Protein 2M13 (pdb70)

GO terms:
  GO:0005737 cytoplasm (C, IDA)
  GO:0032869 cellular response to insulin stimulus (P, IDA)
  GO:0071456 cellular response to hypoxia (P, IDA)
  GO:0005634 nucleus (C, EXP)
  GO:0005737 cytoplasm (C, EXP)
  GO:2000766 negative regulation of cytoplasmic translation (P, IMP)
  GO:0005515 protein binding (F, IPI)
  GO:0005654 nucleoplasm (C, IDA)
  GO:0005829 cytosol (C, IDA)
  GO:0031440 regulation of mRNA 3'-end processing (P, IDA)

Structure (mmCIF, N/CA/C/O backbone):
data_2M13
#
_entry.id   2M13
#
loop_
_entity.id
_entity.type
_entity.pdbx_description
1 polymer 'Cytoplasmic polyadenylation element-binding protein 1'
2 non-polymer 'ZINC ION'
#
loop_
_atom_site.group_PDB
_atom_site.id
_atom_site.type_symbol
_atom_site.label_atom_id
_atom_site.label_alt_id
_atom_site.label_comp_id
_atom_site.label_asym_id
_atom_site.label_entity_id
_atom_site.label_seq_id
_atom_site.pdbx_PDB_ins_code
_atom_site.Cartn_x
_atom_site.Cartn_y
_atom_site.Cartn_z
_atom_site.occupancy
_atom_site.B_iso_or_equiv
_atom_site.auth_seq_id
_atom_site.auth_comp_id
_atom_site.auth_asym_id
_atom_site.auth_atom_id
_atom_site.pdbx_PDB_model_num
ATOM 1 N N . GLY A 1 1 ? -1.561 11.726 -7.015 1.00 0.00 502 GLY A N 1
ATOM 2 C CA . GLY A 1 1 ? -0.534 10.881 -7.706 1.00 0.00 502 GLY A CA 1
ATOM 3 C C . GLY A 1 1 ? -0.302 11.316 -9.174 1.00 0.00 502 GLY A C 1
ATOM 4 O O . GLY A 1 1 ? -0.964 12.239 -9.672 1.00 0.00 502 GLY A O 1
ATOM 10 N N . PRO A 1 2 ? 0.650 10.656 -9.870 1.00 0.00 503 PRO A N 1
ATOM 11 C CA . PRO A 1 2 ? 0.981 10.971 -11.259 1.00 0.00 503 PRO A CA 1
ATOM 12 C C . PRO A 1 2 ? -0.072 10.441 -12.245 1.00 0.00 503 PRO A C 1
ATOM 13 O O . PRO A 1 2 ? -0.851 9.544 -11.915 1.00 0.00 503 PRO A O 1
ATOM 24 N N . VAL A 1 3 ? -0.061 10.983 -13.470 1.00 0.00 504 VAL A N 1
ATOM 25 C CA . VAL A 1 3 ? -0.987 10.541 -14.535 1.00 0.00 504 VAL A CA 1
ATOM 26 C C . VAL A 1 3 ? -0.708 9.079 -14.916 1.00 0.00 504 VAL A C 1
ATOM 27 O O . VAL A 1 3 ? 0.448 8.676 -15.064 1.00 0.00 504 VAL A O 1
ATOM 40 N N . GLN A 1 4 ? -1.779 8.290 -15.057 1.00 0.00 505 GLN A N 1
ATOM 41 C CA . GLN A 1 4 ? -1.662 6.855 -15.342 1.00 0.00 505 GLN A CA 1
ATOM 42 C C . GLN A 1 4 ? -2.977 6.307 -15.930 1.00 0.00 505 GLN A C 1
ATOM 43 O O . GLN A 1 4 ? -4.020 6.963 -15.867 1.00 0.00 505 GLN A O 1
ATOM 57 N N . ILE A 1 5 ? -2.912 5.098 -16.500 1.00 0.00 506 ILE A N 1
ATOM 58 C CA . ILE A 1 5 ? -4.092 4.451 -17.112 1.00 0.00 506 ILE A CA 1
ATOM 59 C C . ILE A 1 5 ? -4.793 3.515 -16.108 1.00 0.00 506 ILE A C 1
ATOM 60 O O . ILE A 1 5 ? -4.209 3.118 -15.096 1.00 0.00 506 ILE A O 1
ATOM 76 N N . ASP A 1 6 ? -6.042 3.159 -16.412 1.00 0.00 507 ASP A N 1
ATOM 77 C CA . ASP A 1 6 ? -6.835 2.267 -15.556 1.00 0.00 507 ASP A CA 1
ATOM 78 C C . ASP A 1 6 ? -6.505 0.777 -15.848 1.00 0.00 507 ASP A C 1
ATOM 79 O O . ASP A 1 6 ? -6.152 0.416 -16.981 1.00 0.00 507 ASP A O 1
ATOM 88 N N . PRO A 1 7 ? -6.643 -0.101 -14.826 1.00 0.00 508 PRO A N 1
ATOM 89 C CA . PRO A 1 7 ? -6.339 -1.526 -14.955 1.00 0.00 508 PRO A CA 1
ATOM 90 C C . PRO A 1 7 ? -7.437 -2.307 -15.710 1.00 0.00 508 PRO A C 1
ATOM 91 O O . PRO A 1 7 ? -7.270 -3.488 -16.008 1.00 0.00 508 PRO A O 1
ATOM 102 N N . TYR A 1 8 ? -8.560 -1.636 -16.006 1.00 0.00 509 TYR A N 1
ATOM 103 C CA . TYR A 1 8 ? -9.691 -2.274 -16.707 1.00 0.00 509 TYR A CA 1
ATOM 104 C C . TYR A 1 8 ? -9.454 -2.312 -18.237 1.00 0.00 509 TYR A C 1
ATOM 105 O O . TYR A 1 8 ? -10.202 -2.962 -18.974 1.00 0.00 509 TYR A O 1
ATOM 123 N N . LEU A 1 9 ? -8.393 -1.630 -18.693 1.00 0.00 510 LEU A N 1
ATOM 124 C CA . LEU A 1 9 ? -8.018 -1.606 -20.120 1.00 0.00 510 LEU A CA 1
ATOM 125 C C . LEU A 1 9 ? -6.523 -1.929 -20.299 1.00 0.00 510 LEU A C 1
ATOM 126 O O . LEU A 1 9 ? -6.155 -2.708 -21.181 1.00 0.00 510 LEU A O 1
ATOM 142 N N . GLU A 1 10 ? -5.672 -1.319 -19.451 1.00 0.00 511 GLU A N 1
ATOM 143 C CA . GLU A 1 10 ? -4.204 -1.523 -19.508 1.00 0.00 511 GLU A CA 1
ATOM 144 C C . GLU A 1 10 ? -3.639 -1.107 -20.897 1.00 0.00 511 GLU A C 1
ATOM 145 O O . GLU A 1 10 ? -4.266 -0.335 -21.626 1.00 0.00 511 GLU A O 1
ATOM 157 N N . ASP A 1 11 ? -2.446 -1.614 -21.234 1.00 0.00 512 ASP A N 1
ATOM 158 C CA . ASP A 1 11 ? -1.819 -1.345 -22.538 1.00 0.00 512 ASP A CA 1
ATOM 159 C C . ASP A 1 11 ? -2.181 -2.454 -23.552 1.00 0.00 512 ASP A C 1
ATOM 160 O O . ASP A 1 11 ? -1.330 -3.251 -23.953 1.00 0.00 512 ASP A O 1
ATOM 169 N N . SER A 1 12 ? -3.460 -2.511 -23.928 1.00 0.00 513 SER A N 1
ATOM 170 C CA . SER A 1 12 ? -3.951 -3.521 -24.879 1.00 0.00 513 SER A CA 1
ATOM 171 C C . SER A 1 12 ? -3.342 -3.294 -26.283 1.00 0.00 513 SER A C 1
ATOM 172 O O . SER A 1 12 ? -3.458 -2.206 -26.857 1.00 0.00 513 SER A O 1
ATOM 180 N N . LEU A 1 13 ? -2.674 -4.327 -26.812 1.00 0.00 514 LEU A N 1
ATOM 181 C CA . LEU A 1 13 ? -1.976 -4.232 -28.102 1.00 0.00 514 LEU A CA 1
ATOM 182 C C . LEU A 1 13 ? -2.985 -4.160 -29.268 1.00 0.00 514 LEU A C 1
ATOM 183 O O . LEU A 1 13 ? -3.981 -4.887 -29.286 1.00 0.00 514 LEU A O 1
ATOM 199 N N . CYS A 1 14 ? -2.701 -3.290 -30.248 1.00 0.00 515 CYS A N 1
ATOM 200 C CA . CYS A 1 14 ? -3.543 -3.157 -31.449 1.00 0.00 515 CYS A CA 1
ATOM 201 C C . CYS A 1 14 ? -3.542 -4.468 -32.260 1.00 0.00 515 CYS A C 1
ATOM 202 O O . CYS A 1 14 ? -2.514 -4.872 -32.798 1.00 0.00 515 CYS A O 1
ATOM 209 N N . HIS A 1 15 ? -4.705 -5.120 -32.342 1.00 0.00 516 HIS A N 1
ATOM 210 C CA . HIS A 1 15 ? -4.818 -6.443 -32.994 1.00 0.00 516 HIS A CA 1
ATOM 211 C C . HIS A 1 15 ? -4.809 -6.321 -34.543 1.00 0.00 516 HIS A C 1
ATOM 212 O O . HIS A 1 15 ? -4.623 -7.314 -35.248 1.00 0.00 516 HIS A O 1
ATOM 226 N N . ILE A 1 16 ? -5.027 -5.100 -35.053 1.00 0.00 517 ILE A N 1
ATOM 227 C CA . ILE A 1 16 ? -5.046 -4.851 -36.511 1.00 0.00 517 ILE A CA 1
ATOM 228 C C . ILE A 1 16 ? -3.635 -5.004 -37.107 1.00 0.00 517 ILE A C 1
ATOM 229 O O . ILE A 1 16 ? -3.434 -5.762 -38.057 1.00 0.00 517 ILE A O 1
ATOM 245 N N . CYS A 1 17 ? -2.667 -4.271 -36.542 1.00 0.00 518 CYS A N 1
ATOM 246 C CA . CYS A 1 17 ? -1.282 -4.287 -37.038 1.00 0.00 518 CYS A CA 1
ATOM 247 C C . CYS A 1 17 ? -0.398 -5.260 -36.219 1.00 0.00 518 CYS A C 1
ATOM 248 O O . CYS A 1 17 ? 0.605 -5.763 -36.724 1.00 0.00 518 CYS A O 1
ATOM 255 N N . SER A 1 18 ? -0.772 -5.486 -34.946 1.00 0.00 519 SER A N 1
ATOM 256 C CA . SER A 1 18 ? -0.021 -6.397 -34.032 1.00 0.00 519 SER A CA 1
ATOM 257 C C . SER A 1 18 ? 1.394 -5.835 -33.712 1.00 0.00 519 SER A C 1
ATOM 258 O O . SER A 1 18 ? 2.290 -6.580 -33.307 1.00 0.00 519 SER A O 1
ATOM 266 N N . SER A 1 19 ? 1.578 -4.521 -33.902 1.00 0.00 520 SER A N 1
ATOM 267 C CA . SER A 1 19 ? 2.889 -3.872 -33.689 1.00 0.00 520 SER A CA 1
ATOM 268 C C . SER A 1 19 ? 3.015 -3.319 -32.251 1.00 0.00 520 SER A C 1
ATOM 269 O O . SER A 1 19 ? 4.043 -3.505 -31.596 1.00 0.00 520 SER A O 1
ATOM 277 N N . GLN A 1 20 ? 1.968 -2.615 -31.782 1.00 0.00 521 GLN A N 1
ATOM 278 C CA . GLN A 1 20 ? 1.998 -1.932 -30.472 1.00 0.00 521 GLN A CA 1
ATOM 279 C C . GLN A 1 20 ? 0.589 -1.394 -30.106 1.00 0.00 521 GLN A C 1
ATOM 280 O O . GLN A 1 20 ? -0.280 -1.278 -30.975 1.00 0.00 521 GLN A O 1
ATOM 294 N N . PRO A 1 21 ? 0.364 -1.032 -28.815 1.00 0.00 522 PRO A N 1
ATOM 295 C CA . PRO A 1 21 ? -0.882 -0.396 -28.378 1.00 0.00 522 PRO A CA 1
ATOM 296 C C . PRO A 1 21 ? -1.129 0.945 -29.090 1.00 0.00 522 PRO A C 1
ATOM 297 O O . PRO A 1 21 ? -0.187 1.682 -29.391 1.00 0.00 522 PRO A O 1
ATOM 308 N N . GLY A 1 22 ? -2.407 1.256 -29.345 1.00 0.00 523 GLY A N 1
ATOM 309 C CA . GLY A 1 22 ? -2.770 2.501 -30.042 1.00 0.00 523 GLY A CA 1
ATOM 310 C C . GLY A 1 22 ? -2.924 3.693 -29.069 1.00 0.00 523 GLY A C 1
ATOM 311 O O . GLY A 1 22 ? -3.279 3.509 -27.900 1.00 0.00 523 GLY A O 1
ATOM 315 N N . PRO A 1 23 ? -2.690 4.932 -29.561 1.00 0.00 524 PRO A N 1
ATOM 316 C CA . PRO A 1 23 ? -2.846 6.144 -28.762 1.00 0.00 524 PRO A CA 1
ATOM 317 C C . PRO A 1 23 ? -4.318 6.600 -28.658 1.00 0.00 524 PRO A C 1
ATOM 318 O O . PRO A 1 23 ? -4.686 7.313 -27.726 1.00 0.00 524 PRO A O 1
ATOM 329 N N . PHE A 1 24 ? -5.150 6.181 -29.630 1.00 0.00 525 PHE A N 1
ATOM 330 C CA . PHE A 1 24 ? -6.570 6.552 -29.658 1.00 0.00 525 PHE A CA 1
ATOM 331 C C . PHE A 1 24 ? -7.433 5.432 -29.070 1.00 0.00 525 PHE A C 1
ATOM 332 O O . PHE A 1 24 ? -7.206 4.254 -29.346 1.00 0.00 525 PHE A O 1
ATOM 349 N N . PHE A 1 25 ? -8.439 5.817 -28.276 1.00 0.00 526 PHE A N 1
ATOM 350 C CA . PHE A 1 25 ? -9.345 4.857 -27.630 1.00 0.00 526 PHE A CA 1
ATOM 351 C C . PHE A 1 25 ? -10.766 4.971 -28.207 1.00 0.00 526 PHE A C 1
ATOM 352 O O . PHE A 1 25 ? -11.259 6.072 -28.452 1.00 0.00 526 PHE A O 1
ATOM 369 N N . CYS A 1 26 ? -11.427 3.821 -28.383 1.00 0.00 527 CYS A N 1
ATOM 370 C CA . CYS A 1 26 ? -12.828 3.780 -28.829 1.00 0.00 527 CYS A CA 1
ATOM 371 C C . CYS A 1 26 ? -13.718 3.148 -27.746 1.00 0.00 527 CYS A C 1
ATOM 372 O O . CYS A 1 26 ? -13.535 1.987 -27.391 1.00 0.00 527 CYS A O 1
ATOM 379 N N . ARG A 1 27 ? -14.671 3.933 -27.211 1.00 0.00 528 ARG A N 1
ATOM 380 C CA . ARG A 1 27 ? -15.522 3.477 -26.085 1.00 0.00 528 ARG A CA 1
ATOM 381 C C . ARG A 1 27 ? -16.757 2.680 -26.578 1.00 0.00 528 ARG A C 1
ATOM 382 O O . ARG A 1 27 ? -17.491 2.111 -25.769 1.00 0.00 528 ARG A O 1
ATOM 403 N N . ASP A 1 28 ? -17.010 2.700 -27.895 1.00 0.00 529 ASP A N 1
ATOM 404 C CA . ASP A 1 28 ? -18.202 2.047 -28.470 1.00 0.00 529 ASP A CA 1
ATOM 405 C C . ASP A 1 28 ? -18.217 0.540 -28.143 1.00 0.00 529 ASP A C 1
ATOM 406 O O . ASP A 1 28 ? -17.168 -0.102 -28.084 1.00 0.00 529 ASP A O 1
ATOM 415 N N . GLN A 1 29 ? -19.421 -0.017 -27.965 1.00 0.00 530 GLN A N 1
ATOM 416 C CA . GLN A 1 29 ? -19.587 -1.442 -27.643 1.00 0.00 530 GLN A CA 1
ATOM 417 C C . GLN A 1 29 ? -19.036 -2.344 -28.778 1.00 0.00 530 GLN A C 1
ATOM 418 O O . GLN A 1 29 ? -18.625 -3.479 -28.530 1.00 0.00 530 GLN A O 1
ATOM 432 N N . VAL A 1 30 ? -19.013 -1.817 -30.012 1.00 0.00 531 VAL A N 1
ATOM 433 C CA . VAL A 1 30 ? -18.483 -2.563 -31.173 1.00 0.00 531 VAL A CA 1
ATOM 434 C C . VAL A 1 30 ? -16.958 -2.767 -31.046 1.00 0.00 531 VAL A C 1
ATOM 435 O O . VAL A 1 30 ? -16.428 -3.807 -31.439 1.00 0.00 531 VAL A O 1
ATOM 448 N N . CYS A 1 31 ? -16.261 -1.740 -30.540 1.00 0.00 532 CYS A N 1
ATOM 449 C CA . CYS A 1 31 ? -14.791 -1.744 -30.471 1.00 0.00 532 CYS A CA 1
ATOM 450 C C . CYS A 1 31 ? -14.301 -1.989 -29.023 1.00 0.00 532 CYS A C 1
ATOM 451 O O . CYS A 1 31 ? -13.860 -3.091 -28.692 1.00 0.00 532 CYS A O 1
ATOM 458 N N . PHE A 1 32 ? -14.345 -0.932 -28.186 1.00 0.00 533 PHE A N 1
ATOM 459 C CA . PHE A 1 32 ? -13.861 -1.000 -26.787 1.00 0.00 533 PHE A CA 1
ATOM 460 C C . PHE A 1 32 ? -12.363 -1.404 -26.742 1.00 0.00 533 PHE A C 1
ATOM 461 O O . PHE A 1 32 ? -11.962 -2.286 -25.978 1.00 0.00 533 PHE A O 1
ATOM 478 N N . LYS A 1 33 ? -11.554 -0.752 -27.591 1.00 0.00 534 LYS A N 1
ATOM 479 C CA . LYS A 1 33 ? -10.122 -1.073 -27.723 1.00 0.00 534 LYS A CA 1
ATOM 480 C C . LYS A 1 33 ? -9.353 0.115 -28.353 1.00 0.00 534 LYS A C 1
ATOM 481 O O . LYS A 1 33 ? -9.961 1.066 -28.856 1.00 0.00 534 LYS A O 1
ATOM 500 N N . TYR A 1 34 ? -8.017 0.052 -28.307 1.00 0.00 535 TYR A N 1
ATOM 501 C CA . TYR A 1 34 ? -7.164 1.102 -28.885 1.00 0.00 535 TYR A CA 1
ATOM 502 C C . TYR A 1 34 ? -6.825 0.795 -30.357 1.00 0.00 535 TYR A C 1
ATOM 503 O O . TYR A 1 34 ? -6.772 -0.370 -30.763 1.00 0.00 535 TYR A O 1
ATOM 521 N N . PHE A 1 35 ? -6.511 1.851 -31.122 1.00 0.00 536 PHE A N 1
ATOM 522 C CA . PHE A 1 35 ? -6.077 1.707 -32.521 1.00 0.00 536 PHE A CA 1
ATOM 523 C C . PHE A 1 35 ? -5.056 2.793 -32.886 1.00 0.00 536 PHE A C 1
ATOM 524 O O . PHE A 1 35 ? -5.151 3.930 -32.420 1.00 0.00 536 PHE A O 1
ATOM 541 N N . CYS A 1 36 ? -4.113 2.445 -33.767 1.00 0.00 537 CYS A N 1
ATOM 542 C CA . CYS A 1 36 ? -3.175 3.427 -34.340 1.00 0.00 537 CYS A CA 1
ATOM 543 C C . CYS A 1 36 ? -3.905 4.333 -35.355 1.00 0.00 537 CYS A C 1
ATOM 544 O O . CYS A 1 36 ? -5.036 4.058 -35.727 1.00 0.00 537 CYS A O 1
ATOM 551 N N . ARG A 1 37 ? -3.240 5.406 -35.803 1.00 0.00 538 ARG A N 1
ATOM 552 C CA . ARG A 1 37 ? -3.859 6.373 -36.744 1.00 0.00 538 ARG A CA 1
ATOM 553 C C . ARG A 1 37 ? -4.367 5.664 -38.023 1.00 0.00 538 ARG A C 1
ATOM 554 O O . ARG A 1 37 ? -5.507 5.858 -38.438 1.00 0.00 538 ARG A O 1
ATOM 575 N N . SER A 1 38 ? -3.515 4.831 -38.621 1.00 0.00 539 SER A N 1
ATOM 576 C CA . SER A 1 38 ? -3.868 4.096 -39.853 1.00 0.00 539 SER A CA 1
ATOM 577 C C . SER A 1 38 ? -4.915 2.998 -39.564 1.00 0.00 539 SER A C 1
ATOM 578 O O . SER A 1 38 ? -5.867 2.819 -40.326 1.00 0.00 539 SER A O 1
ATOM 586 N N . CYS A 1 39 ? -4.728 2.273 -38.455 1.00 0.00 540 CYS A N 1
ATOM 587 C CA . CYS A 1 39 ? -5.635 1.17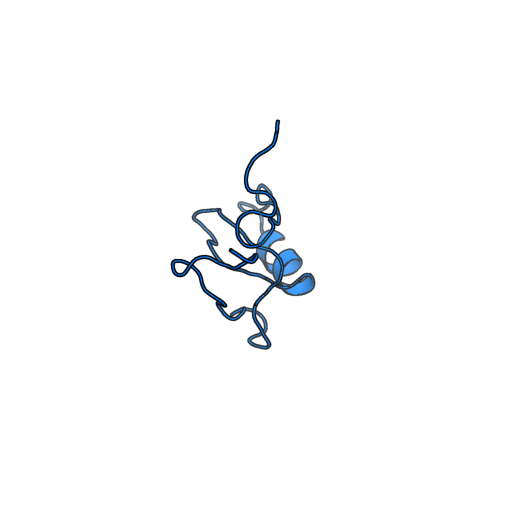8 -38.069 1.00 0.00 540 CYS A CA 1
ATOM 588 C C . CYS A 1 39 ? -7.034 1.715 -37.716 1.00 0.00 540 CYS A C 1
ATOM 589 O O . CYS A 1 39 ? -8.043 1.075 -38.006 1.00 0.00 540 CYS A O 1
ATOM 596 N N . TRP A 1 40 ? -7.077 2.899 -37.101 1.00 0.00 541 TRP A N 1
ATOM 597 C CA . TRP A 1 40 ? -8.334 3.551 -36.745 1.00 0.00 541 TRP A CA 1
ATOM 598 C C . TRP A 1 40 ? -9.125 3.923 -38.002 1.00 0.00 541 TRP A C 1
ATOM 599 O O . TRP A 1 40 ? -10.313 3.615 -38.111 1.00 0.00 541 TRP A O 1
ATOM 620 N N . HIS A 1 41 ? -8.445 4.547 -38.969 1.00 0.00 542 HIS A N 1
ATOM 621 C CA . HIS A 1 41 ? -9.068 4.915 -40.241 1.00 0.00 542 HIS A CA 1
ATOM 622 C C . HIS A 1 41 ? -9.616 3.666 -40.963 1.00 0.00 542 HIS A C 1
ATOM 623 O O . HIS A 1 41 ? -10.739 3.675 -41.463 1.00 0.00 542 HIS A O 1
ATOM 637 N N . TRP A 1 42 ? -8.835 2.575 -40.951 1.00 0.00 543 TRP A N 1
ATOM 638 C CA . TRP A 1 42 ? -9.250 1.312 -41.577 1.00 0.00 543 TRP A CA 1
ATOM 639 C C . TRP A 1 42 ? -10.487 0.716 -40.861 1.00 0.00 543 TRP A C 1
ATOM 640 O O . TRP A 1 42 ? -11.428 0.256 -41.511 1.00 0.00 543 TRP A O 1
ATOM 661 N N . ARG A 1 43 ? -10.470 0.739 -39.518 1.00 0.00 544 ARG A N 1
ATOM 662 C CA . ARG A 1 43 ? -11.536 0.122 -38.708 1.00 0.00 544 ARG A CA 1
ATOM 663 C C . ARG A 1 43 ? -12.880 0.853 -38.898 1.00 0.00 544 ARG A C 1
ATOM 664 O O . ARG A 1 43 ? -13.926 0.218 -39.012 1.00 0.00 544 ARG A O 1
ATOM 685 N N . HIS A 1 44 ? -12.843 2.184 -38.865 1.00 0.00 545 HIS A N 1
ATOM 686 C CA . HIS A 1 44 ? -14.075 2.996 -38.814 1.00 0.00 545 HIS A CA 1
ATOM 687 C C . HIS A 1 44 ? -14.517 3.470 -40.234 1.00 0.00 545 HIS A C 1
ATOM 688 O O . HIS A 1 44 ? -15.491 4.211 -40.369 1.00 0.00 545 HIS A O 1
ATOM 702 N N . SER A 1 45 ? -13.817 3.004 -41.280 1.00 0.00 546 SER A N 1
ATOM 703 C CA . SER A 1 45 ? -14.208 3.303 -42.680 1.00 0.00 546 SER A CA 1
ATOM 704 C C . SER A 1 45 ? -15.521 2.591 -43.047 1.00 0.00 546 SER A C 1
ATOM 705 O O . SER A 1 45 ? -16.334 3.121 -43.810 1.00 0.00 546 SER A O 1
ATOM 713 N N . MET A 1 46 ? -15.711 1.379 -42.509 1.00 0.00 547 MET A N 1
ATOM 714 C CA . MET A 1 46 ? -16.914 0.579 -42.781 1.00 0.00 547 MET A CA 1
ATOM 715 C C . MET A 1 46 ? -18.172 1.275 -42.228 1.00 0.00 547 MET A C 1
ATOM 716 O O . MET A 1 46 ? -18.168 1.791 -41.106 1.00 0.00 547 MET A O 1
ATOM 730 N N . GLU A 1 47 ? -19.253 1.260 -43.019 1.00 0.00 548 GLU A N 1
ATOM 731 C CA . GLU A 1 47 ? -20.530 1.851 -42.602 1.00 0.00 548 GLU A CA 1
ATOM 732 C C . GLU A 1 47 ? -21.069 1.148 -41.340 1.00 0.00 548 GLU A C 1
ATOM 733 O O . GLU A 1 47 ? -20.866 -0.055 -41.150 1.00 0.00 548 GLU A O 1
ATOM 745 N N . GLY A 1 48 ? -21.744 1.919 -40.480 1.00 0.00 549 GLY A N 1
ATOM 746 C CA . GLY A 1 48 ? -22.265 1.390 -39.210 1.00 0.00 549 GLY A CA 1
ATOM 747 C C . GLY A 1 48 ? -21.381 1.776 -38.015 1.00 0.00 549 GLY A C 1
ATOM 748 O O . GLY A 1 48 ? -21.857 1.837 -36.885 1.00 0.00 549 GLY A O 1
ATOM 752 N N . LEU A 1 49 ? -20.086 2.036 -38.281 1.00 0.00 550 LEU A N 1
ATOM 753 C CA . LEU A 1 49 ? -19.137 2.490 -37.236 1.00 0.00 550 LEU A CA 1
ATOM 754 C C . LEU A 1 49 ? -18.683 3.956 -37.487 1.00 0.00 550 LEU A C 1
ATOM 755 O O . LEU A 1 49 ? -17.798 4.466 -36.799 1.00 0.00 550 LEU A O 1
ATOM 771 N N . ARG A 1 50 ? -19.274 4.606 -38.499 1.00 0.00 551 ARG A N 1
ATOM 772 C CA . ARG A 1 50 ? -18.844 5.958 -38.922 1.00 0.00 551 ARG A CA 1
ATOM 773 C C . ARG A 1 50 ? -19.234 7.037 -37.873 1.00 0.00 551 ARG A C 1
ATOM 774 O O . ARG A 1 50 ? -18.833 8.196 -37.989 1.00 0.00 551 ARG A O 1
ATOM 795 N N . HIS A 1 51 ? -19.994 6.633 -36.844 1.00 0.00 552 HIS A N 1
ATOM 796 C CA . HIS A 1 51 ? -20.404 7.549 -35.760 1.00 0.00 552 HIS A CA 1
ATOM 797 C C . HIS A 1 51 ? -19.368 7.554 -34.591 1.00 0.00 552 HIS A C 1
ATOM 798 O O . HIS A 1 51 ? -19.513 8.311 -33.627 1.00 0.00 552 HIS A O 1
ATOM 812 N N . HIS A 1 52 ? -18.340 6.700 -34.691 1.00 0.00 553 HIS A N 1
ATOM 813 C CA . HIS A 1 52 ? -17.301 6.591 -33.643 1.00 0.00 553 HIS A CA 1
ATOM 814 C C . HIS A 1 52 ? -16.345 7.820 -33.680 1.00 0.00 553 HIS A C 1
ATOM 815 O O . HIS A 1 52 ? -16.269 8.533 -34.684 1.00 0.00 553 HIS A O 1
ATOM 829 N N . SER A 1 53 ? -15.613 8.038 -32.579 1.00 0.00 554 SER A N 1
ATOM 830 C CA . SER A 1 53 ? -14.670 9.172 -32.474 1.00 0.00 554 SER A CA 1
ATOM 831 C C . SER A 1 53 ? -13.467 8.799 -31.565 1.00 0.00 554 SER A C 1
ATOM 832 O O . SER A 1 53 ? -13.645 8.150 -30.526 1.00 0.00 554 SER A O 1
ATOM 840 N N . PRO A 1 54 ? -12.227 9.188 -31.968 1.00 0.00 555 PRO A N 1
ATOM 841 C CA . PRO A 1 54 ? -11.011 8.827 -31.238 1.00 0.00 555 PRO A CA 1
ATOM 842 C C . PRO A 1 54 ? -10.839 9.640 -29.952 1.00 0.00 555 PRO A C 1
ATOM 843 O O . PRO A 1 54 ? -10.762 10.871 -29.986 1.00 0.00 555 PRO A O 1
ATOM 854 N N . LEU A 1 55 ? -10.784 8.934 -28.817 1.00 0.00 556 LEU A N 1
ATOM 855 C CA . LEU A 1 55 ? -10.655 9.569 -27.503 1.00 0.00 556 LEU A CA 1
ATOM 856 C C . LEU A 1 55 ? -9.234 9.427 -26.955 1.00 0.00 556 LEU A C 1
ATOM 857 O O . LEU A 1 55 ? -8.438 8.622 -27.449 1.00 0.00 556 LEU A O 1
ATOM 873 N N . MET A 1 56 ? -8.953 10.159 -25.878 1.00 0.00 557 MET A N 1
ATOM 874 C CA . MET A 1 56 ? -7.688 10.019 -25.145 1.00 0.00 557 MET A CA 1
ATOM 875 C C . MET A 1 56 ? -7.726 8.779 -24.228 1.00 0.00 557 MET A C 1
ATOM 876 O O . MET A 1 56 ? -8.801 8.322 -23.826 1.00 0.00 557 MET A O 1
ATOM 890 N N . ARG A 1 57 ? -6.541 8.266 -23.871 1.00 0.00 558 ARG A N 1
ATOM 891 C CA . ARG A 1 57 ? -6.431 7.137 -22.933 1.00 0.00 558 ARG A CA 1
ATOM 892 C C . ARG A 1 57 ? -6.671 7.615 -21.492 1.00 0.00 558 ARG A C 1
ATOM 893 O O . ARG A 1 57 ? -5.961 8.494 -20.996 1.00 0.00 558 ARG A O 1
ATOM 914 N N . ASN A 1 58 ? -7.704 7.055 -20.844 1.00 0.00 559 ASN A N 1
ATOM 915 C CA . ASN A 1 58 ? -8.119 7.484 -19.488 1.00 0.00 559 ASN A CA 1
ATOM 916 C C . ASN A 1 58 ? -8.496 9.005 -19.480 1.00 0.00 559 ASN A C 1
ATOM 917 O O . ASN A 1 58 ? -8.787 9.586 -20.529 1.00 0.00 559 ASN A O 1
ATOM 928 N N . GLN A 1 59 ? -8.508 9.619 -18.290 1.00 0.00 560 GLN A N 1
ATOM 929 C CA . GLN A 1 59 ? -8.832 11.043 -18.153 1.00 0.00 560 GLN A CA 1
ATOM 930 C C . GLN A 1 59 ? -7.581 11.909 -18.374 1.00 0.00 560 GLN A C 1
ATOM 931 O O . GLN A 1 59 ? -6.559 11.721 -17.713 1.00 0.00 560 GLN A O 1
ATOM 945 N N . LYS A 1 60 ? -7.700 12.905 -19.261 1.00 0.00 561 LYS A N 1
ATOM 946 C CA . LYS A 1 60 ? -6.621 13.891 -19.483 1.00 0.00 561 LYS A CA 1
ATOM 947 C C . LYS A 1 60 ? -6.657 15.009 -18.404 1.00 0.00 561 LYS A C 1
ATOM 948 O O . LYS A 1 60 ? -5.706 15.783 -18.268 1.00 0.00 561 LYS A O 1
ATOM 967 N N . ASN A 1 61 ? -7.759 15.063 -17.639 1.00 0.00 562 ASN A N 1
ATOM 968 C CA . ASN A 1 61 ? -7.920 16.041 -16.555 1.00 0.00 562 ASN A CA 1
ATOM 969 C C . ASN A 1 61 ? -8.870 15.487 -15.467 1.00 0.00 562 ASN A C 1
ATOM 970 O O . ASN A 1 61 ? -9.867 14.825 -15.778 1.00 0.00 562 ASN A O 1
ATOM 981 N N . ARG A 1 62 ? -8.530 15.736 -14.194 1.00 0.00 563 ARG A N 1
ATOM 982 C CA . ARG A 1 62 ? -9.305 15.205 -13.055 1.00 0.00 563 ARG A CA 1
ATOM 983 C C . ARG A 1 62 ? -10.690 15.885 -12.949 1.00 0.00 563 ARG A C 1
ATOM 984 O O . ARG A 1 62 ? -11.658 15.264 -12.508 1.00 0.00 563 ARG A O 1
ATOM 1005 N N . ASP A 1 63 ? -10.769 17.158 -13.362 1.00 0.00 564 ASP A N 1
ATOM 1006 C CA . ASP A 1 63 ? -12.019 17.933 -13.283 1.00 0.00 564 ASP A CA 1
ATOM 1007 C C . ASP A 1 63 ? -11.964 19.156 -14.220 1.00 0.00 564 ASP A C 1
ATOM 1008 O O . ASP A 1 63 ? -10.924 19.800 -14.354 1.00 0.00 564 ASP A O 1
ATOM 1017 N N . SER A 1 64 ? -13.103 19.478 -14.839 1.00 0.00 565 SER A N 1
ATOM 1018 C CA . SER A 1 64 ? -13.203 20.632 -15.752 1.00 0.00 565 SER A CA 1
ATOM 1019 C C . SER A 1 64 ? -14.681 21.036 -15.964 1.00 0.00 565 SER A C 1
ATOM 1020 O O . SER A 1 64 ? -15.600 20.312 -15.567 1.00 0.00 565 SER A O 1
ATOM 1028 N N . SER A 1 65 ? -14.895 22.192 -16.597 1.00 0.00 566 SER A N 1
ATOM 1029 C CA . SER A 1 65 ? -16.253 22.705 -16.861 1.00 0.00 566 SER A CA 1
ATOM 1030 C C . SER A 1 65 ? -16.992 21.806 -17.868 1.00 0.00 566 SER A C 1
ATOM 1031 O O . SER A 1 65 ? -16.594 21.693 -19.038 1.00 0.00 566 SER A O 1
ATOM 1041 N N . GLY A 1 1 ? -13.577 14.762 -14.899 1.00 0.00 502 GLY A N 2
ATOM 1042 C CA . GLY A 1 1 ? -14.572 14.499 -15.988 1.00 0.00 502 GLY A CA 2
ATOM 1043 C C . GLY A 1 1 ? -15.056 13.027 -16.001 1.00 0.00 502 GLY A C 2
ATOM 1044 O O . GLY A 1 1 ? -14.498 12.172 -15.296 1.00 0.00 502 GLY A O 2
ATOM 1050 N N . PRO A 1 2 ? -16.103 12.729 -16.802 1.00 0.00 503 PRO A N 2
ATOM 1051 C CA . PRO A 1 2 ? -16.664 11.382 -16.909 1.00 0.00 503 PRO A CA 2
ATOM 1052 C C . PRO A 1 2 ? -15.770 10.441 -17.734 1.00 0.00 503 PRO A C 2
ATOM 1053 O O . PRO A 1 2 ? -14.878 10.890 -18.457 1.00 0.00 503 PRO A O 2
ATOM 1064 N N . VAL A 1 3 ? -16.036 9.132 -17.633 1.00 0.00 504 VAL A N 2
ATOM 1065 C CA . VAL A 1 3 ? -15.271 8.111 -18.379 1.00 0.00 504 VAL A CA 2
ATOM 1066 C C . VAL A 1 3 ? -16.088 6.810 -18.504 1.00 0.00 504 VAL A C 2
ATOM 1067 O O . VAL A 1 3 ? -16.886 6.482 -17.624 1.00 0.00 504 VAL A O 2
ATOM 1080 N N . GLN A 1 4 ? -15.917 6.106 -19.632 1.00 0.00 505 GLN A N 2
ATOM 1081 C CA . GLN A 1 4 ? -16.717 4.900 -19.939 1.00 0.00 505 GLN A CA 2
ATOM 1082 C C . GLN A 1 4 ? -15.879 3.602 -19.752 1.00 0.00 505 GLN A C 2
ATOM 1083 O O . GLN A 1 4 ? -16.266 2.529 -20.219 1.00 0.00 505 GLN A O 2
ATOM 1097 N N . ILE A 1 5 ? -14.734 3.721 -19.071 1.00 0.00 506 ILE A N 2
ATOM 1098 C CA . ILE A 1 5 ? -13.836 2.573 -18.826 1.00 0.00 506 ILE A CA 2
ATOM 1099 C C . ILE A 1 5 ? -12.968 2.827 -17.580 1.00 0.00 506 ILE A C 2
ATOM 1100 O O . ILE A 1 5 ? -12.758 3.974 -17.183 1.00 0.00 506 ILE A O 2
ATOM 1116 N N . ASP A 1 6 ? -12.489 1.746 -16.958 1.00 0.00 507 ASP A N 2
ATOM 1117 C CA . ASP A 1 6 ? -11.640 1.848 -15.762 1.00 0.00 507 ASP A CA 2
ATOM 1118 C C . ASP A 1 6 ? -10.354 2.665 -16.072 1.00 0.00 507 ASP A C 2
ATOM 1119 O O . ASP A 1 6 ? -9.672 2.405 -17.068 1.00 0.00 507 ASP A O 2
ATOM 1128 N N . PRO A 1 7 ? -10.030 3.670 -15.222 1.00 0.00 508 PRO A N 2
ATOM 1129 C CA . PRO A 1 7 ? -8.883 4.551 -15.439 1.00 0.00 508 PRO A CA 2
ATOM 1130 C C . PRO A 1 7 ? -7.544 3.882 -15.068 1.00 0.00 508 PRO A C 2
ATOM 1131 O O . PRO A 1 7 ? -7.516 2.741 -14.601 1.00 0.00 508 PRO A O 2
ATOM 1142 N N . TYR A 1 8 ? -6.436 4.619 -15.278 1.00 0.00 509 TYR A N 2
ATOM 1143 C CA . TYR A 1 8 ? -5.073 4.130 -14.950 1.00 0.00 509 TYR A CA 2
ATOM 1144 C C . TYR A 1 8 ? -4.781 2.767 -15.641 1.00 0.00 509 TYR A C 2
ATOM 1145 O O . TYR A 1 8 ? -4.244 1.841 -15.020 1.00 0.00 509 TYR A O 2
ATOM 1163 N N . LEU A 1 9 ? -5.104 2.679 -16.940 1.00 0.00 510 LEU A N 2
ATOM 1164 C CA . LEU A 1 9 ? -4.801 1.485 -17.742 1.00 0.00 510 LEU A CA 2
ATOM 1165 C C . LEU A 1 9 ? -3.282 1.360 -17.973 1.00 0.00 510 LEU A C 2
ATOM 1166 O O . LEU A 1 9 ? -2.556 2.359 -17.957 1.00 0.00 510 LEU A O 2
ATOM 1182 N N . GLU A 1 10 ? -2.819 0.129 -18.208 1.00 0.00 511 GLU A N 2
ATOM 1183 C CA . GLU A 1 10 ? -1.395 -0.133 -18.460 1.00 0.00 511 GLU A CA 2
ATOM 1184 C C . GLU A 1 10 ? -1.044 0.152 -19.937 1.00 0.00 511 GLU A C 2
ATOM 1185 O O . GLU A 1 10 ? -0.521 1.220 -20.261 1.00 0.00 511 GLU A O 2
ATOM 1197 N N . ASP A 1 11 ? -1.357 -0.802 -20.825 1.00 0.00 512 ASP A N 2
ATOM 1198 C CA . ASP A 1 11 ? -1.067 -0.666 -22.261 1.00 0.00 512 ASP A CA 2
ATOM 1199 C C . ASP A 1 11 ? -1.769 -1.779 -23.067 1.00 0.00 512 ASP A C 2
ATOM 1200 O O . ASP A 1 11 ? -1.481 -2.964 -22.886 1.00 0.00 512 ASP A O 2
ATOM 1209 N N . SER A 1 12 ? -2.698 -1.384 -23.943 1.00 0.00 513 SER A N 2
ATOM 1210 C CA . SER A 1 12 ? -3.450 -2.345 -24.775 1.00 0.00 513 SER A CA 2
ATOM 1211 C C . SER A 1 12 ? -2.867 -2.413 -26.202 1.00 0.00 513 SER A C 2
ATOM 1212 O O . SER A 1 12 ? -2.641 -1.383 -26.844 1.00 0.00 513 SER A O 2
ATOM 1220 N N . LEU A 1 13 ? -2.667 -3.640 -26.700 1.00 0.00 514 LEU A N 2
ATOM 1221 C CA . LEU A 1 13 ? -2.159 -3.860 -28.062 1.00 0.00 514 LEU A CA 2
ATOM 1222 C C . LEU A 1 13 ? -3.248 -3.541 -29.106 1.00 0.00 514 LEU A C 2
ATOM 1223 O O . LEU A 1 13 ? -4.419 -3.879 -28.917 1.00 0.00 514 LEU A O 2
ATOM 1239 N N . CYS A 1 14 ? -2.846 -2.907 -30.218 1.00 0.00 515 CYS A N 2
ATOM 1240 C CA . CYS A 1 14 ? -3.787 -2.542 -31.293 1.00 0.00 515 CYS A CA 2
ATOM 1241 C C . CYS A 1 14 ? -4.460 -3.796 -31.885 1.00 0.00 515 CYS A C 2
ATOM 1242 O O . CYS A 1 14 ? -3.802 -4.805 -32.139 1.00 0.00 515 CYS A O 2
ATOM 1249 N N . HIS A 1 15 ? -5.775 -3.711 -32.104 1.00 0.00 516 HIS A N 2
ATOM 1250 C CA . HIS A 1 15 ? -6.571 -4.860 -32.577 1.00 0.00 516 HIS A CA 2
ATOM 1251 C C . HIS A 1 15 ? -6.229 -5.229 -34.050 1.00 0.00 516 HIS A C 2
ATOM 1252 O O . HIS A 1 15 ? -6.349 -6.389 -34.450 1.00 0.00 516 HIS A O 2
ATOM 1266 N N . ILE A 1 16 ? -5.857 -4.220 -34.854 1.00 0.00 517 ILE A N 2
ATOM 1267 C CA . ILE A 1 16 ? -5.650 -4.413 -36.308 1.00 0.00 517 ILE A CA 2
ATOM 1268 C C . ILE A 1 16 ? -4.249 -4.991 -36.599 1.00 0.00 517 ILE A C 2
ATOM 1269 O O . ILE A 1 16 ? -4.125 -6.132 -37.045 1.00 0.00 517 ILE A O 2
ATOM 1285 N N . CYS A 1 17 ? -3.206 -4.175 -36.397 1.00 0.00 518 CYS A N 2
ATOM 1286 C CA . CYS A 1 17 ? -1.833 -4.557 -36.785 1.00 0.00 518 CYS A CA 2
ATOM 1287 C C . CYS A 1 17 ? -1.233 -5.583 -35.798 1.00 0.00 518 CYS A C 2
ATOM 1288 O O . CYS A 1 17 ? -0.417 -6.418 -36.187 1.00 0.00 518 CYS A O 2
ATOM 1295 N N . SER A 1 18 ? -1.654 -5.508 -34.523 1.00 0.00 519 SER A N 2
ATOM 1296 C CA . SER A 1 18 ? -1.204 -6.466 -33.472 1.00 0.00 519 SER A CA 2
ATOM 1297 C C . SER A 1 18 ? 0.344 -6.422 -33.283 1.00 0.00 519 SER A C 2
ATOM 1298 O O . SER A 1 18 ? 0.942 -7.379 -32.789 1.00 0.00 519 SER A O 2
ATOM 1306 N N . SER A 1 19 ? 0.973 -5.313 -33.698 1.00 0.00 520 SER A N 2
ATOM 1307 C CA . SER A 1 19 ? 2.447 -5.173 -33.639 1.00 0.00 520 SER A CA 2
ATOM 1308 C C . SER A 1 19 ? 2.872 -4.045 -32.667 1.00 0.00 520 SER A C 2
ATOM 1309 O O . SER A 1 19 ? 4.056 -3.902 -32.350 1.00 0.00 520 SER A O 2
ATOM 1317 N N . GLN A 1 20 ? 1.896 -3.241 -32.213 1.00 0.00 521 GLN A N 2
ATOM 1318 C CA . GLN A 1 20 ? 2.172 -2.065 -31.377 1.00 0.00 521 GLN A CA 2
ATOM 1319 C C . GLN A 1 20 ? 0.863 -1.521 -30.762 1.00 0.00 521 GLN A C 2
ATOM 1320 O O . GLN A 1 20 ? -0.225 -1.756 -31.297 1.00 0.00 521 GLN A O 2
ATOM 1334 N N . PRO A 1 21 ? 0.958 -0.781 -29.635 1.00 0.00 522 PRO A N 2
ATOM 1335 C CA . PRO A 1 21 ? -0.198 -0.155 -29.004 1.00 0.00 522 PRO A CA 2
ATOM 1336 C C . PRO A 1 21 ? -0.632 1.126 -29.734 1.00 0.00 522 PRO A C 2
ATOM 1337 O O . PRO A 1 21 ? 0.151 1.725 -30.475 1.00 0.00 522 PRO A O 2
ATOM 1348 N N . GLY A 1 22 ? -1.881 1.549 -29.495 1.00 0.00 523 GLY A N 2
ATOM 1349 C CA . GLY A 1 22 ? -2.414 2.773 -30.116 1.00 0.00 523 GLY A CA 2
ATOM 1350 C C . GLY A 1 22 ? -2.677 3.884 -29.077 1.00 0.00 523 GLY A C 2
ATOM 1351 O O . GLY A 1 22 ? -3.054 3.600 -27.937 1.00 0.00 523 GLY A O 2
ATOM 1355 N N . PRO A 1 23 ? -2.511 5.166 -29.476 1.00 0.00 524 PRO A N 2
ATOM 1356 C CA . PRO A 1 23 ? -2.771 6.307 -28.601 1.00 0.00 524 PRO A CA 2
ATOM 1357 C C . PRO A 1 23 ? -4.274 6.639 -28.496 1.00 0.00 524 PRO A C 2
ATOM 1358 O O . PRO A 1 23 ? -4.713 7.244 -27.516 1.00 0.00 524 PRO A O 2
ATOM 1369 N N . PHE A 1 24 ? -5.051 6.238 -29.517 1.00 0.00 525 PHE A N 2
ATOM 1370 C CA . PHE A 1 24 ? -6.489 6.514 -29.559 1.00 0.00 525 PHE A CA 2
ATOM 1371 C C . PHE A 1 24 ? -7.286 5.339 -28.983 1.00 0.00 525 PHE A C 2
ATOM 1372 O O . PHE A 1 24 ? -6.997 4.181 -29.280 1.00 0.00 525 PHE A O 2
ATOM 1389 N N . PHE A 1 25 ? -8.327 5.657 -28.205 1.00 0.00 526 PHE A N 2
ATOM 1390 C CA . PHE A 1 25 ? -9.226 4.643 -27.638 1.00 0.00 526 PHE A CA 2
ATOM 1391 C C . PHE A 1 25 ? -10.648 4.811 -28.194 1.00 0.00 526 PHE A C 2
ATOM 1392 O O . PHE A 1 25 ? -11.184 5.921 -28.229 1.00 0.00 526 PHE A O 2
ATOM 1409 N N . CYS A 1 26 ? -11.263 3.692 -28.593 1.00 0.00 527 CYS A N 2
ATOM 1410 C CA . CYS A 1 26 ? -12.658 3.692 -29.062 1.00 0.00 527 CYS A CA 2
ATOM 1411 C C . CYS A 1 26 ? -13.588 3.130 -27.976 1.00 0.00 527 CYS A C 2
ATOM 1412 O O . CYS A 1 26 ? -13.360 2.039 -27.464 1.00 0.00 527 CYS A O 2
ATOM 1419 N N . ARG A 1 27 ? -14.623 3.905 -27.612 1.00 0.00 528 ARG A N 2
ATOM 1420 C CA . ARG A 1 27 ? -15.514 3.546 -26.487 1.00 0.00 528 ARG A CA 2
ATOM 1421 C C . ARG A 1 27 ? -16.672 2.619 -26.933 1.00 0.00 528 ARG A C 2
ATOM 1422 O O . ARG A 1 27 ? -17.359 2.036 -26.094 1.00 0.00 528 ARG A O 2
ATOM 1443 N N . ASP A 1 28 ? -16.922 2.546 -28.245 1.00 0.00 529 ASP A N 2
ATOM 1444 C CA . ASP A 1 28 ? -18.060 1.774 -28.774 1.00 0.00 529 ASP A CA 2
ATOM 1445 C C . ASP A 1 28 ? -17.912 0.277 -28.438 1.00 0.00 529 ASP A C 2
ATOM 1446 O O . ASP A 1 28 ? -16.808 -0.264 -28.452 1.00 0.00 529 ASP A O 2
ATOM 1455 N N . GLN A 1 29 ? -19.046 -0.385 -28.164 1.00 0.00 530 GLN A N 2
ATOM 1456 C CA . GLN A 1 29 ? -19.054 -1.816 -27.811 1.00 0.00 530 GLN A CA 2
ATOM 1457 C C . GLN A 1 29 ? -18.526 -2.691 -28.978 1.00 0.00 530 GLN A C 2
ATOM 1458 O O . GLN A 1 29 ? -18.066 -3.813 -28.757 1.00 0.00 530 GLN A O 2
ATOM 1472 N N . VAL A 1 30 ? -18.583 -2.159 -30.210 1.00 0.00 531 VAL A N 2
ATOM 1473 C CA . VAL A 1 30 ? -18.065 -2.870 -31.397 1.00 0.00 531 VAL A CA 2
ATOM 1474 C C . VAL A 1 30 ? -16.528 -3.012 -31.325 1.00 0.00 531 VAL A C 2
ATOM 1475 O O . VAL A 1 30 ? -15.971 -4.026 -31.750 1.00 0.00 531 VAL A O 2
ATOM 1488 N N . CYS A 1 31 ? -15.859 -1.975 -30.801 1.00 0.00 532 CYS A N 2
ATOM 1489 C CA . CYS A 1 31 ? -14.387 -1.931 -30.747 1.00 0.00 532 CYS A CA 2
ATOM 1490 C C . CYS A 1 31 ? -13.880 -2.105 -29.293 1.00 0.00 532 CYS A C 2
ATOM 1491 O O . CYS A 1 31 ? -13.409 -3.181 -28.919 1.00 0.00 532 CYS A O 2
ATOM 1498 N N . PHE A 1 32 ? -13.986 -1.029 -28.487 1.00 0.00 533 PHE A N 2
ATOM 1499 C CA . PHE A 1 32 ? -13.589 -1.051 -27.061 1.00 0.00 533 PHE A CA 2
ATOM 1500 C C . PHE A 1 32 ? -12.099 -1.467 -26.899 1.00 0.00 533 PHE A C 2
ATOM 1501 O O . PHE A 1 32 ? -11.771 -2.363 -26.115 1.00 0.00 533 PHE A O 2
ATOM 1518 N N . LYS A 1 33 ? -11.207 -0.781 -27.633 1.00 0.00 534 LYS A N 2
ATOM 1519 C CA . LYS A 1 33 ? -9.756 -1.056 -27.571 1.00 0.00 534 LYS A CA 2
ATOM 1520 C C . LYS A 1 33 ? -8.939 0.123 -28.159 1.00 0.00 534 LYS A C 2
ATOM 1521 O O . LYS A 1 33 ? -9.504 1.135 -28.589 1.00 0.00 534 LYS A O 2
ATOM 1540 N N . TYR A 1 34 ? -7.604 -0.019 -28.154 1.00 0.00 535 TYR A N 2
ATOM 1541 C CA . TYR A 1 34 ? -6.697 1.011 -28.694 1.00 0.00 535 TYR A CA 2
ATOM 1542 C C . TYR A 1 34 ? -6.445 0.792 -30.201 1.00 0.00 535 TYR A C 2
ATOM 1543 O O . TYR A 1 34 ? -6.455 -0.345 -30.684 1.00 0.00 535 TYR A O 2
ATOM 1561 N N . PHE A 1 35 ? -6.165 1.890 -30.921 1.00 0.00 536 PHE A N 2
ATOM 1562 C CA . PHE A 1 35 ? -5.868 1.832 -32.363 1.00 0.00 536 PHE A CA 2
ATOM 1563 C C . PHE A 1 35 ? -4.843 2.908 -32.753 1.00 0.00 536 PHE A C 2
ATOM 1564 O O . PHE A 1 35 ? -4.875 4.026 -32.237 1.00 0.00 536 PHE A O 2
ATOM 1581 N N . CYS A 1 36 ? -3.975 2.575 -33.716 1.00 0.00 537 CYS A N 2
ATOM 1582 C CA . CYS A 1 36 ? -3.064 3.563 -34.325 1.00 0.00 537 CYS A CA 2
ATOM 1583 C C . CYS A 1 36 ? -3.842 4.479 -35.298 1.00 0.00 537 CYS A C 2
ATOM 1584 O O . CYS A 1 36 ? -4.988 4.202 -35.626 1.00 0.00 537 CYS A O 2
ATOM 1591 N N . ARG A 1 37 ? -3.199 5.557 -35.767 1.00 0.00 538 ARG A N 2
ATOM 1592 C CA . ARG A 1 37 ? -3.862 6.532 -36.672 1.00 0.00 538 ARG A CA 2
ATOM 1593 C C . ARG A 1 37 ? -4.366 5.843 -37.965 1.00 0.00 538 ARG A C 2
ATOM 1594 O O . ARG A 1 37 ? -5.519 6.016 -38.357 1.00 0.00 538 ARG A O 2
ATOM 1615 N N . SER A 1 38 ? -3.494 5.061 -38.607 1.00 0.00 539 SER A N 2
ATOM 1616 C CA . SER A 1 38 ? -3.847 4.359 -39.862 1.00 0.00 539 SER A CA 2
ATOM 1617 C C . SER A 1 38 ? -4.844 3.208 -39.592 1.00 0.00 539 SER A C 2
ATOM 1618 O O . SER A 1 38 ? -5.772 2.981 -40.370 1.00 0.00 539 SER A O 2
ATOM 1626 N N . CYS A 1 39 ? -4.659 2.512 -38.463 1.00 0.00 540 CYS A N 2
ATOM 1627 C CA . CYS A 1 39 ? -5.536 1.394 -38.077 1.00 0.00 540 CYS A CA 2
ATOM 1628 C C . CYS A 1 39 ? -6.947 1.895 -37.726 1.00 0.00 540 CYS A C 2
ATOM 1629 O O . CYS A 1 39 ? -7.940 1.256 -38.067 1.00 0.00 540 CYS A O 2
ATOM 1636 N N . TRP A 1 40 ? -7.020 3.053 -37.064 1.00 0.00 541 TRP A N 2
ATOM 1637 C CA . TRP A 1 40 ? -8.295 3.683 -36.729 1.00 0.00 541 TRP A CA 2
ATOM 1638 C C . TRP A 1 40 ? -9.058 4.070 -38.003 1.00 0.00 541 TRP A C 2
ATOM 1639 O O . TRP A 1 40 ? -10.249 3.783 -38.134 1.00 0.00 541 TRP A O 2
ATOM 1660 N N . HIS A 1 41 ? -8.351 4.693 -38.953 1.00 0.00 542 HIS A N 2
ATOM 1661 C CA . HIS A 1 41 ? -8.946 5.092 -40.230 1.00 0.00 542 HIS A CA 2
ATOM 1662 C C . HIS A 1 41 ? -9.551 3.871 -40.964 1.00 0.00 542 HIS A C 2
ATOM 1663 O O . HIS A 1 41 ? -10.660 3.944 -41.489 1.00 0.00 542 HIS A O 2
ATOM 1677 N N . TRP A 1 42 ? -8.831 2.738 -40.940 1.00 0.00 543 TRP A N 2
ATOM 1678 C CA . TRP A 1 42 ? -9.305 1.499 -41.569 1.00 0.00 543 TRP A CA 2
ATOM 1679 C C . TRP A 1 42 ? -10.507 0.909 -40.794 1.00 0.00 543 TRP A C 2
ATOM 1680 O O . TRP A 1 42 ? -11.521 0.542 -41.392 1.00 0.00 543 TRP A O 2
ATOM 1701 N N . ARG A 1 43 ? -10.378 0.834 -39.459 1.00 0.00 544 ARG A N 2
ATOM 1702 C CA . ARG A 1 43 ? -11.401 0.207 -38.601 1.00 0.00 544 ARG A CA 2
ATOM 1703 C C . ARG A 1 43 ? -12.762 0.898 -38.763 1.00 0.00 544 ARG A C 2
ATOM 1704 O O . ARG A 1 43 ? -13.798 0.236 -38.807 1.00 0.00 544 ARG A O 2
ATOM 1725 N N . HIS A 1 44 ? -12.752 2.229 -38.820 1.00 0.00 545 HIS A N 2
ATOM 1726 C CA . HIS A 1 44 ? -13.995 3.019 -38.838 1.00 0.00 545 HIS A CA 2
ATOM 1727 C C . HIS A 1 44 ? -14.364 3.467 -40.282 1.00 0.00 545 HIS A C 2
ATOM 1728 O O . HIS A 1 44 ? -15.215 4.337 -40.470 1.00 0.00 545 HIS A O 2
ATOM 1742 N N . SER A 1 45 ? -13.737 2.842 -41.287 1.00 0.00 546 SER A N 2
ATOM 1743 C CA . SER A 1 45 ? -14.077 3.097 -42.702 1.00 0.00 546 SER A CA 2
ATOM 1744 C C . SER A 1 45 ? -15.376 2.362 -43.093 1.00 0.00 546 SER A C 2
ATOM 1745 O O . SER A 1 45 ? -16.163 2.856 -43.907 1.00 0.00 546 SER A O 2
ATOM 1753 N N . MET A 1 46 ? -15.591 1.179 -42.496 1.00 0.00 547 MET A N 2
ATOM 1754 C CA . MET A 1 46 ? -16.770 0.352 -42.790 1.00 0.00 547 MET A CA 2
ATOM 1755 C C . MET A 1 46 ? -18.061 1.055 -42.338 1.00 0.00 547 MET A C 2
ATOM 1756 O O . MET A 1 46 ? -18.104 1.676 -41.271 1.00 0.00 547 MET A O 2
ATOM 1770 N N . GLU A 1 47 ? -19.116 0.926 -43.147 1.00 0.00 548 GLU A N 2
ATOM 1771 C CA . GLU A 1 47 ? -20.420 1.522 -42.831 1.00 0.00 548 GLU A CA 2
ATOM 1772 C C . GLU A 1 47 ? -20.986 0.934 -41.525 1.00 0.00 548 GLU A C 2
ATOM 1773 O O . GLU A 1 47 ? -20.818 -0.255 -41.241 1.00 0.00 548 GLU A O 2
ATOM 1785 N N . GLY A 1 48 ? -21.662 1.785 -40.740 1.00 0.00 549 GLY A N 2
ATOM 1786 C CA . GLY A 1 48 ? -22.257 1.352 -39.463 1.00 0.00 549 GLY A CA 2
ATOM 1787 C C . GLY A 1 48 ? -21.377 1.709 -38.252 1.00 0.00 549 GLY A C 2
ATOM 1788 O O . GLY A 1 48 ? -21.858 1.733 -37.123 1.00 0.00 549 GLY A O 2
ATOM 1792 N N . LEU A 1 49 ? -20.082 1.981 -38.503 1.00 0.00 550 LEU A N 2
ATOM 1793 C CA . LEU A 1 49 ? -19.133 2.378 -37.432 1.00 0.00 550 LEU A CA 2
ATOM 1794 C C . LEU A 1 49 ? -18.679 3.856 -37.602 1.00 0.00 550 LEU A C 2
ATOM 1795 O O . LEU A 1 49 ? -17.752 4.311 -36.929 1.00 0.00 550 LEU A O 2
ATOM 1811 N N . ARG A 1 50 ? -19.325 4.583 -38.525 1.00 0.00 551 ARG A N 2
ATOM 1812 C CA . ARG A 1 50 ? -18.916 5.966 -38.863 1.00 0.00 551 ARG A CA 2
ATOM 1813 C C . ARG A 1 50 ? -19.202 6.946 -37.692 1.00 0.00 551 ARG A C 2
ATOM 1814 O O . ARG A 1 50 ? -18.738 8.087 -37.704 1.00 0.00 551 ARG A O 2
ATOM 1835 N N . HIS A 1 51 ? -19.989 6.493 -36.706 1.00 0.00 552 HIS A N 2
ATOM 1836 C CA . HIS A 1 51 ? -20.399 7.343 -35.569 1.00 0.00 552 HIS A CA 2
ATOM 1837 C C . HIS A 1 51 ? -19.360 7.294 -34.404 1.00 0.00 552 HIS A C 2
ATOM 1838 O O . HIS A 1 51 ? -19.523 7.978 -33.391 1.00 0.00 552 HIS A O 2
ATOM 1852 N N . HIS A 1 52 ? -18.315 6.472 -34.560 1.00 0.00 553 HIS A N 2
ATOM 1853 C CA . HIS A 1 52 ? -17.283 6.306 -33.514 1.00 0.00 553 HIS A CA 2
ATOM 1854 C C . HIS A 1 52 ? -16.349 7.550 -33.456 1.00 0.00 553 HIS A C 2
ATOM 1855 O O . HIS A 1 52 ? -16.082 8.189 -34.478 1.00 0.00 553 HIS A O 2
ATOM 1869 N N . SER A 1 53 ? -15.839 7.857 -32.253 1.00 0.00 554 SER A N 2
ATOM 1870 C CA . SER A 1 53 ? -14.935 9.015 -32.049 1.00 0.00 554 SER A CA 2
ATOM 1871 C C . SER A 1 53 ? -13.719 8.614 -31.172 1.00 0.00 554 SER A C 2
ATOM 1872 O O . SER A 1 53 ? -13.872 7.892 -30.178 1.00 0.00 554 SER A O 2
ATOM 1880 N N . PRO A 1 54 ? -12.495 9.074 -31.544 1.00 0.00 555 PRO A N 2
ATOM 1881 C CA . PRO A 1 54 ? -11.266 8.690 -30.855 1.00 0.00 555 PRO A CA 2
ATOM 1882 C C . PRO A 1 54 ? -11.005 9.529 -29.599 1.00 0.00 555 PRO A C 2
ATOM 1883 O O . PRO A 1 54 ? -10.811 10.743 -29.677 1.00 0.00 555 PRO A O 2
ATOM 1894 N N . LEU A 1 55 ? -10.922 8.851 -28.449 1.00 0.00 556 LEU A N 2
ATOM 1895 C CA . LEU A 1 55 ? -10.502 9.479 -27.197 1.00 0.00 556 LEU A CA 2
ATOM 1896 C C . LEU A 1 55 ? -8.991 9.341 -27.002 1.00 0.00 556 LEU A C 2
ATOM 1897 O O . LEU A 1 55 ? -8.354 8.475 -27.601 1.00 0.00 556 LEU A O 2
ATOM 1913 N N . MET A 1 56 ? -8.439 10.145 -26.092 1.00 0.00 557 MET A N 2
ATOM 1914 C CA . MET A 1 56 ? -7.024 10.022 -25.699 1.00 0.00 557 MET A CA 2
ATOM 1915 C C . MET A 1 56 ? -6.888 9.110 -24.471 1.00 0.00 557 MET A C 2
ATOM 1916 O O . MET A 1 56 ? -7.621 9.265 -23.488 1.00 0.00 557 MET A O 2
ATOM 1930 N N . ARG A 1 57 ? -5.948 8.156 -24.537 1.00 0.00 558 ARG A N 2
ATOM 1931 C CA . ARG A 1 57 ? -5.715 7.214 -23.427 1.00 0.00 558 ARG A CA 2
ATOM 1932 C C . ARG A 1 57 ? -5.097 7.939 -22.209 1.00 0.00 558 ARG A C 2
ATOM 1933 O O . ARG A 1 57 ? -4.594 9.060 -22.328 1.00 0.00 558 ARG A O 2
ATOM 1954 N N . ASN A 1 58 ? -5.116 7.271 -21.052 1.00 0.00 559 ASN A N 2
ATOM 1955 C CA . ASN A 1 58 ? -4.529 7.823 -19.820 1.00 0.00 559 ASN A CA 2
ATOM 1956 C C . ASN A 1 58 ? -2.996 7.973 -19.957 1.00 0.00 559 ASN A C 2
ATOM 1957 O O . ASN A 1 58 ? -2.361 7.268 -20.748 1.00 0.00 559 ASN A O 2
ATOM 1968 N N . GLN A 1 59 ? -2.417 8.871 -19.153 1.00 0.00 560 GLN A N 2
ATOM 1969 C CA . GLN A 1 59 ? -0.963 9.105 -19.149 1.00 0.00 560 GLN A CA 2
ATOM 1970 C C . GLN A 1 59 ? -0.434 9.196 -17.704 1.00 0.00 560 GLN A C 2
ATOM 1971 O O . GLN A 1 59 ? -1.212 9.224 -16.747 1.00 0.00 560 GLN A O 2
ATOM 1985 N N . LYS A 1 60 ? 0.897 9.254 -17.560 1.00 0.00 561 LYS A N 2
ATOM 1986 C CA . LYS A 1 60 ? 1.536 9.368 -16.239 1.00 0.00 561 LYS A CA 2
ATOM 1987 C C . LYS A 1 60 ? 1.221 10.736 -15.584 1.00 0.00 561 LYS A C 2
ATOM 1988 O O . LYS A 1 60 ? 0.984 11.733 -16.277 1.00 0.00 561 LYS A O 2
ATOM 2007 N N . ASN A 1 61 ? 1.245 10.772 -14.247 1.00 0.00 562 ASN A N 2
ATOM 2008 C CA . ASN A 1 61 ? 0.974 12.003 -13.494 1.00 0.00 562 ASN A CA 2
ATOM 2009 C C . ASN A 1 61 ? 2.103 13.039 -13.711 1.00 0.00 562 ASN A C 2
ATOM 2010 O O . ASN A 1 61 ? 3.282 12.743 -13.486 1.00 0.00 562 ASN A O 2
ATOM 2021 N N . ARG A 1 62 ? 1.719 14.252 -14.141 1.00 0.00 563 ARG A N 2
ATOM 2022 C CA . ARG A 1 62 ? 2.678 15.359 -14.356 1.00 0.00 563 ARG A CA 2
ATOM 2023 C C . ARG A 1 62 ? 2.270 16.620 -13.547 1.00 0.00 563 ARG A C 2
ATOM 2024 O O . ARG A 1 62 ? 2.950 17.647 -13.603 1.00 0.00 563 ARG A O 2
ATOM 2045 N N . ASP A 1 63 ? 1.167 16.520 -12.794 1.00 0.00 564 ASP A N 2
ATOM 2046 C CA . ASP A 1 63 ? 0.678 17.634 -11.961 1.00 0.00 564 ASP A CA 2
ATOM 2047 C C . ASP A 1 63 ? 1.310 17.589 -10.552 1.00 0.00 564 ASP A C 2
ATOM 2048 O O . ASP A 1 63 ? 1.504 18.625 -9.915 1.00 0.00 564 ASP A O 2
ATOM 2057 N N . SER A 1 64 ? 1.642 16.379 -10.087 1.00 0.00 565 SER A N 2
ATOM 2058 C CA . SER A 1 64 ? 2.254 16.185 -8.762 1.00 0.00 565 SER A CA 2
ATOM 2059 C C . SER A 1 64 ? 3.149 14.921 -8.748 1.00 0.00 565 SER A C 2
ATOM 2060 O O . SER A 1 64 ? 3.259 14.210 -9.753 1.00 0.00 565 SER A O 2
ATOM 2068 N N . SER A 1 65 ? 3.810 14.671 -7.612 1.00 0.00 566 SER A N 2
ATOM 2069 C CA . SER A 1 65 ? 4.717 13.516 -7.469 1.00 0.00 566 SER A CA 2
ATOM 2070 C C . SER A 1 65 ? 3.939 12.192 -7.566 1.00 0.00 566 SER A C 2
ATOM 2071 O O . SER A 1 65 ? 3.119 11.867 -6.693 1.00 0.00 566 SER A O 2
ATOM 2081 N N . GLY A 1 1 ? -4.128 20.197 -31.959 1.00 0.00 502 GLY A N 3
ATOM 2082 C CA . GLY A 1 1 ? -2.891 19.815 -32.717 1.00 0.00 502 GLY A CA 3
ATOM 2083 C C . GLY A 1 1 ? -2.013 18.802 -31.940 1.00 0.00 502 GLY A C 3
ATOM 2084 O O . GLY A 1 1 ? -2.361 18.391 -30.823 1.00 0.00 502 GLY A O 3
ATOM 2090 N N . PRO A 1 2 ? -0.872 18.393 -32.535 1.00 0.00 503 PRO A N 3
ATOM 2091 C CA . PRO A 1 2 ? 0.050 17.440 -31.918 1.00 0.00 503 PRO A CA 3
ATOM 2092 C C . PRO A 1 2 ? 0.876 18.075 -30.785 1.00 0.00 503 PRO A C 3
ATOM 2093 O O . PRO A 1 2 ? 0.928 19.299 -30.652 1.00 0.00 503 PRO A O 3
ATOM 2104 N N . VAL A 1 3 ? 1.539 17.226 -29.989 1.00 0.00 504 VAL A N 3
ATOM 2105 C CA . VAL A 1 3 ? 2.388 17.691 -28.873 1.00 0.00 504 VAL A CA 3
ATOM 2106 C C . VAL A 1 3 ? 3.406 16.603 -28.481 1.00 0.00 504 VAL A C 3
ATOM 2107 O O . VAL A 1 3 ? 3.169 15.414 -28.692 1.00 0.00 504 VAL A O 3
ATOM 2120 N N . GLN A 1 4 ? 4.559 17.032 -27.947 1.00 0.00 505 GLN A N 3
ATOM 2121 C CA . GLN A 1 4 ? 5.649 16.105 -27.590 1.00 0.00 505 GLN A CA 3
ATOM 2122 C C . GLN A 1 4 ? 5.259 15.228 -26.381 1.00 0.00 505 GLN A C 3
ATOM 2123 O O . GLN A 1 4 ? 5.586 14.043 -26.336 1.00 0.00 505 GLN A O 3
ATOM 2137 N N . ILE A 1 5 ? 4.547 15.823 -25.412 1.00 0.00 506 ILE A N 3
ATOM 2138 C CA . ILE A 1 5 ? 4.112 15.099 -24.195 1.00 0.00 506 ILE A CA 3
ATOM 2139 C C . ILE A 1 5 ? 2.768 14.367 -24.439 1.00 0.00 506 ILE A C 3
ATOM 2140 O O . ILE A 1 5 ? 1.820 14.504 -23.665 1.00 0.00 506 ILE A O 3
ATOM 2156 N N . ASP A 1 6 ? 2.718 13.575 -25.515 1.00 0.00 507 ASP A N 3
ATOM 2157 C CA . ASP A 1 6 ? 1.532 12.768 -25.849 1.00 0.00 507 ASP A CA 3
ATOM 2158 C C . ASP A 1 6 ? 1.765 11.274 -25.481 1.00 0.00 507 ASP A C 3
ATOM 2159 O O . ASP A 1 6 ? 2.579 10.592 -26.116 1.00 0.00 507 ASP A O 3
ATOM 2168 N N . PRO A 1 7 ? 1.055 10.762 -24.446 1.00 0.00 508 PRO A N 3
ATOM 2169 C CA . PRO A 1 7 ? 1.202 9.383 -23.993 1.00 0.00 508 PRO A CA 3
ATOM 2170 C C . PRO A 1 7 ? 0.384 8.397 -24.843 1.00 0.00 508 PRO A C 3
ATOM 2171 O O . PRO A 1 7 ? -0.625 8.766 -25.446 1.00 0.00 508 PRO A O 3
ATOM 2182 N N . TYR A 1 8 ? 0.796 7.124 -24.828 1.00 0.00 509 TYR A N 3
ATOM 2183 C CA . TYR A 1 8 ? 0.071 6.051 -25.538 1.00 0.00 509 TYR A CA 3
ATOM 2184 C C . TYR A 1 8 ? -1.053 5.457 -24.644 1.00 0.00 509 TYR A C 3
ATOM 2185 O O . TYR A 1 8 ? -1.308 4.250 -24.671 1.00 0.00 509 TYR A O 3
ATOM 2203 N N . LEU A 1 9 ? -1.679 6.321 -23.822 1.00 0.00 510 LEU A N 3
ATOM 2204 C CA . LEU A 1 9 ? -2.713 5.893 -22.855 1.00 0.00 510 LEU A CA 3
ATOM 2205 C C . LEU A 1 9 ? -2.124 4.844 -21.860 1.00 0.00 510 LEU A C 3
ATOM 2206 O O . LEU A 1 9 ? -1.100 5.099 -21.222 1.00 0.00 510 LEU A O 3
ATOM 2222 N N . GLU A 1 10 ? -2.769 3.671 -21.751 1.00 0.00 511 GLU A N 3
ATOM 2223 C CA . GLU A 1 10 ? -2.290 2.591 -20.856 1.00 0.00 511 GLU A CA 3
ATOM 2224 C C . GLU A 1 10 ? -1.228 1.699 -21.565 1.00 0.00 511 GLU A C 3
ATOM 2225 O O . GLU A 1 10 ? -0.785 0.693 -21.008 1.00 0.00 511 GLU A O 3
ATOM 2237 N N . ASP A 1 11 ? -0.827 2.098 -22.788 1.00 0.00 512 ASP A N 3
ATOM 2238 C CA . ASP A 1 11 ? 0.241 1.405 -23.550 1.00 0.00 512 ASP A CA 3
ATOM 2239 C C . ASP A 1 11 ? -0.144 -0.069 -23.845 1.00 0.00 512 ASP A C 3
ATOM 2240 O O . ASP A 1 11 ? 0.688 -0.974 -23.755 1.00 0.00 512 ASP A O 3
ATOM 2249 N N . SER A 1 12 ? -1.398 -0.278 -24.251 1.00 0.00 513 SER A N 3
ATOM 2250 C CA . SER A 1 12 ? -1.878 -1.611 -24.655 1.00 0.00 513 SER A CA 3
ATOM 2251 C C . SER A 1 12 ? -1.673 -1.827 -26.168 1.00 0.00 513 SER A C 3
ATOM 2252 O O . SER A 1 12 ? -1.785 -0.887 -26.964 1.00 0.00 513 SER A O 3
ATOM 2260 N N . LEU A 1 13 ? -1.354 -3.070 -26.553 1.00 0.00 514 LEU A N 3
ATOM 2261 C CA . LEU A 1 13 ? -1.054 -3.404 -27.953 1.00 0.00 514 LEU A CA 3
ATOM 2262 C C . LEU A 1 13 ? -2.309 -3.253 -28.837 1.00 0.00 514 LEU A C 3
ATOM 2263 O O . LEU A 1 13 ? -3.394 -3.720 -28.479 1.00 0.00 514 LEU A O 3
ATOM 2279 N N . CYS A 1 14 ? -2.131 -2.655 -30.022 1.00 0.00 515 CYS A N 3
ATOM 2280 C CA . CYS A 1 14 ? -3.210 -2.550 -31.012 1.00 0.00 515 CYS A CA 3
ATOM 2281 C C . CYS A 1 14 ? -3.544 -3.934 -31.595 1.00 0.00 515 CYS A C 3
ATOM 2282 O O . CYS A 1 14 ? -2.672 -4.619 -32.128 1.00 0.00 515 CYS A O 3
ATOM 2289 N N . HIS A 1 15 ? -4.810 -4.340 -31.479 1.00 0.00 516 HIS A N 3
ATOM 2290 C CA . HIS A 1 15 ? -5.233 -5.703 -31.864 1.00 0.00 516 HIS A CA 3
ATOM 2291 C C . HIS A 1 15 ? -5.232 -5.894 -33.411 1.00 0.00 516 HIS A C 3
ATOM 2292 O O . HIS A 1 15 ? -5.192 -7.025 -33.900 1.00 0.00 516 HIS A O 3
ATOM 2306 N N . ILE A 1 16 ? -5.286 -4.781 -34.161 1.00 0.00 517 ILE A N 3
ATOM 2307 C CA . ILE A 1 16 ? -5.332 -4.834 -35.643 1.00 0.00 517 ILE A CA 3
ATOM 2308 C C . ILE A 1 16 ? -3.956 -5.223 -36.221 1.00 0.00 517 ILE A C 3
ATOM 2309 O O . ILE A 1 16 ? -3.826 -6.250 -36.887 1.00 0.00 517 ILE A O 3
ATOM 2325 N N . CYS A 1 17 ? -2.942 -4.381 -35.979 1.00 0.00 518 CYS A N 3
ATOM 2326 C CA . CYS A 1 17 ? -1.594 -4.602 -36.534 1.00 0.00 518 CYS A CA 3
ATOM 2327 C C . CYS A 1 17 ? -0.762 -5.546 -35.635 1.00 0.00 518 CYS A C 3
ATOM 2328 O O . CYS A 1 17 ? 0.114 -6.257 -36.124 1.00 0.00 518 CYS A O 3
ATOM 2335 N N . SER A 1 18 ? -1.054 -5.539 -34.320 1.00 0.00 519 SER A N 3
ATOM 2336 C CA . SER A 1 18 ? -0.382 -6.439 -33.330 1.00 0.00 519 SER A CA 3
ATOM 2337 C C . SER A 1 18 ? 1.159 -6.195 -33.277 1.00 0.00 519 SER A C 3
ATOM 2338 O O . SER A 1 18 ? 1.913 -7.041 -32.792 1.00 0.00 519 SER A O 3
ATOM 2346 N N . SER A 1 19 ? 1.604 -5.028 -33.770 1.00 0.00 520 SER A N 3
ATOM 2347 C CA . SER A 1 19 ? 3.046 -4.709 -33.849 1.00 0.00 520 SER A CA 3
ATOM 2348 C C . SER A 1 19 ? 3.422 -3.514 -32.932 1.00 0.00 520 SER A C 3
ATOM 2349 O O . SER A 1 19 ? 4.595 -3.331 -32.594 1.00 0.00 520 SER A O 3
ATOM 2357 N N . GLN A 1 20 ? 2.421 -2.700 -32.552 1.00 0.00 521 GLN A N 3
ATOM 2358 C CA . GLN A 1 20 ? 2.662 -1.466 -31.779 1.00 0.00 521 GLN A CA 3
ATOM 2359 C C . GLN A 1 20 ? 1.426 -1.108 -30.919 1.00 0.00 521 GLN A C 3
ATOM 2360 O O . GLN A 1 20 ? 0.300 -1.503 -31.246 1.00 0.00 521 GLN A O 3
ATOM 2374 N N . PRO A 1 21 ? 1.623 -0.322 -29.828 1.00 0.00 522 PRO A N 3
ATOM 2375 C CA . PRO A 1 21 ? 0.520 0.170 -29.003 1.00 0.00 522 PRO A CA 3
ATOM 2376 C C . PRO A 1 21 ? -0.386 1.135 -29.769 1.00 0.00 522 PRO A C 3
ATOM 2377 O O . PRO A 1 21 ? 0.068 1.846 -30.670 1.00 0.00 522 PRO A O 3
ATOM 2388 N N . GLY A 1 22 ? -1.663 1.186 -29.374 1.00 0.00 523 GLY A N 3
ATOM 2389 C CA . GLY A 1 22 ? -2.624 2.107 -29.997 1.00 0.00 523 GLY A CA 3
ATOM 2390 C C . GLY A 1 22 ? -2.838 3.378 -29.145 1.00 0.00 523 GLY A C 3
ATOM 2391 O O . GLY A 1 22 ? -3.451 3.315 -28.081 1.00 0.00 523 GLY A O 3
ATOM 2395 N N . PRO A 1 23 ? -2.357 4.554 -29.622 1.00 0.00 524 PRO A N 3
ATOM 2396 C CA . PRO A 1 23 ? -2.526 5.822 -28.906 1.00 0.00 524 PRO A CA 3
ATOM 2397 C C . PRO A 1 23 ? -3.994 6.299 -28.881 1.00 0.00 524 PRO A C 3
ATOM 2398 O O . PRO A 1 23 ? -4.350 7.171 -28.091 1.00 0.00 524 PRO A O 3
ATOM 2409 N N . PHE A 1 24 ? -4.840 5.700 -29.740 1.00 0.00 525 PHE A N 3
ATOM 2410 C CA . PHE A 1 24 ? -6.279 6.003 -29.762 1.00 0.00 525 PHE A CA 3
ATOM 2411 C C . PHE A 1 24 ? -7.086 4.852 -29.134 1.00 0.00 525 PHE A C 3
ATOM 2412 O O . PHE A 1 24 ? -6.715 3.682 -29.251 1.00 0.00 525 PHE A O 3
ATOM 2429 N N . PHE A 1 25 ? -8.227 5.198 -28.524 1.00 0.00 526 PHE A N 3
ATOM 2430 C CA . PHE A 1 25 ? -9.152 4.204 -27.966 1.00 0.00 526 PHE A CA 3
ATOM 2431 C C . PHE A 1 25 ? -10.598 4.555 -28.336 1.00 0.00 526 PHE A C 3
ATOM 2432 O O . PHE A 1 25 ? -11.039 5.693 -28.149 1.00 0.00 526 PHE A O 3
ATOM 2449 N N . CYS A 1 26 ? -11.332 3.568 -28.859 1.00 0.00 527 CYS A N 3
ATOM 2450 C CA . CYS A 1 26 ? -12.733 3.762 -29.259 1.00 0.00 527 CYS A CA 3
ATOM 2451 C C . CYS A 1 26 ? -13.685 3.284 -28.152 1.00 0.00 527 CYS A C 3
ATOM 2452 O O . CYS A 1 26 ? -13.536 2.184 -27.631 1.00 0.00 527 CYS A O 3
ATOM 2459 N N . ARG A 1 27 ? -14.654 4.138 -27.788 1.00 0.00 528 ARG A N 3
ATOM 2460 C CA . ARG A 1 27 ? -15.552 3.870 -26.636 1.00 0.00 528 ARG A CA 3
ATOM 2461 C C . ARG A 1 27 ? -16.824 3.088 -27.057 1.00 0.00 528 ARG A C 3
ATOM 2462 O O . ARG A 1 27 ? -17.662 2.765 -26.215 1.00 0.00 528 ARG A O 3
ATOM 2483 N N . ASP A 1 28 ? -16.977 2.826 -28.361 1.00 0.00 529 ASP A N 3
ATOM 2484 C CA . ASP A 1 28 ? -18.177 2.147 -28.879 1.00 0.00 529 ASP A CA 3
ATOM 2485 C C . ASP A 1 28 ? -18.170 0.653 -28.504 1.00 0.00 529 ASP A C 3
ATOM 2486 O O . ASP A 1 28 ? -17.112 0.032 -28.420 1.00 0.00 529 ASP A O 3
ATOM 2495 N N . GLN A 1 29 ? -19.367 0.080 -28.328 1.00 0.00 530 GLN A N 3
ATOM 2496 C CA . GLN A 1 29 ? -19.513 -1.342 -27.988 1.00 0.00 530 GLN A CA 3
ATOM 2497 C C . GLN A 1 29 ? -19.013 -2.247 -29.143 1.00 0.00 530 GLN A C 3
ATOM 2498 O O . GLN A 1 29 ? -18.566 -3.371 -28.906 1.00 0.00 530 GLN A O 3
ATOM 2512 N N . VAL A 1 30 ? -19.066 -1.733 -30.383 1.00 0.00 531 VAL A N 3
ATOM 2513 C CA . VAL A 1 30 ? -18.572 -2.477 -31.564 1.00 0.00 531 VAL A CA 3
ATOM 2514 C C . VAL A 1 30 ? -17.043 -2.678 -31.486 1.00 0.00 531 VAL A C 3
ATOM 2515 O O . VAL A 1 30 ? -16.519 -3.700 -31.932 1.00 0.00 531 VAL A O 3
ATOM 2528 N N . CYS A 1 31 ? -16.339 -1.673 -30.945 1.00 0.00 532 CYS A N 3
ATOM 2529 C CA . CYS A 1 31 ? -14.870 -1.690 -30.871 1.00 0.00 532 CYS A CA 3
ATOM 2530 C C . CYS A 1 31 ? -14.391 -1.940 -29.419 1.00 0.00 532 CYS A C 3
ATOM 2531 O O . CYS A 1 31 ? -14.127 -3.081 -29.036 1.00 0.00 532 CYS A O 3
ATOM 2538 N N . PHE A 1 32 ? -14.270 -0.853 -28.629 1.00 0.00 533 PHE A N 3
ATOM 2539 C CA . PHE A 1 32 ? -13.834 -0.935 -27.215 1.00 0.00 533 PHE A CA 3
ATOM 2540 C C . PHE A 1 32 ? -12.395 -1.512 -27.105 1.00 0.00 533 PHE A C 3
ATOM 2541 O O . PHE A 1 32 ? -12.085 -2.272 -26.183 1.00 0.00 533 PHE A O 3
ATOM 2558 N N . LYS A 1 33 ? -11.523 -1.122 -28.052 1.00 0.00 534 LYS A N 3
ATOM 2559 C CA . LYS A 1 33 ? -10.123 -1.600 -28.087 1.00 0.00 534 LYS A CA 3
ATOM 2560 C C . LYS A 1 33 ? -9.155 -0.464 -28.509 1.00 0.00 534 LYS A C 3
ATOM 2561 O O . LYS A 1 33 ? -9.582 0.657 -28.805 1.00 0.00 534 LYS A O 3
ATOM 2580 N N . TYR A 1 34 ? -7.850 -0.772 -28.511 1.00 0.00 535 TYR A N 3
ATOM 2581 C CA . TYR A 1 34 ? -6.804 0.209 -28.865 1.00 0.00 535 TYR A CA 3
ATOM 2582 C C . TYR A 1 34 ? -6.512 0.178 -30.379 1.00 0.00 535 TYR A C 3
ATOM 2583 O O . TYR A 1 34 ? -6.502 -0.890 -30.998 1.00 0.00 535 TYR A O 3
ATOM 2601 N N . PHE A 1 35 ? -6.248 1.360 -30.959 1.00 0.00 536 PHE A N 3
ATOM 2602 C CA . PHE A 1 35 ? -5.986 1.484 -32.402 1.00 0.00 536 PHE A CA 3
ATOM 2603 C C . PHE A 1 35 ? -4.884 2.518 -32.680 1.00 0.00 536 PHE A C 3
ATOM 2604 O O . PHE A 1 35 ? -4.736 3.499 -31.949 1.00 0.00 536 PHE A O 3
ATOM 2621 N N . CYS A 1 36 ? -4.169 2.325 -33.792 1.00 0.00 537 CYS A N 3
ATOM 2622 C CA . CYS A 1 36 ? -3.234 3.337 -34.310 1.00 0.00 537 CYS A CA 3
ATOM 2623 C C . CYS A 1 36 ? -3.954 4.244 -35.323 1.00 0.00 537 CYS A C 3
ATOM 2624 O O . CYS A 1 36 ? -5.095 3.982 -35.686 1.00 0.00 537 CYS A O 3
ATOM 2631 N N . ARG A 1 37 ? -3.277 5.302 -35.786 1.00 0.00 538 ARG A N 3
ATOM 2632 C CA . ARG A 1 37 ? -3.888 6.268 -36.733 1.00 0.00 538 ARG A CA 3
ATOM 2633 C C . ARG A 1 37 ? -4.436 5.549 -37.994 1.00 0.00 538 ARG A C 3
ATOM 2634 O O . ARG A 1 37 ? -5.585 5.749 -38.378 1.00 0.00 538 ARG A O 3
ATOM 2655 N N . SER A 1 38 ? -3.605 4.706 -38.616 1.00 0.00 539 SER A N 3
ATOM 2656 C CA . SER A 1 38 ? -3.995 3.993 -39.853 1.00 0.00 539 SER A CA 3
ATOM 2657 C C . SER A 1 38 ? -5.026 2.883 -39.555 1.00 0.00 539 SER A C 3
ATOM 2658 O O . SER A 1 38 ? -5.953 2.662 -40.333 1.00 0.00 539 SER A O 3
ATOM 2666 N N . CYS A 1 39 ? -4.861 2.203 -38.412 1.00 0.00 540 CYS A N 3
ATOM 2667 C CA . CYS A 1 39 ? -5.778 1.122 -38.004 1.00 0.00 540 CYS A CA 3
ATOM 2668 C C . CYS A 1 39 ? -7.176 1.682 -37.673 1.00 0.00 540 CYS A C 3
ATOM 2669 O O . CYS A 1 39 ? -8.192 1.058 -37.976 1.00 0.00 540 CYS A O 3
ATOM 2676 N N . TRP A 1 40 ? -7.206 2.874 -37.071 1.00 0.00 541 TRP A N 3
ATOM 2677 C CA . TRP A 1 40 ? -8.456 3.560 -36.756 1.00 0.00 541 TRP A CA 3
ATOM 2678 C C . TRP A 1 40 ? -9.199 3.944 -38.040 1.00 0.00 541 TRP A C 3
ATOM 2679 O O . TRP A 1 40 ? -10.392 3.670 -38.182 1.00 0.00 541 TRP A O 3
ATOM 2700 N N . HIS A 1 41 ? -8.474 4.545 -38.992 1.00 0.00 542 HIS A N 3
ATOM 2701 C CA . HIS A 1 41 ? -9.052 4.928 -40.284 1.00 0.00 542 HIS A CA 3
ATOM 2702 C C . HIS A 1 41 ? -9.620 3.694 -41.020 1.00 0.00 542 HIS A C 3
ATOM 2703 O O . HIS A 1 41 ? -10.704 3.753 -41.597 1.00 0.00 542 HIS A O 3
ATOM 2717 N N . TRP A 1 42 ? -8.899 2.565 -40.943 1.00 0.00 543 TRP A N 3
ATOM 2718 C CA . TRP A 1 42 ? -9.341 1.312 -41.566 1.00 0.00 543 TRP A CA 3
ATOM 2719 C C . TRP A 1 42 ? -10.639 0.790 -40.905 1.00 0.00 543 TRP A C 3
ATOM 2720 O O . TRP A 1 42 ? -11.580 0.395 -41.596 1.00 0.00 543 TRP A O 3
ATOM 2741 N N . ARG A 1 43 ? -10.675 0.800 -39.562 1.00 0.00 544 ARG A N 3
ATOM 2742 C CA . ARG A 1 43 ? -11.813 0.246 -38.808 1.00 0.00 544 ARG A CA 3
ATOM 2743 C C . ARG A 1 43 ? -13.085 1.079 -39.025 1.00 0.00 544 ARG A C 3
ATOM 2744 O O . ARG A 1 43 ? -14.157 0.533 -39.268 1.00 0.00 544 ARG A O 3
ATOM 2765 N N . HIS A 1 44 ? -12.965 2.395 -38.880 1.00 0.00 545 HIS A N 3
ATOM 2766 C CA . HIS A 1 44 ? -14.140 3.284 -38.856 1.00 0.00 545 HIS A CA 3
ATOM 2767 C C . HIS A 1 44 ? -14.572 3.706 -40.291 1.00 0.00 545 HIS A C 3
ATOM 2768 O O . HIS A 1 44 ? -15.587 4.379 -40.465 1.00 0.00 545 HIS A O 3
ATOM 2782 N N . SER A 1 45 ? -13.840 3.228 -41.306 1.00 0.00 546 SER A N 3
ATOM 2783 C CA . SER A 1 45 ? -14.267 3.371 -42.714 1.00 0.00 546 SER A CA 3
ATOM 2784 C C . SER A 1 45 ? -15.502 2.487 -42.998 1.00 0.00 546 SER A C 3
ATOM 2785 O O . SER A 1 45 ? -16.345 2.824 -43.835 1.00 0.00 546 SER A O 3
ATOM 2793 N N . MET A 1 46 ? -15.598 1.355 -42.277 1.00 0.00 547 MET A N 3
ATOM 2794 C CA . MET A 1 46 ? -16.721 0.417 -42.423 1.00 0.00 547 MET A CA 3
ATOM 2795 C C . MET A 1 46 ? -18.066 1.124 -42.168 1.00 0.00 547 MET A C 3
ATOM 2796 O O . MET A 1 46 ? -18.202 1.909 -41.222 1.00 0.00 547 MET A O 3
ATOM 2810 N N . GLU A 1 47 ? -19.055 0.828 -43.013 1.00 0.00 548 GLU A N 3
ATOM 2811 C CA . GLU A 1 47 ? -20.383 1.435 -42.905 1.00 0.00 548 GLU A CA 3
ATOM 2812 C C . GLU A 1 47 ? -21.045 1.067 -41.564 1.00 0.00 548 GLU A C 3
ATOM 2813 O O . GLU A 1 47 ? -20.962 -0.079 -41.109 1.00 0.00 548 GLU A O 3
ATOM 2825 N N . GLY A 1 48 ? -21.727 2.047 -40.952 1.00 0.00 549 GLY A N 3
ATOM 2826 C CA . GLY A 1 48 ? -22.453 1.812 -39.689 1.00 0.00 549 GLY A CA 3
ATOM 2827 C C . GLY A 1 48 ? -21.619 2.182 -38.447 1.00 0.00 549 GLY A C 3
ATOM 2828 O O . GLY A 1 48 ? -22.143 2.217 -37.337 1.00 0.00 549 GLY A O 3
ATOM 2832 N N . LEU A 1 49 ? -20.315 2.454 -38.649 1.00 0.00 550 LEU A N 3
ATOM 2833 C CA . LEU A 1 49 ? -19.407 2.846 -37.542 1.00 0.00 550 LEU A CA 3
ATOM 2834 C C . LEU A 1 49 ? -18.953 4.329 -37.690 1.00 0.00 550 LEU A C 3
ATOM 2835 O O . LEU A 1 49 ? -17.991 4.760 -37.049 1.00 0.00 550 LEU A O 3
ATOM 2851 N N . ARG A 1 50 ? -19.657 5.093 -38.538 1.00 0.00 551 ARG A N 3
ATOM 2852 C CA . ARG A 1 50 ? -19.291 6.500 -38.821 1.00 0.00 551 ARG A CA 3
ATOM 2853 C C . ARG A 1 50 ? -19.532 7.410 -37.586 1.00 0.00 551 ARG A C 3
ATOM 2854 O O . ARG A 1 50 ? -19.029 8.533 -37.528 1.00 0.00 551 ARG A O 3
ATOM 2875 N N . HIS A 1 51 ? -20.315 6.916 -36.619 1.00 0.00 552 HIS A N 3
ATOM 2876 C CA . HIS A 1 51 ? -20.674 7.697 -35.415 1.00 0.00 552 HIS A CA 3
ATOM 2877 C C . HIS A 1 51 ? -19.611 7.529 -34.280 1.00 0.00 552 HIS A C 3
ATOM 2878 O O . HIS A 1 51 ? -19.782 8.052 -33.175 1.00 0.00 552 HIS A O 3
ATOM 2892 N N . HIS A 1 52 ? -18.544 6.769 -34.560 1.00 0.00 553 HIS A N 3
ATOM 2893 C CA . HIS A 1 52 ? -17.497 6.493 -33.559 1.00 0.00 553 HIS A CA 3
ATOM 2894 C C . HIS A 1 52 ? -16.549 7.706 -33.396 1.00 0.00 553 HIS A C 3
ATOM 2895 O O . HIS A 1 52 ? -16.265 8.423 -34.358 1.00 0.00 553 HIS A O 3
ATOM 2909 N N . SER A 1 53 ? -16.055 7.905 -32.171 1.00 0.00 554 SER A N 3
ATOM 2910 C CA . SER A 1 53 ? -15.116 9.000 -31.868 1.00 0.00 554 SER A CA 3
ATOM 2911 C C . SER A 1 53 ? -14.155 8.586 -30.727 1.00 0.00 554 SER A C 3
ATOM 2912 O O . SER A 1 53 ? -14.567 7.902 -29.780 1.00 0.00 554 SER A O 3
ATOM 2920 N N . PRO A 1 54 ? -12.861 8.984 -30.813 1.00 0.00 555 PRO A N 3
ATOM 2921 C CA . PRO A 1 54 ? -11.869 8.650 -29.798 1.00 0.00 555 PRO A CA 3
ATOM 2922 C C . PRO A 1 54 ? -12.005 9.527 -28.547 1.00 0.00 555 PRO A C 3
ATOM 2923 O O . PRO A 1 54 ? -12.346 10.708 -28.639 1.00 0.00 555 PRO A O 3
ATOM 2934 N N . LEU A 1 55 ? -11.740 8.933 -27.376 1.00 0.00 556 LEU A N 3
ATOM 2935 C CA . LEU A 1 55 ? -11.836 9.651 -26.101 1.00 0.00 556 LEU A CA 3
ATOM 2936 C C . LEU A 1 55 ? -10.773 10.753 -25.999 1.00 0.00 556 LEU A C 3
ATOM 2937 O O . LEU A 1 55 ? -9.724 10.692 -26.651 1.00 0.00 556 LEU A O 3
ATOM 2953 N N . MET A 1 56 ? -11.042 11.742 -25.141 1.00 0.00 557 MET A N 3
ATOM 2954 C CA . MET A 1 56 ? -10.113 12.861 -24.919 1.00 0.00 557 MET A CA 3
ATOM 2955 C C . MET A 1 56 ? -8.849 12.378 -24.190 1.00 0.00 557 MET A C 3
ATOM 2956 O O . MET A 1 56 ? -8.924 11.843 -23.078 1.00 0.00 557 MET A O 3
ATOM 2970 N N . ARG A 1 57 ? -7.689 12.568 -24.830 1.00 0.00 558 ARG A N 3
ATOM 2971 C CA . ARG A 1 57 ? -6.402 12.127 -24.271 1.00 0.00 558 ARG A CA 3
ATOM 2972 C C . ARG A 1 57 ? -5.861 13.150 -23.259 1.00 0.00 558 ARG A C 3
ATOM 2973 O O . ARG A 1 57 ? -6.073 14.358 -23.404 1.00 0.00 558 ARG A O 3
ATOM 2994 N N . ASN A 1 58 ? -5.111 12.656 -22.270 1.00 0.00 559 ASN A N 3
ATOM 2995 C CA . ASN A 1 58 ? -4.405 13.523 -21.316 1.00 0.00 559 ASN A CA 3
ATOM 2996 C C . ASN A 1 58 ? -2.964 13.799 -21.799 1.00 0.00 559 ASN A C 3
ATOM 2997 O O . ASN A 1 58 ? -2.460 13.119 -22.695 1.00 0.00 559 ASN A O 3
ATOM 3008 N N . GLN A 1 59 ? -2.300 14.767 -21.163 1.00 0.00 560 GLN A N 3
ATOM 3009 C CA . GLN A 1 59 ? -0.888 15.057 -21.446 1.00 0.00 560 GLN A CA 3
ATOM 3010 C C . GLN A 1 59 ? 0.021 14.310 -20.456 1.00 0.00 560 GLN A C 3
ATOM 3011 O O . GLN A 1 59 ? -0.358 14.068 -19.308 1.00 0.00 560 GLN A O 3
ATOM 3025 N N . LYS A 1 60 ? 1.222 13.947 -20.913 1.00 0.00 561 LYS A N 3
ATOM 3026 C CA . LYS A 1 60 ? 2.195 13.237 -20.077 1.00 0.00 561 LYS A CA 3
ATOM 3027 C C . LYS A 1 60 ? 2.888 14.211 -19.098 1.00 0.00 561 LYS A C 3
ATOM 3028 O O . LYS A 1 60 ? 3.485 15.207 -19.514 1.00 0.00 561 LYS A O 3
ATOM 3047 N N . ASN A 1 61 ? 2.821 13.894 -17.799 1.00 0.00 562 ASN A N 3
ATOM 3048 C CA . ASN A 1 61 ? 3.470 14.710 -16.762 1.00 0.00 562 ASN A CA 3
ATOM 3049 C C . ASN A 1 61 ? 5.004 14.525 -16.800 1.00 0.00 562 ASN A C 3
ATOM 3050 O O . ASN A 1 61 ? 5.502 13.453 -17.163 1.00 0.00 562 ASN A O 3
ATOM 3061 N N . ARG A 1 62 ? 5.737 15.579 -16.408 1.00 0.00 563 ARG A N 3
ATOM 3062 C CA . ARG A 1 62 ? 7.212 15.553 -16.396 1.00 0.00 563 ARG A CA 3
ATOM 3063 C C . ARG A 1 62 ? 7.750 15.957 -15.013 1.00 0.00 563 ARG A C 3
ATOM 3064 O O . ARG A 1 62 ? 7.228 16.876 -14.376 1.00 0.00 563 ARG A O 3
ATOM 3085 N N . ASP A 1 63 ? 8.803 15.268 -14.565 1.00 0.00 564 ASP A N 3
ATOM 3086 C CA . ASP A 1 63 ? 9.426 15.540 -13.259 1.00 0.00 564 ASP A CA 3
ATOM 3087 C C . ASP A 1 63 ? 10.892 15.067 -13.248 1.00 0.00 564 ASP A C 3
ATOM 3088 O O . ASP A 1 63 ? 11.218 14.010 -13.793 1.00 0.00 564 ASP A O 3
ATOM 3097 N N . SER A 1 64 ? 11.764 15.855 -12.613 1.00 0.00 565 SER A N 3
ATOM 3098 C CA . SER A 1 64 ? 13.198 15.515 -12.504 1.00 0.00 565 SER A CA 3
ATOM 3099 C C . SER A 1 64 ? 13.473 14.658 -11.246 1.00 0.00 565 SER A C 3
ATOM 3100 O O . SER A 1 64 ? 14.382 13.827 -11.241 1.00 0.00 565 SER A O 3
ATOM 3108 N N . SER A 1 65 ? 12.667 14.860 -10.192 1.00 0.00 566 SER A N 3
ATOM 3109 C CA . SER A 1 65 ? 12.817 14.108 -8.928 1.00 0.00 566 SER A CA 3
ATOM 3110 C C . SER A 1 65 ? 11.618 14.360 -7.999 1.00 0.00 566 SER A C 3
ATOM 3111 O O . SER A 1 65 ? 11.423 15.477 -7.493 1.00 0.00 566 SER A O 3
ATOM 3121 N N . GLY A 1 1 ? 5.565 -11.632 -0.795 1.00 0.00 502 GLY A N 4
ATOM 3122 C CA . GLY A 1 1 ? 6.664 -11.303 -1.758 1.00 0.00 502 GLY A CA 4
ATOM 3123 C C . GLY A 1 1 ? 6.171 -10.432 -2.941 1.00 0.00 502 GLY A C 4
ATOM 3124 O O . GLY A 1 1 ? 4.963 -10.191 -3.088 1.00 0.00 502 GLY A O 4
ATOM 3130 N N . PRO A 1 2 ? 7.109 -9.952 -3.787 1.00 0.00 503 PRO A N 4
ATOM 3131 C CA . PRO A 1 2 ? 6.785 -9.118 -4.943 1.00 0.00 503 PRO A CA 4
ATOM 3132 C C . PRO A 1 2 ? 6.154 -9.927 -6.088 1.00 0.00 503 PRO A C 4
ATOM 3133 O O . PRO A 1 2 ? 6.295 -11.150 -6.149 1.00 0.00 503 PRO A O 4
ATOM 3144 N N . VAL A 1 3 ? 5.475 -9.225 -7.006 1.00 0.00 504 VAL A N 4
ATOM 3145 C CA . VAL A 1 3 ? 4.826 -9.863 -8.174 1.00 0.00 504 VAL A CA 4
ATOM 3146 C C . VAL A 1 3 ? 4.951 -8.970 -9.418 1.00 0.00 504 VAL A C 4
ATOM 3147 O O . VAL A 1 3 ? 5.135 -7.756 -9.307 1.00 0.00 504 VAL A O 4
ATOM 3160 N N . GLN A 1 4 ? 4.839 -9.584 -10.601 1.00 0.00 505 GLN A N 4
ATOM 3161 C CA . GLN A 1 4 ? 4.905 -8.850 -11.870 1.00 0.00 505 GLN A CA 4
ATOM 3162 C C . GLN A 1 4 ? 3.568 -8.129 -12.151 1.00 0.00 505 GLN A C 4
ATOM 3163 O O . GLN A 1 4 ? 2.496 -8.623 -11.791 1.00 0.00 505 GLN A O 4
ATOM 3177 N N . ILE A 1 5 ? 3.649 -6.960 -12.801 1.00 0.00 506 ILE A N 4
ATOM 3178 C CA . ILE A 1 5 ? 2.451 -6.154 -13.123 1.00 0.00 506 ILE A CA 4
ATOM 3179 C C . ILE A 1 5 ? 1.956 -6.447 -14.554 1.00 0.00 506 ILE A C 4
ATOM 3180 O O . ILE A 1 5 ? 2.722 -6.896 -15.411 1.00 0.00 506 ILE A O 4
ATOM 3196 N N . ASP A 1 6 ? 0.671 -6.170 -14.801 1.00 0.00 507 ASP A N 4
ATOM 3197 C CA . ASP A 1 6 ? 0.054 -6.405 -16.116 1.00 0.00 507 ASP A CA 4
ATOM 3198 C C . ASP A 1 6 ? -1.169 -5.465 -16.316 1.00 0.00 507 ASP A C 4
ATOM 3199 O O . ASP A 1 6 ? -2.049 -5.392 -15.450 1.00 0.00 507 ASP A O 4
ATOM 3208 N N . PRO A 1 7 ? -1.214 -4.717 -17.449 1.00 0.00 508 PRO A N 4
ATOM 3209 C CA . PRO A 1 7 ? -2.285 -3.761 -17.721 1.00 0.00 508 PRO A CA 4
ATOM 3210 C C . PRO A 1 7 ? -3.589 -4.451 -18.142 1.00 0.00 508 PRO A C 4
ATOM 3211 O O . PRO A 1 7 ? -3.570 -5.494 -18.797 1.00 0.00 508 PRO A O 4
ATOM 3222 N N . TYR A 1 8 ? -4.720 -3.835 -17.783 1.00 0.00 509 TYR A N 4
ATOM 3223 C CA . TYR A 1 8 ? -6.049 -4.365 -18.128 1.00 0.00 509 TYR A CA 4
ATOM 3224 C C . TYR A 1 8 ? -6.664 -3.587 -19.299 1.00 0.00 509 TYR A C 4
ATOM 3225 O O . TYR A 1 8 ? -7.326 -4.169 -20.164 1.00 0.00 509 TYR A O 4
ATOM 3243 N N . LEU A 1 9 ? -6.426 -2.274 -19.323 1.00 0.00 510 LEU A N 4
ATOM 3244 C CA . LEU A 1 9 ? -6.954 -1.394 -20.392 1.00 0.00 510 LEU A CA 4
ATOM 3245 C C . LEU A 1 9 ? -6.216 -0.027 -20.439 1.00 0.00 510 LEU A C 4
ATOM 3246 O O . LEU A 1 9 ? -6.584 0.850 -21.219 1.00 0.00 510 LEU A O 4
ATOM 3262 N N . GLU A 1 10 ? -5.198 0.147 -19.584 1.00 0.00 511 GLU A N 4
ATOM 3263 C CA . GLU A 1 10 ? -4.425 1.408 -19.528 1.00 0.00 511 GLU A CA 4
ATOM 3264 C C . GLU A 1 10 ? -3.205 1.366 -20.493 1.00 0.00 511 GLU A C 4
ATOM 3265 O O . GLU A 1 10 ? -2.487 2.359 -20.638 1.00 0.00 511 GLU A O 4
ATOM 3277 N N . ASP A 1 11 ? -3.001 0.218 -21.157 1.00 0.00 512 ASP A N 4
ATOM 3278 C CA . ASP A 1 11 ? -1.905 0.050 -22.129 1.00 0.00 512 ASP A CA 4
ATOM 3279 C C . ASP A 1 11 ? -2.133 -1.221 -22.981 1.00 0.00 512 ASP A C 4
ATOM 3280 O O . ASP A 1 11 ? -1.490 -2.251 -22.767 1.00 0.00 512 ASP A O 4
ATOM 3289 N N . SER A 1 12 ? -3.112 -1.155 -23.887 1.00 0.00 513 SER A N 4
ATOM 3290 C CA . SER A 1 12 ? -3.526 -2.330 -24.677 1.00 0.00 513 SER A CA 4
ATOM 3291 C C . SER A 1 12 ? -2.838 -2.351 -26.059 1.00 0.00 513 SER A C 4
ATOM 3292 O O . SER A 1 12 ? -2.565 -1.303 -26.651 1.00 0.00 513 SER A O 4
ATOM 3300 N N . LEU A 1 13 ? -2.619 -3.562 -26.587 1.00 0.00 514 LEU A N 4
ATOM 3301 C CA . LEU A 1 13 ? -2.069 -3.744 -27.937 1.00 0.00 514 LEU A CA 4
ATOM 3302 C C . LEU A 1 13 ? -3.130 -3.395 -29.006 1.00 0.00 514 LEU A C 4
ATOM 3303 O O . LEU A 1 13 ? -4.318 -3.674 -28.826 1.00 0.00 514 LEU A O 4
ATOM 3319 N N . CYS A 1 14 ? -2.686 -2.787 -30.117 1.00 0.00 515 CYS A N 4
ATOM 3320 C CA . CYS A 1 14 ? -3.593 -2.424 -31.223 1.00 0.00 515 CYS A CA 4
ATOM 3321 C C . CYS A 1 14 ? -4.283 -3.677 -31.802 1.00 0.00 515 CYS A C 4
ATOM 3322 O O . CYS A 1 14 ? -3.650 -4.716 -31.995 1.00 0.00 515 CYS A O 4
ATOM 3329 N N . HIS A 1 15 ? -5.585 -3.557 -32.080 1.00 0.00 516 HIS A N 4
ATOM 3330 C CA . HIS A 1 15 ? -6.403 -4.700 -32.526 1.00 0.00 516 HIS A CA 4
ATOM 3331 C C . HIS A 1 15 ? -6.046 -5.134 -33.978 1.00 0.00 516 HIS A C 4
ATOM 3332 O O . HIS A 1 15 ? -6.224 -6.297 -34.346 1.00 0.00 516 HIS A O 4
ATOM 3346 N N . ILE A 1 16 ? -5.621 -4.169 -34.809 1.00 0.00 517 ILE A N 4
ATOM 3347 C CA . ILE A 1 16 ? -5.429 -4.413 -36.259 1.00 0.00 517 ILE A CA 4
ATOM 3348 C C . ILE A 1 16 ? -4.025 -4.976 -36.551 1.00 0.00 517 ILE A C 4
ATOM 3349 O O . ILE A 1 16 ? -3.892 -6.099 -37.038 1.00 0.00 517 ILE A O 4
ATOM 3365 N N . CYS A 1 17 ? -2.986 -4.160 -36.319 1.00 0.00 518 CYS A N 4
ATOM 3366 C CA . CYS A 1 17 ? -1.609 -4.525 -36.709 1.00 0.00 518 CYS A CA 4
ATOM 3367 C C . CYS A 1 17 ? -0.959 -5.468 -35.671 1.00 0.00 518 CYS A C 4
ATOM 3368 O O . CYS A 1 17 ? -0.065 -6.245 -36.008 1.00 0.00 518 CYS A O 4
ATOM 3375 N N . SER A 1 18 ? -1.415 -5.382 -34.409 1.00 0.00 519 SER A N 4
ATOM 3376 C CA . SER A 1 18 ? -0.928 -6.275 -33.319 1.00 0.00 519 SER A CA 4
ATOM 3377 C C . SER A 1 18 ? 0.618 -6.173 -33.139 1.00 0.00 519 SER A C 4
ATOM 3378 O O . SER A 1 18 ? 1.257 -7.103 -32.648 1.00 0.00 519 SER A O 4
ATOM 3386 N N . SER A 1 19 ? 1.201 -5.042 -33.566 1.00 0.00 520 SER A N 4
ATOM 3387 C CA . SER A 1 19 ? 2.674 -4.852 -33.533 1.00 0.00 520 SER A CA 4
ATOM 3388 C C . SER A 1 19 ? 3.077 -3.718 -32.557 1.00 0.00 520 SER A C 4
ATOM 3389 O O . SER A 1 19 ? 4.266 -3.501 -32.304 1.00 0.00 520 SER A O 4
ATOM 3397 N N . GLN A 1 20 ? 2.078 -3.004 -32.016 1.00 0.00 521 GLN A N 4
ATOM 3398 C CA . GLN A 1 20 ? 2.318 -1.869 -31.112 1.00 0.00 521 GLN A CA 4
ATOM 3399 C C . GLN A 1 20 ? 0.999 -1.427 -30.444 1.00 0.00 521 GLN A C 4
ATOM 3400 O O . GLN A 1 20 ? -0.086 -1.681 -30.976 1.00 0.00 521 GLN A O 4
ATOM 3414 N N . PRO A 1 21 ? 1.082 -0.715 -29.298 1.00 0.00 522 PRO A N 4
ATOM 3415 C CA . PRO A 1 21 ? -0.080 -0.097 -28.681 1.00 0.00 522 PRO A CA 4
ATOM 3416 C C . PRO A 1 21 ? -0.555 1.136 -29.465 1.00 0.00 522 PRO A C 4
ATOM 3417 O O . PRO A 1 21 ? 0.246 1.821 -30.110 1.00 0.00 522 PRO A O 4
ATOM 3428 N N . GLY A 1 22 ? -1.865 1.405 -29.410 1.00 0.00 523 GLY A N 4
ATOM 3429 C CA . GLY A 1 22 ? -2.444 2.560 -30.115 1.00 0.00 523 GLY A CA 4
ATOM 3430 C C . GLY A 1 22 ? -2.662 3.763 -29.171 1.00 0.00 523 GLY A C 4
ATOM 3431 O O . GLY A 1 22 ? -3.092 3.590 -28.029 1.00 0.00 523 GLY A O 4
ATOM 3435 N N . PRO A 1 23 ? -2.404 4.999 -29.658 1.00 0.00 524 PRO A N 4
ATOM 3436 C CA . PRO A 1 23 ? -2.620 6.216 -28.877 1.00 0.00 524 PRO A CA 4
ATOM 3437 C C . PRO A 1 23 ? -4.113 6.585 -28.762 1.00 0.00 524 PRO A C 4
ATOM 3438 O O . PRO A 1 23 ? -4.498 7.366 -27.891 1.00 0.00 524 PRO A O 4
ATOM 3449 N N . PHE A 1 24 ? -4.946 6.011 -29.650 1.00 0.00 525 PHE A N 4
ATOM 3450 C CA . PHE A 1 24 ? -6.388 6.280 -29.659 1.00 0.00 525 PHE A CA 4
ATOM 3451 C C . PHE A 1 24 ? -7.165 5.090 -29.083 1.00 0.00 525 PHE A C 4
ATOM 3452 O O . PHE A 1 24 ? -6.860 3.931 -29.383 1.00 0.00 525 PHE A O 4
ATOM 3469 N N . PHE A 1 25 ? -8.207 5.392 -28.299 1.00 0.00 526 PHE A N 4
ATOM 3470 C CA . PHE A 1 25 ? -9.100 4.365 -27.748 1.00 0.00 526 PHE A CA 4
ATOM 3471 C C . PHE A 1 25 ? -10.544 4.616 -28.198 1.00 0.00 526 PHE A C 4
ATOM 3472 O O . PHE A 1 25 ? -11.047 5.738 -28.109 1.00 0.00 526 PHE A O 4
ATOM 3489 N N . CYS A 1 26 ? -11.210 3.558 -28.669 1.00 0.00 527 CYS A N 4
ATOM 3490 C CA . CYS A 1 26 ? -12.613 3.645 -29.092 1.00 0.00 527 CYS A CA 4
ATOM 3491 C C . CYS A 1 26 ? -13.544 3.162 -27.970 1.00 0.00 527 CYS A C 4
ATOM 3492 O O . CYS A 1 26 ? -13.351 2.083 -27.421 1.00 0.00 527 CYS A O 4
ATOM 3499 N N . ARG A 1 27 ? -14.545 3.987 -27.626 1.00 0.00 528 ARG A N 4
ATOM 3500 C CA . ARG A 1 27 ? -15.444 3.703 -26.478 1.00 0.00 528 ARG A CA 4
ATOM 3501 C C . ARG A 1 27 ? -16.724 2.943 -26.915 1.00 0.00 528 ARG A C 4
ATOM 3502 O O . ARG A 1 27 ? -17.584 2.646 -26.085 1.00 0.00 528 ARG A O 4
ATOM 3523 N N . ASP A 1 28 ? -16.851 2.656 -28.215 1.00 0.00 529 ASP A N 4
ATOM 3524 C CA . ASP A 1 28 ? -18.045 1.978 -28.745 1.00 0.00 529 ASP A CA 4
ATOM 3525 C C . ASP A 1 28 ? -18.059 0.490 -28.344 1.00 0.00 529 ASP A C 4
ATOM 3526 O O . ASP A 1 28 ? -17.009 -0.129 -28.177 1.00 0.00 529 ASP A O 4
ATOM 3535 N N . GLN A 1 29 ? -19.266 -0.080 -28.236 1.00 0.00 530 GLN A N 4
ATOM 3536 C CA . GLN A 1 29 ? -19.436 -1.495 -27.883 1.00 0.00 530 GLN A CA 4
ATOM 3537 C C . GLN A 1 29 ? -18.894 -2.421 -29.001 1.00 0.00 530 GLN A C 4
ATOM 3538 O O . GLN A 1 29 ? -18.451 -3.537 -28.727 1.00 0.00 530 GLN A O 4
ATOM 3552 N N . VAL A 1 30 ? -18.915 -1.934 -30.254 1.00 0.00 531 VAL A N 4
ATOM 3553 C CA . VAL A 1 30 ? -18.398 -2.709 -31.405 1.00 0.00 531 VAL A CA 4
ATOM 3554 C C . VAL A 1 30 ? -16.874 -2.916 -31.283 1.00 0.00 531 VAL A C 4
ATOM 3555 O O . VAL A 1 30 ? -16.360 -3.995 -31.585 1.00 0.00 531 VAL A O 4
ATOM 3568 N N . CYS A 1 31 ? -16.163 -1.859 -30.867 1.00 0.00 532 CYS A N 4
ATOM 3569 C CA . CYS A 1 31 ? -14.694 -1.877 -30.800 1.00 0.00 532 CYS A CA 4
ATOM 3570 C C . CYS A 1 31 ? -14.208 -2.095 -29.348 1.00 0.00 532 CYS A C 4
ATOM 3571 O O . CYS A 1 31 ? -13.872 -3.218 -28.964 1.00 0.00 532 CYS A O 4
ATOM 3578 N N . PHE A 1 32 ? -14.152 -0.999 -28.563 1.00 0.00 533 PHE A N 4
ATOM 3579 C CA . PHE A 1 32 ? -13.686 -1.043 -27.157 1.00 0.00 533 PHE A CA 4
ATOM 3580 C C . PHE A 1 32 ? -12.205 -1.510 -27.071 1.00 0.00 533 PHE A C 4
ATOM 3581 O O . PHE A 1 32 ? -11.825 -2.247 -26.158 1.00 0.00 533 PHE A O 4
ATOM 3598 N N . LYS A 1 33 ? -11.383 -1.067 -28.042 1.00 0.00 534 LYS A N 4
ATOM 3599 C CA . LYS A 1 33 ? -9.960 -1.471 -28.123 1.00 0.00 534 LYS A CA 4
ATOM 3600 C C . LYS A 1 33 ? -9.065 -0.278 -28.552 1.00 0.00 534 LYS A C 4
ATOM 3601 O O . LYS A 1 33 ? -9.560 0.818 -28.839 1.00 0.00 534 LYS A O 4
ATOM 3620 N N . TYR A 1 34 ? -7.745 -0.515 -28.586 1.00 0.00 535 TYR A N 4
ATOM 3621 C CA . TYR A 1 34 ? -6.764 0.512 -28.991 1.00 0.00 535 TYR A CA 4
ATOM 3622 C C . TYR A 1 34 ? -6.486 0.436 -30.506 1.00 0.00 535 TYR A C 4
ATOM 3623 O O . TYR A 1 34 ? -6.533 -0.646 -31.103 1.00 0.00 535 TYR A O 4
ATOM 3641 N N . PHE A 1 35 ? -6.156 1.590 -31.111 1.00 0.00 536 PHE A N 4
ATOM 3642 C CA . PHE A 1 35 ? -5.873 1.662 -32.553 1.00 0.00 536 PHE A CA 4
ATOM 3643 C C . PHE A 1 35 ? -4.824 2.746 -32.859 1.00 0.00 536 PHE A C 4
ATOM 3644 O O . PHE A 1 35 ? -4.811 3.808 -32.234 1.00 0.00 536 PHE A O 4
ATOM 3661 N N . CYS A 1 36 ? -4.000 2.495 -33.886 1.00 0.00 537 CYS A N 4
ATOM 3662 C CA . CYS A 1 36 ? -3.094 3.521 -34.436 1.00 0.00 537 CYS A CA 4
ATOM 3663 C C . CYS A 1 36 ? -3.862 4.446 -35.410 1.00 0.00 537 CYS A C 4
ATOM 3664 O O . CYS A 1 36 ? -5.031 4.216 -35.690 1.00 0.00 537 CYS A O 4
ATOM 3671 N N . ARG A 1 37 ? -3.180 5.467 -35.946 1.00 0.00 538 ARG A N 4
ATOM 3672 C CA . ARG A 1 37 ? -3.810 6.422 -36.894 1.00 0.00 538 ARG A CA 4
ATOM 3673 C C . ARG A 1 37 ? -4.401 5.686 -38.119 1.00 0.00 538 ARG A C 4
ATOM 3674 O O . ARG A 1 37 ? -5.590 5.808 -38.411 1.00 0.00 538 ARG A O 4
ATOM 3695 N N . SER A 1 38 ? -3.555 4.944 -38.834 1.00 0.00 539 SER A N 4
ATOM 3696 C CA . SER A 1 38 ? -3.977 4.242 -40.066 1.00 0.00 539 SER A CA 4
ATOM 3697 C C . SER A 1 38 ? -4.927 3.068 -39.738 1.00 0.00 539 SER A C 4
ATOM 3698 O O . SER A 1 38 ? -5.847 2.773 -40.499 1.00 0.00 539 SER A O 4
ATOM 3706 N N . CYS A 1 39 ? -4.706 2.427 -38.584 1.00 0.00 540 CYS A N 4
ATOM 3707 C CA . CYS A 1 39 ? -5.548 1.304 -38.136 1.00 0.00 540 CYS A CA 4
ATOM 3708 C C . CYS A 1 39 ? -6.960 1.789 -37.758 1.00 0.00 540 CYS A C 4
ATOM 3709 O O . CYS A 1 39 ? -7.953 1.127 -38.058 1.00 0.00 540 CYS A O 4
ATOM 3716 N N . TRP A 1 40 ? -7.032 2.963 -37.123 1.00 0.00 541 TRP A N 4
ATOM 3717 C CA . TRP A 1 40 ? -8.307 3.577 -36.760 1.00 0.00 541 TRP A CA 4
ATOM 3718 C C . TRP A 1 40 ? -9.097 3.953 -38.016 1.00 0.00 541 TRP A C 4
ATOM 3719 O O . TRP A 1 40 ? -10.284 3.640 -38.127 1.00 0.00 541 TRP A O 4
ATOM 3740 N N . HIS A 1 41 ? -8.415 4.576 -38.981 1.00 0.00 542 HIS A N 4
ATOM 3741 C CA . HIS A 1 41 ? -9.030 4.929 -40.261 1.00 0.00 542 HIS A CA 4
ATOM 3742 C C . HIS A 1 41 ? -9.590 3.673 -40.966 1.00 0.00 542 HIS A C 4
ATOM 3743 O O . HIS A 1 41 ? -10.721 3.678 -41.447 1.00 0.00 542 HIS A O 4
ATOM 3757 N N . TRP A 1 42 ? -8.807 2.585 -40.968 1.00 0.00 543 TRP A N 4
ATOM 3758 C CA . TRP A 1 42 ? -9.220 1.325 -41.600 1.00 0.00 543 TRP A CA 4
ATOM 3759 C C . TRP A 1 42 ? -10.472 0.736 -40.907 1.00 0.00 543 TRP A C 4
ATOM 3760 O O . TRP A 1 42 ? -11.415 0.308 -41.574 1.00 0.00 543 TRP A O 4
ATOM 3781 N N . ARG A 1 43 ? -10.470 0.734 -39.562 1.00 0.00 544 ARG A N 4
ATOM 3782 C CA . ARG A 1 43 ? -11.572 0.144 -38.780 1.00 0.00 544 ARG A CA 4
ATOM 3783 C C . ARG A 1 43 ? -12.880 0.935 -38.974 1.00 0.00 544 ARG A C 4
ATOM 3784 O O . ARG A 1 43 ? -13.939 0.350 -39.187 1.00 0.00 544 ARG A O 4
ATOM 3805 N N . HIS A 1 44 ? -12.802 2.257 -38.839 1.00 0.00 545 HIS A N 4
ATOM 3806 C CA . HIS A 1 44 ? -14.009 3.105 -38.784 1.00 0.00 545 HIS A CA 4
ATOM 3807 C C . HIS A 1 44 ? -14.461 3.558 -40.204 1.00 0.00 545 HIS A C 4
ATOM 3808 O O . HIS A 1 44 ? -15.513 4.181 -40.354 1.00 0.00 545 HIS A O 4
ATOM 3822 N N . SER A 1 45 ? -13.693 3.182 -41.236 1.00 0.00 546 SER A N 4
ATOM 3823 C CA . SER A 1 45 ? -14.111 3.390 -42.640 1.00 0.00 546 SER A CA 4
ATOM 3824 C C . SER A 1 45 ? -15.344 2.523 -42.972 1.00 0.00 546 SER A C 4
ATOM 3825 O O . SER A 1 45 ? -16.203 2.921 -43.767 1.00 0.00 546 SER A O 4
ATOM 3833 N N . MET A 1 46 ? -15.432 1.349 -42.327 1.00 0.00 547 MET A N 4
ATOM 3834 C CA . MET A 1 46 ? -16.572 0.439 -42.499 1.00 0.00 547 MET A CA 4
ATOM 3835 C C . MET A 1 46 ? -17.889 1.131 -42.098 1.00 0.00 547 MET A C 4
ATOM 3836 O O . MET A 1 46 ? -17.970 1.777 -41.049 1.00 0.00 547 MET A O 4
ATOM 3850 N N . GLU A 1 47 ? -18.919 0.974 -42.935 1.00 0.00 548 GLU A N 4
ATOM 3851 C CA . GLU A 1 47 ? -20.233 1.573 -42.670 1.00 0.00 548 GLU A CA 4
ATOM 3852 C C . GLU A 1 47 ? -20.855 0.984 -41.396 1.00 0.00 548 GLU A C 4
ATOM 3853 O O . GLU A 1 47 ? -20.647 -0.189 -41.071 1.00 0.00 548 GLU A O 4
ATOM 3865 N N . GLY A 1 48 ? -21.616 1.817 -40.674 1.00 0.00 549 GLY A N 4
ATOM 3866 C CA . GLY A 1 48 ? -22.244 1.394 -39.411 1.00 0.00 549 GLY A CA 4
ATOM 3867 C C . GLY A 1 48 ? -21.398 1.767 -38.182 1.00 0.00 549 GLY A C 4
ATOM 3868 O O . GLY A 1 48 ? -21.901 1.775 -37.062 1.00 0.00 549 GLY A O 4
ATOM 3872 N N . LEU A 1 49 ? -20.106 2.075 -38.408 1.00 0.00 550 LEU A N 4
ATOM 3873 C CA . LEU A 1 49 ? -19.189 2.500 -37.323 1.00 0.00 550 LEU A CA 4
ATOM 3874 C C . LEU A 1 49 ? -18.776 3.993 -37.490 1.00 0.00 550 LEU A C 4
ATOM 3875 O O . LEU A 1 49 ? -17.890 4.482 -36.787 1.00 0.00 550 LEU A O 4
ATOM 3891 N N . ARG A 1 50 ? -19.419 4.694 -38.434 1.00 0.00 551 ARG A N 4
ATOM 3892 C CA . ARG A 1 50 ? -19.068 6.099 -38.750 1.00 0.00 551 ARG A CA 4
ATOM 3893 C C . ARG A 1 50 ? -19.427 7.058 -37.579 1.00 0.00 551 ARG A C 4
ATOM 3894 O O . ARG A 1 50 ? -19.025 8.223 -37.580 1.00 0.00 551 ARG A O 4
ATOM 3915 N N . HIS A 1 51 ? -20.186 6.556 -36.596 1.00 0.00 552 HIS A N 4
ATOM 3916 C CA . HIS A 1 51 ? -20.619 7.368 -35.439 1.00 0.00 552 HIS A CA 4
ATOM 3917 C C . HIS A 1 51 ? -19.579 7.312 -34.273 1.00 0.00 552 HIS A C 4
ATOM 3918 O O . HIS A 1 51 ? -19.766 7.952 -33.235 1.00 0.00 552 HIS A O 4
ATOM 3932 N N . HIS A 1 52 ? -18.508 6.529 -34.455 1.00 0.00 553 HIS A N 4
ATOM 3933 C CA . HIS A 1 52 ? -17.475 6.354 -33.412 1.00 0.00 553 HIS A CA 4
ATOM 3934 C C . HIS A 1 52 ? -16.572 7.616 -33.301 1.00 0.00 553 HIS A C 4
ATOM 3935 O O . HIS A 1 52 ? -16.513 8.436 -34.222 1.00 0.00 553 HIS A O 4
ATOM 3949 N N . SER A 1 53 ? -15.855 7.736 -32.177 1.00 0.00 554 SER A N 4
ATOM 3950 C CA . SER A 1 53 ? -14.941 8.873 -31.945 1.00 0.00 554 SER A CA 4
ATOM 3951 C C . SER A 1 53 ? -13.732 8.440 -31.066 1.00 0.00 554 SER A C 4
ATOM 3952 O O . SER A 1 53 ? -13.893 7.665 -30.111 1.00 0.00 554 SER A O 4
ATOM 3960 N N . PRO A 1 54 ? -12.506 8.918 -31.406 1.00 0.00 555 PRO A N 4
ATOM 3961 C CA . PRO A 1 54 ? -11.285 8.530 -30.707 1.00 0.00 555 PRO A CA 4
ATOM 3962 C C . PRO A 1 54 ? -11.030 9.376 -29.457 1.00 0.00 555 PRO A C 4
ATOM 3963 O O . PRO A 1 54 ? -10.866 10.595 -29.542 1.00 0.00 555 PRO A O 4
ATOM 3974 N N . LEU A 1 55 ? -10.922 8.708 -28.303 1.00 0.00 556 LEU A N 4
ATOM 3975 C CA . LEU A 1 55 ? -10.499 9.363 -27.068 1.00 0.00 556 LEU A CA 4
ATOM 3976 C C . LEU A 1 55 ? -8.978 9.559 -27.055 1.00 0.00 556 LEU A C 4
ATOM 3977 O O . LEU A 1 55 ? -8.234 8.773 -27.652 1.00 0.00 556 LEU A O 4
ATOM 3993 N N . MET A 1 56 ? -8.528 10.622 -26.379 1.00 0.00 557 MET A N 4
ATOM 3994 C CA . MET A 1 56 ? -7.098 10.988 -26.348 1.00 0.00 557 MET A CA 4
ATOM 3995 C C . MET A 1 56 ? -6.646 11.308 -24.916 1.00 0.00 557 MET A C 4
ATOM 3996 O O . MET A 1 56 ? -7.436 11.784 -24.094 1.00 0.00 557 MET A O 4
ATOM 4010 N N . ARG A 1 57 ? -5.361 11.054 -24.632 1.00 0.00 558 ARG A N 4
ATOM 4011 C CA . ARG A 1 57 ? -4.784 11.310 -23.301 1.00 0.00 558 ARG A CA 4
ATOM 4012 C C . ARG A 1 57 ? -4.432 12.801 -23.132 1.00 0.00 558 ARG A C 4
ATOM 4013 O O . ARG A 1 57 ? -4.321 13.542 -24.115 1.00 0.00 558 ARG A O 4
ATOM 4034 N N . ASN A 1 58 ? -4.237 13.224 -21.879 1.00 0.00 559 ASN A N 4
ATOM 4035 C CA . ASN A 1 58 ? -3.872 14.615 -21.569 1.00 0.00 559 ASN A CA 4
ATOM 4036 C C . ASN A 1 58 ? -2.492 14.973 -22.174 1.00 0.00 559 ASN A C 4
ATOM 4037 O O . ASN A 1 58 ? -1.586 14.133 -22.221 1.00 0.00 559 ASN A O 4
ATOM 4048 N N . GLN A 1 59 ? -2.350 16.221 -22.631 1.00 0.00 560 GLN A N 4
ATOM 4049 C CA . GLN A 1 59 ? -1.100 16.699 -23.230 1.00 0.00 560 GLN A CA 4
ATOM 4050 C C . GLN A 1 59 ? -0.014 16.898 -22.150 1.00 0.00 560 GLN A C 4
ATOM 4051 O O . GLN A 1 59 ? -0.320 17.038 -20.962 1.00 0.00 560 GLN A O 4
ATOM 4065 N N . LYS A 1 60 ? 1.254 16.929 -22.584 1.00 0.00 561 LYS A N 4
ATOM 4066 C CA . LYS A 1 60 ? 2.396 17.106 -21.667 1.00 0.00 561 LYS A CA 4
ATOM 4067 C C . LYS A 1 60 ? 3.603 17.732 -22.405 1.00 0.00 561 LYS A C 4
ATOM 4068 O O . LYS A 1 60 ? 3.685 17.688 -23.636 1.00 0.00 561 LYS A O 4
ATOM 4087 N N . ASN A 1 61 ? 4.545 18.291 -21.634 1.00 0.00 562 ASN A N 4
ATOM 4088 C CA . ASN A 1 61 ? 5.759 18.905 -22.199 1.00 0.00 562 ASN A CA 4
ATOM 4089 C C . ASN A 1 61 ? 6.729 17.823 -22.735 1.00 0.00 562 ASN A C 4
ATOM 4090 O O . ASN A 1 61 ? 7.303 17.972 -23.817 1.00 0.00 562 ASN A O 4
ATOM 4101 N N . ARG A 1 62 ? 6.888 16.731 -21.965 1.00 0.00 563 ARG A N 4
ATOM 4102 C CA . ARG A 1 62 ? 7.784 15.620 -22.345 1.00 0.00 563 ARG A CA 4
ATOM 4103 C C . ARG A 1 62 ? 7.476 14.366 -21.511 1.00 0.00 563 ARG A C 4
ATOM 4104 O O . ARG A 1 62 ? 7.124 13.319 -22.056 1.00 0.00 563 ARG A O 4
ATOM 4125 N N . ASP A 1 63 ? 7.572 14.497 -20.183 1.00 0.00 564 ASP A N 4
ATOM 4126 C CA . ASP A 1 63 ? 7.285 13.387 -19.259 1.00 0.00 564 ASP A CA 4
ATOM 4127 C C . ASP A 1 63 ? 7.113 13.909 -17.817 1.00 0.00 564 ASP A C 4
ATOM 4128 O O . ASP A 1 63 ? 7.634 14.968 -17.463 1.00 0.00 564 ASP A O 4
ATOM 4137 N N . SER A 1 64 ? 6.377 13.155 -16.996 1.00 0.00 565 SER A N 4
ATOM 4138 C CA . SER A 1 64 ? 6.125 13.535 -15.592 1.00 0.00 565 SER A CA 4
ATOM 4139 C C . SER A 1 64 ? 7.340 13.196 -14.689 1.00 0.00 565 SER A C 4
ATOM 4140 O O . SER A 1 64 ? 7.523 13.803 -13.630 1.00 0.00 565 SER A O 4
ATOM 4148 N N . SER A 1 65 ? 8.171 12.240 -15.131 1.00 0.00 566 SER A N 4
ATOM 4149 C CA . SER A 1 65 ? 9.367 11.820 -14.377 1.00 0.00 566 SER A CA 4
ATOM 4150 C C . SER A 1 65 ? 10.582 11.726 -15.304 1.00 0.00 566 SER A C 4
ATOM 4151 O O . SER A 1 65 ? 11.675 12.206 -14.971 1.00 0.00 566 SER A O 4
ATOM 4161 N N . GLY A 1 1 ? -19.990 -7.708 -5.431 1.00 0.00 502 GLY A N 5
ATOM 4162 C CA . GLY A 1 1 ? -18.640 -8.356 -5.371 1.00 0.00 502 GLY A CA 5
ATOM 4163 C C . GLY A 1 1 ? -17.489 -7.320 -5.367 1.00 0.00 502 GLY A C 5
ATOM 4164 O O . GLY A 1 1 ? -17.732 -6.104 -5.316 1.00 0.00 502 GLY A O 5
ATOM 4170 N N . PRO A 1 2 ? -16.227 -7.800 -5.414 1.00 0.00 503 PRO A N 5
ATOM 4171 C CA . PRO A 1 2 ? -15.046 -6.936 -5.414 1.00 0.00 503 PRO A CA 5
ATOM 4172 C C . PRO A 1 2 ? -14.831 -6.244 -6.771 1.00 0.00 503 PRO A C 5
ATOM 4173 O O . PRO A 1 2 ? -15.388 -6.662 -7.786 1.00 0.00 503 PRO A O 5
ATOM 4184 N N . VAL A 1 3 ? -13.999 -5.192 -6.772 1.00 0.00 504 VAL A N 5
ATOM 4185 C CA . VAL A 1 3 ? -13.679 -4.438 -8.004 1.00 0.00 504 VAL A CA 5
ATOM 4186 C C . VAL A 1 3 ? -12.171 -4.177 -8.094 1.00 0.00 504 VAL A C 5
ATOM 4187 O O . VAL A 1 3 ? -11.552 -3.720 -7.131 1.00 0.00 504 VAL A O 5
ATOM 4200 N N . GLN A 1 4 ? -11.589 -4.469 -9.263 1.00 0.00 505 GLN A N 5
ATOM 4201 C CA . GLN A 1 4 ? -10.149 -4.281 -9.496 1.00 0.00 505 GLN A CA 5
ATOM 4202 C C . GLN A 1 4 ? -9.833 -4.332 -11.004 1.00 0.00 505 GLN A C 5
ATOM 4203 O O . GLN A 1 4 ? -10.648 -4.804 -11.803 1.00 0.00 505 GLN A O 5
ATOM 4217 N N . ILE A 1 5 ? -8.638 -3.860 -11.378 1.00 0.00 506 ILE A N 5
ATOM 4218 C CA . ILE A 1 5 ? -8.198 -3.858 -12.787 1.00 0.00 506 ILE A CA 5
ATOM 4219 C C . ILE A 1 5 ? -6.662 -3.784 -12.878 1.00 0.00 506 ILE A C 5
ATOM 4220 O O . ILE A 1 5 ? -6.009 -3.137 -12.054 1.00 0.00 506 ILE A O 5
ATOM 4236 N N . ASP A 1 6 ? -6.096 -4.464 -13.878 1.00 0.00 507 ASP A N 5
ATOM 4237 C CA . ASP A 1 6 ? -4.644 -4.463 -14.106 1.00 0.00 507 ASP A CA 5
ATOM 4238 C C . ASP A 1 6 ? -4.225 -3.216 -14.943 1.00 0.00 507 ASP A C 5
ATOM 4239 O O . ASP A 1 6 ? -4.931 -2.825 -15.878 1.00 0.00 507 ASP A O 5
ATOM 4248 N N . PRO A 1 7 ? -3.087 -2.568 -14.585 1.00 0.00 508 PRO A N 5
ATOM 4249 C CA . PRO A 1 7 ? -2.643 -1.329 -15.230 1.00 0.00 508 PRO A CA 5
ATOM 4250 C C . PRO A 1 7 ? -1.912 -1.583 -16.577 1.00 0.00 508 PRO A C 5
ATOM 4251 O O . PRO A 1 7 ? -0.828 -1.051 -16.818 1.00 0.00 508 PRO A O 5
ATOM 4262 N N . TYR A 1 8 ? -2.548 -2.362 -17.463 1.00 0.00 509 TYR A N 5
ATOM 4263 C CA . TYR A 1 8 ? -2.008 -2.617 -18.818 1.00 0.00 509 TYR A CA 5
ATOM 4264 C C . TYR A 1 8 ? -2.392 -1.476 -19.798 1.00 0.00 509 TYR A C 5
ATOM 4265 O O . TYR A 1 8 ? -2.001 -1.492 -20.969 1.00 0.00 509 TYR A O 5
ATOM 4283 N N . LEU A 1 9 ? -3.189 -0.516 -19.309 1.00 0.00 510 LEU A N 5
ATOM 4284 C CA . LEU A 1 9 ? -3.699 0.584 -20.140 1.00 0.00 510 LEU A CA 5
ATOM 4285 C C . LEU A 1 9 ? -2.548 1.481 -20.640 1.00 0.00 510 LEU A C 5
ATOM 4286 O O . LEU A 1 9 ? -1.471 1.515 -20.041 1.00 0.00 510 LEU A O 5
ATOM 4302 N N . GLU A 1 10 ? -2.802 2.191 -21.757 1.00 0.00 511 GLU A N 5
ATOM 4303 C CA . GLU A 1 10 ? -1.800 3.077 -22.419 1.00 0.00 511 GLU A CA 5
ATOM 4304 C C . GLU A 1 10 ? -0.737 2.244 -23.175 1.00 0.00 511 GLU A C 5
ATOM 4305 O O . GLU A 1 10 ? -0.576 2.386 -24.386 1.00 0.00 511 GLU A O 5
ATOM 4317 N N . ASP A 1 11 ? -0.061 1.341 -22.457 1.00 0.00 512 ASP A N 5
ATOM 4318 C CA . ASP A 1 11 ? 0.952 0.456 -23.057 1.00 0.00 512 ASP A CA 5
ATOM 4319 C C . ASP A 1 11 ? 0.309 -0.862 -23.554 1.00 0.00 512 ASP A C 5
ATOM 4320 O O . ASP A 1 11 ? 0.891 -1.942 -23.431 1.00 0.00 512 ASP A O 5
ATOM 4329 N N . SER A 1 12 ? -0.884 -0.748 -24.135 1.00 0.00 513 SER A N 5
ATOM 4330 C CA . SER A 1 12 ? -1.593 -1.904 -24.708 1.00 0.00 513 SER A CA 5
ATOM 4331 C C . SER A 1 12 ? -1.416 -1.945 -26.236 1.00 0.00 513 SER A C 5
ATOM 4332 O O . SER A 1 12 ? -1.579 -0.927 -26.918 1.00 0.00 513 SER A O 5
ATOM 4340 N N . LEU A 1 13 ? -1.081 -3.129 -26.766 1.00 0.00 514 LEU A N 5
ATOM 4341 C CA . LEU A 1 13 ? -0.841 -3.303 -28.207 1.00 0.00 514 LEU A CA 5
ATOM 4342 C C . LEU A 1 13 ? -2.138 -3.099 -29.008 1.00 0.00 514 LEU A C 5
ATOM 4343 O O . LEU A 1 13 ? -3.213 -3.537 -28.591 1.00 0.00 514 LEU A O 5
ATOM 4359 N N . CYS A 1 14 ? -2.010 -2.486 -30.191 1.00 0.00 515 CYS A N 5
ATOM 4360 C CA . CYS A 1 14 ? -3.138 -2.339 -31.120 1.00 0.00 515 CYS A CA 5
ATOM 4361 C C . CYS A 1 14 ? -3.694 -3.718 -31.514 1.00 0.00 515 CYS A C 5
ATOM 4362 O O . CYS A 1 14 ? -2.939 -4.619 -31.874 1.00 0.00 515 CYS A O 5
ATOM 4369 N N . HIS A 1 15 ? -5.015 -3.872 -31.427 1.00 0.00 516 HIS A N 5
ATOM 4370 C CA . HIS A 1 15 ? -5.662 -5.184 -31.614 1.00 0.00 516 HIS A CA 5
ATOM 4371 C C . HIS A 1 15 ? -5.641 -5.635 -33.106 1.00 0.00 516 HIS A C 5
ATOM 4372 O O . HIS A 1 15 ? -5.888 -6.804 -33.409 1.00 0.00 516 HIS A O 5
ATOM 4386 N N . ILE A 1 16 ? -5.370 -4.691 -34.022 1.00 0.00 517 ILE A N 5
ATOM 4387 C CA . ILE A 1 16 ? -5.362 -4.986 -35.475 1.00 0.00 517 ILE A CA 5
ATOM 4388 C C . ILE A 1 16 ? -3.981 -5.503 -35.926 1.00 0.00 517 ILE A C 5
ATOM 4389 O O . ILE A 1 16 ? -3.860 -6.635 -36.397 1.00 0.00 517 ILE A O 5
ATOM 4405 N N . CYS A 1 17 ? -2.952 -4.648 -35.820 1.00 0.00 518 CYS A N 5
ATOM 4406 C CA . CYS A 1 17 ? -1.607 -4.980 -36.331 1.00 0.00 518 CYS A CA 5
ATOM 4407 C C . CYS A 1 17 ? -0.761 -5.726 -35.270 1.00 0.00 518 CYS A C 5
ATOM 4408 O O . CYS A 1 17 ? 0.112 -6.521 -35.617 1.00 0.00 518 CYS A O 5
ATOM 4415 N N . SER A 1 18 ? -1.023 -5.445 -33.981 1.00 0.00 519 SER A N 5
ATOM 4416 C CA . SER A 1 18 ? -0.317 -6.122 -32.847 1.00 0.00 519 SER A CA 5
ATOM 4417 C C . SER A 1 18 ? 1.220 -5.854 -32.881 1.00 0.00 519 SER A C 5
ATOM 4418 O O . SER A 1 18 ? 1.997 -6.575 -32.254 1.00 0.00 519 SER A O 5
ATOM 4426 N N . SER A 1 19 ? 1.636 -4.820 -33.629 1.00 0.00 520 SER A N 5
ATOM 4427 C CA . SER A 1 19 ? 3.076 -4.513 -33.818 1.00 0.00 520 SER A CA 5
ATOM 4428 C C . SER A 1 19 ? 3.506 -3.280 -32.977 1.00 0.00 520 SER A C 5
ATOM 4429 O O . SER A 1 19 ? 4.701 -3.010 -32.819 1.00 0.00 520 SER A O 5
ATOM 4437 N N . GLN A 1 20 ? 2.522 -2.548 -32.437 1.00 0.00 521 GLN A N 5
ATOM 4438 C CA . GLN A 1 20 ? 2.781 -1.324 -31.665 1.00 0.00 521 GLN A CA 5
ATOM 4439 C C . GLN A 1 20 ? 1.518 -0.910 -30.877 1.00 0.00 521 GLN A C 5
ATOM 4440 O O . GLN A 1 20 ? 0.399 -1.280 -31.251 1.00 0.00 521 GLN A O 5
ATOM 4454 N N . PRO A 1 21 ? 1.686 -0.147 -29.772 1.00 0.00 522 PRO A N 5
ATOM 4455 C CA . PRO A 1 21 ? 0.565 0.309 -28.961 1.00 0.00 522 PRO A CA 5
ATOM 4456 C C . PRO A 1 21 ? -0.239 1.411 -29.655 1.00 0.00 522 PRO A C 5
ATOM 4457 O O . PRO A 1 21 ? 0.329 2.320 -30.265 1.00 0.00 522 PRO A O 5
ATOM 4468 N N . GLY A 1 22 ? -1.572 1.321 -29.554 1.00 0.00 523 GLY A N 5
ATOM 4469 C CA . GLY A 1 22 ? -2.456 2.310 -30.178 1.00 0.00 523 GLY A CA 5
ATOM 4470 C C . GLY A 1 22 ? -2.742 3.500 -29.237 1.00 0.00 523 GLY A C 5
ATOM 4471 O O . GLY A 1 22 ? -3.237 3.308 -28.125 1.00 0.00 523 GLY A O 5
ATOM 4475 N N . PRO A 1 23 ? -2.460 4.747 -29.688 1.00 0.00 524 PRO A N 5
ATOM 4476 C CA . PRO A 1 23 ? -2.714 5.948 -28.895 1.00 0.00 524 PRO A CA 5
ATOM 4477 C C . PRO A 1 23 ? -4.211 6.319 -28.849 1.00 0.00 524 PRO A C 5
ATOM 4478 O O . PRO A 1 23 ? -4.626 7.136 -28.025 1.00 0.00 524 PRO A O 5
ATOM 4489 N N . PHE A 1 24 ? -5.014 5.698 -29.731 1.00 0.00 525 PHE A N 5
ATOM 4490 C CA . PHE A 1 24 ? -6.457 5.942 -29.779 1.00 0.00 525 PHE A CA 5
ATOM 4491 C C . PHE A 1 24 ? -7.230 4.739 -29.218 1.00 0.00 525 PHE A C 5
ATOM 4492 O O . PHE A 1 24 ? -6.899 3.585 -29.506 1.00 0.00 525 PHE A O 5
ATOM 4509 N N . PHE A 1 25 ? -8.297 5.026 -28.465 1.00 0.00 526 PHE A N 5
ATOM 4510 C CA . PHE A 1 25 ? -9.201 3.988 -27.956 1.00 0.00 526 PHE A CA 5
ATOM 4511 C C . PHE A 1 25 ? -10.654 4.353 -28.270 1.00 0.00 526 PHE A C 5
ATOM 4512 O O . PHE A 1 25 ? -11.093 5.476 -28.011 1.00 0.00 526 PHE A O 5
ATOM 4529 N N . CYS A 1 26 ? -11.397 3.391 -28.825 1.00 0.00 527 CYS A N 5
ATOM 4530 C CA . CYS A 1 26 ? -12.805 3.601 -29.182 1.00 0.00 527 CYS A CA 5
ATOM 4531 C C . CYS A 1 26 ? -13.723 3.068 -28.075 1.00 0.00 527 CYS A C 5
ATOM 4532 O O . CYS A 1 26 ? -13.534 1.958 -27.588 1.00 0.00 527 CYS A O 5
ATOM 4539 N N . ARG A 1 27 ? -14.701 3.888 -27.662 1.00 0.00 528 ARG A N 5
ATOM 4540 C CA . ARG A 1 27 ? -15.560 3.563 -26.498 1.00 0.00 528 ARG A CA 5
ATOM 4541 C C . ARG A 1 27 ? -16.855 2.829 -26.925 1.00 0.00 528 ARG A C 5
ATOM 4542 O O . ARG A 1 27 ? -17.614 2.360 -26.075 1.00 0.00 528 ARG A O 5
ATOM 4563 N N . ASP A 1 28 ? -17.104 2.748 -28.240 1.00 0.00 529 ASP A N 5
ATOM 4564 C CA . ASP A 1 28 ? -18.306 2.073 -28.763 1.00 0.00 529 ASP A CA 5
ATOM 4565 C C . ASP A 1 28 ? -18.269 0.565 -28.440 1.00 0.00 529 ASP A C 5
ATOM 4566 O O . ASP A 1 28 ? -17.204 -0.055 -28.446 1.00 0.00 529 ASP A O 5
ATOM 4575 N N . GLN A 1 29 ? -19.449 -0.018 -28.193 1.00 0.00 530 GLN A N 5
ATOM 4576 C CA . GLN A 1 29 ? -19.567 -1.450 -27.879 1.00 0.00 530 GLN A CA 5
ATOM 4577 C C . GLN A 1 29 ? -19.105 -2.326 -29.072 1.00 0.00 530 GLN A C 5
ATOM 4578 O O . GLN A 1 29 ? -18.662 -3.460 -28.880 1.00 0.00 530 GLN A O 5
ATOM 4592 N N . VAL A 1 30 ? -19.185 -1.775 -30.294 1.00 0.00 531 VAL A N 5
ATOM 4593 C CA . VAL A 1 30 ? -18.735 -2.487 -31.509 1.00 0.00 531 VAL A CA 5
ATOM 4594 C C . VAL A 1 30 ? -17.207 -2.720 -31.478 1.00 0.00 531 VAL A C 5
ATOM 4595 O O . VAL A 1 30 ? -16.719 -3.749 -31.948 1.00 0.00 531 VAL A O 5
ATOM 4608 N N . CYS A 1 31 ? -16.466 -1.736 -30.947 1.00 0.00 532 CYS A N 5
ATOM 4609 C CA . CYS A 1 31 ? -14.995 -1.780 -30.930 1.00 0.00 532 CYS A CA 5
ATOM 4610 C C . CYS A 1 31 ? -14.465 -2.085 -29.510 1.00 0.00 532 CYS A C 5
ATOM 4611 O O . CYS A 1 31 ? -14.148 -3.236 -29.197 1.00 0.00 532 CYS A O 5
ATOM 4618 N N . PHE A 1 32 ? -14.338 -1.034 -28.676 1.00 0.00 533 PHE A N 5
ATOM 4619 C CA . PHE A 1 32 ? -13.798 -1.163 -27.304 1.00 0.00 533 PHE A CA 5
ATOM 4620 C C . PHE A 1 32 ? -12.343 -1.711 -27.330 1.00 0.00 533 PHE A C 5
ATOM 4621 O O . PHE A 1 32 ? -11.975 -2.576 -26.530 1.00 0.00 533 PHE A O 5
ATOM 4638 N N . LYS A 1 33 ? -11.537 -1.208 -28.285 1.00 0.00 534 LYS A N 5
ATOM 4639 C CA . LYS A 1 33 ? -10.166 -1.717 -28.516 1.00 0.00 534 LYS A CA 5
ATOM 4640 C C . LYS A 1 33 ? -9.183 -0.558 -28.832 1.00 0.00 534 LYS A C 5
ATOM 4641 O O . LYS A 1 33 ? -9.599 0.584 -29.057 1.00 0.00 534 LYS A O 5
ATOM 4660 N N . TYR A 1 34 ? -7.880 -0.879 -28.847 1.00 0.00 535 TYR A N 5
ATOM 4661 C CA . TYR A 1 34 ? -6.823 0.107 -29.152 1.00 0.00 535 TYR A CA 5
ATOM 4662 C C . TYR A 1 34 ? -6.488 0.096 -30.655 1.00 0.00 535 TYR A C 5
ATOM 4663 O O . TYR A 1 34 ? -6.460 -0.966 -31.286 1.00 0.00 535 TYR A O 5
ATOM 4681 N N . PHE A 1 35 ? -6.206 1.285 -31.213 1.00 0.00 536 PHE A N 5
ATOM 4682 C CA . PHE A 1 35 ? -5.932 1.425 -32.649 1.00 0.00 536 PHE A CA 5
ATOM 4683 C C . PHE A 1 35 ? -4.849 2.485 -32.910 1.00 0.00 536 PHE A C 5
ATOM 4684 O O . PHE A 1 35 ? -4.774 3.500 -32.214 1.00 0.00 536 PHE A O 5
ATOM 4701 N N . CYS A 1 36 ? -4.067 2.271 -33.975 1.00 0.00 537 CYS A N 5
ATOM 4702 C CA . CYS A 1 36 ? -3.136 3.293 -34.484 1.00 0.00 537 CYS A CA 5
ATOM 4703 C C . CYS A 1 36 ? -3.874 4.251 -35.444 1.00 0.00 537 CYS A C 5
ATOM 4704 O O . CYS A 1 36 ? -5.049 4.056 -35.732 1.00 0.00 537 CYS A O 5
ATOM 4711 N N . ARG A 1 37 ? -3.164 5.261 -35.962 1.00 0.00 538 ARG A N 5
ATOM 4712 C CA . ARG A 1 37 ? -3.766 6.245 -36.894 1.00 0.00 538 ARG A CA 5
ATOM 4713 C C . ARG A 1 37 ? -4.377 5.537 -38.129 1.00 0.00 538 ARG A C 5
ATOM 4714 O O . ARG A 1 37 ? -5.537 5.762 -38.472 1.00 0.00 538 ARG A O 5
ATOM 4735 N N . SER A 1 38 ? -3.582 4.688 -38.784 1.00 0.00 539 SER A N 5
ATOM 4736 C CA . SER A 1 38 ? -4.025 3.988 -40.009 1.00 0.00 539 SER A CA 5
ATOM 4737 C C . SER A 1 38 ? -5.059 2.889 -39.680 1.00 0.00 539 SER A C 5
ATOM 4738 O O . SER A 1 38 ? -6.011 2.678 -40.431 1.00 0.00 539 SER A O 5
ATOM 4746 N N . CYS A 1 39 ? -4.864 2.203 -38.545 1.00 0.00 540 CYS A N 5
ATOM 4747 C CA . CYS A 1 39 ? -5.770 1.121 -38.118 1.00 0.00 540 CYS A CA 5
ATOM 4748 C C . CYS A 1 39 ? -7.147 1.680 -37.719 1.00 0.00 540 CYS A C 5
ATOM 4749 O O . CYS A 1 39 ? -8.176 1.066 -37.991 1.00 0.00 540 CYS A O 5
ATOM 4756 N N . TRP A 1 40 ? -7.152 2.865 -37.098 1.00 0.00 541 TRP A N 5
ATOM 4757 C CA . TRP A 1 40 ? -8.391 3.546 -36.722 1.00 0.00 541 TRP A CA 5
ATOM 4758 C C . TRP A 1 40 ? -9.174 3.964 -37.970 1.00 0.00 541 TRP A C 5
ATOM 4759 O O . TRP A 1 40 ? -10.378 3.711 -38.073 1.00 0.00 541 TRP A O 5
ATOM 4780 N N . HIS A 1 41 ? -8.472 4.569 -38.936 1.00 0.00 542 HIS A N 5
ATOM 4781 C CA . HIS A 1 41 ? -9.083 4.978 -40.203 1.00 0.00 542 HIS A CA 5
ATOM 4782 C C . HIS A 1 41 ? -9.722 3.767 -40.921 1.00 0.00 542 HIS A C 5
ATOM 4783 O O . HIS A 1 41 ? -10.843 3.856 -41.420 1.00 0.00 542 HIS A O 5
ATOM 4797 N N . TRP A 1 42 ? -9.018 2.625 -40.912 1.00 0.00 543 TRP A N 5
ATOM 4798 C CA . TRP A 1 42 ? -9.523 1.392 -41.526 1.00 0.00 543 TRP A CA 5
ATOM 4799 C C . TRP A 1 42 ? -10.758 0.858 -40.764 1.00 0.00 543 TRP A C 5
ATOM 4800 O O . TRP A 1 42 ? -11.772 0.516 -41.375 1.00 0.00 543 TRP A O 5
ATOM 4821 N N . ARG A 1 43 ? -10.656 0.794 -39.425 1.00 0.00 544 ARG A N 5
ATOM 4822 C CA . ARG A 1 43 ? -11.714 0.201 -38.587 1.00 0.00 544 ARG A CA 5
ATOM 4823 C C . ARG A 1 43 ? -13.042 0.958 -38.751 1.00 0.00 544 ARG A C 5
ATOM 4824 O O . ARG A 1 43 ? -14.104 0.343 -38.845 1.00 0.00 544 ARG A O 5
ATOM 4845 N N . HIS A 1 44 ? -12.973 2.288 -38.752 1.00 0.00 545 HIS A N 5
ATOM 4846 C CA . HIS A 1 44 ? -14.181 3.132 -38.766 1.00 0.00 545 HIS A CA 5
ATOM 4847 C C . HIS A 1 44 ? -14.582 3.533 -40.216 1.00 0.00 545 HIS A C 5
ATOM 4848 O O . HIS A 1 44 ? -15.530 4.292 -40.418 1.00 0.00 545 HIS A O 5
ATOM 4862 N N . SER A 1 45 ? -13.889 2.964 -41.213 1.00 0.00 546 SER A N 5
ATOM 4863 C CA . SER A 1 45 ? -14.270 3.136 -42.631 1.00 0.00 546 SER A CA 5
ATOM 4864 C C . SER A 1 45 ? -15.569 2.365 -42.942 1.00 0.00 546 SER A C 5
ATOM 4865 O O . SER A 1 45 ? -16.341 2.751 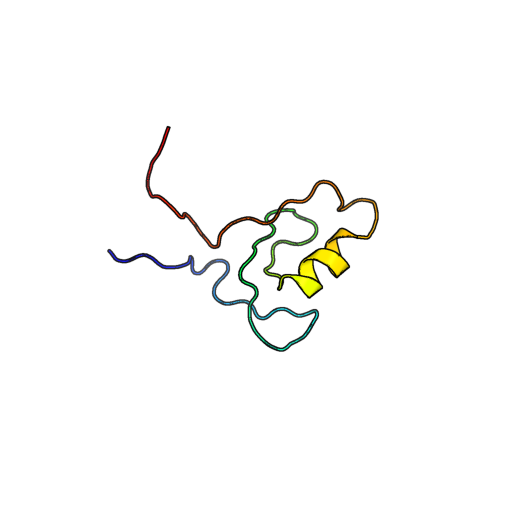-43.825 1.00 0.00 546 SER A O 5
ATOM 4873 N N . MET A 1 46 ? -15.789 1.261 -42.211 1.00 0.00 547 MET A N 5
ATOM 4874 C CA . MET A 1 46 ? -16.968 0.406 -42.408 1.00 0.00 547 MET A CA 5
ATOM 4875 C C . MET A 1 46 ? -18.270 1.204 -42.194 1.00 0.00 547 MET A C 5
ATOM 4876 O O . MET A 1 46 ? -18.365 2.030 -41.280 1.00 0.00 547 MET A O 5
ATOM 4890 N N . GLU A 1 47 ? -19.277 0.924 -43.028 1.00 0.00 548 GLU A N 5
ATOM 4891 C CA . GLU A 1 47 ? -20.579 1.595 -42.935 1.00 0.00 548 GLU A CA 5
ATOM 4892 C C . GLU A 1 47 ? -21.243 1.313 -41.575 1.00 0.00 548 GLU A C 5
ATOM 4893 O O . GLU A 1 47 ? -21.251 0.174 -41.099 1.00 0.00 548 GLU A O 5
ATOM 4905 N N . GLY A 1 48 ? -21.831 2.360 -40.976 1.00 0.00 549 GLY A N 5
ATOM 4906 C CA . GLY A 1 48 ? -22.575 2.209 -39.711 1.00 0.00 549 GLY A CA 5
ATOM 4907 C C . GLY A 1 48 ? -21.706 2.493 -38.470 1.00 0.00 549 GLY A C 5
ATOM 4908 O O . GLY A 1 48 ? -22.222 2.553 -37.357 1.00 0.00 549 GLY A O 5
ATOM 4912 N N . LEU A 1 49 ? -20.384 2.652 -38.674 1.00 0.00 550 LEU A N 5
ATOM 4913 C CA . LEU A 1 49 ? -19.442 2.951 -37.564 1.00 0.00 550 LEU A CA 5
ATOM 4914 C C . LEU A 1 49 ? -18.856 4.386 -37.692 1.00 0.00 550 LEU A C 5
ATOM 4915 O O . LEU A 1 49 ? -17.931 4.754 -36.967 1.00 0.00 550 LEU A O 5
ATOM 4931 N N . ARG A 1 50 ? -19.398 5.178 -38.626 1.00 0.00 551 ARG A N 5
ATOM 4932 C CA . ARG A 1 50 ? -18.872 6.532 -38.908 1.00 0.00 551 ARG A CA 5
ATOM 4933 C C . ARG A 1 50 ? -19.164 7.513 -37.739 1.00 0.00 551 ARG A C 5
ATOM 4934 O O . ARG A 1 50 ? -18.633 8.624 -37.706 1.00 0.00 551 ARG A O 5
ATOM 4955 N N . HIS A 1 51 ? -20.003 7.084 -36.786 1.00 0.00 552 HIS A N 5
ATOM 4956 C CA . HIS A 1 51 ? -20.370 7.919 -35.622 1.00 0.00 552 HIS A CA 5
ATOM 4957 C C . HIS A 1 51 ? -19.351 7.752 -34.451 1.00 0.00 552 HIS A C 5
ATOM 4958 O O . HIS A 1 51 ? -19.472 8.413 -33.417 1.00 0.00 552 HIS A O 5
ATOM 4972 N N . HIS A 1 52 ? -18.378 6.849 -34.622 1.00 0.00 553 HIS A N 5
ATOM 4973 C CA . HIS A 1 52 ? -17.393 6.545 -33.564 1.00 0.00 553 HIS A CA 5
ATOM 4974 C C . HIS A 1 52 ? -16.384 7.706 -33.391 1.00 0.00 553 HIS A C 5
ATOM 4975 O O . HIS A 1 52 ? -16.061 8.414 -34.349 1.00 0.00 553 HIS A O 5
ATOM 4989 N N . SER A 1 53 ? -15.858 7.853 -32.172 1.00 0.00 554 SER A N 5
ATOM 4990 C CA . SER A 1 53 ? -14.830 8.867 -31.877 1.00 0.00 554 SER A CA 5
ATOM 4991 C C . SER A 1 53 ? -13.880 8.373 -30.752 1.00 0.00 554 SER A C 5
ATOM 4992 O O . SER A 1 53 ? -14.276 7.561 -29.900 1.00 0.00 554 SER A O 5
ATOM 5000 N N . PRO A 1 54 ? -12.613 8.850 -30.752 1.00 0.00 555 PRO A N 5
ATOM 5001 C CA . PRO A 1 54 ? -11.625 8.470 -29.748 1.00 0.00 555 PRO A CA 5
ATOM 5002 C C . PRO A 1 54 ? -11.848 9.192 -28.411 1.00 0.00 555 PRO A C 5
ATOM 5003 O O . PRO A 1 54 ? -12.540 10.213 -28.353 1.00 0.00 555 PRO A O 5
ATOM 5014 N N . LEU A 1 55 ? -11.263 8.647 -27.335 1.00 0.00 556 LEU A N 5
ATOM 5015 C CA . LEU A 1 55 ? -11.362 9.256 -25.998 1.00 0.00 556 LEU A CA 5
ATOM 5016 C C . LEU A 1 55 ? -10.639 10.628 -25.955 1.00 0.00 556 LEU A C 5
ATOM 5017 O O . LEU A 1 55 ? -9.922 11.000 -26.890 1.00 0.00 556 LEU A O 5
ATOM 5033 N N . MET A 1 56 ? -10.850 11.370 -24.862 1.00 0.00 557 MET A N 5
ATOM 5034 C CA . MET A 1 56 ? -10.252 12.703 -24.690 1.00 0.00 557 MET A CA 5
ATOM 5035 C C . MET A 1 56 ? -9.029 12.636 -23.766 1.00 0.00 557 MET A C 5
ATOM 5036 O O . MET A 1 56 ? -9.123 12.160 -22.629 1.00 0.00 557 MET A O 5
ATOM 5050 N N . ARG A 1 57 ? -7.892 13.156 -24.249 1.00 0.00 558 ARG A N 5
ATOM 5051 C CA . ARG A 1 57 ? -6.660 13.232 -23.447 1.00 0.00 558 ARG A CA 5
ATOM 5052 C C . ARG A 1 57 ? -6.490 14.640 -22.859 1.00 0.00 558 ARG A C 5
ATOM 5053 O O . ARG A 1 57 ? -6.174 15.591 -23.579 1.00 0.00 558 ARG A O 5
ATOM 5074 N N . ASN A 1 58 ? -6.721 14.764 -21.549 1.00 0.00 559 ASN A N 5
ATOM 5075 C CA . ASN A 1 58 ? -6.640 16.060 -20.853 1.00 0.00 559 ASN A CA 5
ATOM 5076 C C . ASN A 1 58 ? -6.551 15.854 -19.321 1.00 0.00 559 ASN A C 5
ATOM 5077 O O . ASN A 1 58 ? -6.899 14.786 -18.808 1.00 0.00 559 ASN A O 5
ATOM 5088 N N . GLN A 1 59 ? -6.102 16.893 -18.605 1.00 0.00 560 GLN A N 5
ATOM 5089 C CA . GLN A 1 59 ? -6.004 16.853 -17.137 1.00 0.00 560 GLN A CA 5
ATOM 5090 C C . GLN A 1 59 ? -6.603 18.129 -16.523 1.00 0.00 560 GLN A C 5
ATOM 5091 O O . GLN A 1 59 ? -6.410 19.232 -17.043 1.00 0.00 560 GLN A O 5
ATOM 5105 N N . LYS A 1 60 ? -7.322 17.970 -15.406 1.00 0.00 561 LYS A N 5
ATOM 5106 C CA . LYS A 1 60 ? -7.951 19.104 -14.712 1.00 0.00 561 LYS A CA 5
ATOM 5107 C C . LYS A 1 60 ? -6.910 19.881 -13.872 1.00 0.00 561 LYS A C 5
ATOM 5108 O O . LYS A 1 60 ? -6.064 19.282 -13.200 1.00 0.00 561 LYS A O 5
ATOM 5127 N N . ASN A 1 61 ? -6.997 21.216 -13.906 1.00 0.00 562 ASN A N 5
ATOM 5128 C CA . ASN A 1 61 ? -6.086 22.079 -13.139 1.00 0.00 562 ASN A CA 5
ATOM 5129 C C . ASN A 1 61 ? -6.378 21.976 -11.619 1.00 0.00 562 ASN A C 5
ATOM 5130 O O . ASN A 1 61 ? -7.522 21.751 -11.210 1.00 0.00 562 ASN A O 5
ATOM 5141 N N . ARG A 1 62 ? -5.329 22.146 -10.799 1.00 0.00 563 ARG A N 5
ATOM 5142 C CA . ARG A 1 62 ? -5.451 22.048 -9.334 1.00 0.00 563 ARG A CA 5
ATOM 5143 C C . ARG A 1 62 ? -4.468 23.007 -8.641 1.00 0.00 563 ARG A C 5
ATOM 5144 O O . ARG A 1 62 ? -3.399 23.300 -9.178 1.00 0.00 563 ARG A O 5
ATOM 5165 N N . ASP A 1 63 ? -4.867 23.507 -7.454 1.00 0.00 564 ASP A N 5
ATOM 5166 C CA . ASP A 1 63 ? -4.032 24.436 -6.625 1.00 0.00 564 ASP A CA 5
ATOM 5167 C C . ASP A 1 63 ? -4.032 25.867 -7.216 1.00 0.00 564 ASP A C 5
ATOM 5168 O O . ASP A 1 63 ? -4.404 26.824 -6.537 1.00 0.00 564 ASP A O 5
ATOM 5177 N N . SER A 1 64 ? -3.643 25.990 -8.487 1.00 0.00 565 SER A N 5
ATOM 5178 C CA . SER A 1 64 ? -3.638 27.293 -9.187 1.00 0.00 565 SER A CA 5
ATOM 5179 C C . SER A 1 64 ? -5.078 27.732 -9.561 1.00 0.00 565 SER A C 5
ATOM 5180 O O . SER A 1 64 ? -5.314 28.893 -9.899 1.00 0.00 565 SER A O 5
ATOM 5188 N N . SER A 1 65 ? -6.029 26.793 -9.484 1.00 0.00 566 SER A N 5
ATOM 5189 C CA . SER A 1 65 ? -7.436 27.071 -9.796 1.00 0.00 566 SER A CA 5
ATOM 5190 C C . SER A 1 65 ? -8.108 27.828 -8.646 1.00 0.00 566 SER A C 5
ATOM 5191 O O . SER A 1 65 ? -9.025 28.633 -8.865 1.00 0.00 566 SER A O 5
ATOM 5201 N N . GLY A 1 1 ? -8.594 6.087 -3.231 1.00 0.00 502 GLY A N 6
ATOM 5202 C CA . GLY A 1 1 ? -7.119 6.062 -2.967 1.00 0.00 502 GLY A CA 6
ATOM 5203 C C . GLY A 1 1 ? -6.430 7.398 -3.342 1.00 0.00 502 GLY A C 6
ATOM 5204 O O . GLY A 1 1 ? -7.038 8.262 -3.990 1.00 0.00 502 GLY A O 6
ATOM 5210 N N . PRO A 1 2 ? -5.155 7.572 -2.930 1.00 0.00 503 PRO A N 6
ATOM 5211 C CA . PRO A 1 2 ? -4.387 8.784 -3.210 1.00 0.00 503 PRO A CA 6
ATOM 5212 C C . PRO A 1 2 ? -3.905 8.845 -4.669 1.00 0.00 503 PRO A C 6
ATOM 5213 O O . PRO A 1 2 ? -3.908 7.837 -5.378 1.00 0.00 503 PRO A O 6
ATOM 5224 N N . VAL A 1 3 ? -3.466 10.036 -5.098 1.00 0.00 504 VAL A N 6
ATOM 5225 C CA . VAL A 1 3 ? -2.949 10.236 -6.467 1.00 0.00 504 VAL A CA 6
ATOM 5226 C C . VAL A 1 3 ? -1.670 9.415 -6.685 1.00 0.00 504 VAL A C 6
ATOM 5227 O O . VAL A 1 3 ? -0.737 9.477 -5.881 1.00 0.00 504 VAL A O 6
ATOM 5240 N N . GLN A 1 4 ? -1.645 8.636 -7.770 1.00 0.00 505 GLN A N 6
ATOM 5241 C CA . GLN A 1 4 ? -0.505 7.768 -8.083 1.00 0.00 505 GLN A CA 6
ATOM 5242 C C . GLN A 1 4 ? 0.557 8.531 -8.898 1.00 0.00 505 GLN A C 6
ATOM 5243 O O . GLN A 1 4 ? 0.230 9.423 -9.684 1.00 0.00 505 GLN A O 6
ATOM 5257 N N . ILE A 1 5 ? 1.830 8.152 -8.716 1.00 0.00 506 ILE A N 6
ATOM 5258 C CA . ILE A 1 5 ? 2.949 8.770 -9.464 1.00 0.00 506 ILE A CA 6
ATOM 5259 C C . ILE A 1 5 ? 3.026 8.212 -10.905 1.00 0.00 506 ILE A C 6
ATOM 5260 O O . ILE A 1 5 ? 3.514 8.884 -11.813 1.00 0.00 506 ILE A O 6
ATOM 5276 N N . ASP A 1 6 ? 2.495 7.001 -11.103 1.00 0.00 507 ASP A N 6
ATOM 5277 C CA . ASP A 1 6 ? 2.416 6.386 -12.436 1.00 0.00 507 ASP A CA 6
ATOM 5278 C C . ASP A 1 6 ? 1.053 6.706 -13.103 1.00 0.00 507 ASP A C 6
ATOM 5279 O O . ASP A 1 6 ? 0.045 6.899 -12.412 1.00 0.00 507 ASP A O 6
ATOM 5288 N N . PRO A 1 7 ? 1.011 6.740 -14.457 1.00 0.00 508 PRO A N 6
ATOM 5289 C CA . PRO A 1 7 ? -0.221 6.996 -15.200 1.00 0.00 508 PRO A CA 6
ATOM 5290 C C . PRO A 1 7 ? -1.235 5.853 -15.049 1.00 0.00 508 PRO A C 6
ATOM 5291 O O . PRO A 1 7 ? -0.860 4.694 -14.864 1.00 0.00 508 PRO A O 6
ATOM 5302 N N . TYR A 1 8 ? -2.526 6.197 -15.112 1.00 0.00 509 TYR A N 6
ATOM 5303 C CA . TYR A 1 8 ? -3.611 5.217 -14.904 1.00 0.00 509 TYR A CA 6
ATOM 5304 C C . TYR A 1 8 ? -3.907 4.415 -16.197 1.00 0.00 509 TYR A C 6
ATOM 5305 O O . TYR A 1 8 ? -4.650 3.428 -16.170 1.00 0.00 509 TYR A O 6
ATOM 5323 N N . LEU A 1 9 ? -3.295 4.833 -17.312 1.00 0.00 510 LEU A N 6
ATOM 5324 C CA . LEU A 1 9 ? -3.436 4.132 -18.600 1.00 0.00 510 LEU A CA 6
ATOM 5325 C C . LEU A 1 9 ? -2.253 3.175 -18.827 1.00 0.00 510 LEU A C 6
ATOM 5326 O O . LEU A 1 9 ? -1.175 3.359 -18.257 1.00 0.00 510 LEU A O 6
ATOM 5342 N N . GLU A 1 10 ? -2.461 2.175 -19.690 1.00 0.00 511 GLU A N 6
ATOM 5343 C CA . GLU A 1 10 ? -1.411 1.207 -20.039 1.00 0.00 511 GLU A CA 6
ATOM 5344 C C . GLU A 1 10 ? -1.163 1.205 -21.555 1.00 0.00 511 GLU A C 6
ATOM 5345 O O . GLU A 1 10 ? -2.075 1.462 -22.344 1.00 0.00 511 GLU A O 6
ATOM 5357 N N . ASP A 1 11 ? 0.074 0.890 -21.953 1.00 0.00 512 ASP A N 6
ATOM 5358 C CA . ASP A 1 11 ? 0.448 0.821 -23.375 1.00 0.00 512 ASP A CA 6
ATOM 5359 C C . ASP A 1 11 ? -0.008 -0.524 -23.993 1.00 0.00 512 ASP A C 6
ATOM 5360 O O . ASP A 1 11 ? 0.816 -1.356 -24.384 1.00 0.00 512 ASP A O 6
ATOM 5369 N N . SER A 1 12 ? -1.324 -0.736 -24.035 1.00 0.00 513 SER A N 6
ATOM 5370 C CA . SER A 1 12 ? -1.898 -1.979 -24.570 1.00 0.00 513 SER A CA 6
ATOM 5371 C C . SER A 1 12 ? -1.654 -2.087 -26.090 1.00 0.00 513 SER A C 6
ATOM 5372 O O . SER A 1 12 ? -1.773 -1.098 -26.824 1.00 0.00 513 SER A O 6
ATOM 5380 N N . LEU A 1 13 ? -1.301 -3.294 -26.547 1.00 0.00 514 LEU A N 6
ATOM 5381 C CA . LEU A 1 13 ? -0.973 -3.533 -27.956 1.00 0.00 514 LEU A CA 6
ATOM 5382 C C . LEU A 1 13 ? -2.220 -3.353 -28.847 1.00 0.00 514 LEU A C 6
ATOM 5383 O O . LEU A 1 13 ? -3.307 -3.827 -28.513 1.00 0.00 514 LEU A O 6
ATOM 5399 N N . CYS A 1 14 ? -2.034 -2.701 -30.004 1.00 0.00 515 CYS A N 6
ATOM 5400 C CA . CYS A 1 14 ? -3.115 -2.531 -30.985 1.00 0.00 515 CYS A CA 6
ATOM 5401 C C . CYS A 1 14 ? -3.570 -3.894 -31.525 1.00 0.00 515 CYS A C 6
ATOM 5402 O O . CYS A 1 14 ? -2.756 -4.692 -31.993 1.00 0.00 515 CYS A O 6
ATOM 5409 N N . HIS A 1 15 ? -4.874 -4.155 -31.445 1.00 0.00 516 HIS A N 6
ATOM 5410 C CA . HIS A 1 15 ? -5.428 -5.480 -31.767 1.00 0.00 516 HIS A CA 6
ATOM 5411 C C . HIS A 1 15 ? -5.436 -5.745 -33.302 1.00 0.00 516 HIS A C 6
ATOM 5412 O O . HIS A 1 15 ? -5.631 -6.882 -33.739 1.00 0.00 516 HIS A O 6
ATOM 5426 N N . ILE A 1 16 ? -5.261 -4.681 -34.102 1.00 0.00 517 ILE A N 6
ATOM 5427 C CA . ILE A 1 16 ? -5.311 -4.791 -35.578 1.00 0.00 517 ILE A CA 6
ATOM 5428 C C . ILE A 1 16 ? -3.935 -5.187 -36.150 1.00 0.00 517 ILE A C 6
ATOM 5429 O O . ILE A 1 16 ? -3.804 -6.225 -36.798 1.00 0.00 517 ILE A O 6
ATOM 5445 N N . CYS A 1 17 ? -2.925 -4.332 -35.936 1.00 0.00 518 CYS A N 6
ATOM 5446 C CA . CYS A 1 17 ? -1.584 -4.549 -36.516 1.00 0.00 518 CYS A CA 6
ATOM 5447 C C . CYS A 1 17 ? -0.717 -5.460 -35.615 1.00 0.00 518 CYS A C 6
ATOM 5448 O O . CYS A 1 17 ? 0.196 -6.129 -36.100 1.00 0.00 518 CYS A O 6
ATOM 5455 N N . SER A 1 18 ? -1.012 -5.469 -34.304 1.00 0.00 519 SER A N 6
ATOM 5456 C CA . SER A 1 18 ? -0.315 -6.357 -33.331 1.00 0.00 519 SER A CA 6
ATOM 5457 C C . SER A 1 18 ? 1.224 -6.101 -33.321 1.00 0.00 519 SER A C 6
ATOM 5458 O O . SER A 1 18 ? 2.006 -6.987 -32.969 1.00 0.00 519 SER A O 6
ATOM 5466 N N . SER A 1 19 ? 1.639 -4.889 -33.724 1.00 0.00 520 SER A N 6
ATOM 5467 C CA . SER A 1 19 ? 3.081 -4.545 -33.829 1.00 0.00 520 SER A CA 6
ATOM 5468 C C . SER A 1 19 ? 3.439 -3.311 -32.958 1.00 0.00 520 SER A C 6
ATOM 5469 O O . SER A 1 19 ? 4.614 -3.059 -32.683 1.00 0.00 520 SER A O 6
ATOM 5477 N N . GLN A 1 20 ? 2.415 -2.554 -32.532 1.00 0.00 521 GLN A N 6
ATOM 5478 C CA . GLN A 1 20 ? 2.613 -1.321 -31.747 1.00 0.00 521 GLN A CA 6
ATOM 5479 C C . GLN A 1 20 ? 1.368 -1.032 -30.885 1.00 0.00 521 GLN A C 6
ATOM 5480 O O . GLN A 1 20 ? 0.258 -1.443 -31.236 1.00 0.00 521 GLN A O 6
ATOM 5494 N N . PRO A 1 21 ? 1.533 -0.297 -29.761 1.00 0.00 522 PRO A N 6
ATOM 5495 C CA . PRO A 1 21 ? 0.412 0.114 -28.926 1.00 0.00 522 PRO A CA 6
ATOM 5496 C C . PRO A 1 21 ? -0.409 1.229 -29.581 1.00 0.00 522 PRO A C 6
ATOM 5497 O O . PRO A 1 21 ? 0.145 2.141 -30.197 1.00 0.00 522 PRO A O 6
ATOM 5508 N N . GLY A 1 22 ? -1.737 1.139 -29.453 1.00 0.00 523 GLY A N 6
ATOM 5509 C CA . GLY A 1 22 ? -2.634 2.126 -30.067 1.00 0.00 523 GLY A CA 6
ATOM 5510 C C . GLY A 1 22 ? -2.905 3.321 -29.128 1.00 0.00 523 GLY A C 6
ATOM 5511 O O . GLY A 1 22 ? -3.493 3.150 -28.060 1.00 0.00 523 GLY A O 6
ATOM 5515 N N . PRO A 1 23 ? -2.499 4.552 -29.530 1.00 0.00 524 PRO A N 6
ATOM 5516 C CA . PRO A 1 23 ? -2.712 5.752 -28.723 1.00 0.00 524 PRO A CA 6
ATOM 5517 C C . PRO A 1 23 ? -4.191 6.178 -28.676 1.00 0.00 524 PRO A C 6
ATOM 5518 O O . PRO A 1 23 ? -4.609 6.878 -27.756 1.00 0.00 524 PRO A O 6
ATOM 5529 N N . PHE A 1 24 ? -4.983 5.716 -29.657 1.00 0.00 525 PHE A N 6
ATOM 5530 C CA . PHE A 1 24 ? -6.413 6.029 -29.717 1.00 0.00 525 PHE A CA 6
ATOM 5531 C C . PHE A 1 24 ? -7.246 4.869 -29.150 1.00 0.00 525 PHE A C 6
ATOM 5532 O O . PHE A 1 24 ? -6.914 3.697 -29.347 1.00 0.00 525 PHE A O 6
ATOM 5549 N N . PHE A 1 25 ? -8.342 5.212 -28.463 1.00 0.00 526 PHE A N 6
ATOM 5550 C CA . PHE A 1 25 ? -9.258 4.214 -27.899 1.00 0.00 526 PHE A CA 6
ATOM 5551 C C . PHE A 1 25 ? -10.707 4.530 -28.294 1.00 0.00 526 PHE A C 6
ATOM 5552 O O . PHE A 1 25 ? -11.165 5.669 -28.163 1.00 0.00 526 PHE A O 6
ATOM 5569 N N . CYS A 1 26 ? -11.427 3.501 -28.754 1.00 0.00 527 CYS A N 6
ATOM 5570 C CA . CYS A 1 26 ? -12.849 3.631 -29.103 1.00 0.00 527 CYS A CA 6
ATOM 5571 C C . CYS A 1 26 ? -13.723 2.991 -28.014 1.00 0.00 527 CYS A C 6
ATOM 5572 O O . CYS A 1 26 ? -13.510 1.841 -27.643 1.00 0.00 527 CYS A O 6
ATOM 5579 N N . ARG A 1 27 ? -14.697 3.756 -27.493 1.00 0.00 528 ARG A N 6
ATOM 5580 C CA . ARG A 1 27 ? -15.510 3.309 -26.344 1.00 0.00 528 ARG A CA 6
ATOM 5581 C C . ARG A 1 27 ? -16.789 2.560 -26.797 1.00 0.00 528 ARG A C 6
ATOM 5582 O O . ARG A 1 27 ? -17.515 2.010 -25.968 1.00 0.00 528 ARG A O 6
ATOM 5603 N N . ASP A 1 28 ? -17.074 2.580 -28.107 1.00 0.00 529 ASP A N 6
ATOM 5604 C CA . ASP A 1 28 ? -18.287 1.943 -28.651 1.00 0.00 529 ASP A CA 6
ATOM 5605 C C . ASP A 1 28 ? -18.274 0.423 -28.388 1.00 0.00 529 ASP A C 6
ATOM 5606 O O . ASP A 1 28 ? -17.217 -0.208 -28.398 1.00 0.00 529 ASP A O 6
ATOM 5615 N N . GLN A 1 29 ? -19.465 -0.156 -28.193 1.00 0.00 530 GLN A N 6
ATOM 5616 C CA . GLN A 1 29 ? -19.605 -1.601 -27.945 1.00 0.00 530 GLN A CA 6
ATOM 5617 C C . GLN A 1 29 ? -19.090 -2.429 -29.150 1.00 0.00 530 GLN A C 6
ATOM 5618 O O . GLN A 1 29 ? -18.640 -3.564 -28.983 1.00 0.00 530 GLN A O 6
ATOM 5632 N N . VAL A 1 30 ? -19.134 -1.835 -30.354 1.00 0.00 531 VAL A N 6
ATOM 5633 C CA . VAL A 1 30 ? -18.631 -2.497 -31.577 1.00 0.00 531 VAL A CA 6
ATOM 5634 C C . VAL A 1 30 ? -17.099 -2.690 -31.508 1.00 0.00 531 VAL A C 6
ATOM 5635 O O . VAL A 1 30 ? -16.567 -3.677 -32.018 1.00 0.00 531 VAL A O 6
ATOM 5648 N N . CYS A 1 31 ? -16.401 -1.712 -30.916 1.00 0.00 532 CYS A N 6
ATOM 5649 C CA . CYS A 1 31 ? -14.930 -1.706 -30.879 1.00 0.00 532 CYS A CA 6
ATOM 5650 C C . CYS A 1 31 ? -14.408 -2.041 -29.460 1.00 0.00 532 CYS A C 6
ATOM 5651 O O . CYS A 1 31 ? -14.027 -3.182 -29.191 1.00 0.00 532 CYS A O 6
ATOM 5658 N N . PHE A 1 32 ? -14.362 -1.024 -28.577 1.00 0.00 533 PHE A N 6
ATOM 5659 C CA . PHE A 1 32 ? -13.865 -1.192 -27.190 1.00 0.00 533 PHE A CA 6
ATOM 5660 C C . PHE A 1 32 ? -12.399 -1.714 -27.184 1.00 0.00 533 PHE A C 6
ATOM 5661 O O . PHE A 1 32 ? -12.038 -2.582 -26.384 1.00 0.00 533 PHE A O 6
ATOM 5678 N N . LYS A 1 33 ? -11.576 -1.181 -28.103 1.00 0.00 534 LYS A N 6
ATOM 5679 C CA . LYS A 1 33 ? -10.189 -1.657 -28.293 1.00 0.00 534 LYS A CA 6
ATOM 5680 C C . LYS A 1 33 ? -9.233 -0.483 -28.636 1.00 0.00 534 LYS A C 6
ATOM 5681 O O . LYS A 1 33 ? -9.671 0.654 -28.844 1.00 0.00 534 LYS A O 6
ATOM 5700 N N . TYR A 1 34 ? -7.923 -0.781 -28.672 1.00 0.00 535 TYR A N 6
ATOM 5701 C CA . TYR A 1 34 ? -6.888 0.227 -28.985 1.00 0.00 535 TYR A CA 6
ATOM 5702 C C . TYR A 1 34 ? -6.544 0.207 -30.487 1.00 0.00 535 TYR A C 6
ATOM 5703 O O . TYR A 1 34 ? -6.530 -0.857 -31.115 1.00 0.00 535 TYR A O 6
ATOM 5721 N N . PHE A 1 35 ? -6.251 1.392 -31.049 1.00 0.00 536 PHE A N 6
ATOM 5722 C CA . PHE A 1 35 ? -5.971 1.525 -32.486 1.00 0.00 536 PHE A CA 6
ATOM 5723 C C . PHE A 1 35 ? -4.889 2.584 -32.748 1.00 0.00 536 PHE A C 6
ATOM 5724 O O . PHE A 1 35 ? -4.795 3.584 -32.033 1.00 0.00 536 PHE A O 6
ATOM 5741 N N . CYS A 1 36 ? -4.130 2.390 -33.833 1.00 0.00 537 CYS A N 6
ATOM 5742 C CA . CYS A 1 36 ? -3.204 3.418 -34.340 1.00 0.00 537 CYS A CA 6
ATOM 5743 C C . CYS A 1 36 ? -3.932 4.331 -35.349 1.00 0.00 537 CYS A C 6
ATOM 5744 O O . CYS A 1 36 ? -5.071 4.066 -35.716 1.00 0.00 537 CYS A O 6
ATOM 5751 N N . ARG A 1 37 ? -3.260 5.395 -35.806 1.00 0.00 538 ARG A N 6
ATOM 5752 C CA . ARG A 1 37 ? -3.875 6.363 -36.752 1.00 0.00 538 ARG A CA 6
ATOM 5753 C C . ARG A 1 37 ? -4.365 5.657 -38.044 1.00 0.00 538 ARG A C 6
ATOM 5754 O O . ARG A 1 37 ? -5.451 5.948 -38.542 1.00 0.00 538 ARG A O 6
ATOM 5775 N N . SER A 1 38 ? -3.562 4.722 -38.558 1.00 0.00 539 SER A N 6
ATOM 5776 C CA . SER A 1 38 ? -3.910 3.984 -39.793 1.00 0.00 539 SER A CA 6
ATOM 5777 C C . SER A 1 38 ? -4.964 2.892 -39.509 1.00 0.00 539 SER A C 6
ATOM 5778 O O . SER A 1 38 ? -5.882 2.681 -40.302 1.00 0.00 539 SER A O 6
ATOM 5786 N N . CYS A 1 39 ? -4.823 2.211 -38.363 1.00 0.00 540 CYS A N 6
ATOM 5787 C CA . CYS A 1 39 ? -5.748 1.130 -37.974 1.00 0.00 540 CYS A CA 6
ATOM 5788 C C . CYS A 1 39 ? -7.143 1.691 -37.636 1.00 0.00 540 CYS A C 6
ATOM 5789 O O . CYS A 1 39 ? -8.159 1.054 -37.910 1.00 0.00 540 CYS A O 6
ATOM 5796 N N . TRP A 1 40 ? -7.172 2.894 -37.056 1.00 0.00 541 TRP A N 6
ATOM 5797 C CA . TRP A 1 40 ? -8.423 3.570 -36.723 1.00 0.00 541 TRP A CA 6
ATOM 5798 C C . TRP A 1 40 ? -9.189 3.941 -37.995 1.00 0.00 541 TRP A C 6
ATOM 5799 O O . TRP A 1 40 ? -10.382 3.658 -38.116 1.00 0.00 541 TRP A O 6
ATOM 5820 N N . HIS A 1 41 ? -8.481 4.531 -38.965 1.00 0.00 542 HIS A N 6
ATOM 5821 C CA . HIS A 1 41 ? -9.072 4.874 -40.258 1.00 0.00 542 HIS A CA 6
ATOM 5822 C C . HIS A 1 41 ? -9.637 3.616 -40.953 1.00 0.00 542 HIS A C 6
ATOM 5823 O O . HIS A 1 41 ? -10.763 3.625 -41.449 1.00 0.00 542 HIS A O 6
ATOM 5837 N N . TRP A 1 42 ? -8.866 2.518 -40.921 1.00 0.00 543 TRP A N 6
ATOM 5838 C CA . TRP A 1 42 ? -9.294 1.247 -41.518 1.00 0.00 543 TRP A CA 6
ATOM 5839 C C . TRP A 1 42 ? -10.574 0.713 -40.835 1.00 0.00 543 TRP A C 6
ATOM 5840 O O . TRP A 1 42 ? -11.510 0.276 -41.509 1.00 0.00 543 TRP A O 6
ATOM 5861 N N . ARG A 1 43 ? -10.603 0.755 -39.492 1.00 0.00 544 ARG A N 6
ATOM 5862 C CA . ARG A 1 43 ? -11.722 0.193 -38.716 1.00 0.00 544 ARG A CA 6
ATOM 5863 C C . ARG A 1 43 ? -13.017 0.992 -38.946 1.00 0.00 544 ARG A C 6
ATOM 5864 O O . ARG A 1 43 ? -14.082 0.413 -39.151 1.00 0.00 544 ARG A O 6
ATOM 5885 N N . HIS A 1 44 ? -12.921 2.317 -38.858 1.00 0.00 545 HIS A N 6
ATOM 5886 C CA . HIS A 1 44 ? -14.115 3.185 -38.846 1.00 0.00 545 HIS A CA 6
ATOM 5887 C C . HIS A 1 44 ? -14.543 3.597 -40.286 1.00 0.00 545 HIS A C 6
ATOM 5888 O O . HIS A 1 44 ? -15.538 4.299 -40.464 1.00 0.00 545 HIS A O 6
ATOM 5902 N N . SER A 1 45 ? -13.830 3.089 -41.302 1.00 0.00 546 SER A N 6
ATOM 5903 C CA . SER A 1 45 ? -14.259 3.240 -42.711 1.00 0.00 546 SER A CA 6
ATOM 5904 C C . SER A 1 45 ? -15.529 2.414 -42.984 1.00 0.00 546 SER A C 6
ATOM 5905 O O . SER A 1 45 ? -16.345 2.771 -43.840 1.00 0.00 546 SER A O 6
ATOM 5913 N N . MET A 1 46 ? -15.675 1.296 -42.257 1.00 0.00 547 MET A N 6
ATOM 5914 C CA . MET A 1 46 ? -16.842 0.411 -42.398 1.00 0.00 547 MET A CA 6
ATOM 5915 C C . MET A 1 46 ? -18.147 1.170 -42.094 1.00 0.00 547 MET A C 6
ATOM 5916 O O . MET A 1 46 ? -18.218 1.955 -41.142 1.00 0.00 547 MET A O 6
ATOM 5930 N N . GLU A 1 47 ? -19.182 0.911 -42.900 1.00 0.00 548 GLU A N 6
ATOM 5931 C CA . GLU A 1 47 ? -20.487 1.557 -42.723 1.00 0.00 548 GLU A CA 6
ATOM 5932 C C . GLU A 1 47 ? -21.122 1.152 -41.375 1.00 0.00 548 GLU A C 6
ATOM 5933 O O . GLU A 1 47 ? -20.928 0.032 -40.893 1.00 0.00 548 GLU A O 6
ATOM 5945 N N . GLY A 1 48 ? -21.878 2.084 -40.776 1.00 0.00 549 GLY A N 6
ATOM 5946 C CA . GLY A 1 48 ? -22.551 1.823 -39.489 1.00 0.00 549 GLY A CA 6
ATOM 5947 C C . GLY A 1 48 ? -21.703 2.261 -38.278 1.00 0.00 549 GLY A C 6
ATOM 5948 O O . GLY A 1 48 ? -22.212 2.344 -37.163 1.00 0.00 549 GLY A O 6
ATOM 5952 N N . LEU A 1 49 ? -20.407 2.540 -38.515 1.00 0.00 550 LEU A N 6
ATOM 5953 C CA . LEU A 1 49 ? -19.486 2.993 -37.445 1.00 0.00 550 LEU A CA 6
ATOM 5954 C C . LEU A 1 49 ? -19.055 4.472 -37.666 1.00 0.00 550 LEU A C 6
ATOM 5955 O O . LEU A 1 49 ? -18.087 4.943 -37.065 1.00 0.00 550 LEU A O 6
ATOM 5971 N N . ARG A 1 50 ? -19.783 5.186 -38.536 1.00 0.00 551 ARG A N 6
ATOM 5972 C CA . ARG A 1 50 ? -19.439 6.581 -38.895 1.00 0.00 551 ARG A CA 6
ATOM 5973 C C . ARG A 1 50 ? -19.604 7.537 -37.684 1.00 0.00 551 ARG A C 6
ATOM 5974 O O . ARG A 1 50 ? -19.091 8.657 -37.696 1.00 0.00 551 ARG A O 6
ATOM 5995 N N . HIS A 1 51 ? -20.340 7.089 -36.658 1.00 0.00 552 HIS A N 6
ATOM 5996 C CA . HIS A 1 51 ? -20.628 7.919 -35.472 1.00 0.00 552 HIS A CA 6
ATOM 5997 C C . HIS A 1 51 ? -19.497 7.808 -34.399 1.00 0.00 552 HIS A C 6
ATOM 5998 O O . HIS A 1 51 ? -19.556 8.464 -33.356 1.00 0.00 552 HIS A O 6
ATOM 6012 N N . HIS A 1 52 ? -18.491 6.967 -34.666 1.00 0.00 553 HIS A N 6
ATOM 6013 C CA . HIS A 1 52 ? -17.388 6.734 -33.712 1.00 0.00 553 HIS A CA 6
ATOM 6014 C C . HIS A 1 52 ? -16.368 7.903 -33.744 1.00 0.00 553 HIS A C 6
ATOM 6015 O O . HIS A 1 52 ? -16.101 8.481 -34.801 1.00 0.00 553 HIS A O 6
ATOM 6029 N N . SER A 1 53 ? -15.756 8.186 -32.590 1.00 0.00 554 SER A N 6
ATOM 6030 C CA . SER A 1 53 ? -14.668 9.180 -32.498 1.00 0.00 554 SER A CA 6
ATOM 6031 C C . SER A 1 53 ? -13.667 8.790 -31.375 1.00 0.00 554 SER A C 6
ATOM 6032 O O . SER A 1 53 ? -14.046 8.139 -30.390 1.00 0.00 554 SER A O 6
ATOM 6040 N N . PRO A 1 54 ? -12.371 9.148 -31.539 1.00 0.00 555 PRO A N 6
ATOM 6041 C CA . PRO A 1 54 ? -11.325 8.768 -30.595 1.00 0.00 555 PRO A CA 6
ATOM 6042 C C . PRO A 1 54 ? -11.285 9.688 -29.369 1.00 0.00 555 PRO A C 6
ATOM 6043 O O . PRO A 1 54 ? -11.302 10.914 -29.499 1.00 0.00 555 PRO A O 6
ATOM 6054 N N . LEU A 1 55 ? -11.211 9.083 -28.178 1.00 0.00 556 LEU A N 6
ATOM 6055 C CA . LEU A 1 55 ? -11.102 9.837 -26.927 1.00 0.00 556 LEU A CA 6
ATOM 6056 C C . LEU A 1 55 ? -9.676 10.377 -26.730 1.00 0.00 556 LEU A C 6
ATOM 6057 O O . LEU A 1 55 ? -8.702 9.787 -27.207 1.00 0.00 556 LEU A O 6
ATOM 6073 N N . MET A 1 56 ? -9.564 11.475 -25.976 1.00 0.00 557 MET A N 6
ATOM 6074 C CA . MET A 1 56 ? -8.258 12.070 -25.651 1.00 0.00 557 MET A CA 6
ATOM 6075 C C . MET A 1 56 ? -7.593 11.310 -24.494 1.00 0.00 557 MET A C 6
ATOM 6076 O O . MET A 1 56 ? -8.170 11.180 -23.409 1.00 0.00 557 MET A O 6
ATOM 6090 N N . ARG A 1 57 ? -6.376 10.807 -24.737 1.00 0.00 558 ARG A N 6
ATOM 6091 C CA . ARG A 1 57 ? -5.634 10.032 -23.731 1.00 0.00 558 ARG A CA 6
ATOM 6092 C C . ARG A 1 57 ? -5.012 10.962 -22.674 1.00 0.00 558 ARG A C 6
ATOM 6093 O O . ARG A 1 57 ? -4.408 11.984 -23.009 1.00 0.00 558 ARG A O 6
ATOM 6114 N N . ASN A 1 58 ? -5.152 10.584 -21.399 1.00 0.00 559 ASN A N 6
ATOM 6115 C CA . ASN A 1 58 ? -4.585 11.360 -20.287 1.00 0.00 559 ASN A CA 6
ATOM 6116 C C . ASN A 1 58 ? -3.042 11.235 -20.259 1.00 0.00 559 ASN A C 6
ATOM 6117 O O . ASN A 1 58 ? -2.488 10.181 -20.583 1.00 0.00 559 ASN A O 6
ATOM 6128 N N . GLN A 1 59 ? -2.366 12.314 -19.847 1.00 0.00 560 GLN A N 6
ATOM 6129 C CA . GLN A 1 59 ? -0.902 12.334 -19.758 1.00 0.00 560 GLN A CA 6
ATOM 6130 C C . GLN A 1 59 ? -0.443 13.256 -18.614 1.00 0.00 560 GLN A C 6
ATOM 6131 O O . GLN A 1 59 ? -1.075 14.280 -18.339 1.00 0.00 560 GLN A O 6
ATOM 6145 N N . LYS A 1 60 ? 0.660 12.883 -17.956 1.00 0.00 561 LYS A N 6
ATOM 6146 C CA . LYS A 1 60 ? 1.210 13.670 -16.840 1.00 0.00 561 LYS A CA 6
ATOM 6147 C C . LYS A 1 60 ? 1.721 15.043 -17.333 1.00 0.00 561 LYS A C 6
ATOM 6148 O O . LYS A 1 60 ? 2.380 15.138 -18.374 1.00 0.00 561 LYS A O 6
ATOM 6167 N N . ASN A 1 61 ? 1.431 16.095 -16.556 1.00 0.00 562 ASN A N 6
ATOM 6168 C CA . ASN A 1 61 ? 1.857 17.464 -16.890 1.00 0.00 562 ASN A CA 6
ATOM 6169 C C . ASN A 1 61 ? 1.768 18.381 -15.648 1.00 0.00 562 ASN A C 6
ATOM 6170 O O . ASN A 1 61 ? 0.896 18.199 -14.791 1.00 0.00 562 ASN A O 6
ATOM 6181 N N . ARG A 1 62 ? 2.670 19.372 -15.573 1.00 0.00 563 ARG A N 6
ATOM 6182 C CA . ARG A 1 62 ? 2.697 20.329 -14.452 1.00 0.00 563 ARG A CA 6
ATOM 6183 C C . ARG A 1 62 ? 3.450 21.609 -14.850 1.00 0.00 563 ARG A C 6
ATOM 6184 O O . ARG A 1 62 ? 4.540 21.547 -15.423 1.00 0.00 563 ARG A O 6
ATOM 6205 N N . ASP A 1 63 ? 2.876 22.765 -14.506 1.00 0.00 564 ASP A N 6
ATOM 6206 C CA . ASP A 1 63 ? 3.526 24.063 -14.743 1.00 0.00 564 ASP A CA 6
ATOM 6207 C C . ASP A 1 63 ? 4.635 24.313 -13.699 1.00 0.00 564 ASP A C 6
ATOM 6208 O O . ASP A 1 63 ? 4.470 24.005 -12.517 1.00 0.00 564 ASP A O 6
ATOM 6217 N N . SER A 1 64 ? 5.760 24.871 -14.150 1.00 0.00 565 SER A N 6
ATOM 6218 C CA . SER A 1 64 ? 6.914 25.127 -13.271 1.00 0.00 565 SER A CA 6
ATOM 6219 C C . SER A 1 64 ? 7.791 26.268 -13.829 1.00 0.00 565 SER A C 6
ATOM 6220 O O . SER A 1 64 ? 7.674 26.643 -14.999 1.00 0.00 565 SER A O 6
ATOM 6228 N N . SER A 1 65 ? 8.685 26.794 -12.984 1.00 0.00 566 SER A N 6
ATOM 6229 C CA . SER A 1 65 ? 9.593 27.889 -13.379 1.00 0.00 566 SER A CA 6
ATOM 6230 C C . SER A 1 65 ? 10.786 27.984 -12.414 1.00 0.00 566 SER A C 6
ATOM 6231 O O . SER A 1 65 ? 10.675 27.644 -11.225 1.00 0.00 566 SER A O 6
ATOM 6241 N N . GLY A 1 1 ? 11.031 13.002 -32.379 1.00 0.00 502 GLY A N 7
ATOM 6242 C CA . GLY A 1 1 ? 11.213 13.538 -33.764 1.00 0.00 502 GLY A CA 7
ATOM 6243 C C . GLY A 1 1 ? 10.463 14.875 -33.979 1.00 0.00 502 GLY A C 7
ATOM 6244 O O . GLY A 1 1 ? 10.000 15.503 -33.015 1.00 0.00 502 GLY A O 7
ATOM 6250 N N . PRO A 1 2 ? 10.334 15.314 -35.252 1.00 0.00 503 PRO A N 7
ATOM 6251 C CA . PRO A 1 2 ? 9.662 16.567 -35.596 1.00 0.00 503 PRO A CA 7
ATOM 6252 C C . PRO A 1 2 ? 8.121 16.442 -35.521 1.00 0.00 503 PRO A C 7
ATOM 6253 O O . PRO A 1 2 ? 7.439 16.443 -36.544 1.00 0.00 503 PRO A O 7
ATOM 6264 N N . VAL A 1 3 ? 7.601 16.311 -34.282 1.00 0.00 504 VAL A N 7
ATOM 6265 C CA . VAL A 1 3 ? 6.135 16.166 -34.015 1.00 0.00 504 VAL A CA 7
ATOM 6266 C C . VAL A 1 3 ? 5.625 14.781 -34.470 1.00 0.00 504 VAL A C 7
ATOM 6267 O O . VAL A 1 3 ? 5.718 14.423 -35.644 1.00 0.00 504 VAL A O 7
ATOM 6280 N N . GLN A 1 4 ? 5.059 14.023 -33.522 1.00 0.00 505 GLN A N 7
ATOM 6281 C CA . GLN A 1 4 ? 4.519 12.686 -33.803 1.00 0.00 505 GLN A CA 7
ATOM 6282 C C . GLN A 1 4 ? 3.559 12.241 -32.682 1.00 0.00 505 GLN A C 7
ATOM 6283 O O . GLN A 1 4 ? 3.620 12.750 -31.560 1.00 0.00 505 GLN A O 7
ATOM 6297 N N . ILE A 1 5 ? 2.698 11.265 -32.991 1.00 0.00 506 ILE A N 7
ATOM 6298 C CA . ILE A 1 5 ? 1.750 10.712 -32.001 1.00 0.00 506 ILE A CA 7
ATOM 6299 C C . ILE A 1 5 ? 2.464 9.737 -31.043 1.00 0.00 506 ILE A C 7
ATOM 6300 O O . ILE A 1 5 ? 3.456 9.101 -31.410 1.00 0.00 506 ILE A O 7
ATOM 6316 N N . ASP A 1 6 ? 1.948 9.632 -29.813 1.00 0.00 507 ASP A N 7
ATOM 6317 C CA . ASP A 1 6 ? 2.553 8.777 -28.778 1.00 0.00 507 ASP A CA 7
ATOM 6318 C C . ASP A 1 6 ? 1.473 8.296 -27.767 1.00 0.00 507 ASP A C 7
ATOM 6319 O O . ASP A 1 6 ? 0.708 9.109 -27.236 1.00 0.00 507 ASP A O 7
ATOM 6328 N N . PRO A 1 7 ? 1.390 6.965 -27.518 1.00 0.00 508 PRO A N 7
ATOM 6329 C CA . PRO A 1 7 ? 0.380 6.386 -26.634 1.00 0.00 508 PRO A CA 7
ATOM 6330 C C . PRO A 1 7 ? 0.740 6.542 -25.153 1.00 0.00 508 PRO A C 7
ATOM 6331 O O . PRO A 1 7 ? 1.910 6.687 -24.797 1.00 0.00 508 PRO A O 7
ATOM 6342 N N . TYR A 1 8 ? -0.282 6.492 -24.292 1.00 0.00 509 TYR A N 7
ATOM 6343 C CA . TYR A 1 8 ? -0.093 6.660 -22.838 1.00 0.00 509 TYR A CA 7
ATOM 6344 C C . TYR A 1 8 ? 0.373 5.343 -22.174 1.00 0.00 509 TYR A C 7
ATOM 6345 O O . TYR A 1 8 ? 0.849 5.348 -21.036 1.00 0.00 509 TYR A O 7
ATOM 6363 N N . LEU A 1 9 ? 0.262 4.234 -22.915 1.00 0.00 510 LEU A N 7
ATOM 6364 C CA . LEU A 1 9 ? 0.736 2.917 -22.451 1.00 0.00 510 LEU A CA 7
ATOM 6365 C C . LEU A 1 9 ? 1.361 2.136 -23.617 1.00 0.00 510 LEU A C 7
ATOM 6366 O O . LEU A 1 9 ? 0.734 1.960 -24.662 1.00 0.00 510 LEU A O 7
ATOM 6382 N N . GLU A 1 10 ? 2.606 1.690 -23.432 1.00 0.00 511 GLU A N 7
ATOM 6383 C CA . GLU A 1 10 ? 3.354 0.997 -24.496 1.00 0.00 511 GLU A CA 7
ATOM 6384 C C . GLU A 1 10 ? 3.010 -0.512 -24.542 1.00 0.00 511 GLU A C 7
ATOM 6385 O O . GLU A 1 10 ? 3.239 -1.173 -25.555 1.00 0.00 511 GLU A O 7
ATOM 6397 N N . ASP A 1 11 ? 2.475 -1.047 -23.430 1.00 0.00 512 ASP A N 7
ATOM 6398 C CA . ASP A 1 11 ? 2.172 -2.494 -23.324 1.00 0.00 512 ASP A CA 7
ATOM 6399 C C . ASP A 1 11 ? 0.698 -2.784 -23.643 1.00 0.00 512 ASP A C 7
ATOM 6400 O O . ASP A 1 11 ? 0.229 -3.915 -23.509 1.00 0.00 512 ASP A O 7
ATOM 6409 N N . SER A 1 12 ? 0.014 -1.780 -24.152 1.00 0.00 513 SER A N 7
ATOM 6410 C CA . SER A 1 12 ? -1.345 -1.953 -24.695 1.00 0.00 513 SER A CA 7
ATOM 6411 C C . SER A 1 12 ? -1.302 -1.996 -26.233 1.00 0.00 513 SER A C 7
ATOM 6412 O O . SER A 1 12 ? -1.002 -0.991 -26.880 1.00 0.00 513 SER A O 7
ATOM 6420 N N . LEU A 1 13 ? -1.555 -3.178 -26.807 1.00 0.00 514 LEU A N 7
ATOM 6421 C CA . LEU A 1 13 ? -1.386 -3.395 -28.255 1.00 0.00 514 LEU A CA 7
ATOM 6422 C C . LEU A 1 13 ? -2.660 -3.023 -29.029 1.00 0.00 514 LEU A C 7
ATOM 6423 O O . LEU A 1 13 ? -3.778 -3.277 -28.574 1.00 0.00 514 LEU A O 7
ATOM 6439 N N . CYS A 1 14 ? -2.469 -2.456 -30.228 1.00 0.00 515 CYS A N 7
ATOM 6440 C CA . CYS A 1 14 ? -3.580 -2.137 -31.136 1.00 0.00 515 CYS A CA 7
ATOM 6441 C C . CYS A 1 14 ? -4.367 -3.411 -31.515 1.00 0.00 515 CYS A C 7
ATOM 6442 O O . CYS A 1 14 ? -3.790 -4.486 -31.675 1.00 0.00 515 CYS A O 7
ATOM 6449 N N . HIS A 1 15 ? -5.686 -3.266 -31.675 1.00 0.00 516 HIS A N 7
ATOM 6450 C CA . HIS A 1 15 ? -6.578 -4.409 -31.947 1.00 0.00 516 HIS A CA 7
ATOM 6451 C C . HIS A 1 15 ? -6.318 -5.021 -33.354 1.00 0.00 516 HIS A C 7
ATOM 6452 O O . HIS A 1 15 ? -6.531 -6.217 -33.564 1.00 0.00 516 HIS A O 7
ATOM 6466 N N . ILE A 1 16 ? -5.935 -4.171 -34.319 1.00 0.00 517 ILE A N 7
ATOM 6467 C CA . ILE A 1 16 ? -5.815 -4.595 -35.735 1.00 0.00 517 ILE A CA 7
ATOM 6468 C C . ILE A 1 16 ? -4.461 -5.278 -35.997 1.00 0.00 517 ILE A C 7
ATOM 6469 O O . ILE A 1 16 ? -4.413 -6.452 -36.365 1.00 0.00 517 ILE A O 7
ATOM 6485 N N . CYS A 1 17 ? -3.367 -4.515 -35.870 1.00 0.00 518 CYS A N 7
ATOM 6486 C CA . CYS A 1 17 ? -2.028 -5.009 -36.232 1.00 0.00 518 CYS A CA 7
ATOM 6487 C C . CYS A 1 17 ? -1.428 -5.885 -35.108 1.00 0.00 518 CYS A C 7
ATOM 6488 O O . CYS A 1 17 ? -0.699 -6.839 -35.383 1.00 0.00 518 CYS A O 7
ATOM 6495 N N . SER A 1 18 ? -1.741 -5.542 -33.846 1.00 0.00 519 SER A N 7
ATOM 6496 C CA . SER A 1 18 ? -1.286 -6.329 -32.655 1.00 0.00 519 SER A CA 7
ATOM 6497 C C . SER A 1 18 ? 0.267 -6.313 -32.510 1.00 0.00 519 SER A C 7
ATOM 6498 O O . SER A 1 18 ? 0.825 -7.037 -31.685 1.00 0.00 519 SER A O 7
ATOM 6506 N N . SER A 1 19 ? 0.943 -5.488 -33.320 1.00 0.00 520 SER A N 7
ATOM 6507 C CA . SER A 1 19 ? 2.421 -5.415 -33.320 1.00 0.00 520 SER A CA 7
ATOM 6508 C C . SER A 1 19 ? 2.917 -4.070 -32.737 1.00 0.00 520 SER A C 7
ATOM 6509 O O . SER A 1 19 ? 4.110 -3.907 -32.463 1.00 0.00 520 SER A O 7
ATOM 6517 N N . GLN A 1 20 ? 1.991 -3.116 -32.556 1.00 0.00 521 GLN A N 7
ATOM 6518 C CA . GLN A 1 20 ? 2.328 -1.778 -32.057 1.00 0.00 521 GLN A CA 7
ATOM 6519 C C . GLN A 1 20 ? 1.173 -1.218 -31.202 1.00 0.00 521 GLN A C 7
ATOM 6520 O O . GLN A 1 20 ? 0.005 -1.554 -31.426 1.00 0.00 521 GLN A O 7
ATOM 6534 N N . PRO A 1 21 ? 1.489 -0.342 -30.221 1.00 0.00 522 PRO A N 7
ATOM 6535 C CA . PRO A 1 21 ? 0.485 0.292 -29.379 1.00 0.00 522 PRO A CA 7
ATOM 6536 C C . PRO A 1 21 ? -0.219 1.460 -30.089 1.00 0.00 522 PRO A C 7
ATOM 6537 O O . PRO A 1 21 ? 0.398 2.185 -30.872 1.00 0.00 522 PRO A O 7
ATOM 6548 N N . GLY A 1 22 ? -1.513 1.643 -29.784 1.00 0.00 523 GLY A N 7
ATOM 6549 C CA . GLY A 1 22 ? -2.298 2.745 -30.370 1.00 0.00 523 GLY A CA 7
ATOM 6550 C C . GLY A 1 22 ? -2.633 3.834 -29.328 1.00 0.00 523 GLY A C 7
ATOM 6551 O O . GLY A 1 22 ? -3.003 3.520 -28.196 1.00 0.00 523 GLY A O 7
ATOM 6555 N N . PRO A 1 23 ? -2.515 5.130 -29.706 1.00 0.00 524 PRO A N 7
ATOM 6556 C CA . PRO A 1 23 ? -2.777 6.245 -28.796 1.00 0.00 524 PRO A CA 7
ATOM 6557 C C . PRO A 1 23 ? -4.282 6.553 -28.646 1.00 0.00 524 PRO A C 7
ATOM 6558 O O . PRO A 1 23 ? -4.694 7.196 -27.681 1.00 0.00 524 PRO A O 7
ATOM 6569 N N . PHE A 1 24 ? -5.090 6.099 -29.618 1.00 0.00 525 PHE A N 7
ATOM 6570 C CA . PHE A 1 24 ? -6.532 6.368 -29.624 1.00 0.00 525 PHE A CA 7
ATOM 6571 C C . PHE A 1 24 ? -7.313 5.178 -29.052 1.00 0.00 525 PHE A C 7
ATOM 6572 O O . PHE A 1 24 ? -7.020 4.022 -29.365 1.00 0.00 525 PHE A O 7
ATOM 6589 N N . PHE A 1 25 ? -8.349 5.479 -28.258 1.00 0.00 526 PHE A N 7
ATOM 6590 C CA . PHE A 1 25 ? -9.249 4.450 -27.712 1.00 0.00 526 PHE A CA 7
ATOM 6591 C C . PHE A 1 25 ? -10.679 4.653 -28.231 1.00 0.00 526 PHE A C 7
ATOM 6592 O O . PHE A 1 25 ? -11.198 5.770 -28.222 1.00 0.00 526 PHE A O 7
ATOM 6609 N N . CYS A 1 26 ? -11.320 3.556 -28.645 1.00 0.00 527 CYS A N 7
ATOM 6610 C CA . CYS A 1 26 ? -12.725 3.590 -29.083 1.00 0.00 527 CYS A CA 7
ATOM 6611 C C . CYS A 1 26 ? -13.635 2.956 -28.017 1.00 0.00 527 CYS A C 7
ATOM 6612 O O . CYS A 1 26 ? -13.348 1.873 -27.517 1.00 0.00 527 CYS A O 7
ATOM 6619 N N . ARG A 1 27 ? -14.717 3.664 -27.654 1.00 0.00 528 ARG A N 7
ATOM 6620 C CA . ARG A 1 27 ? -15.583 3.256 -26.518 1.00 0.00 528 ARG A CA 7
ATOM 6621 C C . ARG A 1 27 ? -16.729 2.317 -26.968 1.00 0.00 528 ARG A C 7
ATOM 6622 O O . ARG A 1 27 ? -17.372 1.677 -26.134 1.00 0.00 528 ARG A O 7
ATOM 6643 N N . ASP A 1 28 ? -17.016 2.289 -28.276 1.00 0.00 529 ASP A N 7
ATOM 6644 C CA . ASP A 1 28 ? -18.148 1.505 -28.807 1.00 0.00 529 ASP A CA 7
ATOM 6645 C C . ASP A 1 28 ? -17.949 -0.000 -28.534 1.00 0.00 529 ASP A C 7
ATOM 6646 O O . ASP A 1 28 ? -16.831 -0.504 -28.577 1.00 0.00 529 ASP A O 7
ATOM 6655 N N . GLN A 1 29 ? -19.059 -0.712 -28.293 1.00 0.00 530 GLN A N 7
ATOM 6656 C CA . GLN A 1 29 ? -19.023 -2.163 -28.038 1.00 0.00 530 GLN A CA 7
ATOM 6657 C C . GLN A 1 29 ? -18.446 -2.933 -29.256 1.00 0.00 530 GLN A C 7
ATOM 6658 O O . GLN A 1 29 ? -17.866 -4.008 -29.099 1.00 0.00 530 GLN A O 7
ATOM 6672 N N . VAL A 1 30 ? -18.577 -2.344 -30.455 1.00 0.00 531 VAL A N 7
ATOM 6673 C CA . VAL A 1 30 ? -18.011 -2.933 -31.690 1.00 0.00 531 VAL A CA 7
ATOM 6674 C C . VAL A 1 30 ? -16.464 -2.995 -31.616 1.00 0.00 531 VAL A C 7
ATOM 6675 O O . VAL A 1 30 ? -15.841 -3.873 -32.216 1.00 0.00 531 VAL A O 7
ATOM 6688 N N . CYS A 1 31 ? -15.864 -2.030 -30.906 1.00 0.00 532 CYS A N 7
ATOM 6689 C CA . CYS A 1 31 ? -14.399 -1.909 -30.818 1.00 0.00 532 CYS A CA 7
ATOM 6690 C C . CYS A 1 31 ? -13.907 -2.150 -29.366 1.00 0.00 532 CYS A C 7
ATOM 6691 O O . CYS A 1 31 ? -13.440 -3.243 -29.037 1.00 0.00 532 CYS A O 7
ATOM 6698 N N . PHE A 1 32 ? -14.010 -1.108 -28.516 1.00 0.00 533 PHE A N 7
ATOM 6699 C CA . PHE A 1 32 ? -13.612 -1.193 -27.092 1.00 0.00 533 PHE A CA 7
ATOM 6700 C C . PHE A 1 32 ? -12.126 -1.621 -26.952 1.00 0.00 533 PHE A C 7
ATOM 6701 O O . PHE A 1 32 ? -11.804 -2.577 -26.241 1.00 0.00 533 PHE A O 7
ATOM 6718 N N . LYS A 1 33 ? -11.232 -0.899 -27.650 1.00 0.00 534 LYS A N 7
ATOM 6719 C CA . LYS A 1 33 ? -9.792 -1.234 -27.667 1.00 0.00 534 LYS A CA 7
ATOM 6720 C C . LYS A 1 33 ? -8.951 -0.060 -28.236 1.00 0.00 534 LYS A C 7
ATOM 6721 O O . LYS A 1 33 ? -9.490 0.992 -28.592 1.00 0.00 534 LYS A O 7
ATOM 6740 N N . TYR A 1 34 ? -7.625 -0.260 -28.297 1.00 0.00 535 TYR A N 7
ATOM 6741 C CA . TYR A 1 34 ? -6.693 0.760 -28.816 1.00 0.00 535 TYR A CA 7
ATOM 6742 C C . TYR A 1 34 ? -6.493 0.603 -30.335 1.00 0.00 535 TYR A C 7
ATOM 6743 O O . TYR A 1 34 ? -6.556 -0.509 -30.870 1.00 0.00 535 TYR A O 7
ATOM 6761 N N . PHE A 1 35 ? -6.190 1.722 -31.012 1.00 0.00 536 PHE A N 7
ATOM 6762 C CA . PHE A 1 35 ? -5.932 1.717 -32.459 1.00 0.00 536 PHE A CA 7
ATOM 6763 C C . PHE A 1 35 ? -4.874 2.768 -32.831 1.00 0.00 536 PHE A C 7
ATOM 6764 O O . PHE A 1 35 ? -4.863 3.873 -32.286 1.00 0.00 536 PHE A O 7
ATOM 6781 N N . CYS A 1 36 ? -4.036 2.436 -33.820 1.00 0.00 537 CYS A N 7
ATOM 6782 C CA . CYS A 1 36 ? -3.116 3.416 -34.429 1.00 0.00 537 CYS A CA 7
ATOM 6783 C C . CYS A 1 36 ? -3.891 4.344 -35.393 1.00 0.00 537 CYS A C 7
ATOM 6784 O O . CYS A 1 36 ? -5.036 4.069 -35.732 1.00 0.00 537 CYS A O 7
ATOM 6791 N N . ARG A 1 37 ? -3.245 5.426 -35.846 1.00 0.00 538 ARG A N 7
ATOM 6792 C CA . ARG A 1 37 ? -3.891 6.396 -36.769 1.00 0.00 538 ARG A CA 7
ATOM 6793 C C . ARG A 1 37 ? -4.374 5.697 -38.063 1.00 0.00 538 ARG A C 7
ATOM 6794 O O . ARG A 1 37 ? -5.509 5.893 -38.497 1.00 0.00 538 ARG A O 7
ATOM 6815 N N . SER A 1 38 ? -3.508 4.875 -38.654 1.00 0.00 539 SER A N 7
ATOM 6816 C CA . SER A 1 38 ? -3.836 4.146 -39.896 1.00 0.00 539 SER A CA 7
ATOM 6817 C C . SER A 1 38 ? -4.874 3.036 -39.630 1.00 0.00 539 SER A C 7
ATOM 6818 O O . SER A 1 38 ? -5.812 2.851 -40.407 1.00 0.00 539 SER A O 7
ATOM 6826 N N . CYS A 1 39 ? -4.697 2.309 -38.521 1.00 0.00 540 CYS A N 7
ATOM 6827 C CA . CYS A 1 39 ? -5.600 1.204 -38.155 1.00 0.00 540 CYS A CA 7
ATOM 6828 C C . CYS A 1 39 ? -7.009 1.726 -37.817 1.00 0.00 540 CYS A C 7
ATOM 6829 O O . CYS A 1 39 ? -8.010 1.099 -38.163 1.00 0.00 540 CYS A O 7
ATOM 6836 N N . TRP A 1 40 ? -7.072 2.891 -37.162 1.00 0.00 541 TRP A N 7
ATOM 6837 C CA . TRP A 1 40 ? -8.344 3.532 -36.831 1.00 0.00 541 TRP A CA 7
ATOM 6838 C C . TRP A 1 40 ? -9.093 3.936 -38.105 1.00 0.00 541 TRP A C 7
ATOM 6839 O O . TRP A 1 40 ? -10.274 3.625 -38.264 1.00 0.00 541 TRP A O 7
ATOM 6860 N N . HIS A 1 41 ? -8.383 4.593 -39.029 1.00 0.00 542 HIS A N 7
ATOM 6861 C CA . HIS A 1 41 ? -8.962 4.999 -40.311 1.00 0.00 542 HIS A CA 7
ATOM 6862 C C . HIS A 1 41 ? -9.499 3.772 -41.085 1.00 0.00 542 HIS A C 7
ATOM 6863 O O . HIS A 1 41 ? -10.585 3.823 -41.664 1.00 0.00 542 HIS A O 7
ATOM 6877 N N . TRP A 1 42 ? -8.750 2.659 -41.039 1.00 0.00 543 TRP A N 7
ATOM 6878 C CA . TRP A 1 42 ? -9.150 1.422 -41.716 1.00 0.00 543 TRP A CA 7
ATOM 6879 C C . TRP A 1 42 ? -10.425 0.822 -41.075 1.00 0.00 543 TRP A C 7
ATOM 6880 O O . TRP A 1 42 ? -11.359 0.438 -41.779 1.00 0.00 543 TRP A O 7
ATOM 6901 N N . ARG A 1 43 ? -10.447 0.751 -39.731 1.00 0.00 544 ARG A N 7
ATOM 6902 C CA . ARG A 1 43 ? -11.557 0.105 -39.002 1.00 0.00 544 ARG A CA 7
ATOM 6903 C C . ARG A 1 43 ? -12.865 0.898 -39.169 1.00 0.00 544 ARG A C 7
ATOM 6904 O O . ARG A 1 43 ? -13.913 0.327 -39.458 1.00 0.00 544 ARG A O 7
ATOM 6925 N N . HIS A 1 44 ? -12.792 2.212 -38.971 1.00 0.00 545 HIS A N 7
ATOM 6926 C CA . HIS A 1 44 ? -13.994 3.066 -38.944 1.00 0.00 545 HIS A CA 7
ATOM 6927 C C . HIS A 1 44 ? -14.410 3.515 -40.376 1.00 0.00 545 HIS A C 7
ATOM 6928 O O . HIS A 1 44 ? -15.399 4.229 -40.545 1.00 0.00 545 HIS A O 7
ATOM 6942 N N . SER A 1 45 ? -13.689 3.029 -41.396 1.00 0.00 546 SER A N 7
ATOM 6943 C CA . SER A 1 45 ? -14.091 3.232 -42.802 1.00 0.00 546 SER A CA 7
ATOM 6944 C C . SER A 1 45 ? -15.407 2.482 -43.102 1.00 0.00 546 SER A C 7
ATOM 6945 O O . SER A 1 45 ? -16.224 2.937 -43.908 1.00 0.00 546 SER A O 7
ATOM 6953 N N . MET A 1 46 ? -15.609 1.342 -42.423 1.00 0.00 547 MET A N 7
ATOM 6954 C CA . MET A 1 46 ? -16.819 0.528 -42.594 1.00 0.00 547 MET A CA 7
ATOM 6955 C C . MET A 1 46 ? -18.085 1.352 -42.297 1.00 0.00 547 MET A C 7
ATOM 6956 O O . MET A 1 46 ? -18.140 2.097 -41.313 1.00 0.00 547 MET A O 7
ATOM 6970 N N . GLU A 1 47 ? -19.107 1.185 -43.138 1.00 0.00 548 GLU A N 7
ATOM 6971 C CA . GLU A 1 47 ? -20.391 1.861 -42.944 1.00 0.00 548 GLU A CA 7
ATOM 6972 C C . GLU A 1 47 ? -21.092 1.336 -41.676 1.00 0.00 548 GLU A C 7
ATOM 6973 O O . GLU A 1 47 ? -21.070 0.133 -41.394 1.00 0.00 548 GLU A O 7
ATOM 6985 N N . GLY A 1 48 ? -21.702 2.254 -40.912 1.00 0.00 549 GLY A N 7
ATOM 6986 C CA . GLY A 1 48 ? -22.401 1.882 -39.666 1.00 0.00 549 GLY A CA 7
ATOM 6987 C C . GLY A 1 48 ? -21.539 2.121 -38.413 1.00 0.00 549 GLY A C 7
ATOM 6988 O O . GLY A 1 48 ? -22.041 2.065 -37.294 1.00 0.00 549 GLY A O 7
ATOM 6992 N N . LEU A 1 49 ? -20.237 2.399 -38.618 1.00 0.00 550 LEU A N 7
ATOM 6993 C CA . LEU A 1 49 ? -19.308 2.720 -37.505 1.00 0.00 550 LEU A CA 7
ATOM 6994 C C . LEU A 1 49 ? -18.853 4.205 -37.572 1.00 0.00 550 LEU A C 7
ATOM 6995 O O . LEU A 1 49 ? -17.913 4.609 -36.885 1.00 0.00 550 LEU A O 7
ATOM 7011 N N . ARG A 1 50 ? -19.524 4.999 -38.418 1.00 0.00 551 ARG A N 7
ATOM 7012 C CA . ARG A 1 50 ? -19.139 6.406 -38.650 1.00 0.00 551 ARG A CA 7
ATOM 7013 C C . ARG A 1 50 ? -19.444 7.291 -37.412 1.00 0.00 551 ARG A C 7
ATOM 7014 O O . ARG A 1 50 ? -18.993 8.435 -37.333 1.00 0.00 551 ARG A O 7
ATOM 7035 N N . HIS A 1 51 ? -20.216 6.750 -36.459 1.00 0.00 552 HIS A N 7
ATOM 7036 C CA . HIS A 1 51 ? -20.606 7.492 -35.244 1.00 0.00 552 HIS A CA 7
ATOM 7037 C C . HIS A 1 51 ? -19.528 7.367 -34.122 1.00 0.00 552 HIS A C 7
ATOM 7038 O O . HIS A 1 51 ? -19.651 7.986 -33.062 1.00 0.00 552 HIS A O 7
ATOM 7052 N N . HIS A 1 52 ? -18.489 6.563 -34.372 1.00 0.00 553 HIS A N 7
ATOM 7053 C CA . HIS A 1 52 ? -17.406 6.347 -33.389 1.00 0.00 553 HIS A CA 7
ATOM 7054 C C . HIS A 1 52 ? -16.475 7.590 -33.312 1.00 0.00 553 HIS A C 7
ATOM 7055 O O . HIS A 1 52 ? -16.374 8.365 -34.266 1.00 0.00 553 HIS A O 7
ATOM 7069 N N . SER A 1 53 ? -15.782 7.745 -32.177 1.00 0.00 554 SER A N 7
ATOM 7070 C CA . SER A 1 53 ? -14.847 8.874 -31.976 1.00 0.00 554 SER A CA 7
ATOM 7071 C C . SER A 1 53 ? -13.669 8.458 -31.051 1.00 0.00 554 SER A C 7
ATOM 7072 O O . SER A 1 53 ? -13.857 7.688 -30.097 1.00 0.00 554 SER A O 7
ATOM 7080 N N . PRO A 1 54 ? -12.436 8.945 -31.350 1.00 0.00 555 PRO A N 7
ATOM 7081 C CA . PRO A 1 54 ? -11.235 8.566 -30.610 1.00 0.00 555 PRO A CA 7
ATOM 7082 C C . PRO A 1 54 ? -11.061 9.376 -29.319 1.00 0.00 555 PRO A C 7
ATOM 7083 O O . PRO A 1 54 ? -10.943 10.602 -29.354 1.00 0.00 555 PRO A O 7
ATOM 7094 N N . LEU A 1 55 ? -11.021 8.673 -28.183 1.00 0.00 556 LEU A N 7
ATOM 7095 C CA . LEU A 1 55 ? -10.811 9.304 -26.881 1.00 0.00 556 LEU A CA 7
ATOM 7096 C C . LEU A 1 55 ? -9.320 9.393 -26.543 1.00 0.00 556 LEU A C 7
ATOM 7097 O O . LEU A 1 55 ? -8.519 8.557 -26.976 1.00 0.00 556 LEU A O 7
ATOM 7113 N N . MET A 1 56 ? -8.975 10.369 -25.697 1.00 0.00 557 MET A N 7
ATOM 7114 C CA . MET A 1 56 ? -7.599 10.534 -25.190 1.00 0.00 557 MET A CA 7
ATOM 7115 C C . MET A 1 56 ? -7.622 11.111 -23.762 1.00 0.00 557 MET A C 7
ATOM 7116 O O . MET A 1 56 ? -8.593 11.760 -23.360 1.00 0.00 557 MET A O 7
ATOM 7130 N N . ARG A 1 57 ? -6.545 10.865 -23.002 1.00 0.00 558 ARG A N 7
ATOM 7131 C CA . ARG A 1 57 ? -6.442 11.347 -21.611 1.00 0.00 558 ARG A CA 7
ATOM 7132 C C . ARG A 1 57 ? -6.396 12.885 -21.564 1.00 0.00 558 ARG A C 7
ATOM 7133 O O . ARG A 1 57 ? -5.781 13.525 -22.419 1.00 0.00 558 ARG A O 7
ATOM 7154 N N . ASN A 1 58 ? -6.999 13.461 -20.517 1.00 0.00 559 ASN A N 7
ATOM 7155 C CA . ASN A 1 58 ? -6.974 14.920 -20.302 1.00 0.00 559 ASN A CA 7
ATOM 7156 C C . ASN A 1 58 ? -5.587 15.380 -19.784 1.00 0.00 559 ASN A C 7
ATOM 7157 O O . ASN A 1 58 ? -5.160 16.506 -20.048 1.00 0.00 559 ASN A O 7
ATOM 7168 N N . GLN A 1 59 ? -4.891 14.483 -19.065 1.00 0.00 560 GLN A N 7
ATOM 7169 C CA . GLN A 1 59 ? -3.537 14.757 -18.560 1.00 0.00 560 GLN A CA 7
ATOM 7170 C C . GLN A 1 59 ? -2.573 13.645 -18.993 1.00 0.00 560 GLN A C 7
ATOM 7171 O O . GLN A 1 59 ? -2.900 12.459 -18.907 1.00 0.00 560 GLN A O 7
ATOM 7185 N N . LYS A 1 60 ? -1.386 14.038 -19.464 1.00 0.00 561 LYS A N 7
ATOM 7186 C CA . LYS A 1 60 ? -0.389 13.080 -19.970 1.00 0.00 561 LYS A CA 7
ATOM 7187 C C . LYS A 1 60 ? 0.112 12.152 -18.840 1.00 0.00 561 LYS A C 7
ATOM 7188 O O . LYS A 1 60 ? 0.318 12.590 -17.705 1.00 0.00 561 LYS A O 7
ATOM 7207 N N . ASN A 1 61 ? 0.340 10.879 -19.181 1.00 0.00 562 ASN A N 7
ATOM 7208 C CA . ASN A 1 61 ? 0.875 9.899 -18.227 1.00 0.00 562 ASN A CA 7
ATOM 7209 C C . ASN A 1 61 ? 2.383 10.146 -17.983 1.00 0.00 562 ASN A C 7
ATOM 7210 O O . ASN A 1 61 ? 3.139 10.401 -18.926 1.00 0.00 562 ASN A O 7
ATOM 7221 N N . ARG A 1 62 ? 2.800 10.079 -16.708 1.00 0.00 563 ARG A N 7
ATOM 7222 C CA . ARG A 1 62 ? 4.205 10.328 -16.323 1.00 0.00 563 ARG A CA 7
ATOM 7223 C C . ARG A 1 62 ? 4.665 9.319 -15.259 1.00 0.00 563 ARG A C 7
ATOM 7224 O O . ARG A 1 62 ? 3.879 8.895 -14.408 1.00 0.00 563 ARG A O 7
ATOM 7245 N N . ASP A 1 63 ? 5.951 8.967 -15.301 1.00 0.00 564 ASP A N 7
ATOM 7246 C CA . ASP A 1 63 ? 6.546 8.050 -14.315 1.00 0.00 564 ASP A CA 7
ATOM 7247 C C . ASP A 1 63 ? 6.860 8.794 -12.992 1.00 0.00 564 ASP A C 7
ATOM 7248 O O . ASP A 1 63 ? 6.947 10.024 -12.963 1.00 0.00 564 ASP A O 7
ATOM 7257 N N . SER A 1 64 ? 7.030 8.032 -11.907 1.00 0.00 565 SER A N 7
ATOM 7258 C CA . SER A 1 64 ? 7.314 8.609 -10.577 1.00 0.00 565 SER A CA 7
ATOM 7259 C C . SER A 1 64 ? 8.805 9.025 -10.445 1.00 0.00 565 SER A C 7
ATOM 7260 O O . SER A 1 64 ? 9.165 9.794 -9.549 1.00 0.00 565 SER A O 7
ATOM 7268 N N . SER A 1 65 ? 9.658 8.514 -11.343 1.00 0.00 566 SER A N 7
ATOM 7269 C CA . SER A 1 65 ? 11.101 8.831 -11.327 1.00 0.00 566 SER A CA 7
ATOM 7270 C C . SER A 1 65 ? 11.336 10.332 -11.576 1.00 0.00 566 SER A C 7
ATOM 7271 O O . SER A 1 65 ? 11.098 10.842 -12.682 1.00 0.00 566 SER A O 7
ATOM 7281 N N . GLY A 1 1 ? 3.789 9.168 6.129 1.00 0.00 502 GLY A N 8
ATOM 7282 C CA . GLY A 1 1 ? 4.781 9.622 5.100 1.00 0.00 502 GLY A CA 8
ATOM 7283 C C . GLY A 1 1 ? 4.203 9.582 3.665 1.00 0.00 502 GLY A C 8
ATOM 7284 O O . GLY A 1 1 ? 3.050 9.174 3.458 1.00 0.00 502 GLY A O 8
ATOM 7290 N N . PRO A 1 2 ? 5.004 10.012 2.665 1.00 0.00 503 PRO A N 8
ATOM 7291 C CA . PRO A 1 2 ? 4.587 10.028 1.262 1.00 0.00 503 PRO A CA 8
ATOM 7292 C C . PRO A 1 2 ? 4.561 8.619 0.645 1.00 0.00 503 PRO A C 8
ATOM 7293 O O . PRO A 1 2 ? 5.170 7.688 1.175 1.00 0.00 503 PRO A O 8
ATOM 7304 N N . VAL A 1 3 ? 3.864 8.485 -0.492 1.00 0.00 504 VAL A N 8
ATOM 7305 C CA . VAL A 1 3 ? 3.760 7.193 -1.210 1.00 0.00 504 VAL A CA 8
ATOM 7306 C C . VAL A 1 3 ? 3.800 7.413 -2.730 1.00 0.00 504 VAL A C 8
ATOM 7307 O O . VAL A 1 3 ? 3.470 8.497 -3.220 1.00 0.00 504 VAL A O 8
ATOM 7320 N N . GLN A 1 4 ? 4.195 6.370 -3.468 1.00 0.00 505 GLN A N 8
ATOM 7321 C CA . GLN A 1 4 ? 4.254 6.427 -4.935 1.00 0.00 505 GLN A CA 8
ATOM 7322 C C . GLN A 1 4 ? 2.884 6.070 -5.551 1.00 0.00 505 GLN A C 8
ATOM 7323 O O . GLN A 1 4 ? 2.035 5.459 -4.895 1.00 0.00 505 GLN A O 8
ATOM 7337 N N . ILE A 1 5 ? 2.694 6.436 -6.826 1.00 0.00 506 ILE A N 8
ATOM 7338 C CA . ILE A 1 5 ? 1.440 6.142 -7.557 1.00 0.00 506 ILE A CA 8
ATOM 7339 C C . ILE A 1 5 ? 1.744 5.542 -8.946 1.00 0.00 506 ILE A C 8
ATOM 7340 O O . ILE A 1 5 ? 2.904 5.444 -9.353 1.00 0.00 506 ILE A O 8
ATOM 7356 N N . ASP A 1 6 ? 0.686 5.132 -9.658 1.00 0.00 507 ASP A N 8
ATOM 7357 C CA . ASP A 1 6 ? 0.821 4.530 -10.998 1.00 0.00 507 ASP A CA 8
ATOM 7358 C C . ASP A 1 6 ? -0.100 5.253 -12.019 1.00 0.00 507 ASP A C 8
ATOM 7359 O O . ASP A 1 6 ? -1.100 5.873 -11.634 1.00 0.00 507 ASP A O 8
ATOM 7368 N N . PRO A 1 7 ? 0.233 5.168 -13.334 1.00 0.00 508 PRO A N 8
ATOM 7369 C CA . PRO A 1 7 ? -0.559 5.796 -14.398 1.00 0.00 508 PRO A CA 8
ATOM 7370 C C . PRO A 1 7 ? -2.013 5.293 -14.429 1.00 0.00 508 PRO A C 8
ATOM 7371 O O . PRO A 1 7 ? -2.307 4.178 -13.993 1.00 0.00 508 PRO A O 8
ATOM 7382 N N . TYR A 1 8 ? -2.910 6.119 -14.981 1.00 0.00 509 TYR A N 8
ATOM 7383 C CA . TYR A 1 8 ? -4.348 5.784 -15.058 1.00 0.00 509 TYR A CA 8
ATOM 7384 C C . TYR A 1 8 ? -4.663 4.905 -16.304 1.00 0.00 509 TYR A C 8
ATOM 7385 O O . TYR A 1 8 ? -5.822 4.556 -16.549 1.00 0.00 509 TYR A O 8
ATOM 7403 N N . LEU A 1 9 ? -3.622 4.568 -17.082 1.00 0.00 510 LEU A N 8
ATOM 7404 C CA . LEU A 1 9 ? -3.784 3.787 -18.320 1.00 0.00 510 LEU A CA 8
ATOM 7405 C C . LEU A 1 9 ? -2.525 2.946 -18.613 1.00 0.00 510 LEU A C 8
ATOM 7406 O O . LEU A 1 9 ? -1.502 3.087 -17.939 1.00 0.00 510 LEU A O 8
ATOM 7422 N N . GLU A 1 10 ? -2.612 2.092 -19.638 1.00 0.00 511 GLU A N 8
ATOM 7423 C CA . GLU A 1 10 ? -1.480 1.252 -20.064 1.00 0.00 511 GLU A CA 8
ATOM 7424 C C . GLU A 1 10 ? -1.322 1.293 -21.595 1.00 0.00 511 GLU A C 8
ATOM 7425 O O . GLU A 1 10 ? -2.267 1.613 -22.319 1.00 0.00 511 GLU A O 8
ATOM 7437 N N . ASP A 1 11 ? -0.120 0.959 -22.077 1.00 0.00 512 ASP A N 8
ATOM 7438 C CA . ASP A 1 11 ? 0.172 0.950 -23.519 1.00 0.00 512 ASP A CA 8
ATOM 7439 C C . ASP A 1 11 ? -0.291 -0.381 -24.162 1.00 0.00 512 ASP A C 8
ATOM 7440 O O . ASP A 1 11 ? 0.526 -1.230 -24.527 1.00 0.00 512 ASP A O 8
ATOM 7449 N N . SER A 1 12 ? -1.611 -0.563 -24.254 1.00 0.00 513 SER A N 8
ATOM 7450 C CA . SER A 1 12 ? -2.194 -1.793 -24.815 1.00 0.00 513 SER A CA 8
ATOM 7451 C C . SER A 1 12 ? -1.948 -1.878 -26.340 1.00 0.00 513 SER A C 8
ATOM 7452 O O . SER A 1 12 ? -2.025 -0.871 -27.052 1.00 0.00 513 SER A O 8
ATOM 7460 N N . LEU A 1 13 ? -1.663 -3.095 -26.827 1.00 0.00 514 LEU A N 8
ATOM 7461 C CA . LEU A 1 13 ? -1.367 -3.324 -28.251 1.00 0.00 514 LEU A CA 8
ATOM 7462 C C . LEU A 1 13 ? -2.608 -3.066 -29.123 1.00 0.00 514 LEU A C 8
ATOM 7463 O O . LEU A 1 13 ? -3.735 -3.379 -28.730 1.00 0.00 514 LEU A O 8
ATOM 7479 N N . CYS A 1 14 ? -2.379 -2.507 -30.320 1.00 0.00 515 CYS A N 8
ATOM 7480 C CA . CYS A 1 14 ? -3.457 -2.255 -31.289 1.00 0.00 515 CYS A CA 8
ATOM 7481 C C . CYS A 1 14 ? -4.225 -3.555 -31.615 1.00 0.00 515 CYS A C 8
ATOM 7482 O O . CYS A 1 14 ? -3.630 -4.626 -31.736 1.00 0.00 515 CYS A O 8
ATOM 7489 N N . HIS A 1 15 ? -5.546 -3.435 -31.769 1.00 0.00 516 HIS A N 8
ATOM 7490 C CA . HIS A 1 15 ? -6.423 -4.596 -31.990 1.00 0.00 516 HIS A CA 8
ATOM 7491 C C . HIS A 1 15 ? -6.105 -5.311 -33.333 1.00 0.00 516 HIS A C 8
ATOM 7492 O O . HIS A 1 15 ? -6.239 -6.532 -33.440 1.00 0.00 516 HIS A O 8
ATOM 7506 N N . ILE A 1 16 ? -5.764 -4.525 -34.367 1.00 0.00 517 ILE A N 8
ATOM 7507 C CA . ILE A 1 16 ? -5.611 -5.061 -35.740 1.00 0.00 517 ILE A CA 8
ATOM 7508 C C . ILE A 1 16 ? -4.203 -5.658 -35.950 1.00 0.00 517 ILE A C 8
ATOM 7509 O O . ILE A 1 16 ? -4.055 -6.872 -36.093 1.00 0.00 517 ILE A O 8
ATOM 7525 N N . CYS A 1 17 ? -3.184 -4.791 -36.023 1.00 0.00 518 CYS A N 8
ATOM 7526 C CA . CYS A 1 17 ? -1.819 -5.228 -36.377 1.00 0.00 518 CYS A CA 8
ATOM 7527 C C . CYS A 1 17 ? -1.121 -5.921 -35.188 1.00 0.00 518 CYS A C 8
ATOM 7528 O O . CYS A 1 17 ? -0.356 -6.865 -35.378 1.00 0.00 518 CYS A O 8
ATOM 7535 N N . SER A 1 18 ? -1.391 -5.432 -33.964 1.00 0.00 519 SER A N 8
ATOM 7536 C CA . SER A 1 18 ? -0.798 -6.004 -32.715 1.00 0.00 519 SER A CA 8
ATOM 7537 C C . SER A 1 18 ? 0.754 -5.834 -32.686 1.00 0.00 519 SER A C 8
ATOM 7538 O O . SER A 1 18 ? 1.435 -6.435 -31.854 1.00 0.00 519 SER A O 8
ATOM 7546 N N . SER A 1 19 ? 1.292 -5.017 -33.603 1.00 0.00 520 SER A N 8
ATOM 7547 C CA . SER A 1 19 ? 2.758 -4.820 -33.723 1.00 0.00 520 SER A CA 8
ATOM 7548 C C . SER A 1 19 ? 3.240 -3.628 -32.862 1.00 0.00 520 SER A C 8
ATOM 7549 O O . SER A 1 19 ? 4.444 -3.399 -32.723 1.00 0.00 520 SER A O 8
ATOM 7557 N N . GLN A 1 20 ? 2.288 -2.866 -32.306 1.00 0.00 521 GLN A N 8
ATOM 7558 C CA . GLN A 1 20 ? 2.598 -1.662 -31.527 1.00 0.00 521 GLN A CA 8
ATOM 7559 C C . GLN A 1 20 ? 1.352 -1.190 -30.750 1.00 0.00 521 GLN A C 8
ATOM 7560 O O . GLN A 1 20 ? 0.219 -1.516 -31.126 1.00 0.00 521 GLN A O 8
ATOM 7574 N N . PRO A 1 21 ? 1.545 -0.392 -29.676 1.00 0.00 522 PRO A N 8
ATOM 7575 C CA . PRO A 1 21 ? 0.442 0.197 -28.935 1.00 0.00 522 PRO A CA 8
ATOM 7576 C C . PRO A 1 21 ? -0.253 1.310 -29.727 1.00 0.00 522 PRO A C 8
ATOM 7577 O O . PRO A 1 21 ? 0.378 2.002 -30.532 1.00 0.00 522 PRO A O 8
ATOM 7588 N N . GLY A 1 22 ? -1.562 1.472 -29.492 1.00 0.00 523 GLY A N 8
ATOM 7589 C CA . GLY A 1 22 ? -2.345 2.510 -30.179 1.00 0.00 523 GLY A CA 8
ATOM 7590 C C . GLY A 1 22 ? -2.593 3.737 -29.275 1.00 0.00 523 GLY A C 8
ATOM 7591 O O . GLY A 1 22 ? -3.002 3.589 -28.123 1.00 0.00 523 GLY A O 8
ATOM 7595 N N . PRO A 1 23 ? -2.376 4.965 -29.804 1.00 0.00 524 PRO A N 8
ATOM 7596 C CA . PRO A 1 23 ? -2.615 6.197 -29.056 1.00 0.00 524 PRO A CA 8
ATOM 7597 C C . PRO A 1 23 ? -4.116 6.548 -28.958 1.00 0.00 524 PRO A C 8
ATOM 7598 O O . PRO A 1 23 ? -4.509 7.387 -28.145 1.00 0.00 524 PRO A O 8
ATOM 7609 N N . PHE A 1 24 ? -4.946 5.888 -29.788 1.00 0.00 525 PHE A N 8
ATOM 7610 C CA . PHE A 1 24 ? -6.395 6.121 -29.797 1.00 0.00 525 PHE A CA 8
ATOM 7611 C C . PHE A 1 24 ? -7.143 4.926 -29.182 1.00 0.00 525 PHE A C 8
ATOM 7612 O O . PHE A 1 24 ? -6.811 3.769 -29.450 1.00 0.00 525 PHE A O 8
ATOM 7629 N N . PHE A 1 25 ? -8.197 5.224 -28.409 1.00 0.00 526 PHE A N 8
ATOM 7630 C CA . PHE A 1 25 ? -9.083 4.190 -27.851 1.00 0.00 526 PHE A CA 8
ATOM 7631 C C . PHE A 1 25 ? -10.540 4.479 -28.230 1.00 0.00 526 PHE A C 8
ATOM 7632 O O . PHE A 1 25 ? -11.024 5.602 -28.067 1.00 0.00 526 PHE A O 8
ATOM 7649 N N . CYS A 1 26 ? -11.236 3.454 -28.732 1.00 0.00 527 CYS A N 8
ATOM 7650 C CA . CYS A 1 26 ? -12.639 3.591 -29.150 1.00 0.00 527 CYS A CA 8
ATOM 7651 C C . CYS A 1 26 ? -13.584 3.117 -28.037 1.00 0.00 527 CYS A C 8
ATOM 7652 O O . CYS A 1 26 ? -13.375 2.062 -27.444 1.00 0.00 527 CYS A O 8
ATOM 7659 N N . ARG A 1 27 ? -14.617 3.924 -27.748 1.00 0.00 528 ARG A N 8
ATOM 7660 C CA . ARG A 1 27 ? -15.529 3.664 -26.605 1.00 0.00 528 ARG A CA 8
ATOM 7661 C C . ARG A 1 27 ? -16.788 2.867 -27.035 1.00 0.00 528 ARG A C 8
ATOM 7662 O O . ARG A 1 27 ? -17.622 2.525 -26.197 1.00 0.00 528 ARG A O 8
ATOM 7683 N N . ASP A 1 28 ? -16.933 2.614 -28.340 1.00 0.00 529 ASP A N 8
ATOM 7684 C CA . ASP A 1 28 ? -18.122 1.924 -28.867 1.00 0.00 529 ASP A CA 8
ATOM 7685 C C . ASP A 1 28 ? -18.092 0.426 -28.509 1.00 0.00 529 ASP A C 8
ATOM 7686 O O . ASP A 1 28 ? -17.026 -0.179 -28.423 1.00 0.00 529 ASP A O 8
ATOM 7695 N N . GLN A 1 29 ? -19.280 -0.168 -28.345 1.00 0.00 530 GLN A N 8
ATOM 7696 C CA . GLN A 1 29 ? -19.406 -1.596 -28.014 1.00 0.00 530 GLN A CA 8
ATOM 7697 C C . GLN A 1 29 ? -18.867 -2.487 -29.164 1.00 0.00 530 GLN A C 8
ATOM 7698 O O . GLN A 1 29 ? -18.410 -3.606 -28.925 1.00 0.00 530 GLN A O 8
ATOM 7712 N N . VAL A 1 30 ? -18.905 -1.968 -30.402 1.00 0.00 531 VAL A N 8
ATOM 7713 C CA . VAL A 1 30 ? -18.397 -2.706 -31.581 1.00 0.00 531 VAL A CA 8
ATOM 7714 C C . VAL A 1 30 ? -16.866 -2.903 -31.490 1.00 0.00 531 VAL A C 8
ATOM 7715 O O . VAL A 1 30 ? -16.338 -3.925 -31.929 1.00 0.00 531 VAL A O 8
ATOM 7728 N N . CYS A 1 31 ? -16.166 -1.893 -30.956 1.00 0.00 532 CYS A N 8
ATOM 7729 C CA . CYS A 1 31 ? -14.694 -1.902 -30.887 1.00 0.00 532 CYS A CA 8
ATOM 7730 C C . CYS A 1 31 ? -14.206 -2.114 -29.435 1.00 0.00 532 CYS A C 8
ATOM 7731 O O . CYS A 1 31 ? -13.795 -3.216 -29.067 1.00 0.00 532 CYS A O 8
ATOM 7738 N N . PHE A 1 32 ? -14.242 -1.035 -28.628 1.00 0.00 533 PHE A N 8
ATOM 7739 C CA . PHE A 1 32 ? -13.812 -1.079 -27.215 1.00 0.00 533 PHE A CA 8
ATOM 7740 C C . PHE A 1 32 ? -12.349 -1.588 -27.091 1.00 0.00 533 PHE A C 8
ATOM 7741 O O . PHE A 1 32 ? -12.050 -2.478 -26.290 1.00 0.00 533 PHE A O 8
ATOM 7758 N N . LYS A 1 33 ? -11.448 -1.007 -27.903 1.00 0.00 534 LYS A N 8
ATOM 7759 C CA . LYS A 1 33 ? -10.033 -1.424 -27.930 1.00 0.00 534 LYS A CA 8
ATOM 7760 C C . LYS A 1 33 ? -9.124 -0.293 -28.483 1.00 0.00 534 LYS A C 8
ATOM 7761 O O . LYS A 1 33 ? -9.603 0.789 -28.841 1.00 0.00 534 LYS A O 8
ATOM 7780 N N . TYR A 1 34 ? -7.807 -0.556 -28.516 1.00 0.00 535 TYR A N 8
ATOM 7781 C CA . TYR A 1 34 ? -6.811 0.437 -28.966 1.00 0.00 535 TYR A CA 8
ATOM 7782 C C . TYR A 1 34 ? -6.537 0.297 -30.479 1.00 0.00 535 TYR A C 8
ATOM 7783 O O . TYR A 1 34 ? -6.593 -0.806 -31.030 1.00 0.00 535 TYR A O 8
ATOM 7801 N N . PHE A 1 35 ? -6.189 1.420 -31.129 1.00 0.00 536 PHE A N 8
ATOM 7802 C CA . PHE A 1 35 ? -5.880 1.428 -32.571 1.00 0.00 536 PHE A CA 8
ATOM 7803 C C . PHE A 1 35 ? -4.806 2.481 -32.898 1.00 0.00 536 PHE A C 8
ATOM 7804 O O . PHE A 1 35 ? -4.754 3.546 -32.279 1.00 0.00 536 PHE A O 8
ATOM 7821 N N . CYS A 1 36 ? -4.002 2.201 -33.934 1.00 0.00 537 CYS A N 8
ATOM 7822 C CA . CYS A 1 36 ? -3.073 3.200 -34.499 1.00 0.00 537 CYS A CA 8
ATOM 7823 C C . CYS A 1 36 ? -3.836 4.183 -35.413 1.00 0.00 537 CYS A C 8
ATOM 7824 O O . CYS A 1 36 ? -5.013 3.985 -35.693 1.00 0.00 537 CYS A O 8
ATOM 7831 N N . ARG A 1 37 ? -3.141 5.217 -35.907 1.00 0.00 538 ARG A N 8
ATOM 7832 C CA . ARG A 1 37 ? -3.759 6.224 -36.805 1.00 0.00 538 ARG A CA 8
ATOM 7833 C C . ARG A 1 37 ? -4.382 5.552 -38.051 1.00 0.00 538 ARG A C 8
ATOM 7834 O O . ARG A 1 37 ? -5.567 5.719 -38.328 1.00 0.00 538 ARG A O 8
ATOM 7855 N N . SER A 1 38 ? -3.565 4.808 -38.798 1.00 0.00 539 SER A N 8
ATOM 7856 C CA . SER A 1 38 ? -4.015 4.174 -40.054 1.00 0.00 539 SER A CA 8
ATOM 7857 C C . SER A 1 38 ? -5.008 3.024 -39.773 1.00 0.00 539 SER A C 8
ATOM 7858 O O . SER A 1 38 ? -5.942 2.800 -40.543 1.00 0.00 539 SER A O 8
ATOM 7866 N N . CYS A 1 39 ? -4.809 2.321 -38.649 1.00 0.00 540 CYS A N 8
ATOM 7867 C CA . CYS A 1 39 ? -5.699 1.219 -38.246 1.00 0.00 540 CYS A CA 8
ATOM 7868 C C . CYS A 1 39 ? -7.083 1.752 -37.837 1.00 0.00 540 CYS A C 8
ATOM 7869 O O . CYS A 1 39 ? -8.108 1.159 -38.169 1.00 0.00 540 CYS A O 8
ATOM 7876 N N . TRP A 1 40 ? -7.098 2.894 -37.142 1.00 0.00 541 TRP A N 8
ATOM 7877 C CA . TRP A 1 40 ? -8.341 3.558 -36.755 1.00 0.00 541 TRP A CA 8
ATOM 7878 C C . TRP A 1 40 ? -9.118 4.015 -37.994 1.00 0.00 541 TRP A C 8
ATOM 7879 O O . TRP A 1 40 ? -10.319 3.764 -38.109 1.00 0.00 541 TRP A O 8
ATOM 7900 N N . HIS A 1 41 ? -8.415 4.652 -38.935 1.00 0.00 542 HIS A N 8
ATOM 7901 C CA . HIS A 1 41 ? -9.025 5.108 -40.186 1.00 0.00 542 HIS A CA 8
ATOM 7902 C C . HIS A 1 41 ? -9.649 3.925 -40.955 1.00 0.00 542 HIS A C 8
ATOM 7903 O O . HIS A 1 41 ? -10.780 4.015 -41.430 1.00 0.00 542 HIS A O 8
ATOM 7917 N N . TRP A 1 42 ? -8.922 2.799 -41.019 1.00 0.00 543 TRP A N 8
ATOM 7918 C CA . TRP A 1 42 ? -9.412 1.595 -41.701 1.00 0.00 543 TRP A CA 8
ATOM 7919 C C . TRP A 1 42 ? -10.655 1.020 -40.984 1.00 0.00 543 TRP A C 8
ATOM 7920 O O . TRP A 1 42 ? -11.641 0.655 -41.630 1.00 0.00 543 TRP A O 8
ATOM 7941 N N . ARG A 1 43 ? -10.598 0.955 -39.644 1.00 0.00 544 ARG A N 8
ATOM 7942 C CA . ARG A 1 43 ? -11.677 0.354 -38.844 1.00 0.00 544 ARG A CA 8
ATOM 7943 C C . ARG A 1 43 ? -12.985 1.152 -38.983 1.00 0.00 544 ARG A C 8
ATOM 7944 O O . ARG A 1 43 ? -14.053 0.574 -39.164 1.00 0.00 544 ARG A O 8
ATOM 7965 N N . HIS A 1 44 ? -12.893 2.473 -38.848 1.00 0.00 545 HIS A N 8
ATOM 7966 C CA . HIS A 1 44 ? -14.090 3.328 -38.750 1.00 0.00 545 HIS A CA 8
ATOM 7967 C C . HIS A 1 44 ? -14.552 3.842 -40.145 1.00 0.00 545 HIS A C 8
ATOM 7968 O O . HIS A 1 44 ? -15.538 4.571 -40.246 1.00 0.00 545 HIS A O 8
ATOM 7982 N N . SER A 1 45 ? -13.873 3.397 -41.210 1.00 0.00 546 SER A N 8
ATOM 7983 C CA . SER A 1 45 ? -14.344 3.643 -42.592 1.00 0.00 546 SER A CA 8
ATOM 7984 C C . SER A 1 45 ? -15.548 2.745 -42.922 1.00 0.00 546 SER A C 8
ATOM 7985 O O . SER A 1 45 ? -16.400 3.105 -43.739 1.00 0.00 546 SER A O 8
ATOM 7993 N N . MET A 1 46 ? -15.590 1.561 -42.293 1.00 0.00 547 MET A N 8
ATOM 7994 C CA . MET A 1 46 ? -16.665 0.584 -42.521 1.00 0.00 547 MET A CA 8
ATOM 7995 C C . MET A 1 46 ? -18.041 1.198 -42.208 1.00 0.00 547 MET A C 8
ATOM 7996 O O . MET A 1 46 ? -18.214 1.886 -41.196 1.00 0.00 547 MET A O 8
ATOM 8010 N N . GLU A 1 47 ? -19.020 0.927 -43.077 1.00 0.00 548 GLU A N 8
ATOM 8011 C CA . GLU A 1 47 ? -20.378 1.452 -42.911 1.00 0.00 548 GLU A CA 8
ATOM 8012 C C . GLU A 1 47 ? -20.993 0.967 -41.583 1.00 0.00 548 GLU A C 8
ATOM 8013 O O . GLU A 1 47 ? -20.895 -0.212 -41.233 1.00 0.00 548 GLU A O 8
ATOM 8025 N N . GLY A 1 48 ? -21.635 1.895 -40.856 1.00 0.00 549 GLY A N 8
ATOM 8026 C CA . GLY A 1 48 ? -22.296 1.558 -39.582 1.00 0.00 549 GLY A CA 8
ATOM 8027 C C . GLY A 1 48 ? -21.443 1.929 -38.355 1.00 0.00 549 GLY A C 8
ATOM 8028 O O . GLY A 1 48 ? -21.947 1.956 -37.236 1.00 0.00 549 GLY A O 8
ATOM 8032 N N . LEU A 1 49 ? -20.144 2.208 -38.579 1.00 0.00 550 LEU A N 8
ATOM 8033 C CA . LEU A 1 49 ? -19.217 2.600 -37.487 1.00 0.00 550 LEU A CA 8
ATOM 8034 C C . LEU A 1 49 ? -18.768 4.083 -37.636 1.00 0.00 550 LEU A C 8
ATOM 8035 O O . LEU A 1 49 ? -17.818 4.521 -36.984 1.00 0.00 550 LEU A O 8
ATOM 8051 N N . ARG A 1 50 ? -19.449 4.835 -38.512 1.00 0.00 551 ARG A N 8
ATOM 8052 C CA . ARG A 1 50 ? -19.055 6.228 -38.821 1.00 0.00 551 ARG A CA 8
ATOM 8053 C C . ARG A 1 50 ? -19.326 7.176 -37.618 1.00 0.00 551 ARG A C 8
ATOM 8054 O O . ARG A 1 50 ? -18.873 8.321 -37.610 1.00 0.00 551 ARG A O 8
ATOM 8075 N N . HIS A 1 51 ? -20.080 6.686 -36.625 1.00 0.00 552 HIS A N 8
ATOM 8076 C CA . HIS A 1 51 ? -20.468 7.496 -35.450 1.00 0.00 552 HIS A CA 8
ATOM 8077 C C . HIS A 1 51 ? -19.437 7.352 -34.282 1.00 0.00 552 HIS A C 8
ATOM 8078 O O . HIS A 1 51 ? -19.652 7.882 -33.187 1.00 0.00 552 HIS A O 8
ATOM 8092 N N . HIS A 1 52 ? -18.357 6.597 -34.519 1.00 0.00 553 HIS A N 8
ATOM 8093 C CA . HIS A 1 52 ? -17.341 6.335 -33.479 1.00 0.00 553 HIS A CA 8
ATOM 8094 C C . HIS A 1 52 ? -16.387 7.545 -33.312 1.00 0.00 553 HIS A C 8
ATOM 8095 O O . HIS A 1 52 ? -16.090 8.255 -34.279 1.00 0.00 553 HIS A O 8
ATOM 8109 N N . SER A 1 53 ? -15.870 7.727 -32.090 1.00 0.00 554 SER A N 8
ATOM 8110 C CA . SER A 1 53 ? -14.913 8.813 -31.789 1.00 0.00 554 SER A CA 8
ATOM 8111 C C . SER A 1 53 ? -13.874 8.346 -30.742 1.00 0.00 554 SER A C 8
ATOM 8112 O O . SER A 1 53 ? -14.203 7.570 -29.834 1.00 0.00 554 SER A O 8
ATOM 8120 N N . PRO A 1 54 ? -12.610 8.825 -30.854 1.00 0.00 555 PRO A N 8
ATOM 8121 C CA . PRO A 1 54 ? -11.547 8.465 -29.925 1.00 0.00 555 PRO A CA 8
ATOM 8122 C C . PRO A 1 54 ? -11.609 9.284 -28.629 1.00 0.00 555 PRO A C 8
ATOM 8123 O O . PRO A 1 54 ? -11.838 10.495 -28.658 1.00 0.00 555 PRO A O 8
ATOM 8134 N N . LEU A 1 55 ? -11.408 8.610 -27.489 1.00 0.00 556 LEU A N 8
ATOM 8135 C CA . LEU A 1 55 ? -11.434 9.269 -26.182 1.00 0.00 556 LEU A CA 8
ATOM 8136 C C . LEU A 1 55 ? -10.178 10.120 -25.959 1.00 0.00 556 LEU A C 8
ATOM 8137 O O . LEU A 1 55 ? -9.127 9.878 -26.561 1.00 0.00 556 LEU A O 8
ATOM 8153 N N . MET A 1 56 ? -10.292 11.088 -25.045 1.00 0.00 557 MET A N 8
ATOM 8154 C CA . MET A 1 56 ? -9.169 11.965 -24.675 1.00 0.00 557 MET A CA 8
ATOM 8155 C C . MET A 1 56 ? -9.327 12.462 -23.227 1.00 0.00 557 MET A C 8
ATOM 8156 O O . MET A 1 56 ? -10.447 12.669 -22.751 1.00 0.00 557 MET A O 8
ATOM 8170 N N . ARG A 1 57 ? -8.193 12.658 -22.538 1.00 0.00 558 ARG A N 8
ATOM 8171 C CA . ARG A 1 57 ? -8.195 13.150 -21.151 1.00 0.00 558 ARG A CA 8
ATOM 8172 C C . ARG A 1 57 ? -8.771 14.575 -21.081 1.00 0.00 558 ARG A C 8
ATOM 8173 O O . ARG A 1 57 ? -8.333 15.469 -21.810 1.00 0.00 558 ARG A O 8
ATOM 8194 N N . ASN A 1 58 ? -9.730 14.781 -20.177 1.00 0.00 559 ASN A N 8
ATOM 8195 C CA . ASN A 1 58 ? -10.335 16.101 -19.969 1.00 0.00 559 ASN A CA 8
ATOM 8196 C C . ASN A 1 58 ? -9.407 16.999 -19.123 1.00 0.00 559 ASN A C 8
ATOM 8197 O O . ASN A 1 58 ? -8.963 16.605 -18.041 1.00 0.00 559 ASN A O 8
ATOM 8208 N N . GLN A 1 59 ? -9.145 18.214 -19.615 1.00 0.00 560 GLN A N 8
ATOM 8209 C CA . GLN A 1 59 ? -8.336 19.195 -18.884 1.00 0.00 560 GLN A CA 8
ATOM 8210 C C . GLN A 1 59 ? -9.236 20.068 -17.990 1.00 0.00 560 GLN A C 8
ATOM 8211 O O . GLN A 1 59 ? -9.798 21.068 -18.441 1.00 0.00 560 GLN A O 8
ATOM 8225 N N . LYS A 1 60 ? -9.404 19.647 -16.730 1.00 0.00 561 LYS A N 8
ATOM 8226 C CA . LYS A 1 60 ? -10.299 20.339 -15.787 1.00 0.00 561 LYS A CA 8
ATOM 8227 C C . LYS A 1 60 ? -9.721 21.714 -15.378 1.00 0.00 561 LYS A C 8
ATOM 8228 O O . LYS A 1 60 ? -10.459 22.696 -15.251 1.00 0.00 561 LYS A O 8
ATOM 8247 N N . ASN A 1 61 ? -8.401 21.768 -15.169 1.00 0.00 562 ASN A N 8
ATOM 8248 C CA . ASN A 1 61 ? -7.725 23.001 -14.743 1.00 0.00 562 ASN A CA 8
ATOM 8249 C C . ASN A 1 61 ? -7.548 23.968 -15.932 1.00 0.00 562 ASN A C 8
ATOM 8250 O O . ASN A 1 61 ? -7.203 23.549 -17.042 1.00 0.00 562 ASN A O 8
ATOM 8261 N N . ARG A 1 62 ? -7.738 25.271 -15.670 1.00 0.00 563 ARG A N 8
ATOM 8262 C CA . ARG A 1 62 ? -7.519 26.319 -16.687 1.00 0.00 563 ARG A CA 8
ATOM 8263 C C . ARG A 1 62 ? -6.027 26.408 -17.063 1.00 0.00 563 ARG A C 8
ATOM 8264 O O . ARG A 1 62 ? -5.678 26.518 -18.240 1.00 0.00 563 ARG A O 8
ATOM 8285 N N . ASP A 1 63 ? -5.158 26.327 -16.048 1.00 0.00 564 ASP A N 8
ATOM 8286 C CA . ASP A 1 63 ? -3.705 26.362 -16.249 1.00 0.00 564 ASP A CA 8
ATOM 8287 C C . ASP A 1 63 ? -2.982 25.684 -15.069 1.00 0.00 564 ASP A C 8
ATOM 8288 O O . ASP A 1 63 ? -3.508 25.630 -13.955 1.00 0.00 564 ASP A O 8
ATOM 8297 N N . SER A 1 64 ? -1.790 25.144 -15.335 1.00 0.00 565 SER A N 8
ATOM 8298 C CA . SER A 1 64 ? -0.999 24.426 -14.311 1.00 0.00 565 SER A CA 8
ATOM 8299 C C . SER A 1 64 ? 0.481 24.332 -14.733 1.00 0.00 565 SER A C 8
ATOM 8300 O O . SER A 1 64 ? 0.817 24.496 -15.910 1.00 0.00 565 SER A O 8
ATOM 8308 N N . SER A 1 65 ? 1.360 24.061 -13.762 1.00 0.00 566 SER A N 8
ATOM 8309 C CA . SER A 1 65 ? 2.808 23.944 -14.022 1.00 0.00 566 SER A CA 8
ATOM 8310 C C . SER A 1 65 ? 3.108 22.738 -14.930 1.00 0.00 566 SER A C 8
ATOM 8311 O O . SER A 1 65 ? 2.798 21.587 -14.587 1.00 0.00 566 SER A O 8
ATOM 8321 N N . GLY A 1 1 ? -16.229 -1.973 -1.056 1.00 0.00 502 GLY A N 9
ATOM 8322 C CA . GLY A 1 1 ? -17.189 -1.931 -2.207 1.00 0.00 502 GLY A CA 9
ATOM 8323 C C . GLY A 1 1 ? -17.505 -3.341 -2.764 1.00 0.00 502 GLY A C 9
ATOM 8324 O O . GLY A 1 1 ? -16.962 -4.347 -2.283 1.00 0.00 502 GLY A O 9
ATOM 8330 N N . PRO A 1 2 ? -18.393 -3.418 -3.779 1.00 0.00 503 PRO A N 9
ATOM 8331 C CA . PRO A 1 2 ? -18.786 -4.684 -4.397 1.00 0.00 503 PRO A CA 9
ATOM 8332 C C . PRO A 1 2 ? -17.688 -5.251 -5.313 1.00 0.00 503 PRO A C 9
ATOM 8333 O O . PRO A 1 2 ? -16.797 -4.524 -5.757 1.00 0.00 503 PRO A O 9
ATOM 8344 N N . VAL A 1 3 ? -17.782 -6.552 -5.613 1.00 0.00 504 VAL A N 9
ATOM 8345 C CA . VAL A 1 3 ? -16.818 -7.225 -6.512 1.00 0.00 504 VAL A CA 9
ATOM 8346 C C . VAL A 1 3 ? -17.149 -6.932 -7.985 1.00 0.00 504 VAL A C 9
ATOM 8347 O O . VAL A 1 3 ? -18.306 -6.688 -8.335 1.00 0.00 504 VAL A O 9
ATOM 8360 N N . GLN A 1 4 ? -16.123 -6.976 -8.841 1.00 0.00 505 GLN A N 9
ATOM 8361 C CA . GLN A 1 4 ? -16.287 -6.719 -10.280 1.00 0.00 505 GLN A CA 9
ATOM 8362 C C . GLN A 1 4 ? -15.085 -7.265 -11.072 1.00 0.00 505 GLN A C 9
ATOM 8363 O O . GLN A 1 4 ? -14.029 -7.549 -10.500 1.00 0.00 505 GLN A O 9
ATOM 8377 N N . ILE A 1 5 ? -15.239 -7.343 -12.399 1.00 0.00 506 ILE A N 9
ATOM 8378 C CA . ILE A 1 5 ? -14.127 -7.704 -13.297 1.00 0.00 506 ILE A CA 9
ATOM 8379 C C . ILE A 1 5 ? -13.645 -6.466 -14.074 1.00 0.00 506 ILE A C 9
ATOM 8380 O O . ILE A 1 5 ? -14.454 -5.667 -14.555 1.00 0.00 506 ILE A O 9
ATOM 8396 N N . ASP A 1 6 ? -12.323 -6.296 -14.153 1.00 0.00 507 ASP A N 9
ATOM 8397 C CA . ASP A 1 6 ? -11.721 -5.127 -14.815 1.00 0.00 507 ASP A CA 9
ATOM 8398 C C . ASP A 1 6 ? -11.145 -5.518 -16.201 1.00 0.00 507 ASP A C 9
ATOM 8399 O O . ASP A 1 6 ? -10.719 -6.660 -16.406 1.00 0.00 507 ASP A O 9
ATOM 8408 N N . PRO A 1 7 ? -11.128 -4.562 -17.161 1.00 0.00 508 PRO A N 9
ATOM 8409 C CA . PRO A 1 7 ? -10.627 -4.808 -18.515 1.00 0.00 508 PRO A CA 9
ATOM 8410 C C . PRO A 1 7 ? -9.086 -4.803 -18.589 1.00 0.00 508 PRO A C 9
ATOM 8411 O O . PRO A 1 7 ? -8.508 -5.287 -19.562 1.00 0.00 508 PRO A O 9
ATOM 8422 N N . TYR A 1 8 ? -8.432 -4.224 -17.558 1.00 0.00 509 TYR A N 9
ATOM 8423 C CA . TYR A 1 8 ? -6.947 -4.143 -17.490 1.00 0.00 509 TYR A CA 9
ATOM 8424 C C . TYR A 1 8 ? -6.367 -3.339 -18.695 1.00 0.00 509 TYR A C 9
ATOM 8425 O O . TYR A 1 8 ? -5.191 -3.486 -19.046 1.00 0.00 509 TYR A O 9
ATOM 8443 N N . LEU A 1 9 ? -7.206 -2.488 -19.304 1.00 0.00 510 LEU A N 9
ATOM 8444 C CA . LEU A 1 9 ? -6.798 -1.663 -20.448 1.00 0.00 510 LEU A CA 9
ATOM 8445 C C . LEU A 1 9 ? -6.001 -0.430 -19.971 1.00 0.00 510 LEU A C 9
ATOM 8446 O O . LEU A 1 9 ? -6.472 0.335 -19.126 1.00 0.00 510 LEU A O 9
ATOM 8462 N N . GLU A 1 10 ? -4.793 -0.251 -20.525 1.00 0.00 511 GLU A N 9
ATOM 8463 C CA . GLU A 1 10 ? -3.913 0.881 -20.152 1.00 0.00 511 GLU A CA 9
ATOM 8464 C C . GLU A 1 10 ? -2.778 1.073 -21.190 1.00 0.00 511 GLU A C 9
ATOM 8465 O O . GLU A 1 10 ? -2.380 2.202 -21.484 1.00 0.00 511 GLU A O 9
ATOM 8477 N N . ASP A 1 11 ? -2.283 -0.041 -21.751 1.00 0.00 512 ASP A N 9
ATOM 8478 C CA . ASP A 1 11 ? -1.215 -0.003 -22.770 1.00 0.00 512 ASP A CA 9
ATOM 8479 C C . ASP A 1 11 ? -1.248 -1.286 -23.632 1.00 0.00 512 ASP A C 9
ATOM 8480 O O . ASP A 1 11 ? -0.229 -1.951 -23.827 1.00 0.00 512 ASP A O 9
ATOM 8489 N N . SER A 1 12 ? -2.450 -1.659 -24.074 1.00 0.00 513 SER A N 9
ATOM 8490 C CA . SER A 1 12 ? -2.663 -2.929 -24.784 1.00 0.00 513 SER A CA 9
ATOM 8491 C C . SER A 1 12 ? -2.216 -2.830 -26.258 1.00 0.00 513 SER A C 9
ATOM 8492 O O . SER A 1 12 ? -2.340 -1.776 -26.893 1.00 0.00 513 SER A O 9
ATOM 8500 N N . LEU A 1 13 ? -1.731 -3.956 -26.801 1.00 0.00 514 LEU A N 9
ATOM 8501 C CA . LEU A 1 13 ? -1.297 -4.032 -28.202 1.00 0.00 514 LEU A CA 9
ATOM 8502 C C . LEU A 1 13 ? -2.497 -3.871 -29.157 1.00 0.00 514 LEU A C 9
ATOM 8503 O O . LEU A 1 13 ? -3.564 -4.447 -28.931 1.00 0.00 514 LEU A O 9
ATOM 8519 N N . CYS A 1 14 ? -2.291 -3.131 -30.255 1.00 0.00 515 CYS A N 9
ATOM 8520 C CA . CYS A 1 14 ? -3.309 -2.999 -31.305 1.00 0.00 515 CYS A CA 9
ATOM 8521 C C . CYS A 1 14 ? -3.436 -4.312 -32.095 1.00 0.00 515 CYS A C 9
ATOM 8522 O O . CYS A 1 14 ? -2.477 -4.764 -32.717 1.00 0.00 515 CYS A O 9
ATOM 8529 N N . HIS A 1 15 ? -4.617 -4.930 -32.041 1.00 0.00 516 HIS A N 9
ATOM 8530 C CA . HIS A 1 15 ? -4.829 -6.268 -32.632 1.00 0.00 516 HIS A CA 9
ATOM 8531 C C . HIS A 1 15 ? -4.809 -6.220 -34.186 1.00 0.00 516 HIS A C 9
ATOM 8532 O O . HIS A 1 15 ? -4.556 -7.234 -34.839 1.0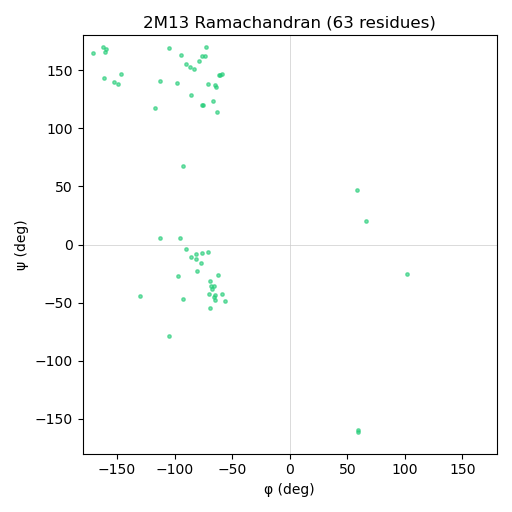0 0.00 516 HIS A O 9
ATOM 8546 N N . ILE A 1 16 ? -5.094 -5.040 -34.759 1.00 0.00 517 ILE A N 9
ATOM 8547 C CA . ILE A 1 16 ? -5.139 -4.870 -36.230 1.00 0.00 517 ILE A CA 9
ATOM 8548 C C . ILE A 1 16 ? -3.742 -5.075 -36.848 1.00 0.00 517 ILE A C 9
ATOM 8549 O O . ILE A 1 16 ? -3.563 -5.913 -37.732 1.00 0.00 517 ILE A O 9
ATOM 8565 N N . CYS A 1 17 ? -2.762 -4.290 -36.382 1.00 0.00 518 CYS A N 9
ATOM 8566 C CA . CYS A 1 17 ? -1.395 -4.341 -36.923 1.00 0.00 518 CYS A CA 9
ATOM 8567 C C . CYS A 1 17 ? -0.514 -5.342 -36.136 1.00 0.00 518 CYS A C 9
ATOM 8568 O O . CYS A 1 17 ? 0.367 -5.982 -36.708 1.00 0.00 518 CYS A O 9
ATOM 8575 N N . SER A 1 18 ? -0.767 -5.459 -34.821 1.00 0.00 519 SER A N 9
ATOM 8576 C CA . SER A 1 18 ? -0.032 -6.407 -33.943 1.00 0.00 519 SER A CA 9
ATOM 8577 C C . SER A 1 18 ? 1.471 -6.009 -33.804 1.00 0.00 519 SER A C 9
ATOM 8578 O O . SER A 1 18 ? 2.308 -6.828 -33.420 1.00 0.00 519 SER A O 9
ATOM 8586 N N . SER A 1 19 ? 1.796 -4.750 -34.143 1.00 0.00 520 SER A N 9
ATOM 8587 C CA . SER A 1 19 ? 3.200 -4.277 -34.156 1.00 0.00 520 SER A CA 9
ATOM 8588 C C . SER A 1 19 ? 3.457 -3.209 -33.060 1.00 0.00 520 SER A C 9
ATOM 8589 O O . SER A 1 19 ? 4.611 -2.920 -32.729 1.00 0.00 520 SER A O 9
ATOM 8597 N N . GLN A 1 20 ? 2.378 -2.617 -32.522 1.00 0.00 521 GLN A N 9
ATOM 8598 C CA . GLN A 1 20 ? 2.492 -1.504 -31.562 1.00 0.00 521 GLN A CA 9
ATOM 8599 C C . GLN A 1 20 ? 1.134 -1.236 -30.866 1.00 0.00 521 GLN A C 9
ATOM 8600 O O . GLN A 1 20 ? 0.076 -1.561 -31.411 1.00 0.00 521 GLN A O 9
ATOM 8614 N N . PRO A 1 21 ? 1.158 -0.626 -29.656 1.00 0.00 522 PRO A N 9
ATOM 8615 C CA . PRO A 1 21 ? -0.056 -0.247 -28.942 1.00 0.00 522 PRO A CA 9
ATOM 8616 C C . PRO A 1 21 ? -0.709 1.008 -29.540 1.00 0.00 522 PRO A C 9
ATOM 8617 O O . PRO A 1 21 ? -0.025 1.872 -30.093 1.00 0.00 522 PRO A O 9
ATOM 8628 N N . GLY A 1 22 ? -2.040 1.100 -29.419 1.00 0.00 523 GLY A N 9
ATOM 8629 C CA . GLY A 1 22 ? -2.783 2.242 -29.973 1.00 0.00 523 GLY A CA 9
ATOM 8630 C C . GLY A 1 22 ? -2.954 3.378 -28.938 1.00 0.00 523 GLY A C 9
ATOM 8631 O O . GLY A 1 22 ? -3.364 3.132 -27.801 1.00 0.00 523 GLY A O 9
ATOM 8635 N N . PRO A 1 23 ? -2.672 4.643 -29.338 1.00 0.00 524 PRO A N 9
ATOM 8636 C CA . PRO A 1 23 ? -2.830 5.802 -28.463 1.00 0.00 524 PRO A CA 9
ATOM 8637 C C . PRO A 1 23 ? -4.296 6.282 -28.373 1.00 0.00 524 PRO A C 9
ATOM 8638 O O . PRO A 1 23 ? -4.672 6.961 -27.417 1.00 0.00 524 PRO A O 9
ATOM 8649 N N . PHE A 1 24 ? -5.111 5.921 -29.381 1.00 0.00 525 PHE A N 9
ATOM 8650 C CA . PHE A 1 24 ? -6.524 6.320 -29.425 1.00 0.00 525 PHE A CA 9
ATOM 8651 C C . PHE A 1 24 ? -7.419 5.212 -28.859 1.00 0.00 525 PHE A C 9
ATOM 8652 O O . PHE A 1 24 ? -7.213 4.030 -29.145 1.00 0.00 525 PHE A O 9
ATOM 8669 N N . PHE A 1 25 ? -8.442 5.611 -28.092 1.00 0.00 526 PHE A N 9
ATOM 8670 C CA . PHE A 1 25 ? -9.411 4.666 -27.518 1.00 0.00 526 PHE A CA 9
ATOM 8671 C C . PHE A 1 25 ? -10.804 4.884 -28.123 1.00 0.00 526 PHE A C 9
ATOM 8672 O O . PHE A 1 25 ? -11.283 6.015 -28.212 1.00 0.00 526 PHE A O 9
ATOM 8689 N N . CYS A 1 26 ? -11.468 3.783 -28.492 1.00 0.00 527 CYS A N 9
ATOM 8690 C CA . CYS A 1 26 ? -12.850 3.835 -28.991 1.00 0.00 527 CYS A CA 9
ATOM 8691 C C . CYS A 1 26 ? -13.837 3.427 -27.885 1.00 0.00 527 CYS A C 9
ATOM 8692 O O . CYS A 1 26 ? -13.654 2.404 -27.233 1.00 0.00 527 CYS A O 9
ATOM 8699 N N . ARG A 1 27 ? -14.870 4.257 -27.668 1.00 0.00 528 ARG A N 9
ATOM 8700 C CA . ARG A 1 27 ? -15.814 4.065 -26.537 1.00 0.00 528 ARG A CA 9
ATOM 8701 C C . ARG A 1 27 ? -17.061 3.243 -26.954 1.00 0.00 528 ARG A C 9
ATOM 8702 O O . ARG A 1 27 ? -17.911 2.937 -26.118 1.00 0.00 528 ARG A O 9
ATOM 8723 N N . ASP A 1 28 ? -17.183 2.936 -28.249 1.00 0.00 529 ASP A N 9
ATOM 8724 C CA . ASP A 1 28 ? -18.368 2.234 -28.770 1.00 0.00 529 ASP A CA 9
ATOM 8725 C C . ASP A 1 28 ? -18.364 0.754 -28.341 1.00 0.00 529 ASP A C 9
ATOM 8726 O O . ASP A 1 28 ? -17.307 0.144 -28.196 1.00 0.00 529 ASP A O 9
ATOM 8735 N N . GLN A 1 29 ? -19.563 0.180 -28.183 1.00 0.00 530 GLN A N 9
ATOM 8736 C CA . GLN A 1 29 ? -19.713 -1.229 -27.790 1.00 0.00 530 GLN A CA 9
ATOM 8737 C C . GLN A 1 29 ? -19.143 -2.179 -28.876 1.00 0.00 530 GLN A C 9
ATOM 8738 O O . GLN A 1 29 ? -18.706 -3.288 -28.567 1.00 0.00 530 GLN A O 9
ATOM 8752 N N . VAL A 1 30 ? -19.137 -1.722 -30.138 1.00 0.00 531 VAL A N 9
ATOM 8753 C CA . VAL A 1 30 ? -18.599 -2.521 -31.263 1.00 0.00 531 VAL A CA 9
ATOM 8754 C C . VAL A 1 30 ? -17.077 -2.740 -31.106 1.00 0.00 531 VAL A C 9
ATOM 8755 O O . VAL A 1 30 ? -16.552 -3.791 -31.477 1.00 0.00 531 VAL A O 9
ATOM 8768 N N . CYS A 1 31 ? -16.377 -1.717 -30.596 1.00 0.00 532 CYS A N 9
ATOM 8769 C CA . CYS A 1 31 ? -14.907 -1.740 -30.493 1.00 0.00 532 CYS A CA 9
ATOM 8770 C C . CYS A 1 31 ? -14.453 -1.854 -29.017 1.00 0.00 532 CYS A C 9
ATOM 8771 O O . CYS A 1 31 ? -14.021 -2.921 -28.577 1.00 0.00 532 CYS A O 9
ATOM 8778 N N . PHE A 1 32 ? -14.543 -0.733 -28.275 1.00 0.00 533 PHE A N 9
ATOM 8779 C CA . PHE A 1 32 ? -14.164 -0.686 -26.844 1.00 0.00 533 PHE A CA 9
ATOM 8780 C C . PHE A 1 32 ? -12.692 -1.148 -26.638 1.00 0.00 533 PHE A C 9
ATOM 8781 O O . PHE A 1 32 ? -12.398 -1.956 -25.753 1.00 0.00 533 PHE A O 9
ATOM 8798 N N . LYS A 1 33 ? -11.779 -0.610 -27.464 1.00 0.00 534 LYS A N 9
ATOM 8799 C CA . LYS A 1 33 ? -10.348 -0.982 -27.410 1.00 0.00 534 LYS A CA 9
ATOM 8800 C C . LYS A 1 33 ? -9.467 0.073 -28.129 1.00 0.00 534 LYS A C 9
ATOM 8801 O O . LYS A 1 33 ? -9.965 1.102 -28.598 1.00 0.00 534 LYS A O 9
ATOM 8820 N N . TYR A 1 34 ? -8.146 -0.168 -28.140 1.00 0.00 535 TYR A N 9
ATOM 8821 C CA . TYR A 1 34 ? -7.172 0.802 -28.678 1.00 0.00 535 TYR A CA 9
ATOM 8822 C C . TYR A 1 34 ? -6.905 0.568 -30.180 1.00 0.00 535 TYR A C 9
ATOM 8823 O O . TYR A 1 34 ? -6.949 -0.568 -30.660 1.00 0.00 535 TYR A O 9
ATOM 8841 N N . PHE A 1 35 ? -6.539 1.651 -30.888 1.00 0.00 536 PHE A N 9
ATOM 8842 C CA . PHE A 1 35 ? -6.147 1.576 -32.307 1.00 0.00 536 PHE A CA 9
ATOM 8843 C C . PHE A 1 35 ? -5.078 2.634 -32.632 1.00 0.00 536 PHE A C 9
ATOM 8844 O O . PHE A 1 35 ? -5.058 3.713 -32.037 1.00 0.00 536 PHE A O 9
ATOM 8861 N N . CYS A 1 36 ? -4.246 2.344 -33.638 1.00 0.00 537 CYS A N 9
ATOM 8862 C CA . CYS A 1 36 ? -3.316 3.344 -34.200 1.00 0.00 537 CYS A CA 9
ATOM 8863 C C . CYS A 1 36 ? -4.051 4.249 -35.210 1.00 0.00 537 CYS A C 9
ATOM 8864 O O . CYS A 1 36 ? -5.200 3.994 -35.548 1.00 0.00 537 CYS A O 9
ATOM 8871 N N . ARG A 1 37 ? -3.371 5.291 -35.702 1.00 0.00 538 ARG A N 9
ATOM 8872 C CA . ARG A 1 37 ? -3.987 6.252 -36.650 1.00 0.00 538 ARG A CA 9
ATOM 8873 C C . ARG A 1 37 ? -4.493 5.533 -37.925 1.00 0.00 538 ARG A C 9
ATOM 8874 O O . ARG A 1 37 ? -5.642 5.704 -38.328 1.00 0.00 538 ARG A O 9
ATOM 8895 N N . SER A 1 38 ? -3.623 4.733 -38.544 1.00 0.00 539 SER A N 9
ATOM 8896 C CA . SER A 1 38 ? -3.966 4.019 -39.795 1.00 0.00 539 SER A CA 9
ATOM 8897 C C . SER A 1 38 ? -4.983 2.889 -39.529 1.00 0.00 539 SER A C 9
ATOM 8898 O O . SER A 1 38 ? -5.876 2.641 -40.340 1.00 0.00 539 SER A O 9
ATOM 8906 N N . CYS A 1 39 ? -4.842 2.219 -38.378 1.00 0.00 540 CYS A N 9
ATOM 8907 C CA . CYS A 1 39 ? -5.742 1.116 -37.997 1.00 0.00 540 CYS A CA 9
ATOM 8908 C C . CYS A 1 39 ? -7.148 1.644 -37.669 1.00 0.00 540 CYS A C 9
ATOM 8909 O O . CYS A 1 39 ? -8.150 1.032 -38.036 1.00 0.00 540 CYS A O 9
ATOM 8916 N N . TRP A 1 40 ? -7.205 2.799 -37.002 1.00 0.00 541 TRP A N 9
ATOM 8917 C CA . TRP A 1 40 ? -8.468 3.460 -36.690 1.00 0.00 541 TRP A CA 9
ATOM 8918 C C . TRP A 1 40 ? -9.193 3.870 -37.973 1.00 0.00 541 TRP A C 9
ATOM 8919 O O . TRP A 1 40 ? -10.386 3.604 -38.131 1.00 0.00 541 TRP A O 9
ATOM 8940 N N . HIS A 1 41 ? -8.453 4.482 -38.903 1.00 0.00 542 HIS A N 9
ATOM 8941 C CA . HIS A 1 41 ? -9.007 4.884 -40.195 1.00 0.00 542 HIS A CA 9
ATOM 8942 C C . HIS A 1 41 ? -9.617 3.670 -40.932 1.00 0.00 542 HIS A C 9
ATOM 8943 O O . HIS A 1 41 ? -10.746 3.734 -41.414 1.00 0.00 542 HIS A O 9
ATOM 8957 N N . TRP A 1 42 ? -8.878 2.550 -40.957 1.00 0.00 543 TRP A N 9
ATOM 8958 C CA . TRP A 1 42 ? -9.348 1.322 -41.611 1.00 0.00 543 TRP A CA 9
ATOM 8959 C C . TRP A 1 42 ? -10.618 0.774 -40.919 1.00 0.00 543 TRP A C 9
ATOM 8960 O O . TRP A 1 42 ? -11.581 0.390 -41.587 1.00 0.00 543 TRP A O 9
ATOM 8981 N N . ARG A 1 43 ? -10.603 0.741 -39.577 1.00 0.00 544 ARG A N 9
ATOM 8982 C CA . ARG A 1 43 ? -11.697 0.140 -38.796 1.00 0.00 544 ARG A CA 9
ATOM 8983 C C . ARG A 1 43 ? -13.005 0.934 -38.960 1.00 0.00 544 ARG A C 9
ATOM 8984 O O . ARG A 1 43 ? -14.072 0.352 -39.139 1.00 0.00 544 ARG A O 9
ATOM 9005 N N . HIS A 1 44 ? -12.918 2.257 -38.840 1.00 0.00 545 HIS A N 9
ATOM 9006 C CA . HIS A 1 44 ? -14.117 3.109 -38.756 1.00 0.00 545 HIS A CA 9
ATOM 9007 C C . HIS A 1 44 ? -14.576 3.606 -40.157 1.00 0.00 545 HIS A C 9
ATOM 9008 O O . HIS A 1 44 ? -15.632 4.224 -40.283 1.00 0.00 545 HIS A O 9
ATOM 9022 N N . SER A 1 45 ? -13.811 3.269 -41.207 1.00 0.00 546 SER A N 9
ATOM 9023 C CA . SER A 1 45 ? -14.246 3.525 -42.601 1.00 0.00 546 SER A CA 9
ATOM 9024 C C . SER A 1 45 ? -15.462 2.656 -42.957 1.00 0.00 546 SER A C 9
ATOM 9025 O O . SER A 1 45 ? -16.317 3.059 -43.752 1.00 0.00 546 SER A O 9
ATOM 9033 N N . MET A 1 46 ? -15.526 1.457 -42.360 1.00 0.00 547 MET A N 9
ATOM 9034 C CA . MET A 1 46 ? -16.634 0.522 -42.590 1.00 0.00 547 MET A CA 9
ATOM 9035 C C . MET A 1 46 ? -17.981 1.169 -42.222 1.00 0.00 547 MET A C 9
ATOM 9036 O O . MET A 1 46 ? -18.109 1.818 -41.177 1.00 0.00 547 MET A O 9
ATOM 9050 N N . GLU A 1 47 ? -18.983 0.975 -43.082 1.00 0.00 548 GLU A N 9
ATOM 9051 C CA . GLU A 1 47 ? -20.323 1.530 -42.856 1.00 0.00 548 GLU A CA 9
ATOM 9052 C C . GLU A 1 47 ? -20.926 0.980 -41.551 1.00 0.00 548 GLU A C 9
ATOM 9053 O O . GLU A 1 47 ? -20.815 -0.215 -41.256 1.00 0.00 548 GLU A O 9
ATOM 9065 N N . GLY A 1 48 ? -21.573 1.866 -40.780 1.00 0.00 549 GLY A N 9
ATOM 9066 C CA . GLY A 1 48 ? -22.219 1.467 -39.515 1.00 0.00 549 GLY A CA 9
ATOM 9067 C C . GLY A 1 48 ? -21.381 1.840 -38.280 1.00 0.00 549 GLY A C 9
ATOM 9068 O O . GLY A 1 48 ? -21.901 1.882 -37.169 1.00 0.00 549 GLY A O 9
ATOM 9072 N N . LEU A 1 49 ? -20.073 2.097 -38.486 1.00 0.00 550 LEU A N 9
ATOM 9073 C CA . LEU A 1 49 ? -19.160 2.503 -37.385 1.00 0.00 550 LEU A CA 9
ATOM 9074 C C . LEU A 1 49 ? -18.687 3.974 -37.559 1.00 0.00 550 LEU A C 9
ATOM 9075 O O . LEU A 1 49 ? -17.804 4.439 -36.836 1.00 0.00 550 LEU A O 9
ATOM 9091 N N . ARG A 1 50 ? -19.263 4.682 -38.538 1.00 0.00 551 ARG A N 9
ATOM 9092 C CA . ARG A 1 50 ? -18.817 6.049 -38.887 1.00 0.00 551 ARG A CA 9
ATOM 9093 C C . ARG A 1 50 ? -19.248 7.084 -37.809 1.00 0.00 551 ARG A C 9
ATOM 9094 O O . ARG A 1 50 ? -18.872 8.256 -37.881 1.00 0.00 551 ARG A O 9
ATOM 9115 N N . HIS A 1 51 ? -20.015 6.630 -36.808 1.00 0.00 552 HIS A N 9
ATOM 9116 C CA . HIS A 1 51 ? -20.471 7.499 -35.702 1.00 0.00 552 HIS A CA 9
ATOM 9117 C C . HIS A 1 51 ? -19.491 7.438 -34.483 1.00 0.00 552 HIS A C 9
ATOM 9118 O O . HIS A 1 51 ? -19.733 8.070 -33.450 1.00 0.00 552 HIS A O 9
ATOM 9132 N N . HIS A 1 52 ? -18.410 6.657 -34.616 1.00 0.00 553 HIS A N 9
ATOM 9133 C CA . HIS A 1 52 ? -17.409 6.511 -33.538 1.00 0.00 553 HIS A CA 9
ATOM 9134 C C . HIS A 1 52 ? -16.461 7.745 -33.492 1.00 0.00 553 HIS A C 9
ATOM 9135 O O . HIS A 1 52 ? -16.370 8.509 -34.456 1.00 0.00 553 HIS A O 9
ATOM 9149 N N . SER A 1 53 ? -15.754 7.914 -32.366 1.00 0.00 554 SER A N 9
ATOM 9150 C CA . SER A 1 53 ? -14.819 9.046 -32.188 1.00 0.00 554 SER A CA 9
ATOM 9151 C C . SER A 1 53 ? -13.633 8.639 -31.272 1.00 0.00 554 SER A C 9
ATOM 9152 O O . SER A 1 53 ? -13.832 7.974 -30.246 1.00 0.00 554 SER A O 9
ATOM 9160 N N . PRO A 1 54 ? -12.383 9.016 -31.654 1.00 0.00 555 PRO A N 9
ATOM 9161 C CA . PRO A 1 54 ? -11.182 8.623 -30.921 1.00 0.00 555 PRO A CA 9
ATOM 9162 C C . PRO A 1 54 ? -10.929 9.501 -29.692 1.00 0.00 555 PRO A C 9
ATOM 9163 O O . PRO A 1 54 ? -10.728 10.712 -29.809 1.00 0.00 555 PRO A O 9
ATOM 9174 N N . LEU A 1 55 ? -10.895 8.867 -28.516 1.00 0.00 556 LEU A N 9
ATOM 9175 C CA . LEU A 1 55 ? -10.571 9.552 -27.267 1.00 0.00 556 LEU A CA 9
ATOM 9176 C C . LEU A 1 55 ? -9.068 9.488 -26.983 1.00 0.00 556 LEU A C 9
ATOM 9177 O O . LEU A 1 55 ? -8.376 8.568 -27.430 1.00 0.00 556 LEU A O 9
ATOM 9193 N N . MET A 1 56 ? -8.585 10.439 -26.179 1.00 0.00 557 MET A N 9
ATOM 9194 C CA . MET A 1 56 ? -7.177 10.460 -25.743 1.00 0.00 557 MET A CA 9
ATOM 9195 C C . MET A 1 56 ? -7.029 9.833 -24.345 1.00 0.00 557 MET A C 9
ATOM 9196 O O . MET A 1 56 ? -7.959 9.877 -23.531 1.00 0.00 557 MET A O 9
ATOM 9210 N N . ARG A 1 57 ? -5.846 9.269 -24.068 1.00 0.00 558 ARG A N 9
ATOM 9211 C CA . ARG A 1 57 ? -5.554 8.672 -22.753 1.00 0.00 558 ARG A CA 9
ATOM 9212 C C . ARG A 1 57 ? -5.426 9.767 -21.675 1.00 0.00 558 ARG A C 9
ATOM 9213 O O . ARG A 1 57 ? -4.988 10.886 -21.959 1.00 0.00 558 ARG A O 9
ATOM 9234 N N . ASN A 1 58 ? -5.850 9.443 -20.450 1.00 0.00 559 ASN A N 9
ATOM 9235 C CA . ASN A 1 58 ? -5.889 10.419 -19.349 1.00 0.00 559 ASN A CA 9
ATOM 9236 C C . ASN A 1 58 ? -4.463 10.875 -18.952 1.00 0.00 559 ASN A C 9
ATOM 9237 O O . ASN A 1 58 ? -3.516 10.085 -18.976 1.00 0.00 559 ASN A O 9
ATOM 9248 N N . GLN A 1 59 ? -4.345 12.145 -18.542 1.00 0.00 560 GLN A N 9
ATOM 9249 C CA . GLN A 1 59 ? -3.075 12.701 -18.057 1.00 0.00 560 GLN A CA 9
ATOM 9250 C C . GLN A 1 59 ? -3.340 13.850 -17.068 1.00 0.00 560 GLN A C 9
ATOM 9251 O O . GLN A 1 59 ? -4.222 14.682 -17.292 1.00 0.00 560 GLN A O 9
ATOM 9265 N N . LYS A 1 60 ? -2.587 13.868 -15.959 1.00 0.00 561 LYS A N 9
ATOM 9266 C CA . LYS A 1 60 ? -2.787 14.872 -14.888 1.00 0.00 561 LYS A CA 9
ATOM 9267 C C . LYS A 1 60 ? -1.442 15.238 -14.196 1.00 0.00 561 LYS A C 9
ATOM 9268 O O . LYS A 1 60 ? -1.432 15.858 -13.128 1.00 0.00 561 LYS A O 9
ATOM 9287 N N . ASN A 1 61 ? -0.322 14.851 -14.823 1.00 0.00 562 ASN A N 9
ATOM 9288 C CA . ASN A 1 61 ? 1.017 15.119 -14.275 1.00 0.00 562 ASN A CA 9
ATOM 9289 C C . ASN A 1 61 ? 2.081 15.098 -15.399 1.00 0.00 562 ASN A C 9
ATOM 9290 O O . ASN A 1 61 ? 1.861 14.514 -16.467 1.00 0.00 562 ASN A O 9
ATOM 9301 N N . ARG A 1 62 ? 3.235 15.732 -15.138 1.00 0.00 563 ARG A N 9
ATOM 9302 C CA . ARG A 1 62 ? 4.344 15.786 -16.108 1.00 0.00 563 ARG A CA 9
ATOM 9303 C C . ARG A 1 62 ? 5.691 15.935 -15.380 1.00 0.00 563 ARG A C 9
ATOM 9304 O O . ARG A 1 62 ? 5.782 16.611 -14.353 1.00 0.00 563 ARG A O 9
ATOM 9325 N N . ASP A 1 63 ? 6.730 15.299 -15.925 1.00 0.00 564 ASP A N 9
ATOM 9326 C CA . ASP A 1 63 ? 8.081 15.362 -15.343 1.00 0.00 564 ASP A CA 9
ATOM 9327 C C . ASP A 1 63 ? 8.686 16.776 -15.505 1.00 0.00 564 ASP A C 9
ATOM 9328 O O . ASP A 1 63 ? 8.361 17.501 -16.449 1.00 0.00 564 ASP A O 9
ATOM 9337 N N . SER A 1 64 ? 9.582 17.141 -14.585 1.00 0.00 565 SER A N 9
ATOM 9338 C CA . SER A 1 64 ? 10.263 18.447 -14.627 1.00 0.00 565 SER A CA 9
ATOM 9339 C C . SER A 1 64 ? 11.489 18.403 -15.570 1.00 0.00 565 SER A C 9
ATOM 9340 O O . SER A 1 64 ? 12.071 17.338 -15.809 1.00 0.00 565 SER A O 9
ATOM 9348 N N . SER A 1 65 ? 11.882 19.572 -16.088 1.00 0.00 566 SER A N 9
ATOM 9349 C CA . SER A 1 65 ? 13.036 19.678 -17.002 1.00 0.00 566 SER A CA 9
ATOM 9350 C C . SER A 1 65 ? 14.346 19.322 -16.276 1.00 0.00 566 SER A C 9
ATOM 9351 O O . SER A 1 65 ? 14.736 19.982 -15.300 1.00 0.00 566 SER A O 9
ATOM 9361 N N . GLY A 1 1 ? -18.913 2.592 -9.605 1.00 0.00 502 GLY A N 10
ATOM 9362 C CA . GLY A 1 1 ? -18.284 2.889 -8.277 1.00 0.00 502 GLY A CA 10
ATOM 9363 C C . GLY A 1 1 ? -16.738 2.951 -8.357 1.00 0.00 502 GLY A C 10
ATOM 9364 O O . GLY A 1 1 ? -16.158 2.860 -9.450 1.00 0.00 502 GLY A O 10
ATOM 9370 N N . PRO A 1 2 ? -16.067 3.114 -7.196 1.00 0.00 503 PRO A N 10
ATOM 9371 C CA . PRO A 1 2 ? -14.607 3.192 -7.126 1.00 0.00 503 PRO A CA 10
ATOM 9372 C C . PRO A 1 2 ? -13.940 1.820 -7.324 1.00 0.00 503 PRO A C 10
ATOM 9373 O O . PRO A 1 2 ? -14.586 0.779 -7.196 1.00 0.00 503 PRO A O 10
ATOM 9384 N N . VAL A 1 3 ? -12.633 1.837 -7.621 1.00 0.00 504 VAL A N 10
ATOM 9385 C CA . VAL A 1 3 ? -11.856 0.597 -7.834 1.00 0.00 504 VAL A CA 10
ATOM 9386 C C . VAL A 1 3 ? -10.350 0.869 -7.674 1.00 0.00 504 VAL A C 10
ATOM 9387 O O . VAL A 1 3 ? -9.884 1.987 -7.905 1.00 0.00 504 VAL A O 10
ATOM 9400 N N . GLN A 1 4 ? -9.601 -0.163 -7.274 1.00 0.00 505 GLN A N 10
ATOM 9401 C CA . GLN A 1 4 ? -8.148 -0.056 -7.093 1.00 0.00 505 GLN A CA 10
ATOM 9402 C C . GLN A 1 4 ? -7.478 -1.428 -7.282 1.00 0.00 505 GLN A C 10
ATOM 9403 O O . GLN A 1 4 ? -8.114 -2.465 -7.092 1.00 0.00 505 GLN A O 10
ATOM 9417 N N . ILE A 1 5 ? -6.183 -1.407 -7.676 1.00 0.00 506 ILE A N 10
ATOM 9418 C CA . ILE A 1 5 ? -5.377 -2.650 -7.943 1.00 0.00 506 ILE A CA 10
ATOM 9419 C C . ILE A 1 5 ? -5.825 -3.328 -9.261 1.00 0.00 506 ILE A C 10
ATOM 9420 O O . ILE A 1 5 ? -5.024 -3.505 -10.180 1.00 0.00 506 ILE A O 10
ATOM 9436 N N . ASP A 1 6 ? -7.112 -3.666 -9.351 1.00 0.00 507 ASP A N 10
ATOM 9437 C CA . ASP A 1 6 ? -7.684 -4.260 -10.564 1.00 0.00 507 ASP A CA 10
ATOM 9438 C C . ASP A 1 6 ? -7.941 -3.164 -11.640 1.00 0.00 507 ASP A C 10
ATOM 9439 O O . ASP A 1 6 ? -8.593 -2.151 -11.358 1.00 0.00 507 ASP A O 10
ATOM 9448 N N . PRO A 1 7 ? -7.416 -3.356 -12.876 1.00 0.00 508 PRO A N 10
ATOM 9449 C CA . PRO A 1 7 ? -7.559 -2.379 -13.951 1.00 0.00 508 PRO A CA 10
ATOM 9450 C C . PRO A 1 7 ? -8.958 -2.408 -14.580 1.00 0.00 508 PRO A C 10
ATOM 9451 O O . PRO A 1 7 ? -9.544 -3.474 -14.768 1.00 0.00 508 PRO A O 10
ATOM 9462 N N . TYR A 1 8 ? -9.477 -1.223 -14.923 1.00 0.00 509 TYR A N 10
ATOM 9463 C CA . TYR A 1 8 ? -10.821 -1.095 -15.522 1.00 0.00 509 TYR A CA 10
ATOM 9464 C C . TYR A 1 8 ? -10.770 -1.255 -17.066 1.00 0.00 509 TYR A C 10
ATOM 9465 O O . TYR A 1 8 ? -11.810 -1.243 -17.734 1.00 0.00 509 TYR A O 10
ATOM 9483 N N . LEU A 1 9 ? -9.554 -1.411 -17.614 1.00 0.00 510 LEU A N 10
ATOM 9484 C CA . LEU A 1 9 ? -9.360 -1.563 -19.070 1.00 0.00 510 LEU A CA 10
ATOM 9485 C C . LEU A 1 9 ? -7.960 -2.127 -19.382 1.00 0.00 510 LEU A C 10
ATOM 9486 O O . LEU A 1 9 ? -7.831 -3.081 -20.149 1.00 0.00 510 LEU A O 10
ATOM 9502 N N . GLU A 1 10 ? -6.919 -1.514 -18.774 1.00 0.00 511 GLU A N 10
ATOM 9503 C CA . GLU A 1 10 ? -5.497 -1.918 -18.987 1.00 0.00 511 GLU A CA 10
ATOM 9504 C C . GLU A 1 10 ? -5.015 -1.538 -20.415 1.00 0.00 511 GLU A C 10
ATOM 9505 O O . GLU A 1 10 ? -5.819 -1.206 -21.290 1.00 0.00 511 GLU A O 10
ATOM 9517 N N . ASP A 1 11 ? -3.692 -1.561 -20.617 1.00 0.00 512 ASP A N 10
ATOM 9518 C CA . ASP A 1 11 ? -3.090 -1.238 -21.919 1.00 0.00 512 ASP A CA 10
ATOM 9519 C C . ASP A 1 11 ? -3.581 -2.217 -23.010 1.00 0.00 512 ASP A C 10
ATOM 9520 O O . ASP A 1 11 ? -3.414 -3.434 -22.888 1.00 0.00 512 ASP A O 10
ATOM 9529 N N . SER A 1 12 ? -4.208 -1.672 -24.056 1.00 0.00 513 SER A N 10
ATOM 9530 C CA . SER A 1 12 ? -4.794 -2.487 -25.131 1.00 0.00 513 SER A CA 10
ATOM 9531 C C . SER A 1 12 ? -3.864 -2.531 -26.363 1.00 0.00 513 SER A C 10
ATOM 9532 O O . SER A 1 12 ? -3.371 -1.497 -26.821 1.00 0.00 513 SER A O 10
ATOM 9540 N N . LEU A 1 13 ? -3.675 -3.733 -26.920 1.00 0.00 514 LEU A N 10
ATOM 9541 C CA . LEU A 1 13 ? -2.915 -3.904 -28.165 1.00 0.00 514 LEU A CA 10
ATOM 9542 C C . LEU A 1 13 ? -3.810 -3.601 -29.381 1.00 0.00 514 LEU A C 10
ATOM 9543 O O . LEU A 1 13 ? -4.986 -3.969 -29.402 1.00 0.00 514 LEU A O 10
ATOM 9559 N N . CYS A 1 14 ? -3.238 -2.936 -30.398 1.00 0.00 515 CYS A N 10
ATOM 9560 C CA . CYS A 1 14 ? -3.984 -2.594 -31.618 1.00 0.00 515 CYS A CA 10
ATOM 9561 C C . CYS A 1 14 ? -4.520 -3.864 -32.303 1.00 0.00 515 CYS A C 10
ATOM 9562 O O . CYS A 1 14 ? -3.758 -4.774 -32.625 1.00 0.00 515 CYS A O 10
ATOM 9569 N N . HIS A 1 15 ? -5.840 -3.918 -32.497 1.00 0.00 516 HIS A N 10
ATOM 9570 C CA . HIS A 1 15 ? -6.510 -5.136 -32.988 1.00 0.00 516 HIS A CA 10
ATOM 9571 C C . HIS A 1 15 ? -6.159 -5.427 -34.476 1.00 0.00 516 HIS A C 10
ATOM 9572 O O . HIS A 1 15 ? -6.282 -6.563 -34.939 1.00 0.00 516 HIS A O 10
ATOM 9586 N N . ILE A 1 16 ? -5.775 -4.378 -35.220 1.00 0.00 517 ILE A N 10
ATOM 9587 C CA . ILE A 1 16 ? -5.530 -4.497 -36.675 1.00 0.00 517 ILE A CA 10
ATOM 9588 C C . ILE A 1 16 ? -4.126 -5.068 -36.957 1.00 0.00 517 ILE A C 10
ATOM 9589 O O . ILE A 1 16 ? -3.995 -6.139 -37.550 1.00 0.00 517 ILE A O 10
ATOM 9605 N N . CYS A 1 17 ? -3.081 -4.321 -36.570 1.00 0.00 518 CYS A N 10
ATOM 9606 C CA . CYS A 1 17 ? -1.692 -4.701 -36.889 1.00 0.00 518 CYS A CA 10
ATOM 9607 C C . CYS A 1 17 ? -1.102 -5.649 -35.820 1.00 0.00 518 CYS A C 10
ATOM 9608 O O . CYS A 1 17 ? -0.242 -6.475 -36.125 1.00 0.00 518 CYS A O 10
ATOM 9615 N N . SER A 1 18 ? -1.573 -5.513 -34.567 1.00 0.00 519 SER A N 10
ATOM 9616 C CA . SER A 1 18 ? -1.109 -6.368 -33.435 1.00 0.00 519 SER A CA 10
ATOM 9617 C C . SER A 1 18 ? 0.415 -6.179 -33.167 1.00 0.00 519 SER A C 10
ATOM 9618 O O . SER A 1 18 ? 1.058 -7.039 -32.561 1.00 0.00 519 SER A O 10
ATOM 9626 N N . SER A 1 19 ? 0.976 -5.056 -33.638 1.00 0.00 520 SER A N 10
ATOM 9627 C CA . SER A 1 19 ? 2.430 -4.797 -33.525 1.00 0.00 520 SER A CA 10
ATOM 9628 C C . SER A 1 19 ? 2.755 -3.896 -32.309 1.00 0.00 520 SER A C 10
ATOM 9629 O O . SER A 1 19 ? 3.888 -3.888 -31.823 1.00 0.00 520 SER A O 10
ATOM 9637 N N . GLN A 1 20 ? 1.761 -3.114 -31.855 1.00 0.00 521 GLN A N 10
ATOM 9638 C CA . GLN A 1 20 ? 1.974 -2.108 -30.797 1.00 0.00 521 GLN A CA 10
ATOM 9639 C C . GLN A 1 20 ? 0.624 -1.526 -30.321 1.00 0.00 521 GLN A C 10
ATOM 9640 O O . GLN A 1 20 ? -0.361 -1.531 -31.070 1.00 0.00 521 GLN A O 10
ATOM 9654 N N . PRO A 1 21 ? 0.577 -0.984 -29.081 1.00 0.00 522 PRO A N 10
ATOM 9655 C CA . PRO A 1 21 ? -0.600 -0.290 -28.573 1.00 0.00 522 PRO A CA 10
ATOM 9656 C C . PRO A 1 21 ? -0.792 1.079 -29.244 1.00 0.00 522 PRO A C 10
ATOM 9657 O O . PRO A 1 21 ? 0.181 1.767 -29.561 1.00 0.00 522 PRO A O 10
ATOM 9668 N N . GLY A 1 22 ? -2.056 1.454 -29.474 1.00 0.00 523 GLY A N 10
ATOM 9669 C CA . GLY A 1 22 ? -2.370 2.715 -30.167 1.00 0.00 523 GLY A CA 10
ATOM 9670 C C . GLY A 1 22 ? -2.648 3.871 -29.183 1.00 0.00 523 GLY A C 10
ATOM 9671 O O . GLY A 1 22 ? -3.060 3.642 -28.043 1.00 0.00 523 GLY A O 10
ATOM 9675 N N . PRO A 1 23 ? -2.457 5.131 -29.636 1.00 0.00 524 PRO A N 10
ATOM 9676 C CA . PRO A 1 23 ? -2.727 6.315 -28.823 1.00 0.00 524 PRO A CA 10
ATOM 9677 C C . PRO A 1 23 ? -4.231 6.648 -28.742 1.00 0.00 524 PRO A C 10
ATOM 9678 O O . PRO A 1 23 ? -4.685 7.257 -27.774 1.00 0.00 524 PRO A O 10
ATOM 9689 N N . PHE A 1 24 ? -4.997 6.234 -29.767 1.00 0.00 525 PHE A N 10
ATOM 9690 C CA . PHE A 1 24 ? -6.444 6.482 -29.812 1.00 0.00 525 PHE A CA 10
ATOM 9691 C C . PHE A 1 24 ? -7.215 5.314 -29.183 1.00 0.00 525 PHE A C 10
ATOM 9692 O O . PHE A 1 24 ? -6.889 4.152 -29.417 1.00 0.00 525 PHE A O 10
ATOM 9709 N N . PHE A 1 25 ? -8.271 5.639 -28.423 1.00 0.00 526 PHE A N 10
ATOM 9710 C CA . PHE A 1 25 ? -9.147 4.623 -27.811 1.00 0.00 526 PHE A CA 10
ATOM 9711 C C . PHE A 1 25 ? -10.600 4.830 -28.254 1.00 0.00 526 PHE A C 10
ATOM 9712 O O . PHE A 1 25 ? -11.123 5.945 -28.196 1.00 0.00 526 PHE A O 10
ATOM 9729 N N . CYS A 1 26 ? -11.257 3.737 -28.659 1.00 0.00 527 CYS A N 10
ATOM 9730 C CA . CYS A 1 26 ? -12.670 3.775 -29.057 1.00 0.00 527 CYS A CA 10
ATOM 9731 C C . CYS A 1 26 ? -13.559 3.177 -27.953 1.00 0.00 527 CYS A C 10
ATOM 9732 O O . CYS A 1 26 ? -13.361 2.037 -27.542 1.00 0.00 527 CYS A O 10
ATOM 9739 N N . ARG A 1 27 ? -14.531 3.968 -27.474 1.00 0.00 528 ARG A N 10
ATOM 9740 C CA . ARG A 1 27 ? -15.373 3.572 -26.319 1.00 0.00 528 ARG A CA 10
ATOM 9741 C C . ARG A 1 27 ? -16.567 2.681 -26.750 1.00 0.00 528 ARG A C 10
ATOM 9742 O O . ARG A 1 27 ? -17.257 2.115 -25.900 1.00 0.00 528 ARG A O 10
ATOM 9763 N N . ASP A 1 28 ? -16.835 2.612 -28.061 1.00 0.00 529 ASP A N 10
ATOM 9764 C CA . ASP A 1 28 ? -17.997 1.867 -28.581 1.00 0.00 529 ASP A CA 10
ATOM 9765 C C . ASP A 1 28 ? -17.897 0.367 -28.224 1.00 0.00 529 ASP A C 10
ATOM 9766 O O . ASP A 1 28 ? -16.805 -0.200 -28.193 1.00 0.00 529 ASP A O 10
ATOM 9775 N N . GLN A 1 29 ? -19.055 -0.267 -27.993 1.00 0.00 530 GLN A N 10
ATOM 9776 C CA . GLN A 1 29 ? -19.112 -1.698 -27.640 1.00 0.00 530 GLN A CA 10
ATOM 9777 C C . GLN A 1 29 ? -18.575 -2.586 -28.791 1.00 0.00 530 GLN A C 10
ATOM 9778 O O . GLN A 1 29 ? -18.124 -3.708 -28.555 1.00 0.00 530 GLN A O 10
ATOM 9792 N N . VAL A 1 30 ? -18.608 -2.062 -30.027 1.00 0.00 531 VAL A N 10
ATOM 9793 C CA . VAL A 1 30 ? -18.066 -2.780 -31.201 1.00 0.00 531 VAL A CA 10
ATOM 9794 C C . VAL A 1 30 ? -16.531 -2.918 -31.096 1.00 0.00 531 VAL A C 10
ATOM 9795 O O . VAL A 1 30 ? -15.957 -3.910 -31.548 1.00 0.00 531 VAL A O 10
ATOM 9808 N N . CYS A 1 31 ? -15.880 -1.893 -30.525 1.00 0.00 532 CYS A N 10
ATOM 9809 C CA . CYS A 1 31 ? -14.413 -1.834 -30.452 1.00 0.00 532 CYS A CA 10
ATOM 9810 C C . CYS A 1 31 ? -13.917 -2.042 -28.999 1.00 0.00 532 CYS A C 10
ATOM 9811 O O . CYS A 1 31 ? -13.521 -3.150 -28.627 1.00 0.00 532 CYS A O 10
ATOM 9818 N N . PHE A 1 32 ? -13.902 -0.949 -28.208 1.00 0.00 533 PHE A N 10
ATOM 9819 C CA . PHE A 1 32 ? -13.402 -0.973 -26.811 1.00 0.00 533 PHE A CA 10
ATOM 9820 C C . PHE A 1 32 ? -11.899 -1.367 -26.763 1.00 0.00 533 PHE A C 10
ATOM 9821 O O . PHE A 1 32 ? -11.454 -2.063 -25.847 1.00 0.00 533 PHE A O 10
ATOM 9838 N N . LYS A 1 33 ? -11.132 -0.896 -27.761 1.00 0.00 534 LYS A N 10
ATOM 9839 C CA . LYS A 1 33 ? -9.688 -1.195 -27.864 1.00 0.00 534 LYS A CA 10
ATOM 9840 C C . LYS A 1 33 ? -8.908 0.041 -28.364 1.00 0.00 534 LYS A C 10
ATOM 9841 O O . LYS A 1 33 ? -9.507 1.045 -28.772 1.00 0.00 534 LYS A O 10
ATOM 9860 N N . TYR A 1 34 ? -7.574 -0.054 -28.354 1.00 0.00 535 TYR A N 10
ATOM 9861 C CA . TYR A 1 34 ? -6.711 1.012 -28.893 1.00 0.00 535 TYR A CA 10
ATOM 9862 C C . TYR A 1 34 ? -6.424 0.777 -30.391 1.00 0.00 535 TYR A C 10
ATOM 9863 O O . TYR A 1 34 ? -6.482 -0.356 -30.873 1.00 0.00 535 TYR A O 10
ATOM 9881 N N . PHE A 1 35 ? -6.074 1.857 -31.107 1.00 0.00 536 PHE A N 10
ATOM 9882 C CA . PHE A 1 35 ? -5.739 1.775 -32.537 1.00 0.00 536 PHE A CA 10
ATOM 9883 C C . PHE A 1 35 ? -4.710 2.849 -32.923 1.00 0.00 536 PHE A C 10
ATOM 9884 O O . PHE A 1 35 ? -4.739 3.965 -32.401 1.00 0.00 536 PHE A O 10
ATOM 9901 N N . CYS A 1 36 ? -3.845 2.518 -33.889 1.00 0.00 537 CYS A N 10
ATOM 9902 C CA . CYS A 1 36 ? -2.925 3.504 -34.487 1.00 0.00 537 CYS A CA 10
ATOM 9903 C C . CYS A 1 36 ? -3.700 4.465 -35.418 1.00 0.00 537 CYS A C 10
ATOM 9904 O O . CYS A 1 36 ? -4.850 4.211 -35.753 1.00 0.00 537 CYS A O 10
ATOM 9911 N N . ARG A 1 37 ? -3.050 5.557 -35.842 1.00 0.00 538 ARG A N 10
ATOM 9912 C CA . ARG A 1 37 ? -3.703 6.572 -36.708 1.00 0.00 538 ARG A CA 10
ATOM 9913 C C . ARG A 1 37 ? -4.227 5.936 -38.019 1.00 0.00 538 ARG A C 10
ATOM 9914 O O . ARG A 1 37 ? -5.369 6.165 -38.415 1.00 0.00 538 ARG A O 10
ATOM 9935 N N . SER A 1 38 ? -3.386 5.133 -38.670 1.00 0.00 539 SER A N 10
ATOM 9936 C CA . SER A 1 38 ? -3.755 4.468 -39.937 1.00 0.00 539 SER A CA 10
ATOM 9937 C C . SER A 1 38 ? -4.751 3.314 -39.688 1.00 0.00 539 SER A C 10
ATOM 9938 O O . SER A 1 38 ? -5.703 3.128 -40.447 1.00 0.00 539 SER A O 10
ATOM 9946 N N . CYS A 1 39 ? -4.521 2.552 -38.612 1.00 0.00 540 CYS A N 10
ATOM 9947 C CA . CYS A 1 39 ? -5.379 1.407 -38.265 1.00 0.00 540 CYS A CA 10
ATOM 9948 C C . CYS A 1 39 ? -6.793 1.873 -37.875 1.00 0.00 540 CYS A C 10
ATOM 9949 O O . CYS A 1 39 ? -7.781 1.234 -38.227 1.00 0.00 540 CYS A O 10
ATOM 9956 N N . TRP A 1 40 ? -6.874 3.005 -37.170 1.00 0.00 541 TRP A N 10
ATOM 9957 C CA . TRP A 1 40 ? -8.156 3.595 -36.783 1.00 0.00 541 TRP A CA 10
ATOM 9958 C C . TRP A 1 40 ? -8.959 4.000 -38.021 1.00 0.00 541 TRP A C 10
ATOM 9959 O O . TRP A 1 40 ? -10.141 3.668 -38.141 1.00 0.00 541 TRP A O 10
ATOM 9980 N N . HIS A 1 41 ? -8.298 4.690 -38.957 1.00 0.00 542 HIS A N 10
ATOM 9981 C CA . HIS A 1 41 ? -8.935 5.117 -40.205 1.00 0.00 542 HIS A CA 10
ATOM 9982 C C . HIS A 1 41 ? -9.498 3.903 -40.979 1.00 0.00 542 HIS A C 10
ATOM 9983 O O . HIS A 1 41 ? -10.615 3.951 -41.489 1.00 0.00 542 HIS A O 10
ATOM 9997 N N . TRP A 1 42 ? -8.731 2.803 -41.009 1.00 0.00 543 TRP A N 10
ATOM 9998 C CA . TRP A 1 42 ? -9.156 1.576 -41.694 1.00 0.00 543 TRP A CA 10
ATOM 9999 C C . TRP A 1 42 ? -10.347 0.915 -40.964 1.00 0.00 543 TRP A C 10
ATOM 10000 O O . TRP A 1 42 ? -11.325 0.510 -41.597 1.00 0.00 543 TRP A O 10
ATOM 10021 N N . ARG A 1 43 ? -10.252 0.812 -39.628 1.00 0.00 544 ARG A N 10
ATOM 10022 C CA . ARG A 1 43 ? -11.260 0.094 -38.823 1.00 0.00 544 ARG A CA 10
ATOM 10023 C C . ARG A 1 43 ? -12.621 0.800 -38.876 1.00 0.00 544 ARG A C 10
ATOM 10024 O O . ARG A 1 43 ? -13.660 0.146 -38.948 1.00 0.00 544 ARG A O 10
ATOM 10045 N N . HIS A 1 44 ? -12.605 2.131 -38.816 1.00 0.00 545 HIS A N 10
ATOM 10046 C CA . HIS A 1 44 ? -13.846 2.924 -38.749 1.00 0.00 545 HIS A CA 10
ATOM 10047 C C . HIS A 1 44 ? -14.326 3.357 -40.167 1.00 0.00 545 HIS A C 10
ATOM 10048 O O . HIS A 1 44 ? -15.355 4.017 -40.305 1.00 0.00 545 HIS A O 10
ATOM 10062 N N . SER A 1 45 ? -13.605 2.919 -41.209 1.00 0.00 546 SER A N 10
ATOM 10063 C CA . SER A 1 45 ? -14.044 3.122 -42.605 1.00 0.00 546 SER A CA 10
ATOM 10064 C C . SER A 1 45 ? -15.296 2.277 -42.909 1.00 0.00 546 SER A C 10
ATOM 10065 O O . SER A 1 45 ? -16.151 2.673 -43.707 1.00 0.00 546 SER A O 10
ATOM 10073 N N . MET A 1 46 ? -15.399 1.116 -42.246 1.00 0.00 547 MET A N 10
ATOM 10074 C CA . MET A 1 46 ? -16.536 0.204 -42.429 1.00 0.00 547 MET A CA 10
ATOM 10075 C C . MET A 1 46 ? -17.866 0.914 -42.117 1.00 0.00 547 MET A C 10
ATOM 10076 O O . MET A 1 46 ? -17.968 1.670 -41.145 1.00 0.00 547 MET A O 10
ATOM 10090 N N . GLU A 1 47 ? -18.883 0.648 -42.940 1.00 0.00 548 GLU A N 10
ATOM 10091 C CA . GLU A 1 47 ? -20.214 1.235 -42.747 1.00 0.00 548 GLU A CA 10
ATOM 10092 C C . GLU A 1 47 ? -20.838 0.744 -41.428 1.00 0.00 548 GLU A C 10
ATOM 10093 O O . GLU A 1 47 ? -20.676 -0.420 -41.045 1.00 0.00 548 GLU A O 10
ATOM 10105 N N . GLY A 1 48 ? -21.551 1.646 -40.740 1.00 0.00 549 GLY A N 10
ATOM 10106 C CA . GLY A 1 48 ? -22.201 1.305 -39.460 1.00 0.00 549 GLY A CA 10
ATOM 10107 C C . GLY A 1 48 ? -21.354 1.712 -38.242 1.00 0.00 549 GLY A C 10
ATOM 10108 O O . GLY A 1 48 ? -21.857 1.752 -37.122 1.00 0.00 549 GLY A O 10
ATOM 10112 N N . LEU A 1 49 ? -20.062 2.017 -38.475 1.00 0.00 550 LEU A N 10
ATOM 10113 C CA . LEU A 1 49 ? -19.146 2.473 -37.400 1.00 0.00 550 LEU A CA 10
ATOM 10114 C C . LEU A 1 49 ? -18.741 3.960 -37.605 1.00 0.00 550 LEU A C 10
ATOM 10115 O O . LEU A 1 49 ? -17.817 4.457 -36.959 1.00 0.00 550 LEU A O 10
ATOM 10131 N N . ARG A 1 50 ? -19.438 4.651 -38.518 1.00 0.00 551 ARG A N 10
ATOM 10132 C CA . ARG A 1 50 ? -19.104 6.049 -38.872 1.00 0.00 551 ARG A CA 10
ATOM 10133 C C . ARG A 1 50 ? -19.389 7.018 -37.692 1.00 0.00 551 ARG A C 10
ATOM 10134 O O . ARG A 1 50 ? -18.955 8.170 -37.711 1.00 0.00 551 ARG A O 10
ATOM 10155 N N . HIS A 1 51 ? -20.127 6.537 -36.683 1.00 0.00 552 HIS A N 10
ATOM 10156 C CA . HIS A 1 51 ? -20.503 7.362 -35.518 1.00 0.00 552 HIS A CA 10
ATOM 10157 C C . HIS A 1 51 ? -19.419 7.302 -34.394 1.00 0.00 552 HIS A C 10
ATOM 10158 O O . HIS A 1 51 ? -19.556 7.952 -33.355 1.00 0.00 552 HIS A O 10
ATOM 10172 N N . HIS A 1 52 ? -18.367 6.502 -34.611 1.00 0.00 553 HIS A N 10
ATOM 10173 C CA . HIS A 1 52 ? -17.306 6.310 -33.602 1.00 0.00 553 HIS A CA 10
ATOM 10174 C C . HIS A 1 52 ? -16.370 7.544 -33.535 1.00 0.00 553 HIS A C 10
ATOM 10175 O O . HIS A 1 52 ? -16.031 8.137 -34.563 1.00 0.00 553 HIS A O 10
ATOM 10189 N N . SER A 1 53 ? -15.910 7.873 -32.320 1.00 0.00 554 SER A N 10
ATOM 10190 C CA . SER A 1 53 ? -14.964 8.988 -32.108 1.00 0.00 554 SER A CA 10
ATOM 10191 C C . SER A 1 53 ? -13.992 8.663 -30.946 1.00 0.00 554 SER A C 10
ATOM 10192 O O . SER A 1 53 ? -14.388 8.036 -29.953 1.00 0.00 554 SER A O 10
ATOM 10200 N N . PRO A 1 54 ? -12.712 9.094 -31.057 1.00 0.00 555 PRO A N 10
ATOM 10201 C CA . PRO A 1 54 ? -11.706 8.846 -30.032 1.00 0.00 555 PRO A CA 10
ATOM 10202 C C . PRO A 1 54 ? -11.778 9.867 -28.887 1.00 0.00 555 PRO A C 10
ATOM 10203 O O . PRO A 1 54 ? -11.909 11.070 -29.121 1.00 0.00 555 PRO A O 10
ATOM 10214 N N . LEU A 1 55 ? -11.680 9.375 -27.645 1.00 0.00 556 LEU A N 10
ATOM 10215 C CA . LEU A 1 55 ? -11.695 10.241 -26.462 1.00 0.00 556 LEU A CA 10
ATOM 10216 C C . LEU A 1 55 ? -10.360 10.973 -26.298 1.00 0.00 556 LEU A C 10
ATOM 10217 O O . LEU A 1 55 ? -9.291 10.400 -26.533 1.00 0.00 556 LEU A O 10
ATOM 10233 N N . MET A 1 56 ? -10.428 12.214 -25.807 1.00 0.00 557 MET A N 10
ATOM 10234 C CA . MET A 1 56 ? -9.224 13.000 -25.500 1.00 0.00 557 MET A CA 10
ATOM 10235 C C . MET A 1 56 ? -8.706 12.660 -24.093 1.00 0.00 557 MET A C 10
ATOM 10236 O O . MET A 1 56 ? -9.422 12.826 -23.101 1.00 0.00 557 MET A O 10
ATOM 10250 N N . ARG A 1 57 ? -7.458 12.172 -24.023 1.00 0.00 558 ARG A N 10
ATOM 10251 C CA . ARG A 1 57 ? -6.832 11.777 -22.746 1.00 0.00 558 ARG A CA 10
ATOM 10252 C C . ARG A 1 57 ? -5.429 12.386 -22.621 1.00 0.00 558 ARG A C 10
ATOM 10253 O O . ARG A 1 57 ? -4.658 12.392 -23.585 1.00 0.00 558 ARG A O 10
ATOM 10274 N N . ASN A 1 58 ? -5.100 12.878 -21.422 1.00 0.00 559 ASN A N 10
ATOM 10275 C CA . ASN A 1 58 ? -3.786 13.487 -21.155 1.00 0.00 559 ASN A CA 10
ATOM 10276 C C . ASN A 1 58 ? -3.516 13.559 -19.635 1.00 0.00 559 ASN A C 10
ATOM 10277 O O . ASN A 1 58 ? -4.436 13.781 -18.841 1.00 0.00 559 ASN A O 10
ATOM 10288 N N . GLN A 1 59 ? -2.247 13.392 -19.248 1.00 0.00 560 GLN A N 10
ATOM 10289 C CA . GLN A 1 59 ? -1.840 13.474 -17.840 1.00 0.00 560 GLN A CA 10
ATOM 10290 C C . GLN A 1 59 ? -1.385 14.905 -17.492 1.00 0.00 560 GLN A C 10
ATOM 10291 O O . GLN A 1 59 ? -0.555 15.490 -18.190 1.00 0.00 560 GLN A O 10
ATOM 10305 N N . LYS A 1 60 ? -1.932 15.452 -16.398 1.00 0.00 561 LYS A N 10
ATOM 10306 C CA . LYS A 1 60 ? -1.581 16.811 -15.939 1.00 0.00 561 LYS A CA 10
ATOM 10307 C C . LYS A 1 60 ? -0.370 16.778 -14.975 1.00 0.00 561 LYS A C 10
ATOM 10308 O O . LYS A 1 60 ? 0.405 17.736 -14.905 1.00 0.00 561 LYS A O 10
ATOM 10327 N N . ASN A 1 61 ? -0.223 15.667 -14.241 1.00 0.00 562 ASN A N 10
ATOM 10328 C CA . ASN A 1 61 ? 0.891 15.493 -13.297 1.00 0.00 562 ASN A CA 10
ATOM 10329 C C . ASN A 1 61 ? 2.217 15.185 -14.054 1.00 0.00 562 ASN A C 10
ATOM 10330 O O . ASN A 1 61 ? 2.214 14.947 -15.265 1.00 0.00 562 ASN A O 10
ATOM 10341 N N . ARG A 1 62 ? 3.338 15.170 -13.313 1.00 0.00 563 ARG A N 10
ATOM 10342 C CA . ARG A 1 62 ? 4.661 14.861 -13.893 1.00 0.00 563 ARG A CA 10
ATOM 10343 C C . ARG A 1 62 ? 4.736 13.385 -14.360 1.00 0.00 563 ARG A C 10
ATOM 10344 O O . ARG A 1 62 ? 5.499 13.053 -15.269 1.00 0.00 563 ARG A O 10
ATOM 10365 N N . ASP A 1 63 ? 3.937 12.516 -13.726 1.00 0.00 564 ASP A N 10
ATOM 10366 C CA . ASP A 1 63 ? 3.918 11.080 -14.052 1.00 0.00 564 ASP A CA 10
ATOM 10367 C C . ASP A 1 63 ? 2.554 10.453 -13.692 1.00 0.00 564 ASP A C 10
ATOM 10368 O O . ASP A 1 63 ? 1.774 11.030 -12.932 1.00 0.00 564 ASP A O 10
ATOM 10377 N N . SER A 1 64 ? 2.288 9.261 -14.237 1.00 0.00 565 SER A N 10
ATOM 10378 C CA . SER A 1 64 ? 1.037 8.527 -13.952 1.00 0.00 565 SER A CA 10
ATOM 10379 C C . SER A 1 64 ? 1.294 7.372 -12.962 1.00 0.00 565 SER A C 10
ATOM 10380 O O . SER A 1 64 ? 2.331 6.704 -13.023 1.00 0.00 565 SER A O 10
ATOM 10388 N N . SER A 1 65 ? 0.330 7.131 -12.068 1.00 0.00 566 SER A N 10
ATOM 10389 C CA . SER A 1 65 ? 0.441 6.057 -11.062 1.00 0.00 566 SER A CA 10
ATOM 10390 C C . SER A 1 65 ? 0.466 4.674 -11.736 1.00 0.00 566 SER A C 10
ATOM 10391 O O . SER A 1 65 ? -0.485 4.285 -12.433 1.00 0.00 566 SER A O 10
ATOM 10401 N N . GLY A 1 1 ? -19.425 7.446 -12.840 1.00 0.00 502 GLY A N 11
ATOM 10402 C CA . GLY A 1 1 ? -19.185 6.353 -11.842 1.00 0.00 502 GLY A CA 11
ATOM 10403 C C . GLY A 1 1 ? -18.342 6.834 -10.635 1.00 0.00 502 GLY A C 11
ATOM 10404 O O . GLY A 1 1 ? -17.963 8.012 -10.556 1.00 0.00 502 GLY A O 11
ATOM 10410 N N . PRO A 1 2 ? -18.053 5.921 -9.681 1.00 0.00 503 PRO A N 11
ATOM 10411 C CA . PRO A 1 2 ? -17.271 6.238 -8.487 1.00 0.00 503 PRO A CA 11
ATOM 10412 C C . PRO A 1 2 ? -15.772 6.381 -8.792 1.00 0.00 503 PRO A C 11
ATOM 10413 O O . PRO A 1 2 ? -15.288 5.906 -9.820 1.00 0.00 503 PRO A O 11
ATOM 10424 N N . VAL A 1 3 ? -15.039 7.019 -7.871 1.00 0.00 504 VAL A N 11
ATOM 10425 C CA . VAL A 1 3 ? -13.577 7.199 -8.014 1.00 0.00 504 VAL A CA 11
ATOM 10426 C C . VAL A 1 3 ? -12.832 5.896 -7.678 1.00 0.00 504 VAL A C 11
ATOM 10427 O O . VAL A 1 3 ? -13.323 5.068 -6.906 1.00 0.00 504 VAL A O 11
ATOM 10440 N N . GLN A 1 4 ? -11.636 5.733 -8.258 1.00 0.00 505 GLN A N 11
ATOM 10441 C CA . GLN A 1 4 ? -10.804 4.543 -8.022 1.00 0.00 505 GLN A CA 11
ATOM 10442 C C . GLN A 1 4 ? -9.321 4.937 -7.903 1.00 0.00 505 GLN A C 11
ATOM 10443 O O . GLN A 1 4 ? -8.870 5.897 -8.532 1.00 0.00 505 GLN A O 11
ATOM 10457 N N . ILE A 1 5 ? -8.563 4.164 -7.113 1.00 0.00 506 ILE A N 11
ATOM 10458 C CA . ILE A 1 5 ? -7.107 4.402 -6.938 1.00 0.00 506 ILE A CA 11
ATOM 10459 C C . ILE A 1 5 ? -6.295 3.774 -8.096 1.00 0.00 506 ILE A C 11
ATOM 10460 O O . ILE A 1 5 ? -5.101 4.039 -8.241 1.00 0.00 506 ILE A O 11
ATOM 10476 N N . ASP A 1 6 ? -6.961 2.947 -8.912 1.00 0.00 507 ASP A N 11
ATOM 10477 C CA . ASP A 1 6 ? -6.318 2.270 -10.046 1.00 0.00 507 ASP A CA 11
ATOM 10478 C C . ASP A 1 6 ? -7.370 1.941 -11.143 1.00 0.00 507 ASP A C 11
ATOM 10479 O O . ASP A 1 6 ? -8.424 1.366 -10.845 1.00 0.00 507 ASP A O 11
ATOM 10488 N N . PRO A 1 7 ? -7.106 2.339 -12.413 1.00 0.00 508 PRO A N 11
ATOM 10489 C CA . PRO A 1 7 ? -8.048 2.145 -13.514 1.00 0.00 508 PRO A CA 11
ATOM 10490 C C . PRO A 1 7 ? -8.090 0.690 -14.000 1.00 0.00 508 PRO A C 11
ATOM 10491 O O . PRO A 1 7 ? -7.117 -0.052 -13.861 1.00 0.00 508 PRO A O 11
ATOM 10502 N N . TYR A 1 8 ? -9.222 0.300 -14.597 1.00 0.00 509 TYR A N 11
ATOM 10503 C CA . TYR A 1 8 ? -9.405 -1.069 -15.122 1.00 0.00 509 TYR A CA 11
ATOM 10504 C C . TYR A 1 8 ? -8.730 -1.237 -16.509 1.00 0.00 509 TYR A C 11
ATOM 10505 O O . TYR A 1 8 ? -8.649 -2.349 -17.038 1.00 0.00 509 TYR A O 11
ATOM 10523 N N . LEU A 1 9 ? -8.273 -0.121 -17.086 1.00 0.00 510 LEU A N 11
ATOM 10524 C CA . LEU A 1 9 ? -7.653 -0.123 -18.417 1.00 0.00 510 LEU A CA 11
ATOM 10525 C C . LEU A 1 9 ? -6.198 -0.627 -18.345 1.00 0.00 510 LEU A C 11
ATOM 10526 O O . LEU A 1 9 ? -5.505 -0.422 -17.346 1.00 0.00 510 LEU A O 11
ATOM 10542 N N . GLU A 1 10 ? -5.741 -1.250 -19.437 1.00 0.00 511 GLU A N 11
ATOM 10543 C CA . GLU A 1 10 ? -4.356 -1.740 -19.548 1.00 0.00 511 GLU A CA 11
ATOM 10544 C C . GLU A 1 10 ? -3.792 -1.434 -20.951 1.00 0.00 511 GLU A C 11
ATOM 10545 O O . GLU A 1 10 ? -4.521 -0.982 -21.835 1.00 0.00 511 GLU A O 11
ATOM 10557 N N . ASP A 1 11 ? -2.497 -1.703 -21.146 1.00 0.00 512 ASP A N 11
ATOM 10558 C CA . ASP A 1 11 ? -1.831 -1.470 -22.441 1.00 0.00 512 ASP A CA 11
ATOM 10559 C C . ASP A 1 11 ? -2.162 -2.608 -23.447 1.00 0.00 512 ASP A C 11
ATOM 10560 O O . ASP A 1 11 ? -1.295 -3.400 -23.822 1.00 0.00 512 ASP A O 11
ATOM 10569 N N . SER A 1 12 ? -3.432 -2.683 -23.850 1.00 0.00 513 SER A N 11
ATOM 10570 C CA . SER A 1 12 ? -3.903 -3.730 -24.774 1.00 0.00 513 SER A CA 11
ATOM 10571 C C . SER A 1 12 ? -3.353 -3.498 -26.202 1.00 0.00 513 SER A C 11
ATOM 10572 O O . SER A 1 12 ? -3.336 -2.369 -26.701 1.00 0.00 513 SER A O 11
ATOM 10580 N N . LEU A 1 13 ? -2.904 -4.585 -26.845 1.00 0.00 514 LEU A N 11
ATOM 10581 C CA . LEU A 1 13 ? -2.291 -4.515 -28.180 1.00 0.00 514 LEU A CA 11
ATOM 10582 C C . LEU A 1 13 ? -3.339 -4.141 -29.254 1.00 0.00 514 LEU A C 11
ATOM 10583 O O . LEU A 1 13 ? -4.478 -4.608 -29.212 1.00 0.00 514 LEU A O 11
ATOM 10599 N N . CYS A 1 14 ? -2.916 -3.337 -30.243 1.00 0.00 515 CYS A N 11
ATOM 10600 C CA . CYS A 1 14 ? -3.779 -2.975 -31.385 1.00 0.00 515 CYS A CA 11
ATOM 10601 C C . CYS A 1 14 ? -4.133 -4.226 -32.217 1.00 0.00 515 CYS A C 11
ATOM 10602 O O . CYS A 1 14 ? -3.250 -4.968 -32.646 1.00 0.00 515 CYS A O 11
ATOM 10609 N N . HIS A 1 15 ? -5.435 -4.453 -32.423 1.00 0.00 516 HIS A N 11
ATOM 10610 C CA . HIS A 1 15 ? -5.926 -5.688 -33.070 1.00 0.00 516 HIS A CA 11
ATOM 10611 C C . HIS A 1 15 ? -5.506 -5.762 -34.563 1.00 0.00 516 HIS A C 11
ATOM 10612 O O . HIS A 1 15 ? -5.320 -6.852 -35.107 1.00 0.00 516 HIS A O 11
ATOM 10626 N N . ILE A 1 16 ? -5.438 -4.601 -35.225 1.00 0.00 517 ILE A N 11
ATOM 10627 C CA . ILE A 1 16 ? -5.237 -4.546 -36.690 1.00 0.00 517 ILE A CA 11
ATOM 10628 C C . ILE A 1 16 ? -3.788 -4.915 -37.068 1.00 0.00 517 ILE A C 11
ATOM 10629 O O . ILE A 1 16 ? -3.563 -5.833 -37.858 1.00 0.00 517 ILE A O 11
ATOM 10645 N N . CYS A 1 17 ? -2.817 -4.156 -36.542 1.00 0.00 518 CYS A N 11
ATOM 10646 C CA . CYS A 1 17 ? -1.404 -4.316 -36.939 1.00 0.00 518 CYS A CA 11
ATOM 10647 C C . CYS A 1 17 ? -0.662 -5.314 -36.019 1.00 0.00 518 CYS A C 11
ATOM 10648 O O . CYS A 1 17 ? 0.351 -5.889 -36.418 1.00 0.00 518 CYS A O 11
ATOM 10655 N N . SER A 1 18 ? -1.156 -5.479 -34.782 1.00 0.00 519 SER A N 11
ATOM 10656 C CA . SER A 1 18 ? -0.535 -6.399 -33.786 1.00 0.00 519 SER A CA 11
ATOM 10657 C C . SER A 1 18 ? 0.942 -5.997 -33.488 1.00 0.00 519 SER A C 11
ATOM 10658 O O . SER A 1 18 ? 1.758 -6.835 -33.102 1.00 0.00 519 SER A O 11
ATOM 10666 N N . SER A 1 19 ? 1.268 -4.711 -33.693 1.00 0.00 520 SER A N 11
ATOM 10667 C CA . SER A 1 19 ? 2.653 -4.214 -33.525 1.00 0.00 520 SER A CA 11
ATOM 10668 C C . SER A 1 19 ? 2.845 -3.545 -32.142 1.00 0.00 520 SER A C 11
ATOM 10669 O O . SER A 1 19 ? 3.894 -3.698 -31.511 1.00 0.00 520 SER A O 11
ATOM 10677 N N . GLN A 1 20 ? 1.830 -2.789 -31.695 1.00 0.00 521 GLN A N 11
ATOM 10678 C CA . GLN A 1 20 ? 1.936 -1.965 -30.478 1.00 0.00 521 GLN A CA 11
ATOM 10679 C C . GLN A 1 20 ? 0.557 -1.368 -30.109 1.00 0.00 521 GLN A C 11
ATOM 10680 O O . GLN A 1 20 ? -0.316 -1.237 -30.973 1.00 0.00 521 GLN A O 11
ATOM 10694 N N . PRO A 1 21 ? 0.354 -0.987 -28.824 1.00 0.00 522 PRO A N 11
ATOM 10695 C CA . PRO A 1 21 ? -0.876 -0.329 -28.386 1.00 0.00 522 PRO A CA 11
ATOM 10696 C C . PRO A 1 21 ? -1.033 1.064 -29.015 1.00 0.00 522 PRO A C 11
ATOM 10697 O O . PRO A 1 21 ? -0.078 1.840 -29.076 1.00 0.00 522 PRO A O 11
ATOM 10708 N N . GLY A 1 22 ? -2.244 1.360 -29.504 1.00 0.00 523 GLY A N 11
ATOM 10709 C CA . GLY A 1 22 ? -2.504 2.636 -30.189 1.00 0.00 523 GLY A CA 11
ATOM 10710 C C . GLY A 1 22 ? -2.713 3.800 -29.196 1.00 0.00 523 GLY A C 11
ATOM 10711 O O . GLY A 1 22 ? -3.111 3.583 -28.046 1.00 0.00 523 GLY A O 11
ATOM 10715 N N . PRO A 1 23 ? -2.475 5.053 -29.650 1.00 0.00 524 PRO A N 11
ATOM 10716 C CA . PRO A 1 23 ? -2.666 6.243 -28.827 1.00 0.00 524 PRO A CA 11
ATOM 10717 C C . PRO A 1 23 ? -4.151 6.636 -28.693 1.00 0.00 524 PRO A C 11
ATOM 10718 O O . PRO A 1 23 ? -4.531 7.324 -27.745 1.00 0.00 524 PRO A O 11
ATOM 10729 N N . PHE A 1 24 ? -4.981 6.183 -29.648 1.00 0.00 525 PHE A N 11
ATOM 10730 C CA . PHE A 1 24 ? -6.417 6.472 -29.636 1.00 0.00 525 PHE A CA 11
ATOM 10731 C C . PHE A 1 24 ? -7.198 5.289 -29.063 1.00 0.00 525 PHE A C 11
ATOM 10732 O O . PHE A 1 24 ? -6.918 4.136 -29.392 1.00 0.00 525 PHE A O 11
ATOM 10749 N N . PHE A 1 25 ? -8.214 5.591 -28.247 1.00 0.00 526 PHE A N 11
ATOM 10750 C CA . PHE A 1 25 ? -9.099 4.563 -27.683 1.00 0.00 526 PHE A CA 11
ATOM 10751 C C . PHE A 1 25 ? -10.539 4.783 -28.153 1.00 0.00 526 PHE A C 11
ATOM 10752 O O . PHE A 1 25 ? -11.071 5.891 -28.057 1.00 0.00 526 PHE A O 11
ATOM 10769 N N . CYS A 1 26 ? -11.175 3.712 -28.635 1.00 0.00 527 CYS A N 11
ATOM 10770 C CA . CYS A 1 26 ? -12.573 3.769 -29.073 1.00 0.00 527 CYS A CA 11
ATOM 10771 C C . CYS A 1 26 ? -13.506 3.279 -27.959 1.00 0.00 527 CYS A C 11
ATOM 10772 O O . CYS A 1 26 ? -13.347 2.173 -27.453 1.00 0.00 527 CYS A O 11
ATOM 10779 N N . ARG A 1 27 ? -14.470 4.126 -27.573 1.00 0.00 528 ARG A N 11
ATOM 10780 C CA . ARG A 1 27 ? -15.364 3.835 -26.425 1.00 0.00 528 ARG A CA 11
ATOM 10781 C C . ARG A 1 27 ? -16.668 3.121 -26.869 1.00 0.00 528 ARG A C 11
ATOM 10782 O O . ARG A 1 27 ? -17.544 2.856 -26.045 1.00 0.00 528 ARG A O 11
ATOM 10803 N N . ASP A 1 28 ? -16.790 2.825 -28.167 1.00 0.00 529 ASP A N 11
ATOM 10804 C CA . ASP A 1 28 ? -17.992 2.164 -28.700 1.00 0.00 529 ASP A CA 11
ATOM 10805 C C . ASP A 1 28 ? -18.052 0.689 -28.260 1.00 0.00 529 ASP A C 11
ATOM 10806 O O . ASP A 1 28 ? -17.020 0.048 -28.066 1.00 0.00 529 ASP A O 11
ATOM 10815 N N . GLN A 1 29 ? -19.274 0.156 -28.145 1.00 0.00 530 GLN A N 11
ATOM 10816 C CA . GLN A 1 29 ? -19.484 -1.244 -27.755 1.00 0.00 530 GLN A CA 11
ATOM 10817 C C . GLN A 1 29 ? -18.933 -2.213 -28.831 1.00 0.00 530 GLN A C 11
ATOM 10818 O O . GLN A 1 29 ? -18.522 -3.330 -28.513 1.00 0.00 530 GLN A O 11
ATOM 10832 N N . VAL A 1 30 ? -18.910 -1.763 -30.096 1.00 0.00 531 VAL A N 11
ATOM 10833 C CA . VAL A 1 30 ? -18.386 -2.584 -31.211 1.00 0.00 531 VAL A CA 11
ATOM 10834 C C . VAL A 1 30 ? -16.864 -2.799 -31.066 1.00 0.00 531 VAL A C 11
ATOM 10835 O O . VAL A 1 30 ? -16.356 -3.887 -31.339 1.00 0.00 531 VAL A O 11
ATOM 10848 N N . CYS A 1 31 ? -16.146 -1.736 -30.672 1.00 0.00 532 CYS A N 11
ATOM 10849 C CA . CYS A 1 31 ? -14.676 -1.762 -30.603 1.00 0.00 532 CYS A CA 11
ATOM 10850 C C . CYS A 1 31 ? -14.188 -1.958 -29.148 1.00 0.00 532 CYS A C 11
ATOM 10851 O O . CYS A 1 31 ? -13.774 -3.056 -28.769 1.00 0.00 532 CYS A O 11
ATOM 10858 N N . PHE A 1 32 ? -14.200 -0.864 -28.359 1.00 0.00 533 PHE A N 11
ATOM 10859 C CA . PHE A 1 32 ? -13.710 -0.882 -26.961 1.00 0.00 533 PHE A CA 11
ATOM 10860 C C . PHE A 1 32 ? -12.223 -1.328 -26.904 1.00 0.00 533 PHE A C 11
ATOM 10861 O O . PHE A 1 32 ? -11.849 -2.207 -26.120 1.00 0.00 533 PHE A O 11
ATOM 10878 N N . LYS A 1 33 ? -11.392 -0.719 -27.765 1.00 0.00 534 LYS A N 11
ATOM 10879 C CA . LYS A 1 33 ? -9.970 -1.090 -27.888 1.00 0.00 534 LYS A CA 11
ATOM 10880 C C . LYS A 1 33 ? -9.147 0.077 -28.495 1.00 0.00 534 LYS A C 11
ATOM 10881 O O . LYS A 1 33 ? -9.710 1.091 -28.924 1.00 0.00 534 LYS A O 11
ATOM 10900 N N . TYR A 1 34 ? -7.816 -0.075 -28.509 1.00 0.00 535 TYR A N 11
ATOM 10901 C CA . TYR A 1 34 ? -6.912 0.963 -29.041 1.00 0.00 535 TYR A CA 11
ATOM 10902 C C . TYR A 1 34 ? -6.629 0.740 -30.534 1.00 0.00 535 TYR A C 11
ATOM 10903 O O . TYR A 1 34 ? -6.607 -0.401 -31.009 1.00 0.00 535 TYR A O 11
ATOM 10921 N N . PHE A 1 35 ? -6.314 1.834 -31.246 1.00 0.00 536 PHE A N 11
ATOM 10922 C CA . PHE A 1 35 ? -5.931 1.764 -32.662 1.00 0.00 536 PHE A CA 11
ATOM 10923 C C . PHE A 1 35 ? -4.927 2.874 -33.011 1.00 0.00 536 PHE A C 11
ATOM 10924 O O . PHE A 1 35 ? -4.995 3.980 -32.472 1.00 0.00 536 PHE A O 11
ATOM 10941 N N . CYS A 1 36 ? -4.016 2.574 -33.943 1.00 0.00 537 CYS A N 11
ATOM 10942 C CA . CYS A 1 36 ? -3.073 3.576 -34.473 1.00 0.00 537 CYS A CA 11
ATOM 10943 C C . CYS A 1 36 ? -3.784 4.505 -35.485 1.00 0.00 537 CYS A C 11
ATOM 10944 O O . CYS A 1 36 ? -4.935 4.279 -35.829 1.00 0.00 537 CYS A O 11
ATOM 10951 N N . ARG A 1 37 ? -3.079 5.541 -35.962 1.00 0.00 538 ARG A N 11
ATOM 10952 C CA . ARG A 1 37 ? -3.668 6.525 -36.912 1.00 0.00 538 ARG A CA 11
ATOM 10953 C C . ARG A 1 37 ? -4.235 5.820 -38.168 1.00 0.00 538 ARG A C 11
ATOM 10954 O O . ARG A 1 37 ? -5.364 6.084 -38.580 1.00 0.00 538 ARG A O 11
ATOM 10975 N N . SER A 1 38 ? -3.442 4.926 -38.760 1.00 0.00 539 SER A N 11
ATOM 10976 C CA . SER A 1 38 ? -3.852 4.195 -39.976 1.00 0.00 539 SER A CA 11
ATOM 10977 C C . SER A 1 38 ? -4.888 3.101 -39.643 1.00 0.00 539 SER A C 11
ATOM 10978 O O . SER A 1 38 ? -5.858 2.908 -40.379 1.00 0.00 539 SER A O 11
ATOM 10986 N N . CYS A 1 39 ? -4.673 2.397 -38.527 1.00 0.00 540 CYS A N 11
ATOM 10987 C CA . CYS A 1 39 ? -5.568 1.308 -38.101 1.00 0.00 540 CYS A CA 11
ATOM 10988 C C . CYS A 1 39 ? -6.960 1.848 -37.727 1.00 0.00 540 CYS A C 11
ATOM 10989 O O . CYS A 1 39 ? -7.973 1.199 -37.984 1.00 0.00 540 CYS A O 11
ATOM 10996 N N . TRP A 1 40 ? -6.994 3.041 -37.130 1.00 0.00 541 TRP A N 11
ATOM 10997 C CA . TRP A 1 40 ? -8.245 3.692 -36.751 1.00 0.00 541 TRP A CA 11
ATOM 10998 C C . TRP A 1 40 ? -9.054 4.071 -37.995 1.00 0.00 541 TRP A C 11
ATOM 10999 O O . TRP A 1 40 ? -10.250 3.785 -38.079 1.00 0.00 541 TRP A O 11
ATOM 11020 N N . HIS A 1 41 ? -8.378 4.667 -38.983 1.00 0.00 542 HIS A N 11
ATOM 11021 C CA . HIS A 1 41 ? -9.012 5.025 -40.252 1.00 0.00 542 HIS A CA 11
ATOM 11022 C C . HIS A 1 41 ? -9.608 3.776 -40.940 1.00 0.00 542 HIS A C 11
ATOM 11023 O O . HIS A 1 41 ? -10.746 3.803 -41.406 1.00 0.00 542 HIS A O 11
ATOM 11037 N N . TRP A 1 42 ? -8.850 2.668 -40.935 1.00 0.00 543 TRP A N 11
ATOM 11038 C CA . TRP A 1 42 ? -9.309 1.408 -41.532 1.00 0.00 543 TRP A CA 11
ATOM 11039 C C . TRP A 1 42 ? -10.521 0.836 -40.762 1.00 0.00 543 TRP A C 11
ATOM 11040 O O . TRP A 1 42 ? -11.510 0.420 -41.368 1.00 0.00 543 TRP A O 11
ATOM 11061 N N . ARG A 1 43 ? -10.427 0.826 -39.422 1.00 0.00 544 ARG A N 11
ATOM 11062 C CA . ARG A 1 43 ? -11.461 0.216 -38.566 1.00 0.00 544 ARG A CA 11
ATOM 11063 C C . ARG A 1 43 ? -12.817 0.922 -38.737 1.00 0.00 544 ARG A C 11
ATOM 11064 O O . ARG A 1 43 ? -13.856 0.267 -38.811 1.00 0.00 544 ARG A O 11
ATOM 11085 N N . HIS A 1 44 ? -12.801 2.252 -38.741 1.00 0.00 545 HIS A N 11
ATOM 11086 C CA . HIS A 1 44 ? -14.045 3.044 -38.704 1.00 0.00 545 HIS A CA 11
ATOM 11087 C C . HIS A 1 44 ? -14.516 3.444 -40.134 1.00 0.00 545 HIS A C 11
ATOM 11088 O O . HIS A 1 44 ? -15.548 4.096 -40.293 1.00 0.00 545 HIS A O 11
ATOM 11102 N N . SER A 1 45 ? -13.779 3.000 -41.162 1.00 0.00 546 SER A N 11
ATOM 11103 C CA . SER A 1 45 ? -14.200 3.191 -42.568 1.00 0.00 546 SER A CA 11
ATOM 11104 C C . SER A 1 45 ? -15.440 2.327 -42.886 1.00 0.00 546 SER A C 11
ATOM 11105 O O . SER A 1 45 ? -16.290 2.714 -43.696 1.00 0.00 546 SER A O 11
ATOM 11113 N N . MET A 1 46 ? -15.533 1.159 -42.231 1.00 0.00 547 MET A N 11
ATOM 11114 C CA . MET A 1 46 ? -16.658 0.235 -42.423 1.00 0.00 547 MET A CA 11
ATOM 11115 C C . MET A 1 46 ? -17.999 0.916 -42.084 1.00 0.00 547 MET A C 11
ATOM 11116 O O . MET A 1 46 ? -18.125 1.590 -41.055 1.00 0.00 547 MET A O 11
ATOM 11130 N N . GLU A 1 47 ? -19.003 0.704 -42.943 1.00 0.00 548 GLU A N 11
ATOM 11131 C CA . GLU A 1 47 ? -20.347 1.257 -42.729 1.00 0.00 548 GLU A CA 11
ATOM 11132 C C . GLU A 1 47 ? -20.932 0.767 -41.393 1.00 0.00 548 GLU A C 11
ATOM 11133 O O . GLU A 1 47 ? -20.813 -0.413 -41.046 1.00 0.00 548 GLU A O 11
ATOM 11145 N N . GLY A 1 48 ? -21.579 1.683 -40.659 1.00 0.00 549 GLY A N 11
ATOM 11146 C CA . GLY A 1 48 ? -22.215 1.335 -39.376 1.00 0.00 549 GLY A CA 11
ATOM 11147 C C . GLY A 1 48 ? -21.344 1.708 -38.162 1.00 0.00 549 GLY A C 11
ATOM 11148 O O . GLY A 1 48 ? -21.836 1.754 -37.039 1.00 0.00 549 GLY A O 11
ATOM 11152 N N . LEU A 1 49 ? -20.043 1.964 -38.403 1.00 0.00 550 LEU A N 11
ATOM 11153 C CA . LEU A 1 49 ? -19.104 2.380 -37.329 1.00 0.00 550 LEU A CA 11
ATOM 11154 C C . LEU A 1 49 ? -18.638 3.850 -37.526 1.00 0.00 550 LEU A C 11
ATOM 11155 O O . LEU A 1 49 ? -17.747 4.327 -36.821 1.00 0.00 550 LEU A O 11
ATOM 11171 N N . ARG A 1 50 ? -19.231 4.545 -38.504 1.00 0.00 551 ARG A N 11
ATOM 11172 C CA . ARG A 1 50 ? -18.809 5.917 -38.862 1.00 0.00 551 ARG A CA 11
ATOM 11173 C C . ARG A 1 50 ? -19.206 6.942 -37.764 1.00 0.00 551 ARG A C 11
ATOM 11174 O O . ARG A 1 50 ? -18.792 8.103 -37.813 1.00 0.00 551 ARG A O 11
ATOM 11195 N N . HIS A 1 51 ? -19.993 6.496 -36.776 1.00 0.00 552 HIS A N 11
ATOM 11196 C CA . HIS A 1 51 ? -20.432 7.361 -35.662 1.00 0.00 552 HIS A CA 11
ATOM 11197 C C . HIS A 1 51 ? -19.415 7.330 -34.476 1.00 0.00 552 HIS A C 11
ATOM 11198 O O . HIS A 1 51 ? -19.602 8.023 -33.472 1.00 0.00 552 HIS A O 11
ATOM 11212 N N . HIS A 1 52 ? -18.370 6.505 -34.600 1.00 0.00 553 HIS A N 11
ATOM 11213 C CA . HIS A 1 52 ? -17.369 6.335 -33.525 1.00 0.00 553 HIS A CA 11
ATOM 11214 C C . HIS A 1 52 ? -16.461 7.586 -33.405 1.00 0.00 553 HIS A C 11
ATOM 11215 O O . HIS A 1 52 ? -16.302 8.350 -34.361 1.00 0.00 553 HIS A O 11
ATOM 11229 N N . SER A 1 53 ? -15.842 7.754 -32.232 1.00 0.00 554 SER A N 11
ATOM 11230 C CA . SER A 1 53 ? -14.918 8.875 -31.985 1.00 0.00 554 SER A CA 11
ATOM 11231 C C . SER A 1 53 ? -13.812 8.461 -30.977 1.00 0.00 554 SER A C 11
ATOM 11232 O O . SER A 1 53 ? -14.064 7.678 -30.049 1.00 0.00 554 SER A O 11
ATOM 11240 N N . PRO A 1 54 ? -12.568 8.969 -31.169 1.00 0.00 555 PRO A N 11
ATOM 11241 C CA . PRO A 1 54 ? -11.437 8.632 -30.315 1.00 0.00 555 PRO A CA 11
ATOM 11242 C C . PRO A 1 54 ? -11.394 9.485 -29.043 1.00 0.00 555 PRO A C 11
ATOM 11243 O O . PRO A 1 54 ? -11.555 10.707 -29.097 1.00 0.00 555 PRO A O 11
ATOM 11254 N N . LEU A 1 55 ? -11.149 8.834 -27.900 1.00 0.00 556 LEU A N 11
ATOM 11255 C CA . LEU A 1 55 ? -11.009 9.532 -26.625 1.00 0.00 556 LEU A CA 11
ATOM 11256 C C . LEU A 1 55 ? -9.692 10.310 -26.562 1.00 0.00 556 LEU A C 11
ATOM 11257 O O . LEU A 1 55 ? -8.710 9.957 -27.225 1.00 0.00 556 LEU A O 11
ATOM 11273 N N . MET A 1 56 ? -9.668 11.337 -25.713 1.00 0.00 557 MET A N 11
ATOM 11274 C CA . MET A 1 56 ? -8.455 12.142 -25.490 1.00 0.00 557 MET A CA 11
ATOM 11275 C C . MET A 1 56 ? -7.500 11.433 -24.514 1.00 0.00 557 MET A C 11
ATOM 11276 O O . MET A 1 56 ? -7.930 10.629 -23.679 1.00 0.00 557 MET A O 11
ATOM 11290 N N . ARG A 1 57 ? -6.203 11.758 -24.613 1.00 0.00 558 ARG A N 11
ATOM 11291 C CA . ARG A 1 57 ? -5.180 11.177 -23.725 1.00 0.00 558 ARG A CA 11
ATOM 11292 C C . ARG A 1 57 ? -5.411 11.610 -22.267 1.00 0.00 558 ARG A C 11
ATOM 11293 O O . ARG A 1 57 ? -5.897 12.713 -22.004 1.00 0.00 558 ARG A O 11
ATOM 11314 N N . ASN A 1 58 ? -5.014 10.747 -21.323 1.00 0.00 559 ASN A N 11
ATOM 11315 C CA . ASN A 1 58 ? -5.144 11.044 -19.882 1.00 0.00 559 ASN A CA 11
ATOM 11316 C C . ASN A 1 58 ? -4.217 12.216 -19.471 1.00 0.00 559 ASN A C 11
ATOM 11317 O O . ASN A 1 58 ? -4.529 12.969 -18.546 1.00 0.00 559 ASN A O 11
ATOM 11328 N N . GLN A 1 59 ? -3.098 12.373 -20.192 1.00 0.00 560 GLN A N 11
ATOM 11329 C CA . GLN A 1 59 ? -2.165 13.477 -19.961 1.00 0.00 560 GLN A CA 11
ATOM 11330 C C . GLN A 1 59 ? -1.389 13.800 -21.250 1.00 0.00 560 GLN A C 11
ATOM 11331 O O . GLN A 1 59 ? -1.051 12.901 -22.024 1.00 0.00 560 GLN A O 11
ATOM 11345 N N . LYS A 1 60 ? -1.124 15.090 -21.476 1.00 0.00 561 LYS A N 11
ATOM 11346 C CA . LYS A 1 60 ? -0.401 15.542 -22.676 1.00 0.00 561 LYS A CA 11
ATOM 11347 C C . LYS A 1 60 ? 1.123 15.530 -22.437 1.00 0.00 561 LYS A C 11
ATOM 11348 O O . LYS A 1 60 ? 1.595 15.823 -21.334 1.00 0.00 561 LYS A O 11
ATOM 11367 N N . ASN A 1 61 ? 1.883 15.226 -23.494 1.00 0.00 562 ASN A N 11
ATOM 11368 C CA . ASN A 1 61 ? 3.353 15.233 -23.428 1.00 0.00 562 ASN A CA 11
ATOM 11369 C C . ASN A 1 61 ? 3.895 16.680 -23.366 1.00 0.00 562 ASN A C 11
ATOM 11370 O O . ASN A 1 61 ? 3.222 17.628 -23.785 1.00 0.00 562 ASN A O 11
ATOM 11381 N N . ARG A 1 62 ? 5.135 16.826 -22.877 1.00 0.00 563 ARG A N 11
ATOM 11382 C CA . ARG A 1 62 ? 5.803 18.136 -22.823 1.00 0.00 563 ARG A CA 11
ATOM 11383 C C . ARG A 1 62 ? 6.218 18.594 -24.230 1.00 0.00 563 ARG A C 11
ATOM 11384 O O . ARG A 1 62 ? 6.589 17.775 -25.076 1.00 0.00 563 ARG A O 11
ATOM 11405 N N . ASP A 1 63 ? 6.209 19.911 -24.448 1.00 0.00 564 ASP A N 11
ATOM 11406 C CA . ASP A 1 63 ? 6.712 20.502 -25.704 1.00 0.00 564 ASP A CA 11
ATOM 11407 C C . ASP A 1 63 ? 8.259 20.564 -25.696 1.00 0.00 564 ASP A C 11
ATOM 11408 O O . ASP A 1 63 ? 8.899 20.471 -26.743 1.00 0.00 564 ASP A O 11
ATOM 11417 N N . SER A 1 64 ? 8.839 20.668 -24.494 1.00 0.00 565 SER A N 11
ATOM 11418 C CA . SER A 1 64 ? 10.298 20.659 -24.316 1.00 0.00 565 SER A CA 11
ATOM 11419 C C . SER A 1 64 ? 10.659 20.199 -22.888 1.00 0.00 565 SER A C 11
ATOM 11420 O O . SER A 1 64 ? 9.869 20.367 -21.953 1.00 0.00 565 SER A O 11
ATOM 11428 N N . SER A 1 65 ? 11.842 19.600 -22.734 1.00 0.00 566 SER A N 11
ATOM 11429 C CA . SER A 1 65 ? 12.283 19.060 -21.434 1.00 0.00 566 SER A CA 11
ATOM 11430 C C . SER A 1 65 ? 13.808 18.878 -21.406 1.00 0.00 566 SER A C 11
ATOM 11431 O O . SER A 1 65 ? 14.432 18.547 -22.428 1.00 0.00 566 SER A O 11
ATOM 11441 N N . GLY A 1 1 ? -7.940 4.591 -0.341 1.00 0.00 502 GLY A N 12
ATOM 11442 C CA . GLY A 1 1 ? -6.843 4.360 -1.337 1.00 0.00 502 GLY A CA 12
ATOM 11443 C C . GLY A 1 1 ? -7.121 5.059 -2.691 1.00 0.00 502 GLY A C 12
ATOM 11444 O O . GLY A 1 1 ? -8.222 5.585 -2.918 1.00 0.00 502 GLY A O 12
ATOM 11450 N N . PRO A 1 2 ? -6.118 5.070 -3.597 1.00 0.00 503 PRO A N 12
ATOM 11451 C CA . PRO A 1 2 ? -6.241 5.697 -4.912 1.00 0.00 503 PRO A CA 12
ATOM 11452 C C . PRO A 1 2 ? -7.098 4.864 -5.880 1.00 0.00 503 PRO A C 12
ATOM 11453 O O . PRO A 1 2 ? -7.327 3.674 -5.656 1.00 0.00 503 PRO A O 12
ATOM 11464 N N . VAL A 1 3 ? -7.552 5.502 -6.966 1.00 0.00 504 VAL A N 12
ATOM 11465 C CA . VAL A 1 3 ? -8.383 4.826 -7.985 1.00 0.00 504 VAL A CA 12
ATOM 11466 C C . VAL A 1 3 ? -7.595 3.695 -8.674 1.00 0.00 504 VAL A C 12
ATOM 11467 O O . VAL A 1 3 ? -6.398 3.830 -8.940 1.00 0.00 504 VAL A O 12
ATOM 11480 N N . GLN A 1 4 ? -8.280 2.577 -8.941 1.00 0.00 505 GLN A N 12
ATOM 11481 C CA . GLN A 1 4 ? -7.661 1.411 -9.589 1.00 0.00 505 GLN A CA 12
ATOM 11482 C C . GLN A 1 4 ? -8.096 1.314 -11.062 1.00 0.00 505 GLN A C 12
ATOM 11483 O O . GLN A 1 4 ? -9.223 1.677 -11.413 1.00 0.00 505 GLN A O 12
ATOM 11497 N N . ILE A 1 5 ? -7.196 0.804 -11.916 1.00 0.00 506 ILE A N 12
ATOM 11498 C CA . ILE A 1 5 ? -7.474 0.652 -13.360 1.00 0.00 506 ILE A CA 12
ATOM 11499 C C . ILE A 1 5 ? -7.077 -0.756 -13.838 1.00 0.00 506 ILE A C 12
ATOM 11500 O O . ILE A 1 5 ? -6.033 -1.284 -13.446 1.00 0.00 506 ILE A O 12
ATOM 11516 N N . ASP A 1 6 ? -7.920 -1.355 -14.685 1.00 0.00 507 ASP A N 12
ATOM 11517 C CA . ASP A 1 6 ? -7.657 -2.693 -15.238 1.00 0.00 507 ASP A CA 12
ATOM 11518 C C . ASP A 1 6 ? -6.467 -2.654 -16.233 1.00 0.00 507 ASP A C 12
ATOM 11519 O O . ASP A 1 6 ? -6.252 -1.647 -16.916 1.00 0.00 507 ASP A O 12
ATOM 11528 N N . PRO A 1 7 ? -5.708 -3.769 -16.346 1.00 0.00 508 PRO A N 12
ATOM 11529 C CA . PRO A 1 7 ? -4.558 -3.854 -17.251 1.00 0.00 508 PRO A CA 12
ATOM 11530 C C . PRO A 1 7 ? -4.963 -3.722 -18.728 1.00 0.00 508 PRO A C 12
ATOM 11531 O O . PRO A 1 7 ? -4.208 -3.191 -19.541 1.00 0.00 508 PRO A O 12
ATOM 11542 N N . TYR A 1 8 ? -6.184 -4.168 -19.055 1.00 0.00 509 TYR A N 12
ATOM 11543 C CA . TYR A 1 8 ? -6.707 -4.086 -20.431 1.00 0.00 509 TYR A CA 12
ATOM 11544 C C . TYR A 1 8 ? -6.967 -2.621 -20.843 1.00 0.00 509 TYR A C 12
ATOM 11545 O O . TYR A 1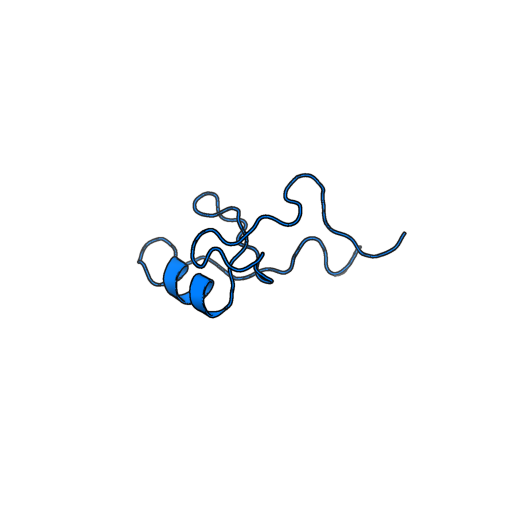 8 ? -7.045 -2.306 -22.033 1.00 0.00 509 TYR A O 12
ATOM 11563 N N . LEU A 1 9 ? -7.072 -1.737 -19.846 1.00 0.00 510 LEU A N 12
ATOM 11564 C CA . LEU A 1 9 ? -7.272 -0.294 -20.080 1.00 0.00 510 LEU A CA 12
ATOM 11565 C C . LEU A 1 9 ? -5.988 0.508 -19.733 1.00 0.00 510 LEU A C 12
ATOM 11566 O O . LEU A 1 9 ? -5.962 1.733 -19.862 1.00 0.00 510 LEU A O 12
ATOM 11582 N N . GLU A 1 10 ? -4.934 -0.201 -19.305 1.00 0.00 511 GLU A N 12
ATOM 11583 C CA . GLU A 1 10 ? -3.641 0.426 -18.991 1.00 0.00 511 GLU A CA 12
ATOM 11584 C C . GLU A 1 10 ? -2.734 0.462 -20.240 1.00 0.00 511 GLU A C 12
ATOM 11585 O O . GLU A 1 10 ? -2.094 1.476 -20.526 1.00 0.00 511 GLU A O 12
ATOM 11597 N N . ASP A 1 11 ? -2.707 -0.653 -20.991 1.00 0.00 512 ASP A N 12
ATOM 11598 C CA . ASP A 1 11 ? -1.905 -0.756 -22.220 1.00 0.00 512 ASP A CA 12
ATOM 11599 C C . ASP A 1 11 ? -2.415 -1.913 -23.106 1.00 0.00 512 ASP A C 12
ATOM 11600 O O . ASP A 1 11 ? -2.070 -3.076 -22.887 1.00 0.00 512 ASP A O 12
ATOM 11609 N N . SER A 1 12 ? -3.265 -1.581 -24.082 1.00 0.00 513 SER A N 12
ATOM 11610 C CA . SER A 1 12 ? -3.853 -2.586 -24.986 1.00 0.00 513 SER A CA 12
ATOM 11611 C C . SER A 1 12 ? -3.113 -2.610 -26.341 1.00 0.00 513 SER A C 12
ATOM 11612 O O . SER A 1 12 ? -2.857 -1.561 -26.941 1.00 0.00 513 SER A O 12
ATOM 11620 N N . LEU A 1 13 ? -2.816 -3.820 -26.834 1.00 0.00 514 LEU A N 12
ATOM 11621 C CA . LEU A 1 13 ? -2.190 -3.995 -28.153 1.00 0.00 514 LEU A CA 12
ATOM 11622 C C . LEU A 1 13 ? -3.216 -3.740 -29.271 1.00 0.00 514 LEU A C 12
ATOM 11623 O O . LEU A 1 13 ? -4.353 -4.213 -29.198 1.00 0.00 514 LEU A O 12
ATOM 11639 N N . CYS A 1 14 ? -2.799 -3.010 -30.315 1.00 0.00 515 CYS A N 12
ATOM 11640 C CA . CYS A 1 14 ? -3.678 -2.711 -31.458 1.00 0.00 515 CYS A CA 12
ATOM 11641 C C . CYS A 1 14 ? -4.115 -4.008 -32.163 1.00 0.00 515 CYS A C 12
ATOM 11642 O O . CYS A 1 14 ? -3.283 -4.824 -32.553 1.00 0.00 515 CYS A O 12
ATOM 11649 N N . HIS A 1 15 ? -5.431 -4.186 -32.310 1.00 0.00 516 HIS A N 12
ATOM 11650 C CA . HIS A 1 15 ? -5.997 -5.441 -32.843 1.00 0.00 516 HIS A CA 12
ATOM 11651 C C . HIS A 1 15 ? -5.680 -5.618 -34.355 1.00 0.00 516 HIS A C 12
ATOM 11652 O O . HIS A 1 15 ? -5.654 -6.740 -34.863 1.00 0.00 516 HIS A O 12
ATOM 11666 N N . ILE A 1 16 ? -5.487 -4.497 -35.064 1.00 0.00 517 ILE A N 12
ATOM 11667 C CA . ILE A 1 16 ? -5.294 -4.522 -36.530 1.00 0.00 517 ILE A CA 12
ATOM 11668 C C . ILE A 1 16 ? -3.865 -4.973 -36.893 1.00 0.00 517 ILE A C 12
ATOM 11669 O O . ILE A 1 16 ? -3.681 -6.000 -37.547 1.00 0.00 517 ILE A O 12
ATOM 11685 N N . CYS A 1 17 ? -2.864 -4.176 -36.498 1.00 0.00 518 CYS A N 12
ATOM 11686 C CA . CYS A 1 17 ? -1.463 -4.436 -36.883 1.00 0.00 518 CYS A CA 12
ATOM 11687 C C . CYS A 1 17 ? -0.787 -5.441 -35.920 1.00 0.00 518 CYS A C 12
ATOM 11688 O O . CYS A 1 17 ? 0.144 -6.145 -36.310 1.00 0.00 518 CYS A O 12
ATOM 11695 N N . SER A 1 18 ? -1.265 -5.490 -34.663 1.00 0.00 519 SER A N 12
ATOM 11696 C CA . SER A 1 18 ? -0.749 -6.452 -33.643 1.00 0.00 519 SER A CA 12
ATOM 11697 C C . SER A 1 18 ? 0.781 -6.276 -33.409 1.00 0.00 519 SER A C 12
ATOM 11698 O O . SER A 1 18 ? 1.456 -7.198 -32.947 1.00 0.00 519 SER A O 12
ATOM 11706 N N . SER A 1 19 ? 1.313 -5.093 -33.755 1.00 0.00 520 SER A N 12
ATOM 11707 C CA . SER A 1 19 ? 2.773 -4.833 -33.679 1.00 0.00 520 SER A CA 12
ATOM 11708 C C . SER A 1 19 ? 3.099 -3.717 -32.655 1.00 0.00 520 SER A C 12
ATOM 11709 O O . SER A 1 19 ? 4.268 -3.483 -32.335 1.00 0.00 520 SER A O 12
ATOM 11717 N N . GLN A 1 20 ? 2.059 -3.036 -32.149 1.00 0.00 521 GLN A N 12
ATOM 11718 C CA . GLN A 1 20 ? 2.233 -1.919 -31.208 1.00 0.00 521 GLN A CA 12
ATOM 11719 C C . GLN A 1 20 ? 0.878 -1.516 -30.589 1.00 0.00 521 GLN A C 12
ATOM 11720 O O . GLN A 1 20 ? -0.178 -1.764 -31.181 1.00 0.00 521 GLN A O 12
ATOM 11734 N N . PRO A 1 21 ? 0.897 -0.843 -29.417 1.00 0.00 522 PRO A N 12
ATOM 11735 C CA . PRO A 1 21 ? -0.298 -0.259 -28.833 1.00 0.00 522 PRO A CA 12
ATOM 11736 C C . PRO A 1 21 ? -0.731 1.017 -29.573 1.00 0.00 522 PRO A C 12
ATOM 11737 O O . PRO A 1 21 ? 0.088 1.681 -30.218 1.00 0.00 522 PRO A O 12
ATOM 11748 N N . GLY A 1 22 ? -2.022 1.351 -29.474 1.00 0.00 523 GLY A N 12
ATOM 11749 C CA . GLY A 1 22 ? -2.558 2.558 -30.125 1.00 0.00 523 GLY A CA 12
ATOM 11750 C C . GLY A 1 22 ? -2.750 3.718 -29.126 1.00 0.00 523 GLY A C 12
ATOM 11751 O O . GLY A 1 22 ? -3.136 3.496 -27.976 1.00 0.00 523 GLY A O 12
ATOM 11755 N N . PRO A 1 23 ? -2.513 4.974 -29.570 1.00 0.00 524 PRO A N 12
ATOM 11756 C CA . PRO A 1 23 ? -2.694 6.156 -28.731 1.00 0.00 524 PRO A CA 12
ATOM 11757 C C . PRO A 1 23 ? -4.178 6.540 -28.563 1.00 0.00 524 PRO A C 12
ATOM 11758 O O . PRO A 1 23 ? -4.543 7.225 -27.608 1.00 0.00 524 PRO A O 12
ATOM 11769 N N . PHE A 1 24 ? -5.027 6.089 -29.505 1.00 0.00 525 PHE A N 12
ATOM 11770 C CA . PHE A 1 24 ? -6.463 6.393 -29.476 1.00 0.00 525 PHE A CA 12
ATOM 11771 C C . PHE A 1 24 ? -7.263 5.189 -28.965 1.00 0.00 525 PHE A C 12
ATOM 11772 O O . PHE A 1 24 ? -7.008 4.051 -29.360 1.00 0.00 525 PHE A O 12
ATOM 11789 N N . PHE A 1 25 ? -8.275 5.464 -28.132 1.00 0.00 526 PHE A N 12
ATOM 11790 C CA . PHE A 1 25 ? -9.191 4.425 -27.632 1.00 0.00 526 PHE A CA 12
ATOM 11791 C C . PHE A 1 25 ? -10.622 4.701 -28.109 1.00 0.00 526 PHE A C 12
ATOM 11792 O O . PHE A 1 25 ? -11.093 5.839 -28.063 1.00 0.00 526 PHE A O 12
ATOM 11809 N N . CYS A 1 26 ? -11.312 3.647 -28.556 1.00 0.00 527 CYS A N 12
ATOM 11810 C CA . CYS A 1 26 ? -12.692 3.770 -29.044 1.00 0.00 527 CYS A CA 12
ATOM 11811 C C . CYS A 1 26 ? -13.697 3.403 -27.939 1.00 0.00 527 CYS A C 12
ATOM 11812 O O . CYS A 1 26 ? -13.597 2.341 -27.327 1.00 0.00 527 CYS A O 12
ATOM 11819 N N . ARG A 1 27 ? -14.662 4.302 -27.694 1.00 0.00 528 ARG A N 12
ATOM 11820 C CA . ARG A 1 27 ? -15.609 4.158 -26.562 1.00 0.00 528 ARG A CA 12
ATOM 11821 C C . ARG A 1 27 ? -16.898 3.395 -26.972 1.00 0.00 528 ARG A C 12
ATOM 11822 O O . ARG A 1 27 ? -17.836 3.291 -26.182 1.00 0.00 528 ARG A O 12
ATOM 11843 N N . ASP A 1 28 ? -16.958 2.924 -28.221 1.00 0.00 529 ASP A N 12
ATOM 11844 C CA . ASP A 1 28 ? -18.159 2.247 -28.735 1.00 0.00 529 ASP A CA 12
ATOM 11845 C C . ASP A 1 28 ? -18.228 0.790 -28.239 1.00 0.00 529 ASP A C 12
ATOM 11846 O O . ASP A 1 28 ? -17.199 0.142 -28.039 1.00 0.00 529 ASP A O 12
ATOM 11855 N N . GLN A 1 29 ? -19.456 0.271 -28.100 1.00 0.00 530 GLN A N 12
ATOM 11856 C CA . GLN A 1 29 ? -19.681 -1.118 -27.666 1.00 0.00 530 GLN A CA 12
ATOM 11857 C C . GLN A 1 29 ? -19.050 -2.123 -28.657 1.00 0.00 530 GLN A C 12
ATOM 11858 O O . GLN A 1 29 ? -18.667 -3.229 -28.270 1.00 0.00 530 GLN A O 12
ATOM 11872 N N . VAL A 1 30 ? -18.969 -1.733 -29.939 1.00 0.00 531 VAL A N 12
ATOM 11873 C CA . VAL A 1 30 ? -18.421 -2.608 -30.996 1.00 0.00 531 VAL A CA 12
ATOM 11874 C C . VAL A 1 30 ? -16.904 -2.831 -30.802 1.00 0.00 531 VAL A C 12
ATOM 11875 O O . VAL A 1 30 ? -16.385 -3.905 -31.109 1.00 0.00 531 VAL A O 12
ATOM 11888 N N . CYS A 1 31 ? -16.198 -1.781 -30.356 1.00 0.00 532 CYS A N 12
ATOM 11889 C CA . CYS A 1 31 ? -14.727 -1.788 -30.322 1.00 0.00 532 CYS A CA 12
ATOM 11890 C C . CYS A 1 31 ? -14.193 -1.981 -28.881 1.00 0.00 532 CYS A C 12
ATOM 11891 O O . CYS A 1 31 ? -13.728 -3.068 -28.532 1.00 0.00 532 CYS A O 12
ATOM 11898 N N . PHE A 1 32 ? -14.179 -0.886 -28.088 1.00 0.00 533 PHE A N 12
ATOM 11899 C CA . PHE A 1 32 ? -13.521 -0.872 -26.756 1.00 0.00 533 PHE A CA 12
ATOM 11900 C C . PHE A 1 32 ? -12.064 -1.400 -26.860 1.00 0.00 533 PHE A C 12
ATOM 11901 O O . PHE A 1 32 ? -11.703 -2.399 -26.231 1.00 0.00 533 PHE A O 12
ATOM 11918 N N . LYS A 1 33 ? -11.258 -0.738 -27.701 1.00 0.00 534 LYS A N 12
ATOM 11919 C CA . LYS A 1 33 ? -9.899 -1.209 -28.020 1.00 0.00 534 LYS A CA 12
ATOM 11920 C C . LYS A 1 33 ? -9.018 -0.045 -28.540 1.00 0.00 534 LYS A C 12
ATOM 11921 O O . LYS A 1 33 ? -9.528 0.953 -29.058 1.00 0.00 534 LYS A O 12
ATOM 11940 N N . TYR A 1 34 ? -7.695 -0.183 -28.367 1.00 0.00 535 TYR A N 12
ATOM 11941 C CA . TYR A 1 34 ? -6.729 0.822 -28.838 1.00 0.00 535 TYR A CA 12
ATOM 11942 C C . TYR A 1 34 ? -6.439 0.638 -30.342 1.00 0.00 535 TYR A C 12
ATOM 11943 O O . TYR A 1 34 ? -6.340 -0.492 -30.830 1.00 0.00 535 TYR A O 12
ATOM 11961 N N . PHE A 1 35 ? -6.225 1.755 -31.052 1.00 0.00 536 PHE A N 12
ATOM 11962 C CA . PHE A 1 35 ? -5.880 1.717 -32.482 1.00 0.00 536 PHE A CA 12
ATOM 11963 C C . PHE A 1 35 ? -4.894 2.840 -32.844 1.00 0.00 536 PHE A C 12
ATOM 11964 O O . PHE A 1 35 ? -4.971 3.947 -32.306 1.00 0.00 536 PHE A O 12
ATOM 11981 N N . CYS A 1 36 ? -4.010 2.558 -33.809 1.00 0.00 537 CYS A N 12
ATOM 11982 C CA . CYS A 1 36 ? -3.126 3.587 -34.392 1.00 0.00 537 CYS A CA 12
ATOM 11983 C C . CYS A 1 36 ? -3.926 4.498 -35.350 1.00 0.00 537 CYS A C 12
ATOM 11984 O O . CYS A 1 36 ? -5.071 4.208 -35.670 1.00 0.00 537 CYS A O 12
ATOM 11991 N N . ARG A 1 37 ? -3.304 5.588 -35.817 1.00 0.00 538 ARG A N 12
ATOM 11992 C CA . ARG A 1 37 ? -3.986 6.555 -36.717 1.00 0.00 538 ARG A CA 12
ATOM 11993 C C . ARG A 1 37 ? -4.462 5.863 -38.019 1.00 0.00 538 ARG A C 12
ATOM 11994 O O . ARG A 1 37 ? -5.611 6.015 -38.428 1.00 0.00 538 ARG A O 12
ATOM 12015 N N . SER A 1 38 ? -3.570 5.096 -38.646 1.00 0.00 539 SER A N 12
ATOM 12016 C CA . SER A 1 38 ? -3.891 4.381 -39.899 1.00 0.00 539 SER A CA 12
ATOM 12017 C C . SER A 1 38 ? -4.867 3.216 -39.637 1.00 0.00 539 SER A C 12
ATOM 12018 O O . SER A 1 38 ? -5.803 2.991 -40.409 1.00 0.00 539 SER A O 12
ATOM 12026 N N . CYS A 1 39 ? -4.646 2.490 -38.535 1.00 0.00 540 CYS A N 12
ATOM 12027 C CA . CYS A 1 39 ? -5.491 1.344 -38.168 1.00 0.00 540 CYS A CA 12
ATOM 12028 C C . CYS A 1 39 ? -6.918 1.802 -37.809 1.00 0.00 540 CYS A C 12
ATOM 12029 O O . CYS A 1 39 ? -7.894 1.147 -38.167 1.00 0.00 540 CYS A O 12
ATOM 12036 N N . TRP A 1 40 ? -7.021 2.943 -37.121 1.00 0.00 541 TRP A N 12
ATOM 12037 C CA . TRP A 1 40 ? -8.314 3.521 -36.755 1.00 0.00 541 TRP A CA 12
ATOM 12038 C C . TRP A 1 40 ? -9.114 3.889 -38.004 1.00 0.00 541 TRP A C 12
ATOM 12039 O O . TRP A 1 40 ? -10.294 3.555 -38.116 1.00 0.00 541 TRP A O 12
ATOM 12060 N N . HIS A 1 41 ? -8.449 4.544 -38.962 1.00 0.00 542 HIS A N 12
ATOM 12061 C CA . HIS A 1 41 ? -9.079 4.911 -40.229 1.00 0.00 542 HIS A CA 12
ATOM 12062 C C . HIS A 1 41 ? -9.605 3.656 -40.962 1.00 0.00 542 HIS A C 12
ATOM 12063 O O . HIS A 1 41 ? -10.753 3.623 -41.397 1.00 0.00 542 HIS A O 12
ATOM 12077 N N . TRP A 1 42 ? -8.773 2.606 -41.026 1.00 0.00 543 TRP A N 12
ATOM 12078 C CA . TRP A 1 42 ? -9.156 1.346 -41.677 1.00 0.00 543 TRP A CA 12
ATOM 12079 C C . TRP A 1 42 ? -10.381 0.706 -40.979 1.00 0.00 543 TRP A C 12
ATOM 12080 O O . TRP A 1 42 ? -11.294 0.210 -41.643 1.00 0.00 543 TRP A O 12
ATOM 12101 N N . ARG A 1 43 ? -10.382 0.725 -39.636 1.00 0.00 544 ARG A N 12
ATOM 12102 C CA . ARG A 1 43 ? -11.431 0.059 -38.844 1.00 0.00 544 ARG A CA 12
ATOM 12103 C C . ARG A 1 43 ? -12.782 0.798 -38.976 1.00 0.00 544 ARG A C 12
ATOM 12104 O O . ARG A 1 43 ? -13.823 0.169 -39.157 1.00 0.00 544 ARG A O 12
ATOM 12125 N N . HIS A 1 44 ? -12.757 2.122 -38.829 1.00 0.00 545 HIS A N 12
ATOM 12126 C CA . HIS A 1 44 ? -13.997 2.918 -38.714 1.00 0.00 545 HIS A CA 12
ATOM 12127 C C . HIS A 1 44 ? -14.502 3.416 -40.100 1.00 0.00 545 HIS A C 12
ATOM 12128 O O . HIS A 1 44 ? -15.611 3.937 -40.208 1.00 0.00 545 HIS A O 12
ATOM 12142 N N . SER A 1 45 ? -13.694 3.222 -41.152 1.00 0.00 546 SER A N 12
ATOM 12143 C CA . SER A 1 45 ? -14.119 3.547 -42.536 1.00 0.00 546 SER A CA 12
ATOM 12144 C C . SER A 1 45 ? -15.323 2.678 -42.953 1.00 0.00 546 SER A C 12
ATOM 12145 O O . SER A 1 45 ? -16.202 3.128 -43.699 1.00 0.00 546 SER A O 12
ATOM 12153 N N . MET A 1 46 ? -15.368 1.441 -42.436 1.00 0.00 547 MET A N 12
ATOM 12154 C CA . MET A 1 46 ? -16.476 0.516 -42.702 1.00 0.00 547 MET A CA 12
ATOM 12155 C C . MET A 1 46 ? -17.820 1.135 -42.273 1.00 0.00 547 MET A C 12
ATOM 12156 O O . MET A 1 46 ? -17.937 1.698 -41.180 1.00 0.00 547 MET A O 12
ATOM 12170 N N . GLU A 1 47 ? -18.829 1.013 -43.139 1.00 0.00 548 GLU A N 12
ATOM 12171 C CA . GLU A 1 47 ? -20.164 1.555 -42.859 1.00 0.00 548 GLU A CA 12
ATOM 12172 C C . GLU A 1 47 ? -20.762 0.916 -41.589 1.00 0.00 548 GLU A C 12
ATOM 12173 O O . GLU A 1 47 ? -20.534 -0.264 -41.304 1.00 0.00 548 GLU A O 12
ATOM 12185 N N . GLY A 1 48 ? -21.515 1.719 -40.823 1.00 0.00 549 GLY A N 12
ATOM 12186 C CA . GLY A 1 48 ? -22.139 1.236 -39.576 1.00 0.00 549 GLY A CA 12
ATOM 12187 C C . GLY A 1 48 ? -21.320 1.605 -38.327 1.00 0.00 549 GLY A C 12
ATOM 12188 O O . GLY A 1 48 ? -21.855 1.633 -37.221 1.00 0.00 549 GLY A O 12
ATOM 12192 N N . LEU A 1 49 ? -20.013 1.876 -38.515 1.00 0.00 550 LEU A N 12
ATOM 12193 C CA . LEU A 1 49 ? -19.115 2.280 -37.401 1.00 0.00 550 LEU A CA 12
ATOM 12194 C C . LEU A 1 49 ? -18.652 3.757 -37.557 1.00 0.00 550 LEU A C 12
ATOM 12195 O O . LEU A 1 49 ? -17.788 4.227 -36.813 1.00 0.00 550 LEU A O 12
ATOM 12211 N N . ARG A 1 50 ? -19.221 4.466 -38.539 1.00 0.00 551 ARG A N 12
ATOM 12212 C CA . ARG A 1 50 ? -18.797 5.847 -38.860 1.00 0.00 551 ARG A CA 12
ATOM 12213 C C . ARG A 1 50 ? -19.258 6.856 -37.769 1.00 0.00 551 ARG A C 12
ATOM 12214 O O . ARG A 1 50 ? -18.909 8.036 -37.820 1.00 0.00 551 ARG A O 12
ATOM 12235 N N . HIS A 1 51 ? -20.021 6.367 -36.782 1.00 0.00 552 HIS A N 12
ATOM 12236 C CA . HIS A 1 51 ? -20.513 7.208 -35.671 1.00 0.00 552 HIS A CA 12
ATOM 12237 C C . HIS A 1 51 ? -19.546 7.157 -34.442 1.00 0.00 552 HIS A C 12
ATOM 12238 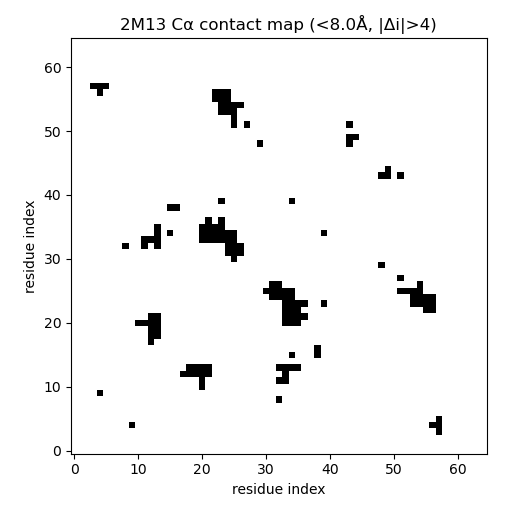O O . HIS A 1 51 ? -19.830 7.748 -33.396 1.00 0.00 552 HIS A O 12
ATOM 12252 N N . HIS A 1 52 ? -18.435 6.419 -34.575 1.00 0.00 553 HIS A N 12
ATOM 12253 C CA . HIS A 1 52 ? -17.465 6.249 -33.472 1.00 0.00 553 HIS A CA 12
ATOM 12254 C C . HIS A 1 52 ? -16.565 7.508 -33.320 1.00 0.00 553 HIS A C 12
ATOM 12255 O O . HIS A 1 52 ? -16.376 8.268 -34.273 1.00 0.00 553 HIS A O 12
ATOM 12269 N N . SER A 1 53 ? -15.976 7.677 -32.125 1.00 0.00 554 SER A N 12
ATOM 12270 C CA . SER A 1 53 ? -15.064 8.811 -31.849 1.00 0.00 554 SER A CA 12
ATOM 12271 C C . SER A 1 53 ? -13.906 8.367 -30.922 1.00 0.00 554 SER A C 12
ATOM 12272 O O . SER A 1 53 ? -14.124 7.610 -29.965 1.00 0.00 554 SER A O 12
ATOM 12280 N N . PRO A 1 54 ? -12.669 8.861 -31.180 1.00 0.00 555 PRO A N 12
ATOM 12281 C CA . PRO A 1 54 ? -11.507 8.553 -30.354 1.00 0.00 555 PRO A CA 12
ATOM 12282 C C . PRO A 1 54 ? -11.446 9.428 -29.096 1.00 0.00 555 PRO A C 12
ATOM 12283 O O . PRO A 1 54 ? -11.522 10.656 -29.177 1.00 0.00 555 PRO A O 12
ATOM 12294 N N . LEU A 1 55 ? -11.305 8.785 -27.930 1.00 0.00 556 LEU A N 12
ATOM 12295 C CA . LEU A 1 55 ? -11.209 9.500 -26.659 1.00 0.00 556 LEU A CA 12
ATOM 12296 C C . LEU A 1 55 ? -9.845 10.171 -26.502 1.00 0.00 556 LEU A C 12
ATOM 12297 O O . LEU A 1 55 ? -8.832 9.685 -27.017 1.00 0.00 556 LEU A O 12
ATOM 12313 N N . MET A 1 56 ? -9.825 11.268 -25.737 1.00 0.00 557 MET A N 12
ATOM 12314 C CA . MET A 1 56 ? -8.587 12.021 -25.462 1.00 0.00 557 MET A CA 12
ATOM 12315 C C . MET A 1 56 ? -8.426 12.261 -23.952 1.00 0.00 557 MET A C 12
ATOM 12316 O O . MET A 1 56 ? -9.396 12.588 -23.259 1.00 0.00 557 MET A O 12
ATOM 12330 N N . ARG A 1 57 ? -7.193 12.104 -23.453 1.00 0.00 558 ARG A N 12
ATOM 12331 C CA . ARG A 1 57 ? -6.896 12.301 -22.024 1.00 0.00 558 ARG A CA 12
ATOM 12332 C C . ARG A 1 57 ? -6.797 13.801 -21.684 1.00 0.00 558 ARG A C 12
ATOM 12333 O O . ARG A 1 57 ? -6.400 14.614 -22.522 1.00 0.00 558 ARG A O 12
ATOM 12354 N N . ASN A 1 58 ? -7.128 14.146 -20.437 1.00 0.00 559 ASN A N 12
ATOM 12355 C CA . ASN A 1 58 ? -7.021 15.528 -19.954 1.00 0.00 559 ASN A CA 12
ATOM 12356 C C . ASN A 1 58 ? -5.568 15.845 -19.529 1.00 0.00 559 ASN A C 12
ATOM 12357 O O . ASN A 1 58 ? -4.890 15.008 -18.927 1.00 0.00 559 ASN A O 12
ATOM 12368 N N . GLN A 1 59 ? -5.109 17.063 -19.840 1.00 0.00 560 GLN A N 12
ATOM 12369 C CA . GLN A 1 59 ? -3.763 17.513 -19.451 1.00 0.00 560 GLN A CA 12
ATOM 12370 C C . GLN A 1 59 ? -3.720 17.880 -17.953 1.00 0.00 560 GLN A C 12
ATOM 12371 O O . GLN A 1 59 ? -2.696 17.699 -17.292 1.00 0.00 560 GLN A O 12
ATOM 12385 N N . LYS A 1 60 ? -4.850 18.373 -17.424 1.00 0.00 561 LYS A N 12
ATOM 12386 C CA . LYS A 1 60 ? -4.958 18.733 -16.002 1.00 0.00 561 LYS A CA 12
ATOM 12387 C C . LYS A 1 60 ? -5.447 17.530 -15.168 1.00 0.00 561 LYS A C 12
ATOM 12388 O O . LYS A 1 60 ? -6.290 16.747 -15.618 1.00 0.00 561 LYS A O 12
ATOM 12407 N N . ASN A 1 61 ? -4.935 17.415 -13.938 1.00 0.00 562 ASN A N 12
ATOM 12408 C CA . ASN A 1 61 ? -5.346 16.346 -13.016 1.00 0.00 562 ASN A CA 12
ATOM 12409 C C . ASN A 1 61 ? -6.653 16.723 -12.281 1.00 0.00 562 ASN A C 12
ATOM 12410 O O . ASN A 1 61 ? -6.986 17.907 -12.148 1.00 0.00 562 ASN A O 12
ATOM 12421 N N . ARG A 1 62 ? -7.354 15.707 -11.761 1.00 0.00 563 ARG A N 12
ATOM 12422 C CA . ARG A 1 62 ? -8.562 15.924 -10.948 1.00 0.00 563 ARG A CA 12
ATOM 12423 C C . ARG A 1 62 ? -8.180 16.411 -9.537 1.00 0.00 563 ARG A C 12
ATOM 12424 O O . ARG A 1 62 ? -7.144 16.018 -8.993 1.00 0.00 563 ARG A O 12
ATOM 12445 N N . ASP A 1 63 ? -9.027 17.266 -8.956 1.00 0.00 564 ASP A N 12
ATOM 12446 C CA . ASP A 1 63 ? -8.797 17.808 -7.609 1.00 0.00 564 ASP A CA 12
ATOM 12447 C C . ASP A 1 63 ? -10.133 18.191 -6.942 1.00 0.00 564 ASP A C 12
ATOM 12448 O O . ASP A 1 63 ? -11.070 18.627 -7.614 1.00 0.00 564 ASP A O 12
ATOM 12457 N N . SER A 1 64 ? -10.202 18.029 -5.618 1.00 0.00 565 SER A N 12
ATOM 12458 C CA . SER A 1 64 ? -11.417 18.353 -4.847 1.00 0.00 565 SER A CA 12
ATOM 12459 C C . SER A 1 64 ? -11.097 18.439 -3.335 1.00 0.00 565 SER A C 12
ATOM 12460 O O . SER A 1 64 ? -10.050 17.965 -2.881 1.00 0.00 565 SER A O 12
ATOM 12468 N N . SER A 1 65 ? -12.016 19.031 -2.567 1.00 0.00 566 SER A N 12
ATOM 12469 C CA . SER A 1 65 ? -11.851 19.166 -1.111 1.00 0.00 566 SER A CA 12
ATOM 12470 C C . SER A 1 65 ? -12.209 17.856 -0.400 1.00 0.00 566 SER A C 12
ATOM 12471 O O . SER A 1 65 ? -11.622 17.513 0.637 1.00 0.00 566 SER A O 12
ATOM 12481 N N . GLY A 1 1 ? 14.825 10.975 -21.956 1.00 0.00 502 GLY A N 13
ATOM 12482 C CA . GLY A 1 1 ? 13.344 11.137 -22.124 1.00 0.00 502 GLY A CA 13
ATOM 12483 C C . GLY A 1 1 ? 12.572 10.918 -20.799 1.00 0.00 502 GLY A C 13
ATOM 12484 O O . GLY A 1 1 ? 13.175 10.602 -19.763 1.00 0.00 502 GLY A O 13
ATOM 12490 N N . PRO A 1 2 ? 11.232 11.092 -20.829 1.00 0.00 503 PRO A N 13
ATOM 12491 C CA . PRO A 1 2 ? 10.382 10.920 -19.652 1.00 0.00 503 PRO A CA 13
ATOM 12492 C C . PRO A 1 2 ? 10.196 9.441 -19.277 1.00 0.00 503 PRO A C 13
ATOM 12493 O O . PRO A 1 2 ? 10.385 8.551 -20.109 1.00 0.00 503 PRO A O 13
ATOM 12504 N N . VAL A 1 3 ? 9.807 9.193 -18.019 1.00 0.00 504 VAL A N 13
ATOM 12505 C CA . VAL A 1 3 ? 9.592 7.821 -17.514 1.00 0.00 504 VAL A CA 13
ATOM 12506 C C . VAL A 1 3 ? 8.749 7.846 -16.228 1.00 0.00 504 VAL A C 13
ATOM 12507 O O . VAL A 1 3 ? 8.813 8.801 -15.452 1.00 0.00 504 VAL A O 13
ATOM 12520 N N . GLN A 1 4 ? 7.956 6.787 -16.019 1.00 0.00 505 GLN A N 13
ATOM 12521 C CA . GLN A 1 4 ? 7.112 6.661 -14.821 1.00 0.00 505 GLN A CA 13
ATOM 12522 C C . GLN A 1 4 ? 7.154 5.222 -14.282 1.00 0.00 505 GLN A C 13
ATOM 12523 O O . GLN A 1 4 ? 7.206 4.262 -15.053 1.00 0.00 505 GLN A O 13
ATOM 12537 N N . ILE A 1 5 ? 7.102 5.084 -12.951 1.00 0.00 506 ILE A N 13
ATOM 12538 C CA . ILE A 1 5 ? 7.097 3.753 -12.297 1.00 0.00 506 ILE A CA 13
ATOM 12539 C C . ILE A 1 5 ? 5.682 3.129 -12.316 1.00 0.00 506 ILE A C 13
ATOM 12540 O O . ILE A 1 5 ? 5.528 1.921 -12.133 1.00 0.00 506 ILE A O 13
ATOM 12556 N N . ASP A 1 6 ? 4.663 3.967 -12.549 1.00 0.00 507 ASP A N 13
ATOM 12557 C CA . ASP A 1 6 ? 3.265 3.513 -12.598 1.00 0.00 507 ASP A CA 13
ATOM 12558 C C . ASP A 1 6 ? 2.395 4.512 -13.413 1.00 0.00 507 ASP A C 13
ATOM 12559 O O . ASP A 1 6 ? 1.694 5.354 -12.839 1.00 0.00 507 ASP A O 13
ATOM 12568 N N . PRO A 1 7 ? 2.470 4.442 -14.762 1.00 0.00 508 PRO A N 13
ATOM 12569 C CA . PRO A 1 7 ? 1.720 5.334 -15.644 1.00 0.00 508 PRO A CA 13
ATOM 12570 C C . PRO A 1 7 ? 0.228 4.970 -15.709 1.00 0.00 508 PRO A C 13
ATOM 12571 O O . PRO A 1 7 ? -0.161 3.841 -15.406 1.00 0.00 508 PRO A O 13
ATOM 12582 N N . TYR A 1 8 ? -0.599 5.937 -16.124 1.00 0.00 509 TYR A N 13
ATOM 12583 C CA . TYR A 1 8 ? -2.059 5.730 -16.229 1.00 0.00 509 TYR A CA 13
ATOM 12584 C C . TYR A 1 8 ? -2.435 5.001 -17.545 1.00 0.00 509 TYR A C 13
ATOM 12585 O O . TYR A 1 8 ? -3.583 4.588 -17.730 1.00 0.00 509 TYR A O 13
ATOM 12603 N N . LEU A 1 9 ? -1.448 4.834 -18.435 1.00 0.00 510 LEU A N 13
ATOM 12604 C CA . LEU A 1 9 ? -1.645 4.125 -19.709 1.00 0.00 510 LEU A CA 13
ATOM 12605 C C . LEU A 1 9 ? -1.110 2.687 -19.618 1.00 0.00 510 LEU A C 13
ATOM 12606 O O . LEU A 1 9 ? -0.114 2.427 -18.938 1.00 0.00 510 LEU A O 13
ATOM 12622 N N . GLU A 1 10 ? -1.760 1.768 -20.338 1.00 0.00 511 GLU A N 13
ATOM 12623 C CA . GLU A 1 10 ? -1.329 0.362 -20.392 1.00 0.00 511 GLU A CA 13
ATOM 12624 C C . GLU A 1 10 ? -0.618 0.064 -21.724 1.00 0.00 511 GLU A C 13
ATOM 12625 O O . GLU A 1 10 ? -0.908 0.685 -22.747 1.00 0.00 511 GLU A O 13
ATOM 12637 N N . ASP A 1 11 ? 0.297 -0.912 -21.703 1.00 0.00 512 ASP A N 13
ATOM 12638 C CA . ASP A 1 11 ? 1.040 -1.318 -22.910 1.00 0.00 512 ASP A CA 13
ATOM 12639 C C . ASP A 1 11 ? 0.205 -2.314 -23.761 1.00 0.00 512 ASP A C 13
ATOM 12640 O O . ASP A 1 11 ? 0.689 -3.378 -24.156 1.00 0.00 512 ASP A O 13
ATOM 12649 N N . SER A 1 12 ? -1.058 -1.963 -24.006 1.00 0.00 513 SER A N 13
ATOM 12650 C CA . SER A 1 12 ? -1.977 -2.825 -24.765 1.00 0.00 513 SER A CA 13
ATOM 12651 C C . SER A 1 12 ? -1.728 -2.691 -26.279 1.00 0.00 513 SER A C 13
ATOM 12652 O O . SER A 1 12 ? -1.721 -1.584 -26.825 1.00 0.00 513 SER A O 13
ATOM 12660 N N . LEU A 1 13 ? -1.528 -3.833 -26.950 1.00 0.00 514 LEU A N 13
ATOM 12661 C CA . LEU A 1 13 ? -1.251 -3.858 -28.393 1.00 0.00 514 LEU A CA 13
ATOM 12662 C C . LEU A 1 13 ? -2.501 -3.482 -29.203 1.00 0.00 514 LEU A C 13
ATOM 12663 O O . LEU A 1 13 ? -3.622 -3.858 -28.850 1.00 0.00 514 LEU A O 13
ATOM 12679 N N . CYS A 1 14 ? -2.288 -2.762 -30.312 1.00 0.00 515 CYS A N 13
ATOM 12680 C CA . CYS A 1 14 ? -3.373 -2.413 -31.242 1.00 0.00 515 CYS A CA 13
ATOM 12681 C C . CYS A 1 14 ? -4.081 -3.681 -31.758 1.00 0.00 515 CYS A C 13
ATOM 12682 O O . CYS A 1 14 ? -3.434 -4.680 -32.072 1.00 0.00 515 CYS A O 13
ATOM 12689 N N . HIS A 1 15 ? -5.413 -3.621 -31.848 1.00 0.00 516 HIS A N 13
ATOM 12690 C CA . HIS A 1 15 ? -6.228 -4.792 -32.216 1.00 0.00 516 HIS A CA 13
ATOM 12691 C C . HIS A 1 15 ? -5.959 -5.245 -33.683 1.00 0.00 516 HIS A C 13
ATOM 12692 O O . HIS A 1 15 ? -6.096 -6.427 -34.010 1.00 0.00 516 HIS A O 13
ATOM 12706 N N . ILE A 1 16 ? -5.647 -4.282 -34.563 1.00 0.00 517 ILE A N 13
ATOM 12707 C CA . ILE A 1 16 ? -5.530 -4.557 -36.015 1.00 0.00 517 ILE A CA 13
ATOM 12708 C C . ILE A 1 16 ? -4.140 -5.130 -36.365 1.00 0.00 517 ILE A C 13
ATOM 12709 O O . ILE A 1 16 ? -4.035 -6.248 -36.868 1.00 0.00 517 ILE A O 13
ATOM 12725 N N . CYS A 1 17 ? -3.088 -4.325 -36.161 1.00 0.00 518 CYS A N 13
ATOM 12726 C CA . CYS A 1 17 ? -1.729 -4.697 -36.603 1.00 0.00 518 CYS A CA 13
ATOM 12727 C C . CYS A 1 17 ? -1.025 -5.609 -35.569 1.00 0.00 518 CYS A C 13
ATOM 12728 O O . CYS A 1 17 ? -0.178 -6.424 -35.934 1.00 0.00 518 CYS A O 13
ATOM 12735 N N . SER A 1 18 ? -1.375 -5.443 -34.282 1.00 0.00 519 SER A N 13
ATOM 12736 C CA . SER A 1 18 ? -0.819 -6.290 -33.182 1.00 0.00 519 SER A CA 13
ATOM 12737 C C . SER A 1 18 ? 0.736 -6.183 -33.101 1.00 0.00 519 SER A C 13
ATOM 12738 O O . SER A 1 18 ? 1.394 -7.046 -32.520 1.00 0.00 519 SER A O 13
ATOM 12746 N N . SER A 1 19 ? 1.302 -5.126 -33.704 1.00 0.00 520 SER A N 13
ATOM 12747 C CA . SER A 1 19 ? 2.776 -4.953 -33.777 1.00 0.00 520 SER A CA 13
ATOM 12748 C C . SER A 1 19 ? 3.244 -3.737 -32.938 1.00 0.00 520 SER A C 13
ATOM 12749 O O . SER A 1 19 ? 4.446 -3.501 -32.791 1.00 0.00 520 SER A O 13
ATOM 12757 N N . GLN A 1 20 ? 2.283 -2.977 -32.393 1.00 0.00 521 GLN A N 13
ATOM 12758 C CA . GLN A 1 20 ? 2.581 -1.780 -31.594 1.00 0.00 521 GLN A CA 13
ATOM 12759 C C . GLN A 1 20 ? 1.324 -1.328 -30.820 1.00 0.00 521 GLN A C 13
ATOM 12760 O O . GLN A 1 20 ? 0.196 -1.624 -31.232 1.00 0.00 521 GLN A O 13
ATOM 12774 N N . PRO A 1 21 ? 1.504 -0.611 -29.688 1.00 0.00 522 PRO A N 13
ATOM 12775 C CA . PRO A 1 21 ? 0.391 -0.108 -28.894 1.00 0.00 522 PRO A CA 13
ATOM 12776 C C . PRO A 1 21 ? -0.300 1.087 -29.562 1.00 0.00 522 PRO A C 13
ATOM 12777 O O . PRO A 1 21 ? 0.360 1.981 -30.096 1.00 0.00 522 PRO A O 13
ATOM 12788 N N . GLY A 1 22 ? -1.640 1.091 -29.528 1.00 0.00 523 GLY A N 13
ATOM 12789 C CA . GLY A 1 22 ? -2.420 2.171 -30.146 1.00 0.00 523 GLY A CA 13
ATOM 12790 C C . GLY A 1 22 ? -2.709 3.317 -29.150 1.00 0.00 523 GLY A C 13
ATOM 12791 O O . GLY A 1 22 ? -3.227 3.078 -28.058 1.00 0.00 523 GLY A O 13
ATOM 12795 N N . PRO A 1 23 ? -2.393 4.581 -29.531 1.00 0.00 524 PRO A N 13
ATOM 12796 C CA . PRO A 1 23 ? -2.620 5.743 -28.672 1.00 0.00 524 PRO A CA 13
ATOM 12797 C C . PRO A 1 23 ? -4.109 6.143 -28.592 1.00 0.00 524 PRO A C 13
ATOM 12798 O O . PRO A 1 23 ? -4.533 6.777 -27.626 1.00 0.00 524 PRO A O 13
ATOM 12809 N N . PHE A 1 24 ? -4.892 5.759 -29.614 1.00 0.00 525 PHE A N 13
ATOM 12810 C CA . PHE A 1 24 ? -6.326 6.073 -29.658 1.00 0.00 525 PHE A CA 13
ATOM 12811 C C . PHE A 1 24 ? -7.154 4.927 -29.061 1.00 0.00 525 PHE A C 13
ATOM 12812 O O . PHE A 1 24 ? -6.848 3.751 -29.271 1.00 0.00 525 PHE A O 13
ATOM 12829 N N . PHE A 1 25 ? -8.238 5.285 -28.362 1.00 0.00 526 PHE A N 13
ATOM 12830 C CA . PHE A 1 25 ? -9.183 4.303 -27.814 1.00 0.00 526 PHE A CA 13
ATOM 12831 C C . PHE A 1 25 ? -10.614 4.648 -28.238 1.00 0.00 526 PHE A C 13
ATOM 12832 O O . PHE A 1 25 ? -11.051 5.794 -28.106 1.00 0.00 526 PHE A O 13
ATOM 12849 N N . CYS A 1 26 ? -11.339 3.646 -28.742 1.00 0.00 527 CYS A N 13
ATOM 12850 C CA . CYS A 1 26 ? -12.732 3.829 -29.171 1.00 0.00 527 CYS A CA 13
ATOM 12851 C C . CYS A 1 26 ? -13.699 3.386 -28.062 1.00 0.00 527 CYS A C 13
ATOM 12852 O O . CYS A 1 26 ? -13.548 2.310 -27.495 1.00 0.00 527 CYS A O 13
ATOM 12859 N N . ARG A 1 27 ? -14.681 4.243 -27.750 1.00 0.00 528 ARG A N 13
ATOM 12860 C CA . ARG A 1 27 ? -15.589 4.018 -26.599 1.00 0.00 528 ARG A CA 13
ATOM 12861 C C . ARG A 1 27 ? -16.850 3.208 -27.002 1.00 0.00 528 ARG A C 13
ATOM 12862 O O . ARG A 1 27 ? -17.697 2.915 -26.157 1.00 0.00 528 ARG A O 13
ATOM 12883 N N . ASP A 1 28 ? -16.977 2.874 -28.291 1.00 0.00 529 ASP A N 13
ATOM 12884 C CA . ASP A 1 28 ? -18.152 2.139 -28.790 1.00 0.00 529 ASP A CA 13
ATOM 12885 C C . ASP A 1 28 ? -18.089 0.656 -28.371 1.00 0.00 529 ASP A C 13
ATOM 12886 O O . ASP A 1 28 ? -17.008 0.076 -28.267 1.00 0.00 529 ASP A O 13
ATOM 12895 N N . GLN A 1 29 ? -19.266 0.047 -28.169 1.00 0.00 530 GLN A N 13
ATOM 12896 C CA . GLN A 1 29 ? -19.360 -1.366 -27.766 1.00 0.00 530 GLN A CA 13
ATOM 12897 C C . GLN A 1 29 ? -18.833 -2.308 -28.879 1.00 0.00 530 GLN A C 13
ATOM 12898 O O . GLN A 1 29 ? -18.406 -3.428 -28.598 1.00 0.00 530 GLN A O 13
ATOM 12912 N N . VAL A 1 30 ? -18.852 -1.832 -30.136 1.00 0.00 531 VAL A N 13
ATOM 12913 C CA . VAL A 1 30 ? -18.327 -2.611 -31.278 1.00 0.00 531 VAL A CA 13
ATOM 12914 C C . VAL A 1 30 ? -16.795 -2.769 -31.175 1.00 0.00 531 VAL A C 13
ATOM 12915 O O . VAL A 1 30 ? -16.244 -3.808 -31.541 1.00 0.00 531 VAL A O 13
ATOM 12928 N N . CYS A 1 31 ? -16.121 -1.713 -30.695 1.00 0.00 532 CYS A N 13
ATOM 12929 C CA . CYS A 1 31 ? -14.652 -1.680 -30.634 1.00 0.00 532 CYS A CA 13
ATOM 12930 C C . CYS A 1 31 ? -14.151 -1.870 -29.180 1.00 0.00 532 CYS A C 13
ATOM 12931 O O . CYS A 1 31 ? -13.801 -2.983 -28.781 1.00 0.00 532 CYS A O 13
ATOM 12938 N N . PHE A 1 32 ? -14.101 -0.765 -28.411 1.00 0.00 533 PHE A N 13
ATOM 12939 C CA . PHE A 1 32 ? -13.665 -0.793 -26.995 1.00 0.00 533 PHE A CA 13
ATOM 12940 C C . PHE A 1 32 ? -12.205 -1.320 -26.864 1.00 0.00 533 PHE A C 13
ATOM 12941 O O . PHE A 1 32 ? -11.861 -1.996 -25.890 1.00 0.00 533 PHE A O 13
ATOM 12958 N N . LYS A 1 33 ? -11.359 -0.984 -27.855 1.00 0.00 534 LYS A N 13
ATOM 12959 C CA . LYS A 1 33 ? -9.948 -1.436 -27.882 1.00 0.00 534 LYS A CA 13
ATOM 12960 C C . LYS A 1 33 ? -9.010 -0.307 -28.395 1.00 0.00 534 LYS A C 13
ATOM 12961 O O . LYS A 1 33 ? -9.468 0.787 -28.742 1.00 0.00 534 LYS A O 13
ATOM 12980 N N . TYR A 1 34 ? -7.696 -0.582 -28.400 1.00 0.00 535 TYR A N 13
ATOM 12981 C CA . TYR A 1 34 ? -6.679 0.406 -28.825 1.00 0.00 535 TYR A CA 13
ATOM 12982 C C . TYR A 1 34 ? -6.436 0.329 -30.348 1.00 0.00 535 TYR A C 13
ATOM 12983 O O . TYR A 1 34 ? -6.465 -0.758 -30.938 1.00 0.00 535 TYR A O 13
ATOM 13001 N N . PHE A 1 35 ? -6.138 1.487 -30.962 1.00 0.00 536 PHE A N 13
ATOM 13002 C CA . PHE A 1 35 ? -5.880 1.566 -32.409 1.00 0.00 536 PHE A CA 13
ATOM 13003 C C . PHE A 1 35 ? -4.806 2.623 -32.725 1.00 0.00 536 PHE A C 13
ATOM 13004 O O . PHE A 1 35 ? -4.701 3.641 -32.039 1.00 0.00 536 PHE A O 13
ATOM 13021 N N . CYS A 1 36 ? -4.065 2.399 -33.818 1.00 0.00 537 CYS A N 13
ATOM 13022 C CA . CYS A 1 36 ? -3.151 3.420 -34.370 1.00 0.00 537 CYS A CA 13
ATOM 13023 C C . CYS A 1 36 ? -3.920 4.369 -35.316 1.00 0.00 537 CYS A C 13
ATOM 13024 O O . CYS A 1 36 ? -5.092 4.150 -35.596 1.00 0.00 537 CYS A O 13
ATOM 13031 N N . ARG A 1 37 ? -3.237 5.402 -35.827 1.00 0.00 538 ARG A N 13
ATOM 13032 C CA . ARG A 1 37 ? -3.872 6.388 -36.737 1.00 0.00 538 ARG A CA 13
ATOM 13033 C C . ARG A 1 37 ? -4.435 5.696 -38.001 1.00 0.00 538 ARG A C 13
ATOM 13034 O O . ARG A 1 37 ? -5.608 5.854 -38.334 1.00 0.00 538 ARG A O 13
ATOM 13055 N N . SER A 1 38 ? -3.584 4.939 -38.695 1.00 0.00 539 SER A N 13
ATOM 13056 C CA . SER A 1 38 ? -3.978 4.266 -39.951 1.00 0.00 539 SER A CA 13
ATOM 13057 C C . SER A 1 38 ? -4.940 3.091 -39.674 1.00 0.00 539 SER A C 13
ATOM 13058 O O . SER A 1 38 ? -5.845 2.819 -40.462 1.00 0.00 539 SER A O 13
ATOM 13066 N N . CYS A 1 39 ? -4.745 2.416 -38.533 1.00 0.00 540 CYS A N 13
ATOM 13067 C CA . CYS A 1 39 ? -5.601 1.287 -38.136 1.00 0.00 540 CYS A CA 13
ATOM 13068 C C . CYS A 1 39 ? -7.014 1.773 -37.768 1.00 0.00 540 CYS A C 13
ATOM 13069 O O . CYS A 1 39 ? -8.007 1.148 -38.135 1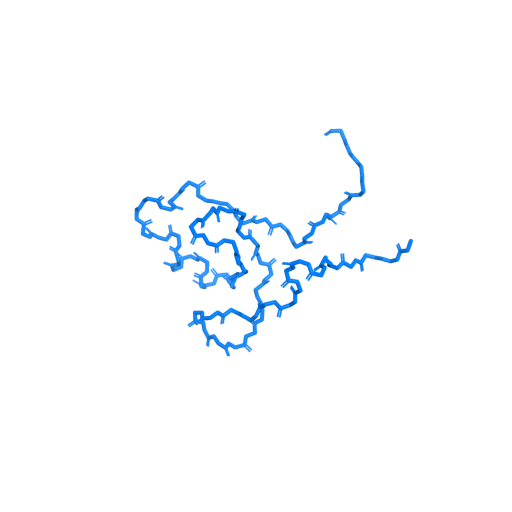.00 0.00 540 CYS A O 13
ATOM 13076 N N . TRP A 1 40 ? -7.088 2.911 -37.069 1.00 0.00 541 TRP A N 13
ATOM 13077 C CA . TRP A 1 40 ? -8.365 3.531 -36.717 1.00 0.00 541 TRP A CA 13
ATOM 13078 C C . TRP A 1 40 ? -9.139 3.925 -37.978 1.00 0.00 541 TRP A C 13
ATOM 13079 O O . TRP A 1 40 ? -10.331 3.637 -38.100 1.00 0.00 541 TRP A O 13
ATOM 13100 N N . HIS A 1 41 ? -8.441 4.553 -38.931 1.00 0.00 542 HIS A N 13
ATOM 13101 C CA . HIS A 1 41 ? -9.045 4.945 -40.205 1.00 0.00 542 HIS A CA 13
ATOM 13102 C C . HIS A 1 41 ? -9.637 3.717 -40.932 1.00 0.00 542 HIS A C 13
ATOM 13103 O O . HIS A 1 41 ? -10.784 3.745 -41.373 1.00 0.00 542 HIS A O 13
ATOM 13117 N N . TRP A 1 42 ? -8.866 2.619 -40.984 1.00 0.00 543 TRP A N 13
ATOM 13118 C CA . TRP A 1 42 ? -9.321 1.376 -41.620 1.00 0.00 543 TRP A CA 13
ATOM 13119 C C . TRP A 1 42 ? -10.569 0.808 -40.903 1.00 0.00 543 TRP A C 13
ATOM 13120 O O . TRP A 1 42 ? -11.536 0.405 -41.551 1.00 0.00 543 TRP A O 13
ATOM 13141 N N . ARG A 1 43 ? -10.532 0.789 -39.561 1.00 0.00 544 ARG A N 13
ATOM 13142 C CA . ARG A 1 43 ? -11.610 0.188 -38.756 1.00 0.00 544 ARG A CA 13
ATOM 13143 C C . ARG A 1 43 ? -12.933 0.957 -38.936 1.00 0.00 544 ARG A C 13
ATOM 13144 O O . ARG A 1 43 ? -13.988 0.353 -39.124 1.00 0.00 544 ARG A O 13
ATOM 13165 N N . HIS A 1 44 ? -12.870 2.284 -38.838 1.00 0.00 545 HIS A N 13
ATOM 13166 C CA . HIS A 1 44 ? -14.083 3.121 -38.801 1.00 0.00 545 HIS A CA 13
ATOM 13167 C C . HIS A 1 44 ? -14.529 3.554 -40.227 1.00 0.00 545 HIS A C 13
ATOM 13168 O O . HIS A 1 44 ? -15.597 4.141 -40.395 1.00 0.00 545 HIS A O 13
ATOM 13182 N N . SER A 1 45 ? -13.731 3.206 -41.246 1.00 0.00 546 SER A N 13
ATOM 13183 C CA . SER A 1 45 ? -14.126 3.419 -42.655 1.00 0.00 546 SER A CA 13
ATOM 13184 C C . SER A 1 45 ? -15.337 2.537 -43.018 1.00 0.00 546 SER A C 13
ATOM 13185 O O . SER A 1 45 ? -16.195 2.936 -43.812 1.00 0.00 546 SER A O 13
ATOM 13193 N N . MET A 1 46 ? -15.412 1.350 -42.399 1.00 0.00 547 MET A N 13
ATOM 13194 C CA . MET A 1 46 ? -16.522 0.414 -42.625 1.00 0.00 547 MET A CA 13
ATOM 13195 C C . MET A 1 46 ? -17.874 1.074 -42.294 1.00 0.00 547 MET A C 13
ATOM 13196 O O . MET A 1 46 ? -18.011 1.761 -41.275 1.00 0.00 547 MET A O 13
ATOM 13210 N N . GLU A 1 47 ? -18.861 0.861 -43.164 1.00 0.00 548 GLU A N 13
ATOM 13211 C CA . GLU A 1 47 ? -20.196 1.444 -42.990 1.00 0.00 548 GLU A CA 13
ATOM 13212 C C . GLU A 1 47 ? -20.843 0.949 -41.681 1.00 0.00 548 GLU A C 13
ATOM 13213 O O . GLU A 1 47 ? -20.687 -0.214 -41.297 1.00 0.00 548 GLU A O 13
ATOM 13225 N N . GLY A 1 48 ? -21.589 1.844 -41.015 1.00 0.00 549 GLY A N 13
ATOM 13226 C CA . GLY A 1 48 ? -22.293 1.490 -39.767 1.00 0.00 549 GLY A CA 13
ATOM 13227 C C . GLY A 1 48 ? -21.496 1.877 -38.508 1.00 0.00 549 GLY A C 13
ATOM 13228 O O . GLY A 1 48 ? -22.049 1.919 -37.412 1.00 0.00 549 GLY A O 13
ATOM 13232 N N . LEU A 1 49 ? -20.190 2.160 -38.680 1.00 0.00 550 LEU A N 13
ATOM 13233 C CA . LEU A 1 49 ? -19.314 2.579 -37.558 1.00 0.00 550 LEU A CA 13
ATOM 13234 C C . LEU A 1 49 ? -18.873 4.063 -37.719 1.00 0.00 550 LEU A C 13
ATOM 13235 O O . LEU A 1 49 ? -17.941 4.520 -37.053 1.00 0.00 550 LEU A O 13
ATOM 13251 N N . ARG A 1 50 ? -19.555 4.798 -38.609 1.00 0.00 551 ARG A N 13
ATOM 13252 C CA . ARG A 1 50 ? -19.201 6.204 -38.907 1.00 0.00 551 ARG A CA 13
ATOM 13253 C C . ARG A 1 50 ? -19.513 7.136 -37.705 1.00 0.00 551 ARG A C 13
ATOM 13254 O O . ARG A 1 50 ? -19.075 8.287 -37.675 1.00 0.00 551 ARG A O 13
ATOM 13275 N N . HIS A 1 51 ? -20.277 6.626 -36.731 1.00 0.00 552 HIS A N 13
ATOM 13276 C CA . HIS A 1 51 ? -20.689 7.418 -35.552 1.00 0.00 552 HIS A CA 13
ATOM 13277 C C . HIS A 1 51 ? -19.640 7.321 -34.396 1.00 0.00 552 HIS A C 13
ATOM 13278 O O . HIS A 1 51 ? -19.850 7.871 -33.312 1.00 0.00 552 HIS A O 13
ATOM 13292 N N . HIS A 1 52 ? -18.541 6.593 -34.636 1.00 0.00 553 HIS A N 13
ATOM 13293 C CA . HIS A 1 52 ? -17.504 6.374 -33.607 1.00 0.00 553 HIS A CA 13
ATOM 13294 C C . HIS A 1 52 ? -16.564 7.600 -33.489 1.00 0.00 553 HIS A C 13
ATOM 13295 O O . HIS A 1 52 ? -16.257 8.260 -34.484 1.00 0.00 553 HIS A O 13
ATOM 13309 N N . SER A 1 53 ? -16.075 7.853 -32.271 1.00 0.00 554 SER A N 13
ATOM 13310 C CA . SER A 1 53 ? -15.091 8.924 -32.024 1.00 0.00 554 SER A CA 13
ATOM 13311 C C . SER A 1 53 ? -14.158 8.547 -30.844 1.00 0.00 554 SER A C 13
ATOM 13312 O O . SER A 1 53 ? -14.569 7.823 -29.924 1.00 0.00 554 SER A O 13
ATOM 13320 N N . PRO A 1 54 ? -12.896 9.037 -30.861 1.00 0.00 555 PRO A N 13
ATOM 13321 C CA . PRO A 1 54 ? -11.937 8.792 -29.792 1.00 0.00 555 PRO A CA 13
ATOM 13322 C C . PRO A 1 54 ? -12.126 9.759 -28.614 1.00 0.00 555 PRO A C 13
ATOM 13323 O O . PRO A 1 54 ? -12.717 10.831 -28.767 1.00 0.00 555 PRO A O 13
ATOM 13334 N N . LEU A 1 55 ? -11.587 9.386 -27.445 1.00 0.00 556 LEU A N 13
ATOM 13335 C CA . LEU A 1 55 ? -11.629 10.256 -26.260 1.00 0.00 556 LEU A CA 13
ATOM 13336 C C . LEU A 1 55 ? -10.676 11.458 -26.432 1.00 0.00 556 LEU A C 13
ATOM 13337 O O . LEU A 1 55 ? -9.707 11.394 -27.195 1.00 0.00 556 LEU A O 13
ATOM 13353 N N . MET A 1 56 ? -10.955 12.542 -25.696 1.00 0.00 557 MET A N 13
ATOM 13354 C CA . MET A 1 56 ? -10.138 13.771 -25.761 1.00 0.00 557 MET A CA 13
ATOM 13355 C C . MET A 1 56 ? -10.077 14.455 -24.387 1.00 0.00 557 MET A C 13
ATOM 13356 O O . MET A 1 56 ? -11.081 14.525 -23.672 1.00 0.00 557 MET A O 13
ATOM 13370 N N . ARG A 1 57 ? -8.895 14.986 -24.041 1.00 0.00 558 ARG A N 13
ATOM 13371 C CA . ARG A 1 57 ? -8.700 15.710 -22.774 1.00 0.00 558 ARG A CA 13
ATOM 13372 C C . ARG A 1 57 ? -9.074 17.195 -22.935 1.00 0.00 558 ARG A C 13
ATOM 13373 O O . ARG A 1 57 ? -8.626 17.861 -23.872 1.00 0.00 558 ARG A O 13
ATOM 13394 N N . ASN A 1 58 ? -9.875 17.709 -21.997 1.00 0.00 559 ASN A N 13
ATOM 13395 C CA . ASN A 1 58 ? -10.276 19.124 -22.002 1.00 0.00 559 ASN A CA 13
ATOM 13396 C C . ASN A 1 58 ? -9.142 20.014 -21.446 1.00 0.00 559 ASN A C 13
ATOM 13397 O O . ASN A 1 58 ? -8.405 19.608 -20.544 1.00 0.00 559 ASN A O 13
ATOM 13408 N N . GLN A 1 59 ? -9.023 21.227 -21.985 1.00 0.00 560 GLN A N 13
ATOM 13409 C CA . GLN A 1 59 ? -8.000 22.180 -21.544 1.00 0.00 560 GLN A CA 13
ATOM 13410 C C . GLN A 1 59 ? -8.280 22.656 -20.104 1.00 0.00 560 GLN A C 13
ATOM 13411 O O . GLN A 1 59 ? -9.438 22.767 -19.691 1.00 0.00 560 GLN A O 13
ATOM 13425 N N . LYS A 1 60 ? -7.200 22.939 -19.352 1.00 0.00 561 LYS A N 13
ATOM 13426 C CA . LYS A 1 60 ? -7.299 23.484 -17.966 1.00 0.00 561 LYS A CA 13
ATOM 13427 C C . LYS A 1 60 ? -8.078 22.519 -17.018 1.00 0.00 561 LYS A C 13
ATOM 13428 O O . LYS A 1 60 ? -8.535 22.925 -15.944 1.00 0.00 561 LYS A O 13
ATOM 13447 N N . ASN A 1 61 ? -8.186 21.242 -17.410 1.00 0.00 562 ASN A N 13
ATOM 13448 C CA . ASN A 1 61 ? -8.869 20.231 -16.592 1.00 0.00 562 ASN A CA 13
ATOM 13449 C C . ASN A 1 61 ? -8.001 19.834 -15.375 1.00 0.00 562 ASN A C 13
ATOM 13450 O O . ASN A 1 61 ? -6.815 19.522 -15.522 1.00 0.00 562 ASN A O 13
ATOM 13461 N N . ARG A 1 62 ? -8.620 19.828 -14.182 1.00 0.00 563 ARG A N 13
ATOM 13462 C CA . ARG A 1 62 ? -7.920 19.466 -12.931 1.00 0.00 563 ARG A CA 13
ATOM 13463 C C . ARG A 1 62 ? -8.544 18.207 -12.297 1.00 0.00 563 ARG A C 13
ATOM 13464 O O . ARG A 1 62 ? -7.829 17.285 -11.900 1.00 0.00 563 ARG A O 13
ATOM 13485 N N . ASP A 1 63 ? -9.879 18.183 -12.205 1.00 0.00 564 ASP A N 13
ATOM 13486 C CA . ASP A 1 63 ? -10.607 17.048 -11.610 1.00 0.00 564 ASP A CA 13
ATOM 13487 C C . ASP A 1 63 ? -10.999 16.021 -12.690 1.00 0.00 564 ASP A C 13
ATOM 13488 O O . ASP A 1 63 ? -11.442 16.389 -13.780 1.00 0.00 564 ASP A O 13
ATOM 13497 N N . SER A 1 64 ? -10.846 14.735 -12.367 1.00 0.00 565 SER A N 13
ATOM 13498 C CA . SER A 1 64 ? -11.176 13.643 -13.310 1.00 0.00 565 SER A CA 13
ATOM 13499 C C . SER A 1 64 ? -12.709 13.447 -13.427 1.00 0.00 565 SER A C 13
ATOM 13500 O O . SER A 1 64 ? -13.197 12.894 -14.416 1.00 0.00 565 SER A O 13
ATOM 13508 N N . SER A 1 65 ? -13.453 13.902 -12.403 1.00 0.00 566 SER A N 13
ATOM 13509 C CA . SER A 1 65 ? -14.934 13.797 -12.383 1.00 0.00 566 SER A CA 13
ATOM 13510 C C . SER A 1 65 ? -15.388 12.358 -12.670 1.00 0.00 566 SER A C 13
ATOM 13511 O O . SER A 1 65 ? -15.694 11.592 -11.745 1.00 0.00 566 SER A O 13
ATOM 13521 N N . GLY A 1 1 ? -14.477 17.917 -9.322 1.00 0.00 502 GLY A N 14
ATOM 13522 C CA . GLY A 1 1 ? -13.928 16.681 -8.676 1.00 0.00 502 GLY A CA 14
ATOM 13523 C C . GLY A 1 1 ? -13.514 15.607 -9.712 1.00 0.00 502 GLY A C 14
ATOM 13524 O O . GLY A 1 1 ? -13.547 15.856 -10.927 1.00 0.00 502 GLY A O 14
ATOM 13530 N N . PRO A 1 2 ? -13.115 14.408 -9.233 1.00 0.00 503 PRO A N 14
ATOM 13531 C CA . PRO A 1 2 ? -12.696 13.305 -10.098 1.00 0.00 503 PRO A CA 14
ATOM 13532 C C . PRO A 1 2 ? -13.886 12.626 -10.795 1.00 0.00 503 PRO A C 14
ATOM 13533 O O . PRO A 1 2 ? -15.038 12.806 -10.398 1.00 0.00 503 PRO A O 14
ATOM 13544 N N . VAL A 1 3 ? -13.589 11.822 -11.825 1.00 0.00 504 VAL A N 14
ATOM 13545 C CA . VAL A 1 3 ? -14.631 11.081 -12.569 1.00 0.00 504 VAL A CA 14
ATOM 13546 C C . VAL A 1 3 ? -15.150 9.892 -11.744 1.00 0.00 504 VAL A C 14
ATOM 13547 O O . VAL A 1 3 ? -14.416 9.308 -10.944 1.00 0.00 504 VAL A O 14
ATOM 13560 N N . GLN A 1 4 ? -16.427 9.545 -11.946 1.00 0.00 505 GLN A N 14
ATOM 13561 C CA . GLN A 1 4 ? -17.061 8.435 -11.218 1.00 0.00 505 GLN A CA 14
ATOM 13562 C C . GLN A 1 4 ? -16.610 7.072 -11.790 1.00 0.00 505 GLN A C 14
ATOM 13563 O O . GLN A 1 4 ? -16.409 6.115 -11.042 1.00 0.00 505 GLN A O 14
ATOM 13577 N N . ILE A 1 5 ? -16.450 7.005 -13.122 1.00 0.00 506 ILE A N 14
ATOM 13578 C CA . ILE A 1 5 ? -16.040 5.762 -13.809 1.00 0.00 506 ILE A CA 14
ATOM 13579 C C . ILE A 1 5 ? -14.793 6.010 -14.675 1.00 0.00 506 ILE A C 14
ATOM 13580 O O . ILE A 1 5 ? -14.682 7.045 -15.337 1.00 0.00 506 ILE A O 14
ATOM 13596 N N . ASP A 1 6 ? -13.875 5.038 -14.684 1.00 0.00 507 ASP A N 14
ATOM 13597 C CA . ASP A 1 6 ? -12.644 5.124 -15.486 1.00 0.00 507 ASP A CA 14
ATOM 13598 C C . ASP A 1 6 ? -12.144 3.706 -15.875 1.00 0.00 507 ASP A C 14
ATOM 13599 O O . ASP A 1 6 ? -12.340 2.743 -15.123 1.00 0.00 507 ASP A O 14
ATOM 13608 N N . PRO A 1 7 ? -11.508 3.572 -17.064 1.00 0.00 508 PRO A N 14
ATOM 13609 C CA . PRO A 1 7 ? -11.016 2.287 -17.555 1.00 0.00 508 PRO A CA 14
ATOM 13610 C C . PRO A 1 7 ? -9.721 1.854 -16.854 1.00 0.00 508 PRO A C 14
ATOM 13611 O O . PRO A 1 7 ? -8.871 2.683 -16.529 1.00 0.00 508 PRO A O 14
ATOM 13622 N N . TYR A 1 8 ? -9.571 0.540 -16.652 1.00 0.00 509 TYR A N 14
ATOM 13623 C CA . TYR A 1 8 ? -8.371 -0.024 -16.000 1.00 0.00 509 TYR A CA 14
ATOM 13624 C C . TYR A 1 8 ? -7.221 -0.237 -17.021 1.00 0.00 509 TYR A C 14
ATOM 13625 O O . TYR A 1 8 ? -6.116 -0.645 -16.649 1.00 0.00 509 TYR A O 14
ATOM 13643 N N . LEU A 1 9 ? -7.503 0.033 -18.302 1.00 0.00 510 LEU A N 14
ATOM 13644 C CA . LEU A 1 9 ? -6.520 -0.148 -19.377 1.00 0.00 510 LEU A CA 14
ATOM 13645 C C . LEU A 1 9 ? -5.450 0.961 -19.322 1.00 0.00 510 LEU A C 14
ATOM 13646 O O . LEU A 1 9 ? -5.767 2.148 -19.429 1.00 0.00 510 LEU A O 14
ATOM 13662 N N . GLU A 1 10 ? -4.188 0.556 -19.138 1.00 0.00 511 GLU A N 14
ATOM 13663 C CA . GLU A 1 10 ? -3.065 1.507 -19.041 1.00 0.00 511 GLU A CA 14
ATOM 13664 C C . GLU A 1 10 ? -2.397 1.709 -20.419 1.00 0.00 511 GLU A C 14
ATOM 13665 O O . GLU A 1 10 ? -2.209 2.841 -20.868 1.00 0.00 511 GLU A O 14
ATOM 13677 N N . ASP A 1 11 ? -2.055 0.595 -21.084 1.00 0.00 512 ASP A N 14
ATOM 13678 C CA . ASP A 1 11 ? -1.405 0.632 -22.404 1.00 0.00 512 ASP A CA 14
ATOM 13679 C C . ASP A 1 11 ? -1.552 -0.729 -23.116 1.00 0.00 512 ASP A C 14
ATOM 13680 O O . ASP A 1 11 ? -0.813 -1.674 -22.833 1.00 0.00 512 ASP A O 14
ATOM 13689 N N . SER A 1 12 ? -2.556 -0.832 -23.991 1.00 0.00 513 SER A N 14
ATOM 13690 C CA . SER A 1 12 ? -2.874 -2.100 -24.674 1.00 0.00 513 SER A CA 14
ATOM 13691 C C . SER A 1 12 ? -2.302 -2.121 -26.107 1.00 0.00 513 SER A C 14
ATOM 13692 O O . SER A 1 12 ? -2.213 -1.084 -26.774 1.00 0.00 513 SER A O 14
ATOM 13700 N N . LEU A 1 13 ? -1.967 -3.324 -26.588 1.00 0.00 514 LEU A N 14
ATOM 13701 C CA . LEU A 1 13 ? -1.497 -3.517 -27.963 1.00 0.00 514 LEU A CA 14
ATOM 13702 C C . LEU A 1 13 ? -2.658 -3.322 -28.964 1.00 0.00 514 LEU A C 14
ATOM 13703 O O . LEU A 1 13 ? -3.794 -3.720 -28.694 1.00 0.00 514 LEU A O 14
ATOM 13719 N N . CYS A 1 14 ? -2.355 -2.724 -30.126 1.00 0.00 515 CYS A N 14
ATOM 13720 C CA . CYS A 1 14 ? -3.364 -2.518 -31.180 1.00 0.00 515 CYS A CA 14
ATOM 13721 C C . CYS A 1 14 ? -3.876 -3.868 -31.713 1.00 0.00 515 CYS A C 14
ATOM 13722 O O . CYS A 1 14 ? -3.091 -4.767 -32.017 1.00 0.00 515 CYS A O 14
ATOM 13729 N N . HIS A 1 15 ? -5.200 -3.992 -31.829 1.00 0.00 516 HIS A N 14
ATOM 13730 C CA . HIS A 1 15 ? -5.838 -5.262 -32.222 1.00 0.00 516 HIS A CA 14
ATOM 13731 C C . HIS A 1 15 ? -5.591 -5.588 -33.723 1.00 0.00 516 HIS A C 14
ATOM 13732 O O . HIS A 1 15 ? -5.607 -6.755 -34.121 1.00 0.00 516 HIS A O 14
ATOM 13746 N N . ILE A 1 16 ? -5.414 -4.544 -34.546 1.00 0.00 517 ILE A N 14
ATOM 13747 C CA . ILE A 1 16 ? -5.297 -4.711 -36.014 1.00 0.00 517 ILE A CA 14
ATOM 13748 C C . ILE A 1 16 ? -3.887 -5.200 -36.405 1.00 0.00 517 ILE A C 14
ATOM 13749 O O . ILE A 1 16 ? -3.733 -6.296 -36.943 1.00 0.00 517 ILE A O 14
ATOM 13765 N N . CYS A 1 17 ? -2.871 -4.357 -36.172 1.00 0.00 518 CYS A N 14
ATOM 13766 C CA . CYS A 1 17 ? -1.496 -4.653 -36.621 1.00 0.00 518 CYS A CA 14
ATOM 13767 C C . CYS A 1 17 ? -0.772 -5.603 -35.640 1.00 0.00 518 CYS A C 14
ATOM 13768 O O . CYS A 1 17 ? 0.095 -6.376 -36.046 1.00 0.00 518 CYS A O 14
ATOM 13775 N N . SER A 1 18 ? -1.145 -5.536 -34.350 1.00 0.00 519 SER A N 14
ATOM 13776 C CA . SER A 1 18 ? -0.562 -6.419 -33.298 1.00 0.00 519 SER A CA 14
ATOM 13777 C C . SER A 1 18 ? 0.982 -6.233 -33.190 1.00 0.00 519 SER A C 14
ATOM 13778 O O . SER A 1 18 ? 1.699 -7.150 -32.785 1.00 0.00 519 SER A O 14
ATOM 13786 N N . SER A 1 19 ? 1.476 -5.049 -33.580 1.00 0.00 520 SER A N 14
ATOM 13787 C CA . SER A 1 19 ? 2.934 -4.772 -33.600 1.00 0.00 520 SER A CA 14
ATOM 13788 C C . SER A 1 19 ? 3.265 -3.410 -32.928 1.00 0.00 520 SER A C 14
ATOM 13789 O O . SER A 1 19 ? 4.434 -3.020 -32.845 1.00 0.00 520 SER A O 14
ATOM 13797 N N . GLN A 1 20 ? 2.229 -2.701 -32.456 1.00 0.00 521 GLN A N 14
ATOM 13798 C CA . GLN A 1 20 ? 2.397 -1.369 -31.861 1.00 0.00 521 GLN A CA 14
ATOM 13799 C C . GLN A 1 20 ? 1.171 -1.011 -30.987 1.00 0.00 521 GLN A C 14
ATOM 13800 O O . GLN A 1 20 ? 0.034 -1.307 -31.361 1.00 0.00 521 GLN A O 14
ATOM 13814 N N . PRO A 1 21 ? 1.391 -0.361 -29.818 1.00 0.00 522 PRO A N 14
ATOM 13815 C CA . PRO A 1 21 ? 0.302 0.106 -28.966 1.00 0.00 522 PRO A CA 14
ATOM 13816 C C . PRO A 1 21 ? -0.401 1.334 -29.560 1.00 0.00 522 PRO A C 14
ATOM 13817 O O . PRO A 1 21 ? 0.248 2.248 -30.070 1.00 0.00 522 PRO A O 14
ATOM 13828 N N . GLY A 1 22 ? -1.738 1.332 -29.508 1.00 0.00 523 GLY A N 14
ATOM 13829 C CA . GLY A 1 22 ? -2.527 2.414 -30.111 1.00 0.00 523 GLY A CA 14
ATOM 13830 C C . GLY A 1 22 ? -2.723 3.600 -29.141 1.00 0.00 523 GLY A C 14
ATOM 13831 O O . GLY A 1 22 ? -3.192 3.415 -28.017 1.00 0.00 523 GLY A O 14
ATOM 13835 N N . PRO A 1 23 ? -2.412 4.841 -29.588 1.00 0.00 524 PRO A N 14
ATOM 13836 C CA . PRO A 1 23 ? -2.631 6.044 -28.789 1.00 0.00 524 PRO A CA 14
ATOM 13837 C C . PRO A 1 23 ? -4.119 6.450 -28.736 1.00 0.00 524 PRO A C 14
ATOM 13838 O O . PRO A 1 23 ? -4.523 7.235 -27.877 1.00 0.00 524 PRO A O 14
ATOM 13849 N N . PHE A 1 24 ? -4.930 5.887 -29.652 1.00 0.00 525 PHE A N 14
ATOM 13850 C CA . PHE A 1 24 ? -6.370 6.152 -29.691 1.00 0.00 525 PHE A CA 14
ATOM 13851 C C . PHE A 1 24 ? -7.157 4.958 -29.132 1.00 0.00 525 PHE A C 14
ATOM 13852 O O . PHE A 1 24 ? -6.796 3.801 -29.363 1.00 0.00 525 PHE A O 14
ATOM 13869 N N . PHE A 1 25 ? -8.267 5.253 -28.448 1.00 0.00 526 PHE A N 14
ATOM 13870 C CA . PHE A 1 25 ? -9.179 4.219 -27.945 1.00 0.00 526 PHE A CA 14
ATOM 13871 C C . PHE A 1 25 ? -10.620 4.551 -28.338 1.00 0.00 526 PHE A C 14
ATOM 13872 O O . PHE A 1 25 ? -11.078 5.682 -28.159 1.00 0.00 526 PHE A O 14
ATOM 13889 N N . CYS A 1 26 ? -11.332 3.555 -28.870 1.00 0.00 527 CYS A N 14
ATOM 13890 C CA . CYS A 1 26 ? -12.730 3.728 -29.278 1.00 0.00 527 CYS A CA 14
ATOM 13891 C C . CYS A 1 26 ? -13.676 3.229 -28.177 1.00 0.00 527 CYS A C 14
ATOM 13892 O O . CYS A 1 26 ? -13.553 2.101 -27.713 1.00 0.00 527 CYS A O 14
ATOM 13899 N N . ARG A 1 27 ? -14.604 4.096 -27.750 1.00 0.00 528 ARG A N 14
ATOM 13900 C CA . ARG A 1 27 ? -15.479 3.808 -26.587 1.00 0.00 528 ARG A CA 14
ATOM 13901 C C . ARG A 1 27 ? -16.767 3.048 -26.999 1.00 0.00 528 ARG A C 14
ATOM 13902 O O . ARG A 1 27 ? -17.612 2.752 -26.154 1.00 0.00 528 ARG A O 14
ATOM 13923 N N . ASP A 1 28 ? -16.921 2.769 -28.297 1.00 0.00 529 ASP A N 14
ATOM 13924 C CA . ASP A 1 28 ? -18.130 2.104 -28.808 1.00 0.00 529 ASP A CA 14
ATOM 13925 C C . ASP A 1 28 ? -18.133 0.605 -28.445 1.00 0.00 529 ASP A C 14
ATOM 13926 O O . ASP A 1 28 ? -17.077 -0.017 -28.330 1.00 0.00 529 ASP A O 14
ATOM 13935 N N . GLN A 1 29 ? -19.335 0.030 -28.307 1.00 0.00 530 GLN A N 14
ATOM 13936 C CA . GLN A 1 29 ? -19.491 -1.394 -27.969 1.00 0.00 530 GLN A CA 14
ATOM 13937 C C . GLN A 1 29 ? -18.993 -2.307 -29.119 1.00 0.00 530 GLN A C 14
ATOM 13938 O O . GLN A 1 29 ? -18.604 -3.452 -28.882 1.00 0.00 530 GLN A O 14
ATOM 13952 N N . VAL A 1 30 ? -18.994 -1.781 -30.356 1.00 0.00 531 VAL A N 14
ATOM 13953 C CA . VAL A 1 30 ? -18.494 -2.535 -31.530 1.00 0.00 531 VAL A CA 14
ATOM 13954 C C . VAL A 1 30 ? -16.968 -2.744 -31.434 1.00 0.00 531 VAL A C 14
ATOM 13955 O O . VAL A 1 30 ? -16.451 -3.787 -31.837 1.00 0.00 531 VAL A 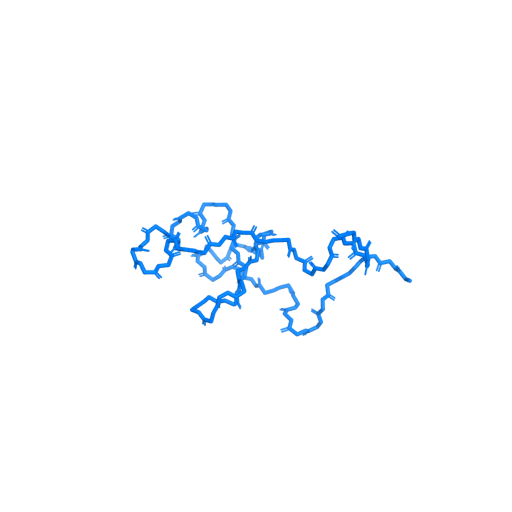O 14
ATOM 13968 N N . CYS A 1 31 ? -16.258 -1.726 -30.923 1.00 0.00 532 CYS A N 14
ATOM 13969 C CA . CYS A 1 31 ? -14.788 -1.743 -30.863 1.00 0.00 532 CYS A CA 14
ATOM 13970 C C . CYS A 1 31 ? -14.292 -1.982 -29.414 1.00 0.00 532 CYS A C 14
ATOM 13971 O O . CYS A 1 31 ? -13.951 -3.109 -29.049 1.00 0.00 532 CYS A O 14
ATOM 13978 N N . PHE A 1 32 ? -14.230 -0.898 -28.613 1.00 0.00 533 PHE A N 14
ATOM 13979 C CA . PHE A 1 32 ? -13.752 -0.965 -27.210 1.00 0.00 533 PHE A CA 14
ATOM 13980 C C . PHE A 1 32 ? -12.288 -1.486 -27.144 1.00 0.00 533 PHE A C 14
ATOM 13981 O O . PHE A 1 32 ? -11.931 -2.264 -26.256 1.00 0.00 533 PHE A O 14
ATOM 13998 N N . LYS A 1 33 ? -11.458 -1.043 -28.105 1.00 0.00 534 LYS A N 14
ATOM 13999 C CA . LYS A 1 33 ? -10.059 -1.509 -28.224 1.00 0.00 534 LYS A CA 14
ATOM 14000 C C . LYS A 1 33 ? -9.111 -0.340 -28.597 1.00 0.00 534 LYS A C 14
ATOM 14001 O O . LYS A 1 33 ? -9.560 0.768 -28.912 1.00 0.00 534 LYS A O 14
ATOM 14020 N N . TYR A 1 34 ? -7.797 -0.611 -28.560 1.00 0.00 535 TYR A N 14
ATOM 14021 C CA . TYR A 1 34 ? -6.770 0.388 -28.921 1.00 0.00 535 TYR A CA 14
ATOM 14022 C C . TYR A 1 34 ? -6.441 0.311 -30.426 1.00 0.00 535 TYR A C 14
ATOM 14023 O O . TYR A 1 34 ? -6.427 -0.776 -31.013 1.00 0.00 535 TYR A O 14
ATOM 14041 N N . PHE A 1 35 ? -6.151 1.474 -31.035 1.00 0.00 536 PHE A N 14
ATOM 14042 C CA . PHE A 1 35 ? -5.856 1.550 -32.475 1.00 0.00 536 PHE A CA 14
ATOM 14043 C C . PHE A 1 35 ? -4.793 2.621 -32.771 1.00 0.00 536 PHE A C 14
ATOM 14044 O O . PHE A 1 35 ? -4.779 3.685 -32.150 1.00 0.00 536 PHE A O 14
ATOM 14061 N N . CYS A 1 36 ? -3.956 2.355 -33.782 1.00 0.00 537 CYS A N 14
ATOM 14062 C CA . CYS A 1 36 ? -3.030 3.368 -34.324 1.00 0.00 537 CYS A CA 14
ATOM 14063 C C . CYS A 1 36 ? -3.774 4.294 -35.314 1.00 0.00 537 CYS A C 14
ATOM 14064 O O . CYS A 1 36 ? -4.937 4.066 -35.622 1.00 0.00 537 CYS A O 14
ATOM 14071 N N . ARG A 1 37 ? -3.082 5.324 -35.819 1.00 0.00 538 ARG A N 14
ATOM 14072 C CA . ARG A 1 37 ? -3.699 6.297 -36.756 1.00 0.00 538 ARG A CA 14
ATOM 14073 C C . ARG A 1 37 ? -4.247 5.587 -38.019 1.00 0.00 538 ARG A C 14
ATOM 14074 O O . ARG A 1 37 ? -5.407 5.768 -38.389 1.00 0.00 538 ARG A O 14
ATOM 14095 N N . SER A 1 38 ? -3.403 4.779 -38.663 1.00 0.00 539 SER A N 14
ATOM 14096 C CA . SER A 1 38 ? -3.792 4.062 -39.899 1.00 0.00 539 SER A CA 14
ATOM 14097 C C . SER A 1 38 ? -4.790 2.924 -39.590 1.00 0.00 539 SER A C 14
ATOM 14098 O O . SER A 1 38 ? -5.694 2.648 -40.378 1.00 0.00 539 SER A O 14
ATOM 14106 N N . CYS A 1 39 ? -4.617 2.279 -38.428 1.00 0.00 540 CYS A N 14
ATOM 14107 C CA . CYS A 1 39 ? -5.490 1.169 -38.011 1.00 0.00 540 CYS A CA 14
ATOM 14108 C C . CYS A 1 39 ? -6.898 1.680 -37.647 1.00 0.00 540 CYS A C 14
ATOM 14109 O O . CYS A 1 39 ? -7.896 1.019 -37.927 1.00 0.00 540 CYS A O 14
ATOM 14116 N N . TRP A 1 40 ? -6.961 2.875 -37.051 1.00 0.00 541 TRP A N 14
ATOM 14117 C CA . TRP A 1 40 ? -8.234 3.519 -36.719 1.00 0.00 541 TRP A CA 14
ATOM 14118 C C . TRP A 1 40 ? -9.005 3.876 -37.997 1.00 0.00 541 TRP A C 14
ATOM 14119 O O . TRP A 1 40 ? -10.204 3.610 -38.103 1.00 0.00 541 TRP A O 14
ATOM 14140 N N . HIS A 1 41 ? -8.295 4.443 -38.980 1.00 0.00 542 HIS A N 14
ATOM 14141 C CA . HIS A 1 41 ? -8.893 4.795 -40.269 1.00 0.00 542 HIS A CA 14
ATOM 14142 C C . HIS A 1 41 ? -9.507 3.550 -40.951 1.00 0.00 542 HIS A C 14
ATOM 14143 O O . HIS A 1 41 ? -10.623 3.606 -41.465 1.00 0.00 542 HIS A O 14
ATOM 14157 N N . TRP A 1 42 ? -8.792 2.415 -40.886 1.00 0.00 543 TRP A N 14
ATOM 14158 C CA . TRP A 1 42 ? -9.282 1.150 -41.451 1.00 0.00 543 TRP A CA 14
ATOM 14159 C C . TRP A 1 42 ? -10.498 0.624 -40.656 1.00 0.00 543 TRP A C 14
ATOM 14160 O O . TRP A 1 42 ? -11.517 0.252 -41.241 1.00 0.00 543 TRP A O 14
ATOM 14181 N N . ARG A 1 43 ? -10.380 0.615 -39.317 1.00 0.00 544 ARG A N 14
ATOM 14182 C CA . ARG A 1 43 ? -11.434 0.072 -38.436 1.00 0.00 544 ARG A CA 14
ATOM 14183 C C . ARG A 1 43 ? -12.775 0.784 -38.671 1.00 0.00 544 ARG A C 14
ATOM 14184 O O . ARG A 1 43 ? -13.825 0.143 -38.712 1.00 0.00 544 ARG A O 14
ATOM 14205 N N . HIS A 1 44 ? -12.731 2.108 -38.802 1.00 0.00 545 HIS A N 14
ATOM 14206 C CA . HIS A 1 44 ? -13.952 2.921 -38.930 1.00 0.00 545 HIS A CA 14
ATOM 14207 C C . HIS A 1 44 ? -14.256 3.259 -40.420 1.00 0.00 545 HIS A C 14
ATOM 14208 O O . HIS A 1 44 ? -15.127 4.077 -40.711 1.00 0.00 545 HIS A O 14
ATOM 14222 N N . SER A 1 45 ? -13.558 2.590 -41.347 1.00 0.00 546 SER A N 14
ATOM 14223 C CA . SER A 1 45 ? -13.821 2.753 -42.793 1.00 0.00 546 SER A CA 14
ATOM 14224 C C . SER A 1 45 ? -15.189 2.148 -43.169 1.00 0.00 546 SER A C 14
ATOM 14225 O O . SER A 1 45 ? -15.893 2.666 -44.042 1.00 0.00 546 SER A O 14
ATOM 14233 N N . MET A 1 46 ? -15.565 1.058 -42.482 1.00 0.00 547 MET A N 14
ATOM 14234 C CA . MET A 1 46 ? -16.845 0.380 -42.722 1.00 0.00 547 MET A CA 14
ATOM 14235 C C . MET A 1 46 ? -18.027 1.279 -42.312 1.00 0.00 547 MET A C 14
ATOM 14236 O O . MET A 1 46 ? -17.946 2.021 -41.329 1.00 0.00 547 MET A O 14
ATOM 14250 N N . GLU A 1 47 ? -19.130 1.179 -43.057 1.00 0.00 548 GLU A N 14
ATOM 14251 C CA . GLU A 1 47 ? -20.344 1.947 -42.758 1.00 0.00 548 GLU A CA 14
ATOM 14252 C C . GLU A 1 47 ? -21.078 1.357 -41.540 1.00 0.00 548 GLU A C 14
ATOM 14253 O O . GLU A 1 47 ? -20.895 0.184 -41.198 1.00 0.00 548 GLU A O 14
ATOM 14265 N N . GLY A 1 48 ? -21.880 2.196 -40.872 1.00 0.00 549 GLY A N 14
ATOM 14266 C CA . GLY A 1 48 ? -22.565 1.789 -39.631 1.00 0.00 549 GLY A CA 14
ATOM 14267 C C . GLY A 1 48 ? -21.757 2.157 -38.375 1.00 0.00 549 GLY A C 14
ATOM 14268 O O . GLY A 1 48 ? -22.284 2.135 -37.265 1.00 0.00 549 GLY A O 14
ATOM 14272 N N . LEU A 1 49 ? -20.474 2.516 -38.571 1.00 0.00 550 LEU A N 14
ATOM 14273 C CA . LEU A 1 49 ? -19.592 2.951 -37.468 1.00 0.00 550 LEU A CA 14
ATOM 14274 C C . LEU A 1 49 ? -19.259 4.470 -37.593 1.00 0.00 550 LEU A C 14
ATOM 14275 O O . LEU A 1 49 ? -18.291 4.955 -37.005 1.00 0.00 550 LEU A O 14
ATOM 14291 N N . ARG A 1 50 ? -20.075 5.199 -38.372 1.00 0.00 551 ARG A N 14
ATOM 14292 C CA . ARG A 1 50 ? -19.855 6.646 -38.618 1.00 0.00 551 ARG A CA 14
ATOM 14293 C C . ARG A 1 50 ? -19.961 7.469 -37.307 1.00 0.00 551 ARG A C 14
ATOM 14294 O O . ARG A 1 50 ? -19.483 8.601 -37.238 1.00 0.00 551 ARG A O 14
ATOM 14315 N N . HIS A 1 51 ? -20.622 6.896 -36.295 1.00 0.00 552 HIS A N 14
ATOM 14316 C CA . HIS A 1 51 ? -20.880 7.599 -35.021 1.00 0.00 552 HIS A CA 14
ATOM 14317 C C . HIS A 1 51 ? -19.709 7.401 -34.000 1.00 0.00 552 HIS A C 14
ATOM 14318 O O . HIS A 1 51 ? -19.802 7.836 -32.848 1.00 0.00 552 HIS A O 14
ATOM 14332 N N . HIS A 1 52 ? -18.642 6.714 -34.427 1.00 0.00 553 HIS A N 14
ATOM 14333 C CA . HIS A 1 52 ? -17.499 6.412 -33.542 1.00 0.00 553 HIS A CA 14
ATOM 14334 C C . HIS A 1 52 ? -16.541 7.620 -33.439 1.00 0.00 553 HIS A C 14
ATOM 14335 O O . HIS A 1 52 ? -16.249 8.284 -34.437 1.00 0.00 553 HIS A O 14
ATOM 14349 N N . SER A 1 53 ? -15.999 7.838 -32.235 1.00 0.00 554 SER A N 14
ATOM 14350 C CA . SER A 1 53 ? -15.009 8.905 -31.993 1.00 0.00 554 SER A CA 14
ATOM 14351 C C . SER A 1 53 ? -14.020 8.481 -30.883 1.00 0.00 554 SER A C 14
ATOM 14352 O O . SER A 1 53 ? -14.395 7.753 -29.953 1.00 0.00 554 SER A O 14
ATOM 14360 N N . PRO A 1 54 ? -12.752 8.947 -30.962 1.00 0.00 555 PRO A N 14
ATOM 14361 C CA . PRO A 1 54 ? -11.743 8.657 -29.950 1.00 0.00 555 PRO A CA 14
ATOM 14362 C C . PRO A 1 54 ? -11.918 9.526 -28.698 1.00 0.00 555 PRO A C 14
ATOM 14363 O O . PRO A 1 54 ? -12.528 10.594 -28.752 1.00 0.00 555 PRO A O 14
ATOM 14374 N N . LEU A 1 55 ? -11.347 9.071 -27.574 1.00 0.00 556 LEU A N 14
ATOM 14375 C CA . LEU A 1 55 ? -11.424 9.814 -26.296 1.00 0.00 556 LEU A CA 14
ATOM 14376 C C . LEU A 1 55 ? -10.309 10.882 -26.200 1.00 0.00 556 LEU A C 14
ATOM 14377 O O . LEU A 1 55 ? -9.862 11.242 -25.107 1.00 0.00 556 LEU A O 14
ATOM 14393 N N . MET A 1 56 ? -9.922 11.412 -27.346 1.00 0.00 557 MET A N 14
ATOM 14394 C CA . MET A 1 56 ? -8.890 12.454 -27.423 1.00 0.00 557 MET A CA 14
ATOM 14395 C C . MET A 1 56 ? -9.484 13.833 -27.090 1.00 0.00 557 MET A C 14
ATOM 14396 O O . MET A 1 56 ? -10.475 14.254 -27.694 1.00 0.00 557 MET A O 14
ATOM 14410 N N . ARG A 1 57 ? -8.858 14.533 -26.134 1.00 0.00 558 ARG A N 14
ATOM 14411 C CA . ARG A 1 57 ? -9.303 15.877 -25.728 1.00 0.00 558 ARG A CA 14
ATOM 14412 C C . ARG A 1 57 ? -8.593 16.954 -26.562 1.00 0.00 558 ARG A C 14
ATOM 14413 O O . ARG A 1 57 ? -7.368 17.083 -26.511 1.00 0.00 558 ARG A O 14
ATOM 14434 N N . ASN A 1 58 ? -9.382 17.734 -27.317 1.00 0.00 559 ASN A N 14
ATOM 14435 C CA . ASN A 1 58 ? -8.849 18.826 -28.159 1.00 0.00 559 ASN A CA 14
ATOM 14436 C C . ASN A 1 58 ? -7.810 18.279 -29.195 1.00 0.00 559 ASN A C 14
ATOM 14437 O O . ASN A 1 58 ? -7.809 17.085 -29.516 1.00 0.00 559 ASN A O 14
ATOM 14448 N N . GLN A 1 59 ? -6.961 19.171 -29.722 1.00 0.00 560 GLN A N 14
ATOM 14449 C CA . GLN A 1 59 ? -5.946 18.797 -30.721 1.00 0.00 560 GLN A CA 14
ATOM 14450 C C . GLN A 1 59 ? -4.640 19.616 -30.531 1.00 0.00 560 GLN A C 14
ATOM 14451 O O . GLN A 1 59 ? -3.624 19.329 -31.167 1.00 0.00 560 GLN A O 14
ATOM 14465 N N . LYS A 1 60 ? -4.682 20.629 -29.649 1.00 0.00 561 LYS A N 14
ATOM 14466 C CA . LYS A 1 60 ? -3.507 21.473 -29.370 1.00 0.00 561 LYS A CA 14
ATOM 14467 C C . LYS A 1 60 ? -2.451 20.704 -28.546 1.00 0.00 561 LYS A C 14
ATOM 14468 O O . LYS A 1 60 ? -2.774 19.738 -27.846 1.00 0.00 561 LYS A O 14
ATOM 14487 N N . ASN A 1 61 ? -1.216 21.214 -28.549 1.00 0.00 562 ASN A N 14
ATOM 14488 C CA . ASN A 1 61 ? -0.169 20.709 -27.657 1.00 0.00 562 ASN A CA 14
ATOM 14489 C C . ASN A 1 61 ? -0.485 21.089 -26.194 1.00 0.00 562 ASN A C 14
ATOM 14490 O O . ASN A 1 61 ? -0.894 22.220 -25.915 1.00 0.00 562 ASN A O 14
ATOM 14501 N N . ARG A 1 62 ? -0.338 20.114 -25.278 1.00 0.00 563 ARG A N 14
ATOM 14502 C CA . ARG A 1 62 ? -0.683 20.305 -23.847 1.00 0.00 563 ARG A CA 14
ATOM 14503 C C . ARG A 1 62 ? -2.138 20.809 -23.697 1.00 0.00 563 ARG A C 14
ATOM 14504 O O . ARG A 1 62 ? -2.376 21.964 -23.342 1.00 0.00 563 ARG A O 14
ATOM 14525 N N . ASP A 1 63 ? -3.097 19.927 -23.982 1.00 0.00 564 ASP A N 14
ATOM 14526 C CA . ASP A 1 63 ? -4.536 20.270 -23.910 1.00 0.00 564 ASP A CA 14
ATOM 14527 C C . ASP A 1 63 ? -4.989 20.504 -22.443 1.00 0.00 564 ASP A C 14
ATOM 14528 O O . ASP A 1 63 ? -6.072 21.035 -22.199 1.00 0.00 564 ASP A O 14
ATOM 14537 N N . SER A 1 64 ? -4.139 20.118 -21.485 1.00 0.00 565 SER A N 14
ATOM 14538 C CA . SER A 1 64 ? -4.435 20.289 -20.049 1.00 0.00 565 SER A CA 14
ATOM 14539 C C . SER A 1 64 ? -4.165 21.750 -19.582 1.00 0.00 565 SER A C 14
ATOM 14540 O O . SER A 1 64 ? -4.332 22.074 -18.402 1.00 0.00 565 SER A O 14
ATOM 14548 N N . SER A 1 65 ? -3.755 22.619 -20.518 1.00 0.00 566 SER A N 14
ATOM 14549 C CA . SER A 1 65 ? -3.477 24.034 -20.209 1.00 0.00 566 SER A CA 14
ATOM 14550 C C . SER A 1 65 ? -4.734 24.738 -19.656 1.00 0.00 566 SER A C 14
ATOM 14551 O O . SER A 1 65 ? -5.764 24.846 -20.342 1.00 0.00 566 SER A O 14
ATOM 14561 N N . GLY A 1 1 ? -6.144 4.248 -0.807 1.00 0.00 502 GLY A N 15
ATOM 14562 C CA . GLY A 1 1 ? -4.983 4.255 -1.756 1.00 0.00 502 GLY A CA 15
ATOM 14563 C C . GLY A 1 1 ? -4.309 5.646 -1.853 1.00 0.00 502 GLY A C 15
ATOM 14564 O O . GLY A 1 1 ? -4.734 6.602 -1.187 1.00 0.00 502 GLY A O 15
ATOM 14570 N N . PRO A 1 2 ? -3.249 5.761 -2.683 1.00 0.00 503 PRO A N 15
ATOM 14571 C CA . PRO A 1 2 ? -2.518 7.015 -2.871 1.00 0.00 503 PRO A CA 15
ATOM 14572 C C . PRO A 1 2 ? -3.299 8.021 -3.733 1.00 0.00 503 PRO A C 15
ATOM 14573 O O . PRO A 1 2 ? -4.254 7.656 -4.422 1.00 0.00 503 PRO A O 15
ATOM 14584 N N . VAL A 1 3 ? -2.869 9.289 -3.698 1.00 0.00 504 VAL A N 15
ATOM 14585 C CA . VAL A 1 3 ? -3.513 10.357 -4.490 1.00 0.00 504 VAL A CA 15
ATOM 14586 C C . VAL A 1 3 ? -3.232 10.168 -5.994 1.00 0.00 504 VAL A C 15
ATOM 14587 O O . VAL A 1 3 ? -2.143 9.740 -6.385 1.00 0.00 504 VAL A O 15
ATOM 14600 N N . GLN A 1 4 ? -4.228 10.493 -6.826 1.00 0.00 505 GLN A N 15
ATOM 14601 C CA . GLN A 1 4 ? -4.106 10.368 -8.282 1.00 0.00 505 GLN A CA 15
ATOM 14602 C C . GLN A 1 4 ? -5.064 11.346 -8.985 1.00 0.00 505 GLN A C 15
ATOM 14603 O O . GLN A 1 4 ? -6.270 11.335 -8.733 1.00 0.00 505 GLN A O 15
ATOM 14617 N N . ILE A 1 5 ? -4.511 12.203 -9.855 1.00 0.00 506 ILE A N 15
ATOM 14618 C CA . ILE A 1 5 ? -5.313 13.227 -10.568 1.00 0.00 506 ILE A CA 15
ATOM 14619 C C . ILE A 1 5 ? -5.828 12.695 -11.923 1.00 0.00 506 ILE A C 15
ATOM 14620 O O . ILE A 1 5 ? -6.758 13.257 -12.500 1.00 0.00 506 ILE A O 15
ATOM 14636 N N . ASP A 1 6 ? -5.205 11.617 -12.422 1.00 0.00 507 ASP A N 15
ATOM 14637 C CA . ASP A 1 6 ? -5.568 11.025 -13.723 1.00 0.00 507 ASP A CA 15
ATOM 14638 C C . ASP A 1 6 ? -5.054 9.562 -13.816 1.00 0.00 507 ASP A C 15
ATOM 14639 O O . ASP A 1 6 ? -3.917 9.274 -13.423 1.00 0.00 507 ASP A O 15
ATOM 14648 N N . PRO A 1 7 ? -5.889 8.627 -14.334 1.00 0.00 508 PRO A N 15
ATOM 14649 C CA . PRO A 1 7 ? -5.509 7.223 -14.477 1.00 0.00 508 PRO A CA 15
ATOM 14650 C C . PRO A 1 7 ? -4.485 7.014 -15.602 1.00 0.00 508 PRO A C 15
ATOM 14651 O O . PRO A 1 7 ? -4.668 7.496 -16.719 1.00 0.00 508 PRO A O 15
ATOM 14662 N N . TYR A 1 8 ? -3.398 6.299 -15.288 1.00 0.00 509 TYR A N 15
ATOM 14663 C CA . TYR A 1 8 ? -2.294 6.088 -16.248 1.00 0.00 509 TYR A CA 15
ATOM 14664 C C . TYR A 1 8 ? -2.594 4.910 -17.210 1.00 0.00 509 TYR A C 15
ATOM 14665 O O . TYR A 1 8 ? -1.908 4.737 -18.222 1.00 0.00 509 TYR A O 15
ATOM 14683 N N . LEU A 1 9 ? -3.644 4.133 -16.894 1.00 0.00 510 LEU A N 15
ATOM 14684 C CA . LEU A 1 9 ? -4.088 3.000 -17.744 1.00 0.00 510 LEU A CA 15
ATOM 14685 C C . LEU A 1 9 ? -2.894 2.047 -18.067 1.00 0.00 510 LEU A C 15
ATOM 14686 O O . LEU A 1 9 ? -2.111 1.702 -17.180 1.00 0.00 510 LEU A O 15
ATOM 14702 N N . GLU A 1 10 ? -2.780 1.633 -19.336 1.00 0.00 511 GLU A N 15
ATOM 14703 C CA . GLU A 1 10 ? -1.683 0.762 -19.785 1.00 0.00 511 GLU A CA 15
ATOM 14704 C C . GLU A 1 10 ? -1.522 0.839 -21.318 1.00 0.00 511 GLU A C 15
ATOM 14705 O O . GLU A 1 10 ? -2.423 1.295 -22.026 1.00 0.00 511 GLU A O 15
ATOM 14717 N N . ASP A 1 11 ? -0.358 0.404 -21.815 1.00 0.00 512 ASP A N 15
ATOM 14718 C CA . ASP A 1 11 ? -0.050 0.458 -23.253 1.00 0.00 512 ASP A CA 15
ATOM 14719 C C . ASP A 1 11 ? -0.548 -0.823 -23.969 1.00 0.00 512 ASP A C 15
ATOM 14720 O O . ASP A 1 11 ? 0.245 -1.694 -24.338 1.00 0.00 512 ASP A O 15
ATOM 14729 N N . SER A 1 12 ? -1.868 -0.929 -24.141 1.00 0.00 513 SER A N 15
ATOM 14730 C CA . SER A 1 12 ? -2.479 -2.095 -24.809 1.00 0.00 513 SER A CA 15
ATOM 14731 C C . SER A 1 12 ? -2.138 -2.110 -26.316 1.00 0.00 513 SER A C 15
ATOM 14732 O O . SER A 1 12 ? -2.191 -1.077 -26.989 1.00 0.00 513 SER A O 15
ATOM 14740 N N . LEU A 1 13 ? -1.806 -3.301 -26.836 1.00 0.00 514 LEU A N 15
ATOM 14741 C CA . LEU A 1 13 ? -1.453 -3.468 -28.254 1.00 0.00 514 LEU A CA 15
ATOM 14742 C C . LEU A 1 13 ? -2.667 -3.207 -29.161 1.00 0.00 514 LEU A C 15
ATOM 14743 O O . LEU A 1 13 ? -3.800 -3.557 -28.819 1.00 0.00 514 LEU A O 15
ATOM 14759 N N . CYS A 1 14 ? -2.409 -2.597 -30.326 1.00 0.00 515 CYS A N 15
ATOM 14760 C CA . CYS A 1 14 ? -3.461 -2.311 -31.315 1.00 0.00 515 CYS A CA 15
ATOM 14761 C C . CYS A 1 14 ? -4.206 -3.603 -31.728 1.00 0.00 515 CYS A C 15
ATOM 14762 O O . CYS A 1 14 ? -3.603 -4.670 -31.849 1.00 0.00 515 CYS A O 15
ATOM 14769 N N . HIS A 1 15 ? -5.518 -3.483 -31.957 1.00 0.00 516 HIS A N 15
ATOM 14770 C CA . HIS A 1 15 ? -6.365 -4.640 -32.292 1.00 0.00 516 HIS A CA 15
ATOM 14771 C C . HIS A 1 15 ? -6.016 -5.223 -33.690 1.00 0.00 516 HIS A C 15
ATOM 14772 O O . HIS A 1 15 ? -6.093 -6.434 -33.902 1.00 0.00 516 HIS A O 15
ATOM 14786 N N . ILE A 1 16 ? -5.706 -4.338 -34.650 1.00 0.00 517 ILE A N 15
ATOM 14787 C CA . ILE A 1 16 ? -5.519 -4.746 -36.062 1.00 0.00 517 ILE A CA 15
ATOM 14788 C C . ILE A 1 16 ? -4.132 -5.385 -36.276 1.00 0.00 517 ILE A C 15
ATOM 14789 O O . ILE A 1 16 ? -4.032 -6.570 -36.594 1.00 0.00 517 ILE A O 15
ATOM 14805 N N . CYS A 1 17 ? -3.071 -4.577 -36.149 1.00 0.00 518 CYS A N 15
ATOM 14806 C CA . CYS A 1 17 ? -1.701 -5.041 -36.433 1.00 0.00 518 CYS A CA 15
ATOM 14807 C C . CYS A 1 17 ? -1.081 -5.749 -35.209 1.00 0.00 518 CYS A C 15
ATOM 14808 O O . CYS A 1 17 ? -0.363 -6.738 -35.357 1.00 0.00 518 CYS A O 15
ATOM 14815 N N . SER A 1 18 ? -1.357 -5.215 -34.007 1.00 0.00 519 SER A N 15
ATOM 14816 C CA . SER A 1 18 ? -0.831 -5.786 -32.732 1.00 0.00 519 SER A CA 15
ATOM 14817 C C . SER A 1 18 ? 0.725 -5.746 -32.689 1.00 0.00 519 SER A C 15
ATOM 14818 O O . SER A 1 18 ? 1.350 -6.451 -31.896 1.00 0.00 519 SER A O 15
ATOM 14826 N N . SER A 1 19 ? 1.327 -4.895 -33.529 1.00 0.00 520 SER A N 15
ATOM 14827 C CA . SER A 1 19 ? 2.799 -4.738 -33.575 1.00 0.00 520 SER A CA 15
ATOM 14828 C C . SER A 1 19 ? 3.258 -3.518 -32.736 1.00 0.00 520 SER A C 15
ATOM 14829 O O . SER A 1 19 ? 4.457 -3.254 -32.613 1.00 0.00 520 SER A O 15
ATOM 14837 N N . GLN A 1 20 ? 2.286 -2.766 -32.192 1.00 0.00 521 GLN A N 15
ATOM 14838 C CA . GLN A 1 20 ? 2.567 -1.520 -31.472 1.00 0.00 521 GLN A CA 15
ATOM 14839 C C . GLN A 1 20 ? 1.307 -1.054 -30.697 1.00 0.00 521 GLN A C 15
ATOM 14840 O O . GLN A 1 20 ? 0.180 -1.226 -31.178 1.00 0.00 521 GLN A O 15
ATOM 14854 N N . PRO A 1 21 ? 1.486 -0.443 -29.496 1.00 0.00 522 PRO A N 15
ATOM 14855 C CA . PRO A 1 21 ? 0.378 0.125 -28.732 1.00 0.00 522 PRO A CA 15
ATOM 14856 C C . PRO A 1 21 ? -0.340 1.243 -29.500 1.00 0.00 522 PRO A C 15
ATOM 14857 O O . PRO A 1 21 ? 0.301 2.068 -30.156 1.00 0.00 522 PRO A O 15
ATOM 14868 N N . GLY A 1 22 ? -1.674 1.270 -29.398 1.00 0.00 523 GLY A N 15
ATOM 14869 C CA . GLY A 1 22 ? -2.473 2.294 -30.087 1.00 0.00 523 GLY A CA 15
ATOM 14870 C C . GLY A 1 22 ? -2.713 3.535 -29.197 1.00 0.00 523 GLY A C 15
ATOM 14871 O O . GLY A 1 22 ? -3.209 3.412 -28.077 1.00 0.00 523 GLY A O 15
ATOM 14875 N N . PRO A 1 23 ? -2.386 4.750 -29.703 1.00 0.00 524 PRO A N 15
ATOM 14876 C CA . PRO A 1 23 ? -2.594 5.995 -28.961 1.00 0.00 524 PRO A CA 15
ATOM 14877 C C . PRO A 1 23 ? -4.084 6.385 -28.871 1.00 0.00 524 PRO A C 15
ATOM 14878 O O . PRO A 1 23 ? -4.478 7.144 -27.984 1.00 0.00 524 PRO A O 15
ATOM 14889 N N . PHE A 1 24 ? -4.907 5.842 -29.786 1.00 0.00 525 PHE A N 15
ATOM 14890 C CA . PHE A 1 24 ? -6.351 6.102 -29.794 1.00 0.00 525 PHE A CA 15
ATOM 14891 C C . PHE A 1 24 ? -7.120 4.918 -29.187 1.00 0.00 525 PHE A C 15
ATOM 14892 O O . PHE A 1 24 ? -6.795 3.757 -29.445 1.00 0.00 525 PHE A O 15
ATOM 14909 N N . PHE A 1 25 ? -8.182 5.228 -28.431 1.00 0.00 526 PHE A N 15
ATOM 14910 C CA . PHE A 1 25 ? -9.080 4.204 -27.877 1.00 0.00 526 PHE A CA 15
ATOM 14911 C C . PHE A 1 25 ? -10.533 4.508 -28.261 1.00 0.00 526 PHE A C 15
ATOM 14912 O O . PHE A 1 25 ? -11.012 5.630 -28.077 1.00 0.00 526 PHE A O 15
ATOM 14929 N N . CYS A 1 26 ? -11.231 3.495 -28.782 1.00 0.00 527 CYS A N 15
ATOM 14930 C CA . CYS A 1 26 ? -12.634 3.642 -29.193 1.00 0.00 527 CYS A CA 15
ATOM 14931 C C . CYS A 1 26 ? -13.576 3.144 -28.086 1.00 0.00 527 CYS A C 15
ATOM 14932 O O . CYS A 1 26 ? -13.395 2.052 -27.558 1.00 0.00 527 CYS A O 15
ATOM 14939 N N . ARG A 1 27 ? -14.570 3.973 -27.729 1.00 0.00 528 ARG A N 15
ATOM 14940 C CA . ARG A 1 27 ? -15.470 3.678 -26.586 1.00 0.00 528 ARG A CA 15
ATOM 14941 C C . ARG A 1 27 ? -16.738 2.900 -27.027 1.00 0.00 528 ARG A C 15
ATOM 14942 O O . ARG A 1 27 ? -17.568 2.541 -26.191 1.00 0.00 528 ARG A O 15
ATOM 14963 N N . ASP A 1 28 ? -16.888 2.666 -28.335 1.00 0.00 529 ASP A N 15
ATOM 14964 C CA . ASP A 1 28 ? -18.074 1.974 -28.865 1.00 0.00 529 ASP A CA 15
ATOM 14965 C C . ASP A 1 28 ? -18.031 0.475 -28.525 1.00 0.00 529 ASP A C 15
ATOM 14966 O O . ASP A 1 28 ? -16.966 -0.137 -28.515 1.00 0.00 529 ASP A O 15
ATOM 14975 N N . GLN A 1 29 ? -19.210 -0.107 -28.281 1.00 0.00 530 GLN A N 15
ATOM 14976 C CA . GLN A 1 29 ? -19.328 -1.529 -27.936 1.00 0.00 530 GLN A CA 15
ATOM 14977 C C . GLN A 1 29 ? -18.861 -2.437 -29.104 1.00 0.00 530 GLN A C 15
ATOM 14978 O O . GLN A 1 29 ? -18.473 -3.586 -28.884 1.00 0.00 530 GLN A O 15
ATOM 14992 N N . VAL A 1 30 ? -18.885 -1.903 -30.337 1.00 0.00 531 VAL A N 15
ATOM 14993 C CA . VAL A 1 30 ? -18.413 -2.649 -31.524 1.00 0.00 531 VAL A CA 15
ATOM 14994 C C . VAL A 1 30 ? -16.884 -2.862 -31.465 1.00 0.00 531 VAL A C 15
ATOM 14995 O O . VAL A 1 30 ? -16.380 -3.912 -31.866 1.00 0.00 531 VAL A O 15
ATOM 15008 N N . CYS A 1 31 ? -16.158 -1.842 -30.979 1.00 0.00 532 CYS A N 15
ATOM 15009 C CA . CYS A 1 31 ? -14.684 -1.872 -30.933 1.00 0.00 532 CYS A CA 15
ATOM 15010 C C . CYS A 1 31 ? -14.180 -2.096 -29.486 1.00 0.00 532 CYS A C 15
ATOM 15011 O O . CYS A 1 31 ? -13.786 -3.207 -29.125 1.00 0.00 532 CYS A O 15
ATOM 15018 N N . PHE A 1 32 ? -14.193 -1.020 -28.674 1.00 0.00 533 PHE A N 15
ATOM 15019 C CA . PHE A 1 32 ? -13.774 -1.081 -27.258 1.00 0.00 533 PHE A CA 15
ATOM 15020 C C . PHE A 1 32 ? -12.315 -1.603 -27.128 1.00 0.00 533 PHE A C 15
ATOM 15021 O O . PHE A 1 32 ? -12.029 -2.495 -26.323 1.00 0.00 533 PHE A O 15
ATOM 15038 N N . LYS A 1 33 ? -11.403 -1.025 -27.927 1.00 0.00 534 LYS A N 15
ATOM 15039 C CA . LYS A 1 33 ? -9.987 -1.441 -27.933 1.00 0.00 534 LYS A CA 15
ATOM 15040 C C . LYS A 1 33 ? -9.075 -0.320 -28.508 1.00 0.00 534 LYS A C 15
ATOM 15041 O O . LYS A 1 33 ? -9.553 0.758 -28.877 1.00 0.00 534 LYS A O 15
ATOM 15060 N N . TYR A 1 34 ? -7.757 -0.576 -28.518 1.00 0.00 535 TYR A N 15
ATOM 15061 C CA . TYR A 1 34 ? -6.758 0.425 -28.947 1.00 0.00 535 TYR A CA 15
ATOM 15062 C C . TYR A 1 34 ? -6.469 0.306 -30.462 1.00 0.00 535 TYR A C 15
ATOM 15063 O O . TYR A 1 34 ? -6.517 -0.791 -31.028 1.00 0.00 535 TYR A O 15
ATOM 15081 N N . PHE A 1 35 ? -6.135 1.443 -31.097 1.00 0.00 536 PHE A N 15
ATOM 15082 C CA . PHE A 1 35 ? -5.853 1.482 -32.543 1.00 0.00 536 PHE A CA 15
ATOM 15083 C C . PHE A 1 35 ? -4.772 2.533 -32.869 1.00 0.00 536 PHE A C 15
ATOM 15084 O O . PHE A 1 35 ? -4.698 3.582 -32.226 1.00 0.00 536 PHE A O 15
ATOM 15101 N N . CYS A 1 36 ? -3.995 2.269 -33.930 1.00 0.00 537 CYS A N 15
ATOM 15102 C CA . CYS A 1 36 ? -3.067 3.273 -34.494 1.00 0.00 537 CYS A CA 15
ATOM 15103 C C . CYS A 1 36 ? -3.834 4.255 -35.409 1.00 0.00 537 CYS A C 15
ATOM 15104 O O . CYS A 1 36 ? -5.009 4.053 -35.688 1.00 0.00 537 CYS A O 15
ATOM 15111 N N . ARG A 1 37 ? -3.147 5.299 -35.891 1.00 0.00 538 ARG A N 15
ATOM 15112 C CA . ARG A 1 37 ? -3.780 6.319 -36.764 1.00 0.00 538 ARG A CA 15
ATOM 15113 C C . ARG A 1 37 ? -4.340 5.676 -38.056 1.00 0.00 538 ARG A C 15
ATOM 15114 O O . ARG A 1 37 ? -5.485 5.923 -38.435 1.00 0.00 538 ARG A O 15
ATOM 15135 N N . SER A 1 38 ? -3.528 4.846 -38.710 1.00 0.00 539 SER A N 15
ATOM 15136 C CA . SER A 1 38 ? -3.934 4.167 -39.958 1.00 0.00 539 SER A CA 15
ATOM 15137 C C . SER A 1 38 ? -4.955 3.044 -39.670 1.00 0.00 539 SER A C 15
ATOM 15138 O O . SER A 1 38 ? -5.916 2.861 -40.418 1.00 0.00 539 SER A O 15
ATOM 15146 N N . CYS A 1 39 ? -4.738 2.308 -38.576 1.00 0.00 540 CYS A N 15
ATOM 15147 C CA . CYS A 1 39 ? -5.624 1.198 -38.188 1.00 0.00 540 CYS A CA 15
ATOM 15148 C C . CYS A 1 39 ? -7.016 1.718 -37.778 1.00 0.00 540 CYS A C 15
ATOM 15149 O O . CYS A 1 39 ? -8.030 1.083 -38.062 1.00 0.00 540 CYS A O 15
ATOM 15156 N N . TRP A 1 40 ? -7.049 2.892 -37.138 1.00 0.00 541 TRP A N 15
ATOM 15157 C CA . TRP A 1 40 ? -8.305 3.544 -36.764 1.00 0.00 541 TRP A CA 15
ATOM 15158 C C . TRP A 1 40 ? -9.097 3.948 -38.013 1.00 0.00 541 TRP A C 15
ATOM 15159 O O . TRP A 1 40 ? -10.294 3.672 -38.116 1.00 0.00 541 TRP A O 15
ATOM 15180 N N . HIS A 1 41 ? -8.410 4.573 -38.976 1.00 0.00 542 HIS A N 15
ATOM 15181 C CA . HIS A 1 41 ? -9.035 4.981 -40.238 1.00 0.00 542 HIS A CA 15
ATOM 15182 C C . HIS A 1 41 ? -9.645 3.763 -40.970 1.00 0.00 542 HIS A C 15
ATOM 15183 O O . HIS A 1 41 ? -10.767 3.831 -41.469 1.00 0.00 542 HIS A O 15
ATOM 15197 N N . TRP A 1 42 ? -8.919 2.634 -40.963 1.00 0.00 543 TRP A N 15
ATOM 15198 C CA . TRP A 1 42 ? -9.400 1.392 -41.580 1.00 0.00 543 TRP A CA 15
ATOM 15199 C C . TRP A 1 42 ? -10.621 0.831 -40.815 1.00 0.00 543 TRP A C 15
ATOM 15200 O O . TRP A 1 42 ? -11.632 0.474 -41.421 1.00 0.00 543 TRP A O 15
ATOM 15221 N N . ARG A 1 43 ? -10.513 0.772 -39.475 1.00 0.00 544 ARG A N 15
ATOM 15222 C CA . ARG A 1 43 ? -11.569 0.185 -38.627 1.00 0.00 544 ARG A CA 15
ATOM 15223 C C . ARG A 1 43 ? -12.904 0.925 -38.807 1.00 0.00 544 ARG A C 15
ATOM 15224 O O . ARG A 1 43 ? -13.960 0.300 -38.903 1.00 0.00 544 ARG A O 15
ATOM 15245 N N . HIS A 1 44 ? -12.850 2.255 -38.816 1.00 0.00 545 HIS A N 15
ATOM 15246 C CA . HIS A 1 44 ? -14.067 3.085 -38.838 1.00 0.00 545 HIS A CA 15
ATOM 15247 C C . HIS A 1 44 ? -14.462 3.480 -40.292 1.00 0.00 545 HIS A C 15
ATOM 15248 O O . HIS A 1 44 ? -15.384 4.270 -40.497 1.00 0.00 545 HIS A O 15
ATOM 15262 N N . SER A 1 45 ? -13.794 2.874 -41.285 1.00 0.00 546 SER A N 15
ATOM 15263 C CA . SER A 1 45 ? -14.170 3.050 -42.704 1.00 0.00 546 SER A CA 15
ATOM 15264 C C . SER A 1 45 ? -15.474 2.286 -43.022 1.00 0.00 546 SER A C 15
ATOM 15265 O O . SER A 1 45 ? -16.265 2.711 -43.870 1.00 0.00 546 SER A O 15
ATOM 15273 N N . MET A 1 46 ? -15.683 1.156 -42.326 1.00 0.00 547 MET A N 15
ATOM 15274 C CA . MET A 1 46 ? -16.880 0.322 -42.518 1.00 0.00 547 MET A CA 15
ATOM 15275 C C . MET A 1 46 ? -18.163 1.124 -42.222 1.00 0.00 547 MET A C 15
ATOM 15276 O O . MET A 1 46 ? -18.227 1.884 -41.250 1.00 0.00 547 MET A O 15
ATOM 15290 N N . GLU A 1 47 ? -19.188 0.923 -43.057 1.00 0.00 548 GLU A N 15
ATOM 15291 C CA . GLU A 1 47 ? -20.477 1.603 -42.888 1.00 0.00 548 GLU A CA 15
ATOM 15292 C C . GLU A 1 47 ? -21.148 1.181 -41.569 1.00 0.00 548 GLU A C 15
ATOM 15293 O O . GLU A 1 47 ? -21.112 0.008 -41.187 1.00 0.00 548 GLU A O 15
ATOM 15305 N N . GLY A 1 48 ? -21.775 2.151 -40.887 1.00 0.00 549 GLY A N 15
ATOM 15306 C CA . GLY A 1 48 ? -22.478 1.876 -39.621 1.00 0.00 549 GLY A CA 15
ATOM 15307 C C . GLY A 1 48 ? -21.606 2.165 -38.385 1.00 0.00 549 GLY A C 15
ATOM 15308 O O . GLY A 1 48 ? -22.106 2.177 -37.263 1.00 0.00 549 GLY A O 15
ATOM 15312 N N . LEU A 1 49 ? -20.298 2.401 -38.605 1.00 0.00 550 LEU A N 15
ATOM 15313 C CA . LEU A 1 49 ? -19.356 2.740 -37.509 1.00 0.00 550 LEU A CA 15
ATOM 15314 C C . LEU A 1 49 ? -18.859 4.210 -37.634 1.00 0.00 550 LEU A C 15
ATOM 15315 O O . LEU A 1 49 ? -17.918 4.618 -36.949 1.00 0.00 550 LEU A O 15
ATOM 15331 N N . ARG A 1 50 ? -19.499 4.989 -38.519 1.00 0.00 551 ARG A N 15
ATOM 15332 C CA . ARG A 1 50 ? -19.084 6.387 -38.786 1.00 0.00 551 ARG A CA 15
ATOM 15333 C C . ARG A 1 50 ? -19.329 7.301 -37.554 1.00 0.00 551 ARG A C 15
ATOM 15334 O O . ARG A 1 50 ? -18.815 8.419 -37.494 1.00 0.00 551 ARG A O 15
ATOM 15355 N N . HIS A 1 51 ? -20.131 6.820 -36.596 1.00 0.00 552 HIS A N 15
ATOM 15356 C CA . HIS A 1 51 ? -20.495 7.609 -35.402 1.00 0.00 552 HIS A CA 15
ATOM 15357 C C . HIS A 1 51 ? -19.429 7.470 -34.270 1.00 0.00 552 HIS A C 15
ATOM 15358 O O . HIS A 1 51 ? -19.549 8.097 -33.215 1.00 0.00 552 HIS A O 15
ATOM 15372 N N . HIS A 1 52 ? -18.414 6.629 -34.499 1.00 0.00 553 HIS A N 15
ATOM 15373 C CA . HIS A 1 52 ? -17.376 6.360 -33.485 1.00 0.00 553 HIS A CA 15
ATOM 15374 C C . HIS A 1 52 ? -16.419 7.570 -33.330 1.00 0.00 553 HIS A C 15
ATOM 15375 O O . HIS A 1 52 ? -16.118 8.266 -34.302 1.00 0.00 553 HIS A O 15
ATOM 15389 N N . SER A 1 53 ? -15.914 7.769 -32.106 1.00 0.00 554 SER A N 15
ATOM 15390 C CA . SER A 1 53 ? -14.946 8.848 -31.817 1.00 0.00 554 SER A CA 15
ATOM 15391 C C . SER A 1 53 ? -13.922 8.386 -30.752 1.00 0.00 554 SER A C 15
ATOM 15392 O O . SER A 1 53 ? -14.266 7.621 -29.838 1.00 0.00 554 SER A O 15
ATOM 15400 N N . PRO A 1 54 ? -12.653 8.852 -30.858 1.00 0.00 555 PRO A N 15
ATOM 15401 C CA . PRO A 1 54 ? -11.600 8.493 -29.916 1.00 0.00 555 PRO A CA 15
ATOM 15402 C C . PRO A 1 54 ? -11.666 9.324 -28.627 1.00 0.00 555 PRO A C 15
ATOM 15403 O O . PRO A 1 54 ? -11.953 10.524 -28.663 1.00 0.00 555 PRO A O 15
ATOM 15414 N N . LEU A 1 55 ? -11.400 8.674 -27.486 1.00 0.00 556 LEU A N 15
ATOM 15415 C CA . LEU A 1 55 ? -11.419 9.348 -26.184 1.00 0.00 556 LEU A CA 15
ATOM 15416 C C . LEU A 1 55 ? -10.182 10.241 -25.994 1.00 0.00 556 LEU A C 15
ATOM 15417 O O . LEU A 1 55 ? -9.181 10.110 -26.707 1.00 0.00 556 LEU A O 15
ATOM 15433 N N . MET A 1 56 ? -10.254 11.119 -24.987 1.00 0.00 557 MET A N 15
ATOM 15434 C CA . MET A 1 56 ? -9.141 12.021 -24.634 1.00 0.00 557 MET A CA 15
ATOM 15435 C C . MET A 1 56 ? -8.894 12.003 -23.110 1.00 0.00 557 MET A C 15
ATOM 15436 O O . MET A 1 56 ? -9.747 11.549 -22.340 1.00 0.00 557 MET A O 15
ATOM 15450 N N . ARG A 1 57 ? -7.713 12.485 -22.689 1.00 0.00 558 ARG A N 15
ATOM 15451 C CA . ARG A 1 57 ? -7.331 12.498 -21.264 1.00 0.00 558 ARG A CA 15
ATOM 15452 C C . ARG A 1 57 ? -8.397 13.222 -20.414 1.00 0.00 558 ARG A C 15
ATOM 15453 O O . ARG A 1 57 ? -8.886 14.294 -20.790 1.00 0.00 558 ARG A O 15
ATOM 15474 N N . ASN A 1 58 ? -8.754 12.616 -19.278 1.00 0.00 559 ASN A N 15
ATOM 15475 C CA . ASN A 1 58 ? -9.824 13.140 -18.414 1.00 0.00 559 ASN A CA 15
ATOM 15476 C C . ASN A 1 58 ? -9.382 14.436 -17.705 1.00 0.00 559 ASN A C 15
ATOM 15477 O O . ASN A 1 58 ? -10.129 15.415 -17.664 1.00 0.00 559 ASN A O 15
ATOM 15488 N N . GLN A 1 59 ? -8.175 14.418 -17.124 1.00 0.00 560 GLN A N 15
ATOM 15489 C CA . GLN A 1 59 ? -7.660 15.561 -16.367 1.00 0.00 560 GLN A CA 15
ATOM 15490 C C . GLN A 1 59 ? -7.159 16.662 -17.311 1.00 0.00 560 GLN A C 15
ATOM 15491 O O . GLN A 1 59 ? -6.494 16.383 -18.311 1.00 0.00 560 GLN A O 15
ATOM 15505 N N . LYS A 1 60 ? -7.468 17.920 -16.968 1.00 0.00 561 LYS A N 15
ATOM 15506 C CA . LYS A 1 60 ? -7.072 19.083 -17.792 1.00 0.00 561 LYS A CA 15
ATOM 15507 C C . LYS A 1 60 ? -6.494 20.225 -16.912 1.00 0.00 561 LYS A C 15
ATOM 15508 O O . LYS A 1 60 ? -5.851 21.145 -17.424 1.00 0.00 561 LYS A O 15
ATOM 15527 N N . ASN A 1 61 ? -6.709 20.136 -15.590 1.00 0.00 562 ASN A N 15
ATOM 15528 C CA . ASN A 1 61 ? -6.188 21.130 -14.640 1.00 0.00 562 ASN A CA 15
ATOM 15529 C C . ASN A 1 61 ? -4.797 20.704 -14.106 1.00 0.00 562 ASN A C 15
ATOM 15530 O O . ASN A 1 61 ? -4.469 19.513 -14.075 1.00 0.00 562 ASN A O 15
ATOM 15541 N N . ARG A 1 62 ? -4.002 21.691 -13.665 1.00 0.00 563 ARG A N 15
ATOM 15542 C CA . ARG A 1 62 ? -2.664 21.436 -13.105 1.00 0.00 563 ARG A CA 15
ATOM 15543 C C . ARG A 1 62 ? -2.213 22.615 -12.223 1.00 0.00 563 ARG A C 15
ATOM 15544 O O . ARG A 1 62 ? -2.342 23.777 -12.612 1.00 0.00 563 ARG A O 15
ATOM 15565 N N . ASP A 1 63 ? -1.697 22.300 -11.030 1.00 0.00 564 ASP A N 15
ATOM 15566 C CA . ASP A 1 63 ? -1.259 23.330 -10.068 1.00 0.00 564 ASP A CA 15
ATOM 15567 C C . ASP A 1 63 ? 0.092 23.943 -10.491 1.00 0.00 564 ASP A C 15
ATOM 15568 O O . ASP A 1 63 ? 0.243 25.164 -10.528 1.00 0.00 564 ASP A O 15
ATOM 15577 N N . SER A 1 64 ? 1.063 23.080 -10.815 1.00 0.00 565 SER A N 15
ATOM 15578 C CA . SER A 1 64 ? 2.405 23.525 -11.234 1.00 0.00 565 SER A CA 15
ATOM 15579 C C . SER A 1 64 ? 3.172 22.374 -11.919 1.00 0.00 565 SER A C 15
ATOM 15580 O O . SER A 1 64 ? 2.877 21.197 -11.697 1.00 0.00 565 SER A O 15
ATOM 15588 N N . SER A 1 65 ? 4.162 22.729 -12.744 1.00 0.00 566 SER A N 15
ATOM 15589 C CA . SER A 1 65 ? 4.978 21.735 -13.467 1.00 0.00 566 SER A CA 15
ATOM 15590 C C . SER A 1 65 ? 6.270 22.374 -14.001 1.00 0.00 566 SER A C 15
ATOM 15591 O O . SER A 1 65 ? 6.307 23.576 -14.314 1.00 0.00 566 SER A O 15
ATOM 15601 N N . GLY A 1 1 ? 23.252 -2.648 -16.214 1.00 0.00 502 GLY A N 16
ATOM 15602 C CA . GLY A 1 1 ? 22.539 -3.650 -17.071 1.00 0.00 502 GLY A CA 16
ATOM 15603 C C . GLY A 1 1 ? 22.838 -3.458 -18.579 1.00 0.00 502 GLY A C 16
ATOM 15604 O O . GLY A 1 1 ? 23.550 -2.520 -18.967 1.00 0.00 502 GLY A O 16
ATOM 15610 N N . PRO A 1 2 ? 22.297 -4.353 -19.434 1.00 0.00 503 PRO A N 16
ATOM 15611 C CA . PRO A 1 2 ? 22.498 -4.292 -20.882 1.00 0.00 503 PRO A CA 16
ATOM 15612 C C . PRO A 1 2 ? 21.662 -3.182 -21.540 1.00 0.00 503 PRO A C 16
ATOM 15613 O O . PRO A 1 2 ? 20.725 -2.655 -20.938 1.00 0.00 503 PRO A O 16
ATOM 15624 N N . VAL A 1 3 ? 21.995 -2.856 -22.795 1.00 0.00 504 VAL A N 16
ATOM 15625 C CA . VAL A 1 3 ? 21.246 -1.844 -23.567 1.00 0.00 504 VAL A CA 16
ATOM 15626 C C . VAL A 1 3 ? 19.899 -2.413 -24.032 1.00 0.00 504 VAL A C 16
ATOM 15627 O O . VAL A 1 3 ? 19.842 -3.494 -24.622 1.00 0.00 504 VAL A O 16
ATOM 15640 N N . GLN A 1 4 ? 18.817 -1.674 -23.756 1.00 0.00 505 GLN A N 16
ATOM 15641 C CA . GLN A 1 4 ? 17.458 -2.098 -24.127 1.00 0.00 505 GLN A CA 16
ATOM 15642 C C . GLN A 1 4 ? 16.622 -0.891 -24.597 1.00 0.00 505 GLN A C 16
ATOM 15643 O O . GLN A 1 4 ? 16.967 0.262 -24.323 1.00 0.00 505 GLN A O 16
ATOM 15657 N N . ILE A 1 5 ? 15.509 -1.175 -25.289 1.00 0.00 506 ILE A N 16
ATOM 15658 C CA . ILE A 1 5 ? 14.592 -0.120 -25.783 1.00 0.00 506 ILE A CA 16
ATOM 15659 C C . ILE A 1 5 ? 13.204 -0.249 -25.125 1.00 0.00 506 ILE A C 16
ATOM 15660 O O . ILE A 1 5 ? 12.898 -1.259 -24.484 1.00 0.00 506 ILE A O 16
ATOM 15676 N N . ASP A 1 6 ? 12.371 0.782 -25.296 1.00 0.00 507 ASP A N 16
ATOM 15677 C CA . ASP A 1 6 ? 11.020 0.811 -24.708 1.00 0.00 507 ASP A CA 16
ATOM 15678 C C . ASP A 1 6 ? 10.017 1.507 -25.666 1.00 0.00 507 ASP A C 16
ATOM 15679 O O . ASP A 1 6 ? 10.398 2.401 -26.435 1.00 0.00 507 ASP A O 16
ATOM 15688 N N . PRO A 1 7 ? 8.729 1.088 -25.634 1.00 0.00 508 PRO A N 16
ATOM 15689 C CA . PRO A 1 7 ? 7.692 1.640 -26.505 1.00 0.00 508 PRO A CA 16
ATOM 15690 C C . PRO A 1 7 ? 7.215 3.024 -26.041 1.00 0.00 508 PRO A C 16
ATOM 15691 O O . PRO A 1 7 ? 7.423 3.413 -24.892 1.00 0.00 508 PRO A O 16
ATOM 15702 N N . TYR A 1 8 ? 6.545 3.752 -26.944 1.00 0.00 509 TYR A N 16
ATOM 15703 C CA . TYR A 1 8 ? 6.034 5.107 -26.643 1.00 0.00 509 TYR A CA 16
ATOM 15704 C C . TYR A 1 8 ? 4.762 5.051 -25.755 1.00 0.00 509 TYR A C 16
ATOM 15705 O O . TYR A 1 8 ? 4.295 6.082 -25.264 1.00 0.00 509 TYR A O 16
ATOM 15723 N N . LEU A 1 9 ? 4.238 3.837 -25.537 1.00 0.00 510 LEU A N 16
ATOM 15724 C CA . LEU A 1 9 ? 3.066 3.628 -24.671 1.00 0.00 510 LEU A CA 16
ATOM 15725 C C . LEU A 1 9 ? 3.226 2.332 -23.859 1.00 0.00 510 LEU A C 16
ATOM 15726 O O . LEU A 1 9 ? 3.532 1.276 -24.414 1.00 0.00 510 LEU A O 16
ATOM 15742 N N . GLU A 1 10 ? 2.986 2.422 -22.548 1.00 0.00 511 GLU A N 16
ATOM 15743 C CA . GLU A 1 10 ? 3.040 1.247 -21.654 1.00 0.00 511 GLU A CA 16
ATOM 15744 C C . GLU A 1 10 ? 1.645 0.560 -21.561 1.00 0.00 511 GLU A C 16
ATOM 15745 O O . GLU A 1 10 ? 1.463 -0.403 -20.813 1.00 0.00 511 GLU A O 16
ATOM 15757 N N . ASP A 1 11 ? 0.672 1.090 -22.314 1.00 0.00 512 ASP A N 16
ATOM 15758 C CA . ASP A 1 11 ? -0.708 0.590 -22.286 1.00 0.00 512 ASP A CA 16
ATOM 15759 C C . ASP A 1 11 ? -0.907 -0.573 -23.302 1.00 0.00 512 ASP A C 16
ATOM 15760 O O . ASP A 1 11 ? 0.055 -1.224 -23.718 1.00 0.00 512 ASP A O 16
ATOM 15769 N N . SER A 1 12 ? -2.170 -0.879 -23.601 1.00 0.00 513 SER A N 16
ATOM 15770 C CA . SER A 1 12 ? -2.531 -2.085 -24.372 1.00 0.00 513 SER A CA 16
ATOM 15771 C C . SER A 1 12 ? -1.965 -2.045 -25.816 1.00 0.00 513 SER A C 16
ATOM 15772 O O . SER A 1 12 ? -1.841 -0.979 -26.429 1.00 0.00 513 SER A O 16
ATOM 15780 N N . LEU A 1 13 ? -1.683 -3.239 -26.362 1.00 0.00 514 LEU A N 16
ATOM 15781 C CA . LEU A 1 13 ? -1.234 -3.388 -27.754 1.00 0.00 514 LEU A CA 16
ATOM 15782 C C . LEU A 1 13 ? -2.413 -3.179 -28.733 1.00 0.00 514 LEU A C 16
ATOM 15783 O O . LEU A 1 13 ? -3.542 -3.588 -28.450 1.00 0.00 514 LEU A O 16
ATOM 15799 N N . CYS A 1 14 ? -2.133 -2.556 -29.888 1.00 0.00 515 CYS A N 16
ATOM 15800 C CA . CYS A 1 14 ? -3.156 -2.353 -30.933 1.00 0.00 515 CYS A CA 16
ATOM 15801 C C . CYS A 1 14 ? -3.742 -3.704 -31.398 1.00 0.00 515 CYS A C 16
ATOM 15802 O O . CYS A 1 14 ? -3.009 -4.672 -31.603 1.00 0.00 515 CYS A O 16
ATOM 15809 N N . HIS A 1 15 ? -5.067 -3.747 -31.568 1.00 0.00 516 HIS A N 16
ATOM 15810 C CA . HIS A 1 15 ? -5.775 -4.995 -31.897 1.00 0.00 516 HIS A CA 16
ATOM 15811 C C . HIS A 1 15 ? -5.536 -5.420 -33.375 1.00 0.00 516 HIS A C 16
ATOM 15812 O O . HIS A 1 15 ? -5.549 -6.609 -33.696 1.00 0.00 516 HIS A O 16
ATOM 15826 N N . ILE A 1 16 ? -5.392 -4.431 -34.270 1.00 0.00 517 ILE A N 16
ATOM 15827 C CA . ILE A 1 16 ? -5.333 -4.697 -35.728 1.00 0.00 517 ILE A CA 16
ATOM 15828 C C . ILE A 1 16 ? -3.935 -5.192 -36.149 1.00 0.00 517 ILE A C 16
ATOM 15829 O O . ILE A 1 16 ? -3.782 -6.335 -36.581 1.00 0.00 517 ILE A O 16
ATOM 15845 N N . CYS A 1 17 ? -2.929 -4.310 -36.065 1.00 0.00 518 CYS A N 16
ATOM 15846 C CA . CYS A 1 17 ? -1.574 -4.625 -36.564 1.00 0.00 518 CYS A CA 16
ATOM 15847 C C . CYS A 1 17 ? -0.801 -5.521 -35.570 1.00 0.00 518 CYS A C 16
ATOM 15848 O O . CYS A 1 17 ? 0.073 -6.287 -35.973 1.00 0.00 518 CYS A O 16
ATOM 15855 N N . SER A 1 18 ? -1.132 -5.406 -34.273 1.00 0.00 519 SER A N 16
ATOM 15856 C CA . SER A 1 18 ? -0.502 -6.240 -33.208 1.00 0.00 519 SER A CA 16
ATOM 15857 C C . SER A 1 18 ? 1.049 -6.079 -33.198 1.00 0.00 519 SER A C 16
ATOM 15858 O O . SER A 1 18 ? 1.772 -6.979 -32.768 1.00 0.00 519 SER A O 16
ATOM 15866 N N . SER A 1 19 ? 1.538 -4.936 -33.702 1.00 0.00 520 SER A N 16
ATOM 15867 C CA . SER A 1 19 ? 2.997 -4.695 -33.837 1.00 0.00 520 SER A CA 16
ATOM 15868 C C . SER A 1 19 ? 3.448 -3.470 -33.001 1.00 0.00 520 SER A C 16
ATOM 15869 O O . SER A 1 19 ? 4.645 -3.193 -32.891 1.00 0.00 520 SER A O 16
ATOM 15877 N N . GLN A 1 20 ? 2.479 -2.749 -32.414 1.00 0.00 521 GLN A N 16
ATOM 15878 C CA . GLN A 1 20 ? 2.762 -1.540 -31.626 1.00 0.00 521 GLN A CA 16
ATOM 15879 C C . GLN A 1 20 ? 1.504 -1.104 -30.837 1.00 0.00 521 GLN A C 16
ATOM 15880 O O . GLN A 1 20 ? 0.384 -1.506 -31.176 1.00 0.00 521 GLN A O 16
ATOM 15894 N N . PRO A 1 21 ? 1.677 -0.286 -29.772 1.00 0.00 522 PRO A N 16
ATOM 15895 C CA . PRO A 1 21 ? 0.558 0.213 -28.972 1.00 0.00 522 PRO A CA 16
ATOM 15896 C C . PRO A 1 21 ? -0.371 1.130 -29.776 1.00 0.00 522 PRO A C 16
ATOM 15897 O O . PRO A 1 21 ? 0.062 1.800 -30.713 1.00 0.00 522 PRO A O 16
ATOM 15908 N N . GLY A 1 22 ? -1.643 1.193 -29.364 1.00 0.00 523 GLY A N 16
ATOM 15909 C CA . GLY A 1 22 ? -2.612 2.093 -30.003 1.00 0.00 523 GLY A CA 16
ATOM 15910 C C . GLY A 1 22 ? -2.826 3.383 -29.179 1.00 0.00 523 GLY A C 16
ATOM 15911 O O . GLY A 1 22 ? -3.440 3.344 -28.112 1.00 0.00 523 GLY A O 16
ATOM 15915 N N . PRO A 1 23 ? -2.337 4.547 -29.677 1.00 0.00 524 PRO A N 16
ATOM 15916 C CA . PRO A 1 23 ? -2.502 5.831 -28.990 1.00 0.00 524 PRO A CA 16
ATOM 15917 C C . PRO A 1 23 ? -3.975 6.295 -28.945 1.00 0.00 524 PRO A C 16
ATOM 15918 O O . PRO A 1 23 ? -4.331 7.163 -28.147 1.00 0.00 524 PRO A O 16
ATOM 15929 N N . PHE A 1 24 ? -4.828 5.679 -29.784 1.00 0.00 525 PHE A N 16
ATOM 15930 C CA . PHE A 1 24 ? -6.266 5.969 -29.789 1.00 0.00 525 PHE A CA 16
ATOM 15931 C C . PHE A 1 24 ? -7.063 4.776 -29.239 1.00 0.00 525 PHE A C 16
ATOM 15932 O O . PHE A 1 24 ? -6.727 3.618 -29.497 1.00 0.00 525 PHE A O 16
ATOM 15949 N N . PHE A 1 25 ? -8.153 5.077 -28.525 1.00 0.00 526 PHE A N 16
ATOM 15950 C CA . PHE A 1 25 ? -9.073 4.051 -28.025 1.00 0.00 526 PHE A CA 16
ATOM 15951 C C . PHE A 1 25 ? -10.516 4.418 -28.384 1.00 0.00 526 PHE A C 16
ATOM 15952 O O . PHE A 1 25 ? -10.940 5.560 -28.193 1.00 0.00 526 PHE A O 16
ATOM 15969 N N . CYS A 1 26 ? -11.262 3.442 -28.908 1.00 0.00 527 CYS A N 16
ATOM 15970 C CA . CYS A 1 26 ? -12.663 3.656 -29.295 1.00 0.00 527 CYS A CA 16
ATOM 15971 C C . CYS A 1 26 ? -13.607 3.182 -28.182 1.00 0.00 527 CYS A C 16
ATOM 15972 O O . CYS A 1 26 ? -13.465 2.076 -27.671 1.00 0.00 527 CYS A O 16
ATOM 15979 N N . ARG A 1 27 ? -14.557 4.045 -27.801 1.00 0.00 528 ARG A N 16
ATOM 15980 C CA . ARG A 1 27 ? -15.441 3.786 -26.639 1.00 0.00 528 ARG A CA 16
ATOM 15981 C C . ARG A 1 27 ? -16.740 3.043 -27.049 1.00 0.00 528 ARG A C 16
ATOM 15982 O O . ARG A 1 27 ? -17.593 2.768 -26.204 1.00 0.00 528 ARG A O 16
ATOM 16003 N N . ASP A 1 28 ? -16.902 2.771 -28.349 1.00 0.00 529 ASP A N 16
ATOM 16004 C CA . ASP A 1 28 ? -18.136 2.157 -28.865 1.00 0.00 529 ASP A CA 16
ATOM 16005 C C . ASP A 1 28 ? -18.215 0.665 -28.483 1.00 0.00 529 ASP A C 16
ATOM 16006 O O . ASP A 1 28 ? -17.193 -0.008 -28.353 1.00 0.00 529 ASP A O 16
ATOM 16015 N N . GLN A 1 29 ? -19.446 0.157 -28.353 1.00 0.00 530 GLN A N 16
ATOM 16016 C CA . GLN A 1 29 ? -19.686 -1.257 -28.025 1.00 0.00 530 GLN A CA 16
ATOM 16017 C C . GLN A 1 29 ? -19.111 -2.188 -29.113 1.00 0.00 530 GLN A C 16
ATOM 16018 O O . GLN A 1 29 ? -18.712 -3.317 -28.825 1.00 0.00 530 GLN A O 16
ATOM 16032 N N . VAL A 1 30 ? -19.099 -1.709 -30.366 1.00 0.00 531 VAL A N 16
ATOM 16033 C CA . VAL A 1 30 ? -18.619 -2.510 -31.508 1.00 0.00 531 VAL A CA 16
ATOM 16034 C C . VAL A 1 30 ? -17.098 -2.734 -31.420 1.00 0.00 531 VAL A C 16
ATOM 16035 O O . VAL A 1 30 ? -16.604 -3.823 -31.717 1.00 0.00 531 VAL A O 16
ATOM 16048 N N . CYS A 1 31 ? -16.364 -1.684 -31.027 1.00 0.00 532 CYS A N 16
ATOM 16049 C CA . CYS A 1 31 ? -14.897 -1.731 -30.958 1.00 0.00 532 CYS A CA 16
ATOM 16050 C C . CYS A 1 31 ? -14.420 -1.998 -29.510 1.00 0.00 532 CYS A C 16
ATOM 16051 O O . CYS A 1 31 ? -14.166 -3.148 -29.139 1.00 0.00 532 CYS A O 16
ATOM 16058 N N . PHE A 1 32 ? -14.281 -0.919 -28.713 1.00 0.00 533 PHE A N 16
ATOM 16059 C CA . PHE A 1 32 ? -13.826 -1.014 -27.305 1.00 0.00 533 PHE A CA 16
ATOM 16060 C C . PHE A 1 32 ? -12.381 -1.582 -27.221 1.00 0.00 533 PHE A C 16
ATOM 16061 O O . PHE A 1 32 ? -12.057 -2.358 -26.317 1.00 0.00 533 PHE A O 16
ATOM 16078 N N . LYS A 1 33 ? -11.524 -1.179 -28.180 1.00 0.00 534 LYS A N 16
ATOM 16079 C CA . LYS A 1 33 ? -10.131 -1.681 -28.259 1.00 0.00 534 LYS A CA 16
ATOM 16080 C C . LYS A 1 33 ? -9.151 -0.547 -28.669 1.00 0.00 534 LYS A C 16
ATOM 16081 O O . LYS A 1 33 ? -9.563 0.595 -28.906 1.00 0.00 534 LYS A O 16
ATOM 16100 N N . TYR A 1 34 ? -7.852 -0.880 -28.717 1.00 0.00 535 TYR A N 16
ATOM 16101 C CA . TYR A 1 34 ? -6.792 0.096 -29.045 1.00 0.00 535 TYR A CA 16
ATOM 16102 C C . TYR A 1 34 ? -6.480 0.087 -30.556 1.00 0.00 535 TYR A C 16
ATOM 16103 O O . TYR A 1 34 ? -6.466 -0.975 -31.191 1.00 0.00 535 TYR A O 16
ATOM 16121 N N . PHE A 1 35 ? -6.188 1.276 -31.111 1.00 0.00 536 PHE A N 16
ATOM 16122 C CA . PHE A 1 35 ? -5.912 1.426 -32.549 1.00 0.00 536 PHE A CA 16
ATOM 16123 C C . PHE A 1 35 ? -4.832 2.497 -32.800 1.00 0.00 536 PHE A C 16
ATOM 16124 O O . PHE A 1 35 ? -4.735 3.482 -32.065 1.00 0.00 536 PHE A O 16
ATOM 16141 N N . CYS A 1 36 ? -4.077 2.327 -33.894 1.00 0.00 537 CYS A N 16
ATOM 16142 C CA . CYS A 1 36 ? -3.156 3.372 -34.384 1.00 0.00 537 CYS A CA 16
ATOM 16143 C C . CYS A 1 36 ? -3.904 4.338 -35.329 1.00 0.00 537 CYS A C 16
ATOM 16144 O O . CYS A 1 36 ? -5.069 4.125 -35.640 1.00 0.00 537 CYS A O 16
ATOM 16151 N N . ARG A 1 37 ? -3.210 5.381 -35.802 1.00 0.00 538 ARG A N 16
ATOM 16152 C CA . ARG A 1 37 ? -3.822 6.378 -36.715 1.00 0.00 538 ARG A CA 16
ATOM 16153 C C . ARG A 1 37 ? -4.341 5.705 -38.009 1.00 0.00 538 ARG A C 16
ATOM 16154 O O . ARG A 1 37 ? -5.457 5.971 -38.453 1.00 0.00 538 ARG A O 16
ATOM 16175 N N . SER A 1 38 ? -3.527 4.819 -38.586 1.00 0.00 539 SER A N 16
ATOM 16176 C CA . SER A 1 38 ? -3.897 4.097 -39.820 1.00 0.00 539 SER A CA 16
ATOM 16177 C C . SER A 1 38 ? -4.951 3.007 -39.529 1.00 0.00 539 SER A C 16
ATOM 16178 O O . SER A 1 38 ? -5.907 2.836 -40.288 1.00 0.00 539 SER A O 16
ATOM 16186 N N . CYS A 1 39 ? -4.767 2.280 -38.421 1.00 0.00 540 CYS A N 16
ATOM 16187 C CA . CYS A 1 39 ? -5.687 1.198 -38.030 1.00 0.00 540 CYS A CA 16
ATOM 16188 C C . CYS A 1 39 ? -7.080 1.755 -37.682 1.00 0.00 540 CYS A C 16
ATOM 16189 O O . CYS A 1 39 ? -8.096 1.123 -37.963 1.00 0.00 540 CYS A O 16
ATOM 16196 N N . TRP A 1 40 ? -7.111 2.950 -37.083 1.00 0.00 541 TRP A N 16
ATOM 16197 C CA . TRP A 1 40 ? -8.364 3.625 -36.745 1.00 0.00 541 TRP A CA 16
ATOM 16198 C C . TRP A 1 40 ? -9.138 3.997 -38.016 1.00 0.00 541 TRP A C 16
ATOM 16199 O O . TRP A 1 40 ? -10.340 3.740 -38.119 1.00 0.00 541 TRP A O 16
ATOM 16220 N N . HIS A 1 41 ? -8.430 4.571 -38.996 1.00 0.00 542 HIS A N 16
ATOM 16221 C CA . HIS A 1 41 ? -9.036 4.942 -40.277 1.00 0.00 542 HIS A CA 16
ATOM 16222 C C . HIS A 1 41 ? -9.655 3.708 -40.973 1.00 0.00 542 HIS A C 16
ATOM 16223 O O . HIS A 1 41 ? -10.768 3.775 -41.493 1.00 0.00 542 HIS A O 16
ATOM 16237 N N . TRP A 1 42 ? -8.947 2.567 -40.913 1.00 0.00 543 TRP A N 16
ATOM 16238 C CA . TRP A 1 42 ? -9.442 1.312 -41.490 1.00 0.00 543 TRP A CA 16
ATOM 16239 C C . TRP A 1 42 ? -10.671 0.789 -40.711 1.00 0.00 543 TRP A C 16
ATOM 16240 O O . TRP A 1 42 ? -11.685 0.422 -41.308 1.00 0.00 543 TRP A O 16
ATOM 16261 N N . ARG A 1 43 ? -10.566 0.770 -39.371 1.00 0.00 544 ARG A N 16
ATOM 16262 C CA . ARG A 1 43 ? -11.625 0.217 -38.505 1.00 0.00 544 ARG A CA 16
ATOM 16263 C C . ARG A 1 43 ? -12.960 0.949 -38.719 1.00 0.00 544 ARG A C 16
ATOM 16264 O O . ARG A 1 43 ? -14.016 0.320 -38.784 1.00 0.00 544 ARG A O 16
ATOM 16285 N N . HIS A 1 44 ? -12.905 2.276 -38.800 1.00 0.00 545 HIS A N 16
ATOM 16286 C CA . HIS A 1 44 ? -14.121 3.104 -38.879 1.00 0.00 545 HIS A CA 16
ATOM 16287 C C . HIS A 1 44 ? -14.473 3.461 -40.354 1.00 0.00 545 HIS A C 16
ATOM 16288 O O . HIS A 1 44 ? -15.360 4.277 -40.608 1.00 0.00 545 HIS A O 16
ATOM 16302 N N . SER A 1 45 ? -13.805 2.800 -41.311 1.00 0.00 546 SER A N 16
ATOM 16303 C CA . SER A 1 45 ? -14.133 2.952 -42.745 1.00 0.00 546 SER A CA 16
ATOM 16304 C C . SER A 1 45 ? -15.452 2.226 -43.083 1.00 0.00 546 SER A C 16
ATOM 16305 O O . SER A 1 45 ? -16.209 2.662 -43.956 1.00 0.00 546 SER A O 16
ATOM 16313 N N . MET A 1 46 ? -15.718 1.116 -42.374 1.00 0.00 547 MET A N 16
ATOM 16314 C CA . MET A 1 46 ? -16.932 0.316 -42.591 1.00 0.00 547 MET A CA 16
ATOM 16315 C C . MET A 1 46 ? -18.195 1.137 -42.274 1.00 0.00 547 MET A C 16
ATOM 16316 O O . MET A 1 46 ? -18.230 1.895 -41.300 1.00 0.00 547 MET A O 16
ATOM 16330 N N . GLU A 1 47 ? -19.236 0.953 -43.090 1.00 0.00 548 GLU A N 16
ATOM 16331 C CA . GLU A 1 47 ? -20.512 1.653 -42.899 1.00 0.00 548 GLU A CA 16
ATOM 16332 C C . GLU A 1 47 ? -21.176 1.224 -41.577 1.00 0.00 548 GLU A C 16
ATOM 16333 O O . GLU A 1 47 ? -21.102 0.056 -41.181 1.00 0.00 548 GLU A O 16
ATOM 16345 N N . GLY A 1 48 ? -21.837 2.182 -40.911 1.00 0.00 549 GLY A N 16
ATOM 16346 C CA . GLY A 1 48 ? -22.544 1.897 -39.646 1.00 0.00 549 GLY A CA 16
ATOM 16347 C C . GLY A 1 48 ? -21.689 2.212 -38.406 1.00 0.00 549 GLY A C 16
ATOM 16348 O O . GLY A 1 48 ? -22.198 2.227 -37.289 1.00 0.00 549 GLY A O 16
ATOM 16352 N N . LEU A 1 49 ? -20.382 2.465 -38.618 1.00 0.00 550 LEU A N 16
ATOM 16353 C CA . LEU A 1 49 ? -19.453 2.820 -37.515 1.00 0.00 550 LEU A CA 16
ATOM 16354 C C . LEU A 1 49 ? -18.974 4.299 -37.642 1.00 0.00 550 LEU A C 16
ATOM 16355 O O . LEU A 1 49 ? -18.022 4.711 -36.978 1.00 0.00 550 LEU A O 16
ATOM 16371 N N . ARG A 1 50 ? -19.647 5.077 -38.503 1.00 0.00 551 ARG A N 16
ATOM 16372 C CA . ARG A 1 50 ? -19.260 6.484 -38.764 1.00 0.00 551 ARG A CA 16
ATOM 16373 C C . ARG A 1 50 ? -19.513 7.386 -37.524 1.00 0.00 551 ARG A C 16
ATOM 16374 O O . ARG A 1 50 ? -19.027 8.516 -37.464 1.00 0.00 551 ARG A O 16
ATOM 16395 N N . HIS A 1 51 ? -20.290 6.879 -36.559 1.00 0.00 552 HIS A N 16
ATOM 16396 C CA . HIS A 1 51 ? -20.660 7.651 -35.355 1.00 0.00 552 HIS A CA 16
ATOM 16397 C C . HIS A 1 51 ? -19.600 7.490 -34.217 1.00 0.00 552 HIS A C 16
ATOM 16398 O O . HIS A 1 51 ? -19.778 8.015 -33.114 1.00 0.00 552 HIS A O 16
ATOM 16412 N N . HIS A 1 52 ? -18.528 6.739 -34.493 1.00 0.00 553 HIS A N 16
ATOM 16413 C CA . HIS A 1 52 ? -17.481 6.464 -33.488 1.00 0.00 553 HIS A CA 16
ATOM 16414 C C . HIS A 1 52 ? -16.521 7.670 -33.337 1.00 0.00 553 HIS A C 16
ATOM 16415 O O . HIS A 1 52 ? -16.267 8.402 -34.297 1.00 0.00 553 HIS A O 16
ATOM 16429 N N . SER A 1 53 ? -15.959 7.830 -32.135 1.00 0.00 554 SER A N 16
ATOM 16430 C CA . SER A 1 53 ? -14.958 8.880 -31.869 1.00 0.00 554 SER A CA 16
ATOM 16431 C C . SER A 1 53 ? -13.957 8.415 -30.781 1.00 0.00 554 SER A C 16
ATOM 16432 O O . SER A 1 53 ? -14.310 7.622 -29.895 1.00 0.00 554 SER A O 16
ATOM 16440 N N . PRO A 1 54 ? -12.693 8.902 -30.845 1.00 0.00 555 PRO A N 16
ATOM 16441 C CA . PRO A 1 54 ? -11.666 8.563 -29.869 1.00 0.00 555 PRO A CA 16
ATOM 16442 C C . PRO A 1 54 ? -11.784 9.400 -28.588 1.00 0.00 555 PRO A C 16
ATOM 16443 O O . PRO A 1 54 ? -12.384 10.476 -28.593 1.00 0.00 555 PRO A O 16
ATOM 16454 N N . LEU A 1 55 ? -11.168 8.914 -27.503 1.00 0.00 556 LEU A N 16
ATOM 16455 C CA . LEU A 1 55 ? -11.164 9.635 -26.208 1.00 0.00 556 LEU A CA 16
ATOM 16456 C C . LEU A 1 55 ? -10.050 10.711 -26.168 1.00 0.00 556 LEU A C 16
ATOM 16457 O O . LEU A 1 55 ? -9.504 11.024 -25.106 1.00 0.00 556 LEU A O 16
ATOM 16473 N N . MET A 1 56 ? -9.771 11.296 -27.322 1.00 0.00 557 MET A N 16
ATOM 16474 C CA . MET A 1 56 ? -8.759 12.355 -27.445 1.00 0.00 557 MET A CA 16
ATOM 16475 C C . MET A 1 56 ? -9.190 13.614 -26.670 1.00 0.00 557 MET A C 16
ATOM 16476 O O . MET A 1 56 ? -10.294 14.133 -26.872 1.00 0.00 557 MET A O 16
ATOM 16490 N N . ARG A 1 57 ? -8.306 14.100 -25.789 1.00 0.00 558 ARG A N 16
ATOM 16491 C CA . ARG A 1 57 ? -8.591 15.283 -24.960 1.00 0.00 558 ARG A CA 16
ATOM 16492 C C . ARG A 1 57 ? -8.227 16.572 -25.710 1.00 0.00 558 ARG A C 16
ATOM 16493 O O . ARG A 1 57 ? -7.147 16.677 -26.299 1.00 0.00 558 ARG A O 16
ATOM 16514 N N . ASN A 1 58 ? -9.122 17.566 -25.648 1.00 0.00 559 ASN A N 16
ATOM 16515 C CA . ASN A 1 58 ? -8.907 18.858 -26.326 1.00 0.00 559 ASN A CA 16
ATOM 16516 C C . ASN A 1 58 ? -7.763 19.660 -25.653 1.00 0.00 559 ASN A C 16
ATOM 16517 O O . ASN A 1 58 ? -7.023 20.377 -26.326 1.00 0.00 559 ASN A O 16
ATOM 16528 N N . GLN A 1 59 ? -7.622 19.500 -24.319 1.00 0.00 560 GLN A N 16
ATOM 16529 C CA . GLN A 1 59 ? -6.524 20.134 -23.547 1.00 0.00 560 GLN A CA 16
ATOM 16530 C C . GLN A 1 59 ? -6.554 21.679 -23.703 1.00 0.00 560 GLN A C 16
ATOM 16531 O O . GLN A 1 59 ? -5.520 22.317 -23.921 1.00 0.00 560 GLN A O 16
ATOM 16545 N N . LYS A 1 60 ? -7.755 22.263 -23.581 1.00 0.00 561 LYS A N 16
ATOM 16546 C CA . LYS A 1 60 ? -7.932 23.720 -23.695 1.00 0.00 561 LYS A CA 16
ATOM 16547 C C . LYS A 1 60 ? -7.194 24.457 -22.549 1.00 0.00 561 LYS A C 16
ATOM 16548 O O . LYS A 1 60 ? -7.230 24.025 -21.391 1.00 0.00 561 LYS A O 16
ATOM 16567 N N . ASN A 1 61 ? -6.550 25.581 -22.884 1.00 0.00 562 ASN A N 16
ATOM 16568 C CA . ASN A 1 61 ? -5.823 26.393 -21.895 1.00 0.00 562 ASN A CA 16
ATOM 16569 C C . ASN A 1 61 ? -6.804 27.130 -20.952 1.00 0.00 562 ASN A C 16
ATOM 16570 O O . ASN A 1 61 ? -7.972 27.349 -21.296 1.00 0.00 562 ASN A O 16
ATOM 16581 N N . ARG A 1 62 ? -6.298 27.551 -19.784 1.00 0.00 563 ARG A N 16
ATOM 16582 C CA . ARG A 1 62 ? -7.088 28.341 -18.827 1.00 0.00 563 ARG A CA 16
ATOM 16583 C C . ARG A 1 62 ? -7.324 29.762 -19.367 1.00 0.00 563 ARG A C 16
ATOM 16584 O O . ARG A 1 62 ? -6.407 30.394 -19.895 1.00 0.00 563 ARG A O 16
ATOM 16605 N N . ASP A 1 63 ? -8.567 30.241 -19.255 1.00 0.00 564 ASP A N 16
ATOM 16606 C CA . ASP A 1 63 ? -8.944 31.567 -19.773 1.00 0.00 564 ASP A CA 16
ATOM 16607 C C . ASP A 1 63 ? -8.710 32.664 -18.711 1.00 0.00 564 ASP A C 16
ATOM 16608 O O . ASP A 1 63 ? -8.150 33.719 -19.012 1.00 0.00 564 ASP A O 16
ATOM 16617 N N . SER A 1 64 ? -9.132 32.394 -17.470 1.00 0.00 565 SER A N 16
ATOM 16618 C CA . SER A 1 64 ? -9.003 33.363 -16.363 1.00 0.00 565 SER A CA 16
ATOM 16619 C C . SER A 1 64 ? -9.303 32.688 -15.002 1.00 0.00 565 SER A C 16
ATOM 16620 O O . SER A 1 64 ? -9.689 31.515 -14.948 1.00 0.00 565 SER A O 16
ATOM 16628 N N . SER A 1 65 ? -9.136 33.449 -13.912 1.00 0.00 566 SER A N 16
ATOM 16629 C CA . SER A 1 65 ? -9.426 32.956 -12.549 1.00 0.00 566 SER A CA 16
ATOM 16630 C C . SER A 1 65 ? -10.443 33.869 -11.847 1.00 0.00 566 SER A C 16
ATOM 16631 O O . SER A 1 65 ? -10.269 35.095 -11.795 1.00 0.00 566 SER A O 16
ATOM 16641 N N . GLY A 1 1 ? 9.364 7.679 -7.308 1.00 0.00 502 GLY A N 17
ATOM 16642 C CA . GLY A 1 1 ? 8.587 8.924 -7.000 1.00 0.00 502 GLY A CA 17
ATOM 16643 C C . GLY A 1 1 ? 7.102 8.628 -6.678 1.00 0.00 502 GLY A C 17
ATOM 16644 O O . GLY A 1 1 ? 6.665 7.469 -6.722 1.00 0.00 502 GLY A O 17
ATOM 16650 N N . PRO A 1 2 ? 6.320 9.679 -6.345 1.00 0.00 503 PRO A N 17
ATOM 16651 C CA . PRO A 1 2 ? 4.901 9.544 -6.016 1.00 0.00 503 PRO A CA 17
ATOM 16652 C C . PRO A 1 2 ? 4.036 9.290 -7.261 1.00 0.00 503 PRO A C 17
ATOM 16653 O O . PRO A 1 2 ? 4.459 9.554 -8.388 1.00 0.00 503 PRO A O 17
ATOM 16664 N N . VAL A 1 3 ? 2.813 8.787 -7.040 1.00 0.00 504 VAL A N 17
ATOM 16665 C CA . VAL A 1 3 ? 1.863 8.499 -8.138 1.00 0.00 504 VAL A CA 17
ATOM 16666 C C . VAL A 1 3 ? 0.454 8.975 -7.763 1.00 0.00 504 VAL A C 17
ATOM 16667 O O . VAL A 1 3 ? -0.071 8.618 -6.708 1.00 0.00 504 VAL A O 17
ATOM 16680 N N . GLN A 1 4 ? -0.146 9.795 -8.637 1.00 0.00 505 GLN A N 17
ATOM 16681 C CA . GLN A 1 4 ? -1.494 10.338 -8.403 1.00 0.00 505 GLN A CA 17
ATOM 16682 C C . GLN A 1 4 ? -2.578 9.312 -8.794 1.00 0.00 505 GLN A C 17
ATOM 16683 O O . GLN A 1 4 ? -3.605 9.198 -8.123 1.00 0.00 505 GLN A O 17
ATOM 16697 N N . ILE A 1 5 ? -2.333 8.571 -9.883 1.00 0.00 506 ILE A N 17
ATOM 16698 C CA . ILE A 1 5 ? -3.285 7.558 -10.381 1.00 0.00 506 ILE A CA 17
ATOM 16699 C C . ILE A 1 5 ? -2.580 6.581 -11.341 1.00 0.00 506 ILE A C 17
ATOM 16700 O O . ILE A 1 5 ? -1.619 6.948 -12.021 1.00 0.00 506 ILE A O 17
ATOM 16716 N N . ASP A 1 6 ? -3.062 5.334 -11.376 1.00 0.00 507 ASP A N 17
ATOM 16717 C CA . ASP A 1 6 ? -2.484 4.293 -12.240 1.00 0.00 507 ASP A CA 17
ATOM 16718 C C . ASP A 1 6 ? -3.608 3.452 -12.907 1.00 0.00 507 ASP A C 17
ATOM 16719 O O . ASP A 1 6 ? -4.349 2.739 -12.220 1.00 0.00 507 ASP A O 17
ATOM 16728 N N . PRO A 1 7 ? -3.747 3.543 -14.253 1.00 0.00 508 PRO A N 17
ATOM 16729 C CA . PRO A 1 7 ? -4.773 2.808 -14.996 1.00 0.00 508 PRO A CA 17
ATOM 16730 C C . PRO A 1 7 ? -4.387 1.332 -15.243 1.00 0.00 508 PRO A C 17
ATOM 16731 O O . PRO A 1 7 ? -5.200 0.551 -15.735 1.00 0.00 508 PRO A O 17
ATOM 16742 N N . TYR A 1 8 ? -3.126 0.974 -14.915 1.00 0.00 509 TYR A N 17
ATOM 16743 C CA . TYR A 1 8 ? -2.613 -0.417 -15.066 1.00 0.00 509 TYR A CA 17
ATOM 16744 C C . TYR A 1 8 ? -2.534 -0.840 -16.564 1.00 0.00 509 TYR A C 17
ATOM 16745 O O . TYR A 1 8 ? -2.275 -2.007 -16.873 1.00 0.00 509 TYR A O 17
ATOM 16763 N N . LEU A 1 9 ? -2.733 0.129 -17.474 1.00 0.00 510 LEU A N 17
ATOM 16764 C CA . LEU A 1 9 ? -2.671 -0.121 -18.925 1.00 0.00 510 LEU A CA 17
ATOM 16765 C C . LEU A 1 9 ? -1.934 1.026 -19.636 1.00 0.00 510 LEU A C 17
ATOM 16766 O O . LEU A 1 9 ? -2.165 2.200 -19.340 1.00 0.00 510 LEU A O 17
ATOM 16782 N N . GLU A 1 10 ? -1.062 0.672 -20.588 1.00 0.00 511 GLU A N 17
ATOM 16783 C CA . GLU A 1 10 ? -0.294 1.667 -21.358 1.00 0.00 511 GLU A CA 17
ATOM 16784 C C . GLU A 1 10 ? 0.364 1.011 -22.586 1.00 0.00 511 GLU A C 17
ATOM 16785 O O . GLU A 1 10 ? 0.048 1.354 -23.726 1.00 0.00 511 GLU A O 17
ATOM 16797 N N . ASP A 1 11 ? 1.266 0.050 -22.340 1.00 0.00 512 ASP A N 17
ATOM 16798 C CA . ASP A 1 11 ? 1.993 -0.644 -23.420 1.00 0.00 512 ASP A CA 17
ATOM 16799 C C . ASP A 1 11 ? 1.152 -1.814 -23.991 1.00 0.00 512 ASP A C 17
ATOM 16800 O O . ASP A 1 11 ? 1.652 -2.924 -24.187 1.00 0.00 512 ASP A O 17
ATOM 16809 N N . SER A 1 12 ? -0.126 -1.544 -24.247 1.00 0.00 513 SER A N 17
ATOM 16810 C CA . SER A 1 12 ? -1.043 -2.547 -24.807 1.00 0.00 513 SER A CA 17
ATOM 16811 C C . SER A 1 12 ? -1.004 -2.514 -26.344 1.00 0.00 513 SER A C 17
ATOM 16812 O O . SER A 1 12 ? -1.279 -1.480 -26.961 1.00 0.00 513 SER A O 17
ATOM 16820 N N . LEU A 1 13 ? -0.657 -3.656 -26.955 1.00 0.00 514 LEU A N 17
ATOM 16821 C CA . LEU A 1 13 ? -0.524 -3.750 -28.415 1.00 0.00 514 LEU A CA 17
ATOM 16822 C C . LEU A 1 13 ? -1.888 -3.577 -29.102 1.00 0.00 514 LEU A C 17
ATOM 16823 O O . LEU A 1 13 ? -2.901 -4.104 -28.637 1.00 0.00 514 LEU A O 17
ATOM 16839 N N . CYS A 1 14 ? -1.883 -2.898 -30.254 1.00 0.00 515 CYS A N 17
ATOM 16840 C CA . CYS A 1 14 ? -3.075 -2.791 -31.097 1.00 0.00 515 CYS A CA 17
ATOM 16841 C C . CYS A 1 14 ? -3.464 -4.174 -31.648 1.00 0.00 515 CYS A C 17
ATOM 16842 O O . CYS A 1 14 ? -2.648 -4.854 -32.261 1.00 0.00 515 CYS A O 17
ATOM 16849 N N . HIS A 1 15 ? -4.707 -4.585 -31.401 1.00 0.00 516 HIS A N 17
ATOM 16850 C CA . HIS A 1 15 ? -5.167 -5.947 -31.744 1.00 0.00 516 HIS A CA 17
ATOM 16851 C C . HIS A 1 15 ? -5.281 -6.148 -33.284 1.00 0.00 516 HIS A C 17
ATOM 16852 O O . HIS A 1 15 ? -5.352 -7.282 -33.764 1.00 0.00 516 HIS A O 17
ATOM 16866 N N . ILE A 1 16 ? -5.318 -5.040 -34.040 1.00 0.00 517 ILE A N 17
ATOM 16867 C CA . ILE A 1 16 ? -5.449 -5.098 -35.513 1.00 0.00 517 ILE A CA 17
ATOM 16868 C C . ILE A 1 16 ? -4.107 -5.485 -36.169 1.00 0.00 517 ILE A C 17
ATOM 16869 O O . ILE A 1 16 ? -4.032 -6.465 -36.909 1.00 0.00 517 ILE A O 17
ATOM 16885 N N . CYS A 1 17 ? -3.064 -4.681 -35.917 1.00 0.00 518 CYS A N 17
ATOM 16886 C CA . CYS A 1 17 ? -1.753 -4.874 -36.566 1.00 0.00 518 CYS A CA 17
ATOM 16887 C C . CYS A 1 17 ? -0.799 -5.721 -35.685 1.00 0.00 518 CYS A C 17
ATOM 16888 O O . CYS A 1 17 ? 0.048 -6.447 -36.206 1.00 0.00 518 CYS A O 17
ATOM 16895 N N . SER A 1 18 ? -0.938 -5.598 -34.354 1.00 0.00 519 SER A N 17
ATOM 16896 C CA . SER A 1 18 ? -0.118 -6.376 -33.376 1.00 0.00 519 SER A CA 17
ATOM 16897 C C . SER A 1 18 ? 1.397 -6.020 -33.478 1.00 0.00 519 SER A C 17
ATOM 16898 O O . SER A 1 18 ? 2.246 -6.737 -32.947 1.00 0.00 519 SER A O 17
ATOM 16906 N N . SER A 1 19 ? 1.714 -4.913 -34.165 1.00 0.00 520 SER A N 17
ATOM 16907 C CA . SER A 1 19 ? 3.118 -4.503 -34.392 1.00 0.00 520 SER A CA 17
ATOM 16908 C C . SER A 1 19 ? 3.511 -3.302 -33.495 1.00 0.00 520 SER A C 17
ATOM 16909 O O . SER A 1 19 ? 4.689 -2.947 -33.401 1.00 0.00 520 SER A O 17
ATOM 16917 N N . GLN A 1 20 ? 2.511 -2.679 -32.851 1.00 0.00 521 GLN A N 17
ATOM 16918 C CA . GLN A 1 20 ? 2.726 -1.461 -32.055 1.00 0.00 521 GLN A CA 17
ATOM 16919 C C . GLN A 1 20 ? 1.474 -1.144 -31.203 1.00 0.00 521 GLN A C 17
ATOM 16920 O O . GLN A 1 20 ? 0.364 -1.571 -31.540 1.00 0.00 521 GLN A O 17
ATOM 16934 N N . PRO A 1 21 ? 1.643 -0.393 -30.090 1.00 0.00 522 PRO A N 17
ATOM 16935 C CA . PRO A 1 21 ? 0.531 -0.003 -29.231 1.00 0.00 522 PRO A CA 17
ATOM 16936 C C . PRO A 1 21 ? -0.312 1.119 -29.849 1.00 0.00 522 PRO A C 17
ATOM 16937 O O . PRO A 1 21 ? 0.215 2.011 -30.517 1.00 0.00 522 PRO A O 17
ATOM 16948 N N . GLY A 1 22 ? -1.631 1.067 -29.610 1.00 0.00 523 GLY A N 17
ATOM 16949 C CA . GLY A 1 22 ? -2.549 2.082 -30.146 1.00 0.00 523 GLY A CA 17
ATOM 16950 C C . GLY A 1 22 ? -2.815 3.215 -29.129 1.00 0.00 523 GLY A C 17
ATOM 16951 O O . GLY A 1 22 ? -3.311 2.959 -28.029 1.00 0.00 523 GLY A O 17
ATOM 16955 N N . PRO A 1 23 ? -2.499 4.483 -29.495 1.00 0.00 524 PRO A N 17
ATOM 16956 C CA . PRO A 1 23 ? -2.697 5.632 -28.610 1.00 0.00 524 PRO A CA 17
ATOM 16957 C C . PRO A 1 23 ? -4.176 6.063 -28.515 1.00 0.00 524 PRO A C 17
ATOM 16958 O O . PRO A 1 23 ? -4.583 6.686 -27.535 1.00 0.00 524 PRO A O 17
ATOM 16969 N N . PHE A 1 24 ? -4.971 5.719 -29.543 1.00 0.00 525 PHE A N 17
ATOM 16970 C CA . PHE A 1 24 ? -6.396 6.068 -29.577 1.00 0.00 525 PHE A CA 17
ATOM 16971 C C . PHE A 1 24 ? -7.247 4.940 -28.980 1.00 0.00 525 PHE A C 17
ATOM 16972 O O . PHE A 1 24 ? -6.970 3.759 -29.199 1.00 0.00 525 PHE A O 17
ATOM 16989 N N . PHE A 1 25 ? -8.319 5.319 -28.273 1.00 0.00 526 PHE A N 17
ATOM 16990 C CA . PHE A 1 25 ? -9.280 4.354 -27.722 1.00 0.00 526 PHE A CA 17
ATOM 16991 C C . PHE A 1 25 ? -10.701 4.692 -28.187 1.00 0.00 526 PHE A C 17
ATOM 16992 O O . PHE A 1 25 ? -11.131 5.846 -28.109 1.00 0.00 526 PHE A O 17
ATOM 17009 N N . CYS A 1 26 ? -11.428 3.674 -28.657 1.00 0.00 527 CYS A N 17
ATOM 17010 C CA . CYS A 1 26 ? -12.813 3.848 -29.119 1.00 0.00 527 CYS A CA 17
ATOM 17011 C C . CYS A 1 26 ? -13.805 3.466 -28.008 1.00 0.00 527 CYS A C 17
ATOM 17012 O O . CYS A 1 26 ? -13.632 2.454 -27.336 1.00 0.00 527 CYS A O 17
ATOM 17019 N N . ARG A 1 27 ? -14.832 4.307 -27.811 1.00 0.00 528 ARG A N 17
ATOM 17020 C CA . ARG A 1 27 ? -15.779 4.145 -26.678 1.00 0.00 528 ARG A CA 17
ATOM 17021 C C . ARG A 1 27 ? -17.046 3.347 -27.087 1.00 0.00 528 ARG A C 17
ATOM 17022 O O . ARG A 1 27 ? -17.909 3.080 -26.251 1.00 0.00 528 ARG A O 17
ATOM 17043 N N . ASP A 1 28 ? -17.159 2.999 -28.373 1.00 0.00 529 ASP A N 17
ATOM 17044 C CA . ASP A 1 28 ? -18.341 2.282 -28.882 1.00 0.00 529 ASP A CA 17
ATOM 17045 C C . ASP A 1 28 ? -18.304 0.799 -28.463 1.00 0.00 529 ASP A C 17
ATOM 17046 O O . ASP A 1 28 ? -17.234 0.202 -28.357 1.00 0.00 529 ASP A O 17
ATOM 17055 N N . GLN A 1 29 ? -19.490 0.209 -28.261 1.00 0.00 530 GLN A N 17
ATOM 17056 C CA . GLN A 1 29 ? -19.605 -1.199 -27.846 1.00 0.00 530 GLN A CA 17
ATOM 17057 C C . GLN A 1 29 ? -19.086 -2.160 -28.948 1.00 0.00 530 GLN A C 17
ATOM 17058 O O . GLN A 1 29 ? -18.693 -3.291 -28.654 1.00 0.00 530 GLN A O 17
ATOM 17072 N N . VAL A 1 30 ? -19.075 -1.692 -30.207 1.00 0.00 531 VAL A N 17
ATOM 17073 C CA . VAL A 1 30 ? -18.566 -2.498 -31.340 1.00 0.00 531 VAL A CA 17
ATOM 17074 C C . VAL A 1 30 ? -17.043 -2.718 -31.216 1.00 0.00 531 VAL A C 17
ATOM 17075 O O . VAL A 1 30 ? -16.526 -3.768 -31.604 1.00 0.00 531 VAL A O 17
ATOM 17088 N N . CYS A 1 31 ? -16.333 -1.698 -30.715 1.00 0.00 532 CYS A N 17
ATOM 17089 C CA . CYS A 1 31 ? -14.863 -1.718 -30.647 1.00 0.00 532 CYS A CA 17
ATOM 17090 C C . CYS A 1 31 ? -14.375 -1.853 -29.187 1.00 0.00 532 CYS A C 17
ATOM 17091 O O . CYS A 1 31 ? -13.932 -2.927 -28.770 1.00 0.00 532 CYS A O 17
ATOM 17098 N N . PHE A 1 32 ? -14.435 -0.739 -28.431 1.00 0.00 533 PHE A N 17
ATOM 17099 C CA . PHE A 1 32 ? -14.004 -0.710 -27.017 1.00 0.00 533 PHE A CA 17
ATOM 17100 C C . PHE A 1 32 ? -12.558 -1.258 -26.863 1.00 0.00 533 PHE A C 17
ATOM 17101 O O . PHE A 1 32 ? -12.298 -2.144 -26.045 1.00 0.00 533 PHE A O 17
ATOM 17118 N N . LYS A 1 33 ? -11.640 -0.747 -27.700 1.00 0.00 534 LYS A N 17
ATOM 17119 C CA . LYS A 1 33 ? -10.253 -1.252 -27.749 1.00 0.00 534 LYS A CA 17
ATOM 17120 C C . LYS A 1 33 ? -9.276 -0.154 -28.253 1.00 0.00 534 LYS A C 17
ATOM 17121 O O . LYS A 1 33 ? -9.696 0.952 -28.611 1.00 0.00 534 LYS A O 17
ATOM 17140 N N . TYR A 1 34 ? -7.974 -0.481 -28.269 1.00 0.00 535 TYR A N 17
ATOM 17141 C CA . TYR A 1 34 ? -6.926 0.457 -28.724 1.00 0.00 535 TYR A CA 17
ATOM 17142 C C . TYR A 1 34 ? -6.714 0.353 -30.251 1.00 0.00 535 TYR A C 17
ATOM 17143 O O . TYR A 1 34 ? -6.834 -0.729 -30.830 1.00 0.00 535 TYR A O 17
ATOM 17161 N N . PHE A 1 35 ? -6.346 1.480 -30.878 1.00 0.00 536 PHE A N 17
ATOM 17162 C CA . PHE A 1 35 ? -6.084 1.524 -32.327 1.00 0.00 536 PHE A CA 17
ATOM 17163 C C . PHE A 1 35 ? -4.970 2.528 -32.653 1.00 0.00 536 PHE A C 17
ATOM 17164 O O . PHE A 1 35 ? -4.825 3.552 -31.983 1.00 0.00 536 PHE A O 17
ATOM 17181 N N . CYS A 1 36 ? -4.245 2.263 -33.744 1.00 0.00 537 CYS A N 17
ATOM 17182 C CA . CYS A 1 36 ? -3.294 3.236 -34.308 1.00 0.00 537 CYS A CA 17
ATOM 17183 C C . CYS A 1 36 ? -4.026 4.190 -35.271 1.00 0.00 537 CYS A C 17
ATOM 17184 O O . CYS A 1 36 ? -5.185 3.968 -35.602 1.00 0.00 537 CYS A O 17
ATOM 17191 N N . ARG A 1 37 ? -3.332 5.237 -35.735 1.00 0.00 538 ARG A N 17
ATOM 17192 C CA . ARG A 1 37 ? -3.935 6.226 -36.659 1.00 0.00 538 ARG A CA 17
ATOM 17193 C C . ARG A 1 37 ? -4.454 5.538 -37.944 1.00 0.00 538 ARG A C 17
ATOM 17194 O O . ARG A 1 37 ? -5.577 5.784 -38.377 1.00 0.00 538 ARG A O 17
ATOM 17215 N N . SER A 1 38 ? -3.635 4.658 -38.520 1.00 0.00 539 SER A N 17
ATOM 17216 C CA . SER A 1 38 ? -4.004 3.927 -39.747 1.00 0.00 539 SER A CA 17
ATOM 17217 C C . SER A 1 38 ? -5.114 2.892 -39.466 1.00 0.00 539 SER A C 17
ATOM 17218 O O . SER A 1 38 ? -6.073 2.777 -40.229 1.00 0.00 539 SER A O 17
ATOM 17226 N N . CYS A 1 39 ? -4.971 2.147 -38.361 1.00 0.00 540 CYS A N 17
ATOM 17227 C CA . CYS A 1 39 ? -5.941 1.100 -37.990 1.00 0.00 540 CYS A CA 17
ATOM 17228 C C . CYS A 1 39 ? -7.312 1.711 -37.653 1.00 0.00 540 CYS A C 17
ATOM 17229 O O . CYS A 1 39 ? -8.351 1.130 -37.967 1.00 0.00 540 CYS A O 17
ATOM 17236 N N . TRP A 1 40 ? -7.301 2.890 -37.024 1.00 0.00 541 TRP A N 17
ATOM 17237 C CA . TRP A 1 40 ? -8.530 3.601 -36.683 1.00 0.00 541 TRP A CA 17
ATOM 17238 C C . TRP A 1 40 ? -9.281 4.021 -37.952 1.00 0.00 541 TRP A C 17
ATOM 17239 O O . TRP A 1 40 ? -10.475 3.752 -38.090 1.00 0.00 541 TRP A O 17
ATOM 17260 N N . HIS A 1 41 ? -8.563 4.642 -38.892 1.00 0.00 542 HIS A N 17
ATOM 17261 C CA . HIS A 1 41 ? -9.151 5.055 -40.170 1.00 0.00 542 HIS A CA 17
ATOM 17262 C C . HIS A 1 41 ? -9.713 3.835 -40.933 1.00 0.00 542 HIS A C 17
ATOM 17263 O O . HIS A 1 41 ? -10.823 3.885 -41.460 1.00 0.00 542 HIS A O 17
ATOM 17277 N N . TRP A 1 42 ? -8.963 2.726 -40.925 1.00 0.00 543 TRP A N 17
ATOM 17278 C CA . TRP A 1 42 ? -9.393 1.488 -41.587 1.00 0.00 543 TRP A CA 17
ATOM 17279 C C . TRP A 1 42 ? -10.682 0.927 -40.940 1.00 0.00 543 TRP A C 17
ATOM 17280 O O . TRP A 1 42 ? -11.595 0.486 -41.641 1.00 0.00 543 TRP A O 17
ATOM 17301 N N . ARG A 1 43 ? -10.737 0.942 -39.599 1.00 0.00 544 ARG A N 17
ATOM 17302 C CA . ARG A 1 43 ? -11.845 0.321 -38.856 1.00 0.00 544 ARG A CA 17
ATOM 17303 C C . ARG A 1 43 ? -13.131 1.155 -38.959 1.00 0.00 544 ARG A C 17
ATOM 17304 O O . ARG A 1 43 ? -14.211 0.616 -39.176 1.00 0.00 544 ARG A O 17
ATOM 17325 N N . HIS A 1 44 ? -13.012 2.459 -38.735 1.00 0.00 545 HIS A N 17
ATOM 17326 C CA . HIS A 1 44 ? -14.190 3.329 -38.584 1.00 0.00 545 HIS A CA 17
ATOM 17327 C C . HIS A 1 44 ? -14.718 3.842 -39.950 1.00 0.00 545 HIS A C 17
ATOM 17328 O O . HIS A 1 44 ? -15.825 4.367 -40.028 1.00 0.00 545 HIS A O 17
ATOM 17342 N N . SER A 1 45 ? -13.943 3.639 -41.022 1.00 0.00 546 SER A N 17
ATOM 17343 C CA . SER A 1 45 ? -14.413 3.952 -42.389 1.00 0.00 546 SER A CA 17
ATOM 17344 C C . SER A 1 45 ? -15.552 2.995 -42.804 1.00 0.00 546 SER A C 17
ATOM 17345 O O . SER A 1 45 ? -16.455 3.375 -43.558 1.00 0.00 546 SER A O 17
ATOM 17353 N N . MET A 1 46 ? -15.508 1.759 -42.278 1.00 0.00 547 MET A N 17
ATOM 17354 C CA . MET A 1 46 ? -16.541 0.745 -42.550 1.00 0.00 547 MET A CA 17
ATOM 17355 C C . MET A 1 46 ? -17.946 1.299 -42.254 1.00 0.00 547 MET A C 17
ATOM 17356 O O . MET A 1 46 ? -18.179 1.906 -41.203 1.00 0.00 547 MET A O 17
ATOM 17370 N N . GLU A 1 47 ? -18.880 1.064 -43.181 1.00 0.00 548 GLU A N 17
ATOM 17371 C CA . GLU A 1 47 ? -20.262 1.534 -43.031 1.00 0.00 548 GLU A CA 17
ATOM 17372 C C . GLU A 1 47 ? -20.893 0.969 -41.747 1.00 0.00 548 GLU A C 17
ATOM 17373 O O . GLU A 1 47 ? -20.778 -0.227 -41.460 1.00 0.00 548 GLU A O 17
ATOM 17385 N N . GLY A 1 48 ? -21.557 1.845 -40.981 1.00 0.00 549 GLY A N 17
ATOM 17386 C CA . GLY A 1 48 ? -22.205 1.436 -39.722 1.00 0.00 549 GLY A CA 17
ATOM 17387 C C . GLY A 1 48 ? -21.382 1.829 -38.481 1.00 0.00 549 GLY A C 17
ATOM 17388 O O . GLY A 1 48 ? -21.917 1.883 -37.377 1.00 0.00 549 GLY A O 17
ATOM 17392 N N . LEU A 1 49 ? -20.074 2.088 -38.674 1.00 0.00 550 LEU A N 17
ATOM 17393 C CA . LEU A 1 49 ? -19.177 2.513 -37.568 1.00 0.00 550 LEU A CA 17
ATOM 17394 C C . LEU A 1 49 ? -18.703 3.983 -37.756 1.00 0.00 550 LEU A C 17
ATOM 17395 O O . LEU A 1 49 ? -17.857 4.471 -37.004 1.00 0.00 550 LEU A O 17
ATOM 17411 N N . ARG A 1 50 ? -19.242 4.665 -38.775 1.00 0.00 551 ARG A N 17
ATOM 17412 C CA . ARG A 1 50 ? -18.793 6.032 -39.131 1.00 0.00 551 ARG A CA 17
ATOM 17413 C C . ARG A 1 50 ? -19.232 7.076 -38.061 1.00 0.00 551 ARG A C 17
ATOM 17414 O O . ARG A 1 50 ? -18.861 8.247 -38.141 1.00 0.00 551 ARG A O 17
ATOM 17435 N N . HIS A 1 51 ? -20.006 6.627 -37.061 1.00 0.00 552 HIS A N 17
ATOM 17436 C CA . HIS A 1 51 ? -20.480 7.505 -35.970 1.00 0.00 552 HIS A CA 17
ATOM 17437 C C . HIS A 1 51 ? -19.527 7.449 -34.729 1.00 0.00 552 HIS A C 17
ATOM 17438 O O . HIS A 1 51 ? -19.789 8.089 -33.707 1.00 0.00 552 HIS A O 17
ATOM 17452 N N . HIS A 1 52 ? -18.457 6.649 -34.825 1.00 0.00 553 HIS A N 17
ATOM 17453 C CA . HIS A 1 52 ? -17.513 6.460 -33.703 1.00 0.00 553 HIS A CA 17
ATOM 17454 C C . HIS A 1 52 ? -16.575 7.683 -33.548 1.00 0.00 553 HIS A C 17
ATOM 17455 O O . HIS A 1 52 ? -16.283 8.385 -34.519 1.00 0.00 553 HIS A O 17
ATOM 17469 N N . SER A 1 53 ? -16.074 7.890 -32.327 1.00 0.00 554 SER A N 17
ATOM 17470 C CA . SER A 1 53 ? -15.102 8.961 -32.045 1.00 0.00 554 SER A CA 17
ATOM 17471 C C . SER A 1 53 ? -14.151 8.543 -30.896 1.00 0.00 554 SER A C 17
ATOM 17472 O O . SER A 1 53 ? -14.537 7.766 -30.010 1.00 0.00 554 SER A O 17
ATOM 17480 N N . PRO A 1 54 ? -12.896 9.055 -30.907 1.00 0.00 555 PRO A N 17
ATOM 17481 C CA . PRO A 1 54 ? -11.921 8.771 -29.863 1.00 0.00 555 PRO A CA 17
ATOM 17482 C C . PRO A 1 54 ? -12.137 9.645 -28.620 1.00 0.00 555 PRO A C 17
ATOM 17483 O O . PRO A 1 54 ? -12.781 10.694 -28.691 1.00 0.00 555 PRO A O 17
ATOM 17494 N N . LEU A 1 55 ? -11.575 9.213 -27.483 1.00 0.00 556 LEU A N 17
ATOM 17495 C CA . LEU A 1 55 ? -11.649 9.986 -26.233 1.00 0.00 556 LEU A CA 17
ATOM 17496 C C . LEU A 1 55 ? -10.571 11.096 -26.204 1.00 0.00 556 LEU A C 17
ATOM 17497 O O . LEU A 1 55 ? -9.670 11.129 -27.049 1.00 0.00 556 LEU A O 17
ATOM 17513 N N . MET A 1 56 ? -10.679 11.999 -25.218 1.00 0.00 557 MET A N 17
ATOM 17514 C CA . MET A 1 56 ? -9.708 13.097 -25.041 1.00 0.00 557 MET A CA 17
ATOM 17515 C C . MET A 1 56 ? -9.354 13.271 -23.556 1.00 0.00 557 MET A C 17
ATOM 17516 O O . MET A 1 56 ? -10.209 13.107 -22.679 1.00 0.00 557 MET A O 17
ATOM 17530 N N . ARG A 1 57 ? -8.094 13.639 -23.285 1.00 0.00 558 ARG A N 17
ATOM 17531 C CA . ARG A 1 57 ? -7.630 13.890 -21.910 1.00 0.00 558 ARG A CA 17
ATOM 17532 C C . ARG A 1 57 ? -8.106 15.271 -21.420 1.00 0.00 558 ARG A C 17
ATOM 17533 O O . ARG A 1 57 ? -8.090 16.247 -22.176 1.00 0.00 558 ARG A O 17
ATOM 17554 N N . ASN A 1 58 ? -8.500 15.342 -20.146 1.00 0.00 559 ASN A N 17
ATOM 17555 C CA . ASN A 1 58 ? -8.948 16.601 -19.532 1.00 0.00 559 ASN A CA 17
ATOM 17556 C C . ASN A 1 58 ? -8.691 16.583 -18.010 1.00 0.00 559 ASN A C 17
ATOM 17557 O O . ASN A 1 58 ? -9.141 15.675 -17.306 1.00 0.00 559 ASN A O 17
ATOM 17568 N N . GLN A 1 59 ? -7.957 17.589 -17.520 1.00 0.00 560 GLN A N 17
ATOM 17569 C CA . GLN A 1 59 ? -7.615 17.693 -16.094 1.00 0.00 560 GLN A CA 17
ATOM 17570 C C . GLN A 1 59 ? -7.587 19.165 -15.651 1.00 0.00 560 GLN A C 17
ATOM 17571 O O . GLN A 1 59 ? -7.181 20.045 -16.411 1.00 0.00 560 GLN A O 17
ATOM 17585 N N . LYS A 1 60 ? -7.977 19.413 -14.394 1.00 0.00 561 LYS A N 17
ATOM 17586 C CA . LYS A 1 60 ? -7.935 20.770 -13.811 1.00 0.00 561 LYS A CA 17
ATOM 17587 C C . LYS A 1 60 ? -6.518 21.101 -13.270 1.00 0.00 561 LYS A C 17
ATOM 17588 O O . LYS A 1 60 ? -6.216 22.259 -12.961 1.00 0.00 561 LYS A O 17
ATOM 17607 N N . ASN A 1 61 ? -5.666 20.072 -13.156 1.00 0.00 562 ASN A N 17
ATOM 17608 C CA . ASN A 1 61 ? -4.298 20.238 -12.645 1.00 0.00 562 ASN A CA 17
ATOM 17609 C C . ASN A 1 61 ? -3.494 21.210 -13.536 1.00 0.00 562 ASN A C 17
ATOM 17610 O O . ASN A 1 61 ? -3.494 21.088 -14.766 1.00 0.00 562 ASN A O 17
ATOM 17621 N N . ARG A 1 62 ? -2.804 22.165 -12.898 1.00 0.00 563 ARG A N 17
ATOM 17622 C CA . ARG A 1 62 ? -1.989 23.156 -13.619 1.00 0.00 563 ARG A CA 17
ATOM 17623 C C . ARG A 1 62 ? -0.647 22.544 -14.059 1.00 0.00 563 ARG A C 17
ATOM 17624 O O . ARG A 1 62 ? -0.140 21.612 -13.429 1.00 0.00 563 ARG A O 17
ATOM 17645 N N . ASP A 1 63 ? -0.077 23.086 -15.140 1.00 0.00 564 ASP A N 17
ATOM 17646 C CA . ASP A 1 63 ? 1.219 22.613 -15.664 1.00 0.00 564 ASP A CA 17
ATOM 17647 C C . ASP A 1 63 ? 2.386 23.108 -14.777 1.00 0.00 564 ASP A C 17
ATOM 17648 O O . ASP A 1 63 ? 3.388 22.411 -14.613 1.00 0.00 564 ASP A O 17
ATOM 17657 N N . SER A 1 64 ? 2.228 24.301 -14.197 1.00 0.00 565 SER A N 17
ATOM 17658 C CA . SER A 1 64 ? 3.241 24.879 -13.299 1.00 0.00 565 SER A CA 17
ATOM 17659 C C . SER A 1 64 ? 3.042 24.382 -11.845 1.00 0.00 565 SER A C 17
ATOM 17660 O O . SER A 1 64 ? 1.940 23.979 -11.456 1.00 0.00 565 SER A O 17
ATOM 17668 N N . SER A 1 65 ? 4.119 24.419 -11.054 1.00 0.00 566 SER A N 17
ATOM 17669 C CA . SER A 1 65 ? 4.075 23.970 -9.648 1.00 0.00 566 SER A CA 17
ATOM 17670 C C . SER A 1 65 ? 3.192 24.903 -8.802 1.00 0.00 566 SER A C 17
ATOM 17671 O O . SER A 1 65 ? 3.494 26.095 -8.638 1.00 0.00 566 SER A O 17
ATOM 17681 N N . GLY A 1 1 ? 8.240 -4.967 -6.159 1.00 0.00 502 GLY A N 18
ATOM 17682 C CA . GLY A 1 1 ? 6.884 -4.334 -6.244 1.00 0.00 502 GLY A CA 18
ATOM 17683 C C . GLY A 1 1 ? 6.384 -4.207 -7.704 1.00 0.00 502 GLY A C 18
ATOM 17684 O O . GLY A 1 1 ? 7.099 -4.567 -8.651 1.00 0.00 502 GLY A O 18
ATOM 17690 N N . PRO A 1 2 ? 5.146 -3.698 -7.890 1.00 0.00 503 PRO A N 18
ATOM 17691 C CA . PRO A 1 2 ? 4.547 -3.525 -9.213 1.00 0.00 503 PRO A CA 18
ATOM 17692 C C . PRO A 1 2 ? 5.146 -2.329 -9.974 1.00 0.00 503 PRO A C 18
ATOM 17693 O O . PRO A 1 2 ? 5.787 -1.460 -9.381 1.00 0.00 503 PRO A O 18
ATOM 17704 N N . VAL A 1 3 ? 4.907 -2.286 -11.291 1.00 0.00 504 VAL A N 18
ATOM 17705 C CA . VAL A 1 3 ? 5.393 -1.178 -12.143 1.00 0.00 504 VAL A CA 18
ATOM 17706 C C . VAL A 1 3 ? 4.527 0.079 -11.953 1.00 0.00 504 VAL A C 18
ATOM 17707 O O . VAL A 1 3 ? 3.342 -0.015 -11.624 1.00 0.00 504 VAL A O 18
ATOM 17720 N N . GLN A 1 4 ? 5.129 1.251 -12.179 1.00 0.00 505 GLN A N 18
ATOM 17721 C CA . GLN A 1 4 ? 4.417 2.527 -12.061 1.00 0.00 505 GLN A CA 18
ATOM 17722 C C . GLN A 1 4 ? 3.622 2.823 -13.348 1.00 0.00 505 GLN A C 18
ATOM 17723 O O . GLN A 1 4 ? 4.201 2.982 -14.425 1.00 0.00 505 GLN A O 18
ATOM 17737 N N . ILE A 1 5 ? 2.291 2.900 -13.217 1.00 0.00 506 ILE A N 18
ATOM 17738 C CA . ILE A 1 5 ? 1.398 3.165 -14.364 1.00 0.00 506 ILE A CA 18
ATOM 17739 C C . ILE A 1 5 ? 0.004 3.603 -13.873 1.00 0.00 506 ILE A C 18
ATOM 17740 O O . ILE A 1 5 ? -0.426 3.229 -12.778 1.00 0.00 506 ILE A O 18
ATOM 17756 N N . ASP A 1 6 ? -0.686 4.408 -14.684 1.00 0.00 507 ASP A N 18
ATOM 17757 C CA . ASP A 1 6 ? -2.037 4.881 -14.350 1.00 0.00 507 ASP A CA 18
ATOM 17758 C C . ASP A 1 6 ? -3.062 3.723 -14.448 1.00 0.00 507 ASP A C 18
ATOM 17759 O O . ASP A 1 6 ? -2.958 2.864 -15.330 1.00 0.00 507 ASP A O 18
ATOM 17768 N N . PRO A 1 7 ? -4.084 3.715 -13.560 1.00 0.00 508 PRO A N 18
ATOM 17769 C CA . PRO A 1 7 ? -5.122 2.682 -13.558 1.00 0.00 508 PRO A CA 18
ATOM 17770 C C . PRO A 1 7 ? -6.093 2.818 -14.747 1.00 0.00 508 PRO A C 18
ATOM 17771 O O . PRO A 1 7 ? -6.832 1.887 -15.063 1.00 0.00 508 PRO A O 18
ATOM 17782 N N . TYR A 1 8 ? -6.080 3.991 -15.398 1.00 0.00 509 TYR A N 18
ATOM 17783 C CA . TYR A 1 8 ? -6.972 4.267 -16.538 1.00 0.00 509 TYR A CA 18
ATOM 17784 C C . TYR A 1 8 ? -6.350 3.777 -17.873 1.00 0.00 509 TYR A C 18
ATOM 17785 O O . TYR A 1 8 ? -6.971 3.892 -18.934 1.00 0.00 509 TYR A O 18
ATOM 17803 N N . LEU A 1 9 ? -5.117 3.247 -17.803 1.00 0.00 510 LEU A N 18
ATOM 17804 C CA . LEU A 1 9 ? -4.386 2.782 -18.996 1.00 0.00 510 LEU A CA 18
ATOM 17805 C C . LEU A 1 9 ? -3.879 1.338 -18.803 1.00 0.00 510 LEU A C 18
ATOM 17806 O O . LEU A 1 9 ? -3.889 0.807 -17.690 1.00 0.00 510 LEU A O 18
ATOM 17822 N N . GLU A 1 10 ? -3.414 0.729 -19.896 1.00 0.00 511 GLU A N 18
ATOM 17823 C CA . GLU A 1 10 ? -2.855 -0.628 -19.865 1.00 0.00 511 GLU A CA 18
ATOM 17824 C C . GLU A 1 10 ? -1.944 -0.860 -21.088 1.00 0.00 511 GLU A C 18
ATOM 17825 O O . GLU A 1 10 ? -2.061 -0.165 -22.100 1.00 0.00 511 GLU A O 18
ATOM 17837 N N . ASP A 1 11 ? -1.032 -1.832 -20.979 1.00 0.00 512 ASP A N 18
ATOM 17838 C CA . ASP A 1 11 ? -0.095 -2.158 -22.073 1.00 0.00 512 ASP A CA 18
ATOM 17839 C C . ASP A 1 11 ? -0.795 -3.022 -23.163 1.00 0.00 512 ASP A C 18
ATOM 17840 O O . ASP A 1 11 ? -0.331 -4.111 -23.510 1.00 0.00 512 ASP A O 18
ATOM 17849 N N . SER A 1 12 ? -1.934 -2.533 -23.660 1.00 0.00 513 SER A N 18
ATOM 17850 C CA . SER A 1 12 ? -2.735 -3.267 -24.650 1.00 0.00 513 SER A CA 18
ATOM 17851 C C . SER A 1 12 ? -2.181 -3.058 -26.073 1.00 0.00 513 SER A C 18
ATOM 17852 O O . SER A 1 12 ? -2.101 -1.926 -26.565 1.00 0.00 513 SER A O 18
ATOM 17860 N N . LEU A 1 13 ? -1.842 -4.167 -26.743 1.00 0.00 514 LEU A N 18
ATOM 17861 C CA . LEU A 1 13 ? -1.359 -4.129 -28.128 1.00 0.00 514 LEU A CA 18
ATOM 17862 C C . LEU A 1 13 ? -2.532 -3.914 -29.107 1.00 0.00 514 LEU A C 18
ATOM 17863 O O . LEU A 1 13 ? -3.617 -4.464 -28.916 1.00 0.00 514 LEU A O 18
ATOM 17879 N N . CYS A 1 14 ? -2.287 -3.142 -30.174 1.00 0.00 515 CYS A N 18
ATOM 17880 C CA . CYS A 1 14 ? -3.289 -2.933 -31.231 1.00 0.00 515 CYS A CA 18
ATOM 17881 C C . CYS A 1 14 ? -3.517 -4.236 -32.020 1.00 0.00 515 CYS A C 18
ATOM 17882 O O . CYS A 1 14 ? -2.596 -4.763 -32.642 1.00 0.00 515 CYS A O 18
ATOM 17889 N N . HIS A 1 15 ? -4.745 -4.758 -31.963 1.00 0.00 516 HIS A N 18
ATOM 17890 C CA . HIS A 1 15 ? -5.060 -6.085 -32.535 1.00 0.00 516 HIS A CA 18
ATOM 17891 C C . HIS A 1 15 ? -5.059 -6.061 -34.092 1.00 0.00 516 HIS A C 18
ATOM 17892 O O . HIS A 1 15 ? -5.048 -7.113 -34.734 1.00 0.00 516 HIS A O 18
ATOM 17906 N N . ILE A 1 16 ? -5.096 -4.855 -34.679 1.00 0.00 517 ILE A N 18
ATOM 17907 C CA . ILE A 1 16 ? -5.121 -4.699 -36.150 1.00 0.00 517 ILE A CA 18
ATOM 17908 C C . ILE A 1 16 ? -3.724 -4.946 -36.750 1.00 0.00 517 ILE A C 18
ATOM 17909 O O . ILE A 1 16 ? -3.558 -5.800 -37.622 1.00 0.00 517 ILE A O 18
ATOM 17925 N N . CYS A 1 17 ? -2.731 -4.173 -36.292 1.00 0.00 518 CYS A N 18
ATOM 17926 C CA . CYS A 1 17 ? -1.363 -4.255 -36.833 1.00 0.00 518 CYS A CA 18
ATOM 17927 C C . CYS A 1 17 ? -0.499 -5.265 -36.038 1.00 0.00 518 CYS A C 18
ATOM 17928 O O . CYS A 1 17 ? 0.423 -5.866 -36.589 1.00 0.00 518 CYS A O 18
ATOM 17935 N N . SER A 1 18 ? -0.812 -5.434 -34.742 1.00 0.00 519 SER A N 18
ATOM 17936 C CA . SER A 1 18 ? -0.111 -6.412 -33.865 1.00 0.00 519 SER A CA 18
ATOM 17937 C C . SER A 1 18 ? 1.407 -6.085 -33.740 1.00 0.00 519 SER A C 18
ATOM 17938 O O . SER A 1 18 ? 2.218 -6.968 -33.454 1.00 0.00 519 SER A O 18
ATOM 17946 N N . SER A 1 19 ? 1.772 -4.815 -33.971 1.00 0.00 520 SER A N 18
ATOM 17947 C CA . SER A 1 19 ? 3.191 -4.388 -33.949 1.00 0.00 520 SER A CA 18
ATOM 17948 C C . SER A 1 19 ? 3.442 -3.294 -32.879 1.00 0.00 520 SER A C 18
ATOM 17949 O O . SER A 1 19 ? 4.564 -3.146 -32.388 1.00 0.00 520 SER A O 18
ATOM 17957 N N . GLN A 1 20 ? 2.392 -2.530 -32.535 1.00 0.00 521 GLN A N 18
ATOM 17958 C CA . GLN A 1 20 ? 2.512 -1.397 -31.598 1.00 0.00 521 GLN A CA 18
ATOM 17959 C C . GLN A 1 20 ? 1.174 -1.160 -30.862 1.00 0.00 521 GLN A C 18
ATOM 17960 O O . GLN A 1 20 ? 0.105 -1.478 -31.389 1.00 0.00 521 GLN A O 18
ATOM 17974 N N . PRO A 1 21 ? 1.222 -0.566 -29.645 1.00 0.00 522 PRO A N 18
ATOM 17975 C CA . PRO A 1 21 ? 0.022 -0.200 -28.903 1.00 0.00 522 PRO A CA 18
ATOM 17976 C C . PRO A 1 21 ? -0.647 1.058 -29.479 1.00 0.00 522 PRO A C 18
ATOM 17977 O O . PRO A 1 21 ? 0.031 1.972 -29.953 1.00 0.00 522 PRO A O 18
ATOM 17988 N N . GLY A 1 22 ? -1.984 1.091 -29.436 1.00 0.00 523 GLY A N 18
ATOM 17989 C CA . GLY A 1 22 ? -2.739 2.226 -29.986 1.00 0.00 523 GLY A CA 18
ATOM 17990 C C . GLY A 1 22 ? -2.910 3.364 -28.953 1.00 0.00 523 GLY A C 18
ATOM 17991 O O . GLY A 1 22 ? -3.329 3.119 -27.818 1.00 0.00 523 GLY A O 18
ATOM 17995 N N . PRO A 1 23 ? -2.616 4.626 -29.350 1.00 0.00 524 PRO A N 18
ATOM 17996 C CA . PRO A 1 23 ? -2.771 5.786 -28.475 1.00 0.00 524 PRO A CA 18
ATOM 17997 C C . PRO A 1 23 ? -4.237 6.250 -28.363 1.00 0.00 524 PRO A C 18
ATOM 17998 O O . PRO A 1 23 ? -4.611 6.904 -27.389 1.00 0.00 524 PRO A O 18
ATOM 18009 N N . PHE A 1 24 ? -5.057 5.908 -29.372 1.00 0.00 525 PHE A N 18
ATOM 18010 C CA . PHE A 1 24 ? -6.472 6.298 -29.398 1.00 0.00 525 PHE A CA 18
ATOM 18011 C C . PHE A 1 24 ? -7.358 5.153 -28.894 1.00 0.00 525 PHE A C 18
ATOM 18012 O O . PHE A 1 24 ? -7.129 3.988 -29.226 1.00 0.00 525 PHE A O 18
ATOM 18029 N N . PHE A 1 25 ? -8.398 5.504 -28.124 1.00 0.00 526 PHE A N 18
ATOM 18030 C CA . PHE A 1 25 ? -9.359 4.518 -27.605 1.00 0.00 526 PHE A CA 18
ATOM 18031 C C . PHE A 1 25 ? -10.767 4.793 -28.153 1.00 0.00 526 PHE A C 18
ATOM 18032 O O . PHE A 1 25 ? -11.233 5.935 -28.150 1.00 0.00 526 PHE A O 18
ATOM 18049 N N . CYS A 1 26 ? -11.450 3.730 -28.588 1.00 0.00 527 CYS A N 18
ATOM 18050 C CA . CYS A 1 26 ? -12.839 3.827 -29.058 1.00 0.00 527 CYS A CA 18
ATOM 18051 C C . CYS A 1 26 ? -13.810 3.360 -27.962 1.00 0.00 527 CYS A C 18
ATOM 18052 O O . CYS A 1 26 ? -13.657 2.272 -27.417 1.00 0.00 527 CYS A O 18
ATOM 18059 N N . ARG A 1 27 ? -14.799 4.207 -27.632 1.00 0.00 528 ARG A N 18
ATOM 18060 C CA . ARG A 1 27 ? -15.724 3.940 -26.500 1.00 0.00 528 ARG A CA 18
ATOM 18061 C C . ARG A 1 27 ? -16.989 3.164 -26.951 1.00 0.00 528 ARG A C 18
ATOM 18062 O O . ARG A 1 27 ? -17.837 2.826 -26.124 1.00 0.00 528 ARG A O 18
ATOM 18083 N N . ASP A 1 28 ? -17.119 2.912 -28.257 1.00 0.00 529 ASP A N 18
ATOM 18084 C CA . ASP A 1 28 ? -18.303 2.224 -28.797 1.00 0.00 529 ASP A CA 18
ATOM 18085 C C . ASP A 1 28 ? -18.299 0.733 -28.410 1.00 0.00 529 ASP A C 18
ATOM 18086 O O . ASP A 1 28 ? -17.242 0.116 -28.298 1.00 0.00 529 ASP A O 18
ATOM 18095 N N . GLN A 1 29 ? -19.499 0.163 -28.240 1.00 0.00 530 GLN A N 18
ATOM 18096 C CA . GLN A 1 29 ? -19.647 -1.253 -27.864 1.00 0.00 530 GLN A CA 18
ATOM 18097 C C . GLN A 1 29 ? -19.141 -2.192 -28.989 1.00 0.00 530 GLN A C 18
ATOM 18098 O O . GLN A 1 29 ? -18.767 -3.335 -28.724 1.00 0.00 530 GLN A O 18
ATOM 18112 N N . VAL A 1 30 ? -19.122 -1.692 -30.236 1.00 0.00 531 VAL A N 18
ATOM 18113 C CA . VAL A 1 30 ? -18.629 -2.478 -31.388 1.00 0.00 531 VAL A CA 18
ATOM 18114 C C . VAL A 1 30 ? -17.106 -2.707 -31.282 1.00 0.00 531 VAL A C 18
ATOM 18115 O O . VAL A 1 30 ? -16.609 -3.784 -31.612 1.00 0.00 531 VAL A O 18
ATOM 18128 N N . CYS A 1 31 ? -16.377 -1.668 -30.845 1.00 0.00 532 CYS A N 18
ATOM 18129 C CA . CYS A 1 31 ? -14.906 -1.709 -30.784 1.00 0.00 532 CYS A CA 18
ATOM 18130 C C . CYS A 1 31 ? -14.416 -1.903 -29.330 1.00 0.00 532 CYS A C 18
ATOM 18131 O O . CYS A 1 31 ? -13.981 -2.995 -28.957 1.00 0.00 532 CYS A O 18
ATOM 18138 N N . PHE A 1 32 ? -14.474 -0.821 -28.529 1.00 0.00 533 PHE A N 18
ATOM 18139 C CA . PHE A 1 32 ? -14.038 -0.849 -27.117 1.00 0.00 533 PHE A CA 18
ATOM 18140 C C . PHE A 1 32 ? -12.568 -1.340 -26.999 1.00 0.00 533 PHE A C 18
ATOM 18141 O O . PHE A 1 32 ? -12.261 -2.240 -26.213 1.00 0.00 533 PHE A O 18
ATOM 18158 N N . LYS A 1 33 ? -11.679 -0.747 -27.814 1.00 0.00 534 LYS A N 18
ATOM 18159 C CA . LYS A 1 33 ? -10.267 -1.178 -27.887 1.00 0.00 534 LYS A CA 18
ATOM 18160 C C . LYS A 1 33 ? -9.348 -0.009 -28.325 1.00 0.00 534 LYS A C 18
ATOM 18161 O O . LYS A 1 33 ? -9.822 1.090 -28.632 1.00 0.00 534 LYS A O 18
ATOM 18180 N N . TYR A 1 34 ? -8.032 -0.273 -28.359 1.00 0.00 535 TYR A N 18
ATOM 18181 C CA . TYR A 1 34 ? -7.037 0.723 -28.800 1.00 0.00 535 TYR A CA 18
ATOM 18182 C C . TYR A 1 34 ? -6.719 0.557 -30.297 1.00 0.00 535 TYR A C 18
ATOM 18183 O O . TYR A 1 34 ? -6.692 -0.564 -30.815 1.00 0.00 535 TYR A O 18
ATOM 18201 N N . PHE A 1 35 ? -6.415 1.680 -30.969 1.00 0.00 536 PHE A N 18
ATOM 18202 C CA . PHE A 1 35 ? -6.054 1.666 -32.394 1.00 0.00 536 PHE A CA 18
ATOM 18203 C C . PHE A 1 35 ? -5.021 2.760 -32.710 1.00 0.00 536 PHE A C 18
ATOM 18204 O O . PHE A 1 35 ? -5.060 3.850 -32.136 1.00 0.00 536 PHE A O 18
ATOM 18221 N N . CYS A 1 36 ? -4.140 2.478 -33.678 1.00 0.00 537 CYS A N 18
ATOM 18222 C CA . CYS A 1 36 ? -3.218 3.494 -34.224 1.00 0.00 537 CYS A CA 18
ATOM 18223 C C . CYS A 1 36 ? -3.951 4.385 -35.252 1.00 0.00 537 CYS A C 18
ATOM 18224 O O . CYS A 1 36 ? -5.106 4.140 -35.571 1.00 0.00 537 CYS A O 18
ATOM 18231 N N . ARG A 1 37 ? -3.259 5.405 -35.777 1.00 0.00 538 ARG A N 18
ATOM 18232 C CA . ARG A 1 37 ? -3.871 6.352 -36.745 1.00 0.00 538 ARG A CA 18
ATOM 18233 C C . ARG A 1 37 ? -4.410 5.608 -37.991 1.00 0.00 538 ARG A C 18
ATOM 18234 O O . ARG A 1 37 ? -5.570 5.772 -38.367 1.00 0.00 538 ARG A O 18
ATOM 18255 N N . SER A 1 38 ? -3.557 4.795 -38.616 1.00 0.00 539 SER A N 18
ATOM 18256 C CA . SER A 1 38 ? -3.937 4.052 -39.839 1.00 0.00 539 SER A CA 18
ATOM 18257 C C . SER A 1 38 ? -4.941 2.926 -39.516 1.00 0.00 539 SER A C 18
ATOM 18258 O O . SER A 1 38 ? -5.850 2.648 -40.299 1.00 0.00 539 SER A O 18
ATOM 18266 N N . CYS A 1 39 ? -4.772 2.294 -38.348 1.00 0.00 540 CYS A N 18
ATOM 18267 C CA . CYS A 1 39 ? -5.656 1.200 -37.911 1.00 0.00 540 CYS A CA 18
ATOM 18268 C C . CYS A 1 39 ? -7.061 1.730 -37.571 1.00 0.00 540 CYS A C 18
ATOM 18269 O O . CYS A 1 39 ? -8.063 1.075 -37.850 1.00 0.00 540 CYS A O 18
ATOM 18276 N N . TRP A 1 40 ? -7.117 2.930 -36.989 1.00 0.00 541 TRP A N 18
ATOM 18277 C CA . TRP A 1 40 ? -8.380 3.585 -36.663 1.00 0.00 541 TRP A CA 18
ATOM 18278 C C . TRP A 1 40 ? -9.153 3.926 -37.941 1.00 0.00 541 TRP A C 18
ATOM 18279 O O . TRP A 1 40 ? -10.345 3.633 -38.052 1.00 0.00 541 TRP A O 18
ATOM 18300 N N . HIS A 1 41 ? -8.451 4.499 -38.925 1.00 0.00 542 HIS A N 18
ATOM 18301 C CA . HIS A 1 41 ? -9.048 4.814 -40.224 1.00 0.00 542 HIS A CA 18
ATOM 18302 C C . HIS A 1 41 ? -9.638 3.545 -40.879 1.00 0.00 542 HIS A C 18
ATOM 18303 O O . HIS A 1 41 ? -10.777 3.552 -41.346 1.00 0.00 542 HIS A O 18
ATOM 18317 N N . TRP A 1 42 ? -8.872 2.443 -40.849 1.00 0.00 543 TRP A N 18
ATOM 18318 C CA . TRP A 1 42 ? -9.324 1.163 -41.414 1.00 0.00 543 TRP A CA 18
ATOM 18319 C C . TRP A 1 42 ? -10.563 0.629 -40.658 1.00 0.00 543 TRP A C 18
ATOM 18320 O O . TRP A 1 42 ? -11.533 0.185 -41.275 1.00 0.00 543 TRP A O 18
ATOM 18341 N N . ARG A 1 43 ? -10.517 0.686 -39.317 1.00 0.00 544 ARG A N 18
ATOM 18342 C CA . ARG A 1 43 ? -11.588 0.131 -38.470 1.00 0.00 544 ARG A CA 18
ATOM 18343 C C . ARG A 1 43 ? -12.922 0.861 -38.705 1.00 0.00 544 ARG A C 18
ATOM 18344 O O . ARG A 1 43 ? -13.978 0.231 -38.765 1.00 0.00 544 ARG A O 18
ATOM 18365 N N . HIS A 1 44 ? -12.870 2.190 -38.781 1.00 0.00 545 HIS A N 18
ATOM 18366 C CA . HIS A 1 44 ? -14.093 3.016 -38.815 1.00 0.00 545 HIS A CA 18
ATOM 18367 C C . HIS A 1 44 ? -14.504 3.380 -40.274 1.00 0.00 545 HIS A C 18
ATOM 18368 O O . HIS A 1 44 ? -15.489 4.089 -40.486 1.00 0.00 545 HIS A O 18
ATOM 18382 N N . SER A 1 45 ? -13.786 2.829 -41.263 1.00 0.00 546 SER A N 18
ATOM 18383 C CA . SER A 1 45 ? -14.191 2.950 -42.684 1.00 0.00 546 SER A CA 18
ATOM 18384 C C . SER A 1 45 ? -15.471 2.139 -42.956 1.00 0.00 546 SER A C 18
ATOM 18385 O O . SER A 1 45 ? -16.277 2.500 -43.817 1.00 0.00 546 SER A O 18
ATOM 18393 N N . MET A 1 46 ? -15.640 1.034 -42.213 1.00 0.00 547 MET A N 18
ATOM 18394 C CA . MET A 1 46 ? -16.828 0.178 -42.332 1.00 0.00 547 MET A CA 18
ATOM 18395 C C . MET A 1 46 ? -18.114 0.985 -42.058 1.00 0.00 547 MET A C 18
ATOM 18396 O O . MET A 1 46 ? -18.212 1.697 -41.055 1.00 0.00 547 MET A O 18
ATOM 18410 N N . GLU A 1 47 ? -19.101 0.846 -42.950 1.00 0.00 548 GLU A N 18
ATOM 18411 C CA . GLU A 1 47 ? -20.384 1.538 -42.802 1.00 0.00 548 GLU A CA 18
ATOM 18412 C C . GLU A 1 47 ? -21.111 1.070 -41.527 1.00 0.00 548 GLU A C 18
ATOM 18413 O O . GLU A 1 47 ? -21.124 -0.123 -41.208 1.00 0.00 548 GLU A O 18
ATOM 18425 N N . GLY A 1 48 ? -21.705 2.029 -40.802 1.00 0.00 549 GLY A N 18
ATOM 18426 C CA . GLY A 1 48 ? -22.406 1.725 -39.542 1.00 0.00 549 GLY A CA 18
ATOM 18427 C C . GLY A 1 48 ? -21.563 2.072 -38.304 1.00 0.00 549 GLY A C 18
ATOM 18428 O O . GLY A 1 48 ? -22.083 2.121 -37.193 1.00 0.00 549 GLY A O 18
ATOM 18432 N N . LEU A 1 49 ? -20.253 2.313 -38.512 1.00 0.00 550 LEU A N 18
ATOM 18433 C CA . LEU A 1 49 ? -19.336 2.708 -37.417 1.00 0.00 550 LEU A CA 18
ATOM 18434 C C . LEU A 1 49 ? -18.850 4.177 -37.596 1.00 0.00 550 LEU A C 18
ATOM 18435 O O . LEU A 1 49 ? -17.933 4.625 -36.904 1.00 0.00 550 LEU A O 18
ATOM 18451 N N . ARG A 1 50 ? -19.467 4.908 -38.538 1.00 0.00 551 ARG A N 18
ATOM 18452 C CA . ARG A 1 50 ? -19.049 6.291 -38.863 1.00 0.00 551 ARG A CA 18
ATOM 18453 C C . ARG A 1 50 ? -19.361 7.273 -37.698 1.00 0.00 551 ARG A C 18
ATOM 18454 O O . ARG A 1 50 ? -18.895 8.412 -37.699 1.00 0.00 551 ARG A O 18
ATOM 18475 N N . HIS A 1 51 ? -20.158 6.817 -36.721 1.00 0.00 552 HIS A N 18
ATOM 18476 C CA . HIS A 1 51 ? -20.561 7.658 -35.576 1.00 0.00 552 HIS A CA 18
ATOM 18477 C C . HIS A 1 51 ? -19.523 7.582 -34.410 1.00 0.00 552 HIS A C 18
ATOM 18478 O O . HIS A 1 51 ? -19.688 8.239 -33.380 1.00 0.00 552 HIS A O 18
ATOM 18492 N N . HIS A 1 52 ? -18.476 6.765 -34.586 1.00 0.00 553 HIS A N 18
ATOM 18493 C CA . HIS A 1 52 ? -17.444 6.576 -33.547 1.00 0.00 553 HIS A CA 18
ATOM 18494 C C . HIS A 1 52 ? -16.479 7.793 -33.494 1.00 0.00 553 HIS A C 18
ATOM 18495 O O . HIS A 1 52 ? -16.275 8.483 -34.497 1.00 0.00 553 HIS A O 18
ATOM 18509 N N . SER A 1 53 ? -15.860 8.010 -32.324 1.00 0.00 554 SER A N 18
ATOM 18510 C CA . SER A 1 53 ? -14.894 9.116 -32.135 1.00 0.00 554 SER A CA 18
ATOM 18511 C C . SER A 1 53 ? -13.733 8.675 -31.205 1.00 0.00 554 SER A C 18
ATOM 18512 O O . SER A 1 53 ? -13.959 7.981 -30.205 1.00 0.00 554 SER A O 18
ATOM 18520 N N . PRO A 1 54 ? -12.477 9.074 -31.535 1.00 0.00 555 PRO A N 18
ATOM 18521 C CA . PRO A 1 54 ? -11.297 8.681 -30.770 1.00 0.00 555 PRO A CA 18
ATOM 18522 C C . PRO A 1 54 ? -11.086 9.555 -29.530 1.00 0.00 555 PRO A C 18
ATOM 18523 O O . PRO A 1 54 ? -10.886 10.767 -29.640 1.00 0.00 555 PRO A O 18
ATOM 18534 N N . LEU A 1 55 ? -11.080 8.921 -28.353 1.00 0.00 556 LEU A N 18
ATOM 18535 C CA . LEU A 1 55 ? -10.756 9.608 -27.104 1.00 0.00 556 LEU A CA 18
ATOM 18536 C C . LEU A 1 55 ? -9.241 9.793 -26.965 1.00 0.00 556 LEU A C 18
ATOM 18537 O O . LEU A 1 55 ? -8.454 8.982 -27.469 1.00 0.00 556 LEU A O 18
ATOM 18553 N N . MET A 1 56 ? -8.841 10.869 -26.278 1.00 0.00 557 MET A N 18
ATOM 18554 C CA . MET A 1 56 ? -7.418 11.212 -26.112 1.00 0.00 557 MET A CA 18
ATOM 18555 C C . MET A 1 56 ? -7.130 11.672 -24.676 1.00 0.00 557 MET A C 18
ATOM 18556 O O . MET A 1 56 ? -7.967 12.320 -24.037 1.00 0.00 557 MET A O 18
ATOM 18570 N N . ARG A 1 57 ? -5.926 11.351 -24.184 1.00 0.00 558 ARG A N 18
ATOM 18571 C CA . ARG A 1 57 ? -5.492 11.753 -22.834 1.00 0.00 558 ARG A CA 18
ATOM 18572 C C . ARG A 1 57 ? -5.167 13.261 -22.787 1.00 0.00 558 ARG A C 18
ATOM 18573 O O . ARG A 1 57 ? -4.807 13.863 -23.801 1.00 0.00 558 ARG A O 18
ATOM 18594 N N . ASN A 1 58 ? -5.314 13.860 -21.600 1.00 0.00 559 ASN A N 18
ATOM 18595 C CA . ASN A 1 58 ? -5.124 15.314 -21.426 1.00 0.00 559 ASN A CA 18
ATOM 18596 C C . ASN A 1 58 ? -3.619 15.687 -21.402 1.00 0.00 559 ASN A C 18
ATOM 18597 O O . ASN A 1 58 ? -3.242 16.788 -21.811 1.00 0.00 559 ASN A O 18
ATOM 18608 N N . GLN A 1 59 ? -2.778 14.771 -20.903 1.00 0.00 560 GLN A N 18
ATOM 18609 C CA . GLN A 1 59 ? -1.334 15.019 -20.786 1.00 0.00 560 GLN A CA 18
ATOM 18610 C C . GLN A 1 59 ? -0.631 14.778 -22.132 1.00 0.00 560 GLN A C 18
ATOM 18611 O O . GLN A 1 59 ? -0.615 13.659 -22.645 1.00 0.00 560 GLN A O 18
ATOM 18625 N N . LYS A 1 60 ? -0.038 15.842 -22.689 1.00 0.00 561 LYS A N 18
ATOM 18626 C CA . LYS A 1 60 ? 0.670 15.758 -23.979 1.00 0.00 561 LYS A CA 18
ATOM 18627 C C . LYS A 1 60 ? 2.033 15.040 -23.820 1.00 0.00 561 LYS A C 18
ATOM 18628 O O . LYS A 1 60 ? 2.515 14.390 -24.752 1.00 0.00 561 LYS A O 18
ATOM 18647 N N . ASN A 1 61 ? 2.641 15.167 -22.632 1.00 0.00 562 ASN A N 18
ATOM 18648 C CA . ASN A 1 61 ? 3.948 14.559 -22.348 1.00 0.00 562 ASN A CA 18
ATOM 18649 C C . ASN A 1 61 ? 4.162 14.412 -20.821 1.00 0.00 562 ASN A C 18
ATOM 18650 O O . ASN A 1 61 ? 3.552 15.130 -20.027 1.00 0.00 562 ASN A O 18
ATOM 18661 N N . ARG A 1 62 ? 5.056 13.490 -20.429 1.00 0.00 563 ARG A N 18
ATOM 18662 C CA . ARG A 1 62 ? 5.360 13.242 -19.002 1.00 0.00 563 ARG A CA 18
ATOM 18663 C C . ARG A 1 62 ? 6.000 14.486 -18.333 1.00 0.00 563 ARG A C 18
ATOM 18664 O O . ARG A 1 62 ? 5.955 14.632 -17.114 1.00 0.00 563 ARG A O 18
ATOM 18685 N N . ASP A 1 63 ? 6.594 15.371 -19.147 1.00 0.00 564 ASP A N 18
ATOM 18686 C CA . ASP A 1 63 ? 7.274 16.576 -18.636 1.00 0.00 564 ASP A CA 18
ATOM 18687 C C . ASP A 1 63 ? 6.286 17.511 -17.890 1.00 0.00 564 ASP A C 18
ATOM 18688 O O . ASP A 1 63 ? 6.666 18.193 -16.939 1.00 0.00 564 ASP A O 18
ATOM 18697 N N . SER A 1 64 ? 5.019 17.525 -18.331 1.00 0.00 565 SER A N 18
ATOM 18698 C CA . SER A 1 64 ? 3.985 18.393 -17.723 1.00 0.00 565 SER A CA 18
ATOM 18699 C C . SER A 1 64 ? 3.135 17.616 -16.679 1.00 0.00 565 SER A C 18
ATOM 18700 O O . SER A 1 64 ? 2.144 18.139 -16.162 1.00 0.00 565 SER A O 18
ATOM 18708 N N . SER A 1 65 ? 3.545 16.379 -16.364 1.00 0.00 566 SER A N 18
ATOM 18709 C CA . SER A 1 65 ? 2.846 15.550 -15.361 1.00 0.00 566 SER A CA 18
ATOM 18710 C C . SER A 1 65 ? 3.505 15.693 -13.980 1.00 0.00 566 SER A C 18
ATOM 18711 O O . SER A 1 65 ? 4.690 15.375 -13.801 1.00 0.00 566 SER A O 18
ATOM 18721 N N . GLY A 1 1 ? 20.287 13.450 -39.590 1.00 0.00 502 GLY A N 19
ATOM 18722 C CA . GLY A 1 1 ? 20.337 11.958 -39.441 1.00 0.00 502 GLY A CA 19
ATOM 18723 C C . GLY A 1 1 ? 19.162 11.254 -40.164 1.00 0.00 502 GLY A C 19
ATOM 18724 O O . GLY A 1 1 ? 18.305 11.915 -40.769 1.00 0.00 502 GLY A O 19
ATOM 18730 N N . PRO A 1 2 ? 19.123 9.904 -40.106 1.00 0.00 503 PRO A N 19
ATOM 18731 C CA . PRO A 1 2 ? 18.071 9.112 -40.744 1.00 0.00 503 PRO A CA 19
ATOM 18732 C C . PRO A 1 2 ? 16.742 9.183 -39.974 1.00 0.00 503 PRO A C 19
ATOM 18733 O O . PRO A 1 2 ? 16.711 9.554 -38.800 1.00 0.00 503 PRO A O 19
ATOM 18744 N N . VAL A 1 3 ? 15.650 8.794 -40.643 1.00 0.00 504 VAL A N 19
ATOM 18745 C CA . VAL A 1 3 ? 14.312 8.776 -40.018 1.00 0.00 504 VAL A CA 19
ATOM 18746 C C . VAL A 1 3 ? 14.176 7.570 -39.079 1.00 0.00 504 VAL A C 19
ATOM 18747 O O . VAL A 1 3 ? 14.402 6.428 -39.483 1.00 0.00 504 VAL A O 19
ATOM 18760 N N . GLN A 1 4 ? 13.801 7.839 -37.822 1.00 0.00 505 GLN A N 19
ATOM 18761 C CA . GLN A 1 4 ? 13.626 6.786 -36.810 1.00 0.00 505 GLN A CA 19
ATOM 18762 C C . GLN A 1 4 ? 12.426 7.107 -35.902 1.00 0.00 505 GLN A C 19
ATOM 18763 O O . GLN A 1 4 ? 12.069 8.274 -35.714 1.00 0.00 505 GLN A O 19
ATOM 18777 N N . ILE A 1 5 ? 11.819 6.060 -35.326 1.00 0.00 506 ILE A N 19
ATOM 18778 C CA . ILE A 1 5 ? 10.657 6.217 -34.428 1.00 0.00 506 ILE A CA 19
ATOM 18779 C C . ILE A 1 5 ? 10.491 4.974 -33.531 1.00 0.00 506 ILE A C 19
ATOM 18780 O O . ILE A 1 5 ? 10.849 3.860 -33.923 1.00 0.00 506 ILE A O 19
ATOM 18796 N N . ASP A 1 6 ? 9.957 5.184 -32.324 1.00 0.00 507 ASP A N 19
ATOM 18797 C CA . ASP A 1 6 ? 9.744 4.096 -31.357 1.00 0.00 507 ASP A CA 19
ATOM 18798 C C . ASP A 1 6 ? 8.615 4.473 -30.358 1.00 0.00 507 ASP A C 19
ATOM 18799 O O . ASP A 1 6 ? 8.617 5.576 -29.799 1.00 0.00 507 ASP A O 19
ATOM 18808 N N . PRO A 1 7 ? 7.629 3.564 -30.144 1.00 0.00 508 PRO A N 19
ATOM 18809 C CA . PRO A 1 7 ? 6.500 3.823 -29.255 1.00 0.00 508 PRO A CA 19
ATOM 18810 C C . PRO A 1 7 ? 6.903 3.758 -27.774 1.00 0.00 508 PRO A C 19
ATOM 18811 O O . PRO A 1 7 ? 7.452 2.758 -27.313 1.00 0.00 508 PRO A O 19
ATOM 18822 N N . TYR A 1 8 ? 6.625 4.842 -27.038 1.00 0.00 509 TYR A N 19
ATOM 18823 C CA . TYR A 1 8 ? 7.008 4.944 -25.615 1.00 0.00 509 TYR A CA 19
ATOM 18824 C C . TYR A 1 8 ? 5.865 4.455 -24.685 1.00 0.00 509 TYR A C 19
ATOM 18825 O O . TYR A 1 8 ? 6.019 4.432 -23.460 1.00 0.00 509 TYR A O 19
ATOM 18843 N N . LEU A 1 9 ? 4.730 4.066 -25.281 1.00 0.00 510 LEU A N 19
ATOM 18844 C CA . LEU A 1 9 ? 3.570 3.583 -24.517 1.00 0.00 510 LEU A CA 19
ATOM 18845 C C . LEU A 1 9 ? 3.815 2.152 -24.005 1.00 0.00 510 LEU A C 19
ATOM 18846 O O . LEU A 1 9 ? 4.118 1.247 -24.785 1.00 0.00 510 LEU A O 19
ATOM 18862 N N . GLU A 1 10 ? 3.638 1.956 -22.695 1.00 0.00 511 GLU A N 19
ATOM 18863 C CA . GLU A 1 10 ? 3.754 0.619 -22.072 1.00 0.00 511 GLU A CA 19
ATOM 18864 C C . GLU A 1 10 ? 2.351 -0.019 -21.870 1.00 0.00 511 GLU A C 19
ATOM 18865 O O . GLU A 1 10 ? 2.203 -1.003 -21.140 1.00 0.00 511 GLU A O 19
ATOM 18877 N N . ASP A 1 11 ? 1.331 0.579 -22.502 1.00 0.00 512 ASP A N 19
ATOM 18878 C CA . ASP A 1 11 ? -0.063 0.137 -22.346 1.00 0.00 512 ASP A CA 19
ATOM 18879 C C . ASP A 1 11 ? -0.417 -0.978 -23.374 1.00 0.00 512 ASP A C 19
ATOM 18880 O O . ASP A 1 11 ? 0.466 -1.671 -23.888 1.00 0.00 512 ASP A O 19
ATOM 18889 N N . SER A 1 12 ? -1.716 -1.188 -23.587 1.00 0.00 513 SER A N 19
ATOM 18890 C CA . SER A 1 12 ? -2.208 -2.334 -24.379 1.00 0.00 513 SER A CA 19
ATOM 18891 C C . SER A 1 12 ? -1.733 -2.260 -25.852 1.00 0.00 513 SER A C 19
ATOM 18892 O O . SER A 1 12 ? -1.618 -1.177 -26.437 1.00 0.00 513 SER A O 19
ATOM 18900 N N . LEU A 1 13 ? -1.503 -3.440 -26.450 1.00 0.00 514 LEU A N 19
ATOM 18901 C CA . LEU A 1 13 ? -1.089 -3.549 -27.856 1.00 0.00 514 LEU A CA 19
ATOM 18902 C C . LEU A 1 13 ? -2.305 -3.402 -28.797 1.00 0.00 514 LEU A C 19
ATOM 18903 O O . LEU A 1 13 ? -3.387 -3.914 -28.509 1.00 0.00 514 LEU A O 19
ATOM 18919 N N . CYS A 1 14 ? -2.095 -2.747 -29.949 1.00 0.00 515 CYS A N 19
ATOM 18920 C CA . CYS A 1 14 ? -3.130 -2.666 -30.993 1.00 0.00 515 CYS A CA 19
ATOM 18921 C C . CYS A 1 14 ? -3.376 -4.054 -31.611 1.00 0.00 515 CYS A C 19
ATOM 18922 O O . CYS A 1 14 ? -2.469 -4.654 -32.187 1.00 0.00 515 CYS A O 19
ATOM 18929 N N . HIS A 1 15 ? -4.603 -4.558 -31.473 1.00 0.00 516 HIS A N 19
ATOM 18930 C CA . HIS A 1 15 ? -4.936 -5.933 -31.896 1.00 0.00 516 HIS A CA 19
ATOM 18931 C C . HIS A 1 15 ? -5.012 -6.057 -33.446 1.00 0.00 516 HIS A C 19
ATOM 18932 O O . HIS A 1 15 ? -4.944 -7.161 -33.988 1.00 0.00 516 HIS A O 19
ATOM 18946 N N . ILE A 1 16 ? -5.169 -4.918 -34.138 1.00 0.00 517 ILE A N 19
ATOM 18947 C CA . ILE A 1 16 ? -5.288 -4.908 -35.614 1.00 0.00 517 ILE A CA 19
ATOM 18948 C C . ILE A 1 16 ? -3.937 -5.241 -36.275 1.00 0.00 517 ILE A C 19
ATOM 18949 O O . ILE A 1 16 ? -3.830 -6.206 -37.030 1.00 0.00 517 ILE A O 19
ATOM 18965 N N . CYS A 1 17 ? -2.914 -4.421 -35.996 1.00 0.00 518 CYS A N 19
ATOM 18966 C CA . CYS A 1 17 ? -1.588 -4.588 -36.615 1.00 0.00 518 CYS A CA 19
ATOM 18967 C C . CYS A 1 17 ? -0.675 -5.500 -35.760 1.00 0.00 518 CYS A C 19
ATOM 18968 O O . CYS A 1 17 ? 0.230 -6.146 -36.288 1.00 0.00 518 CYS A O 19
ATOM 18975 N N . SER A 1 18 ? -0.916 -5.526 -34.436 1.00 0.00 519 SER A N 19
ATOM 18976 C CA . SER A 1 18 ? -0.141 -6.385 -33.491 1.00 0.00 519 SER A CA 19
ATOM 18977 C C . SER A 1 18 ? 1.383 -6.056 -33.537 1.00 0.00 519 SER A C 19
ATOM 18978 O O . SER A 1 18 ? 2.216 -6.893 -33.187 1.00 0.00 519 SER A O 19
ATOM 18986 N N . SER A 1 19 ? 1.724 -4.840 -33.991 1.00 0.00 520 SER A N 19
ATOM 18987 C CA . SER A 1 19 ? 3.140 -4.439 -34.181 1.00 0.00 520 SER A CA 19
ATOM 18988 C C . SER A 1 19 ? 3.521 -3.242 -33.272 1.00 0.00 520 SER A C 19
ATOM 18989 O O . SER A 1 19 ? 4.699 -2.897 -33.153 1.00 0.00 520 SER A O 19
ATOM 18997 N N . GLN A 1 20 ? 2.514 -2.617 -32.640 1.00 0.00 521 GLN A N 19
ATOM 18998 C CA . GLN A 1 20 ? 2.732 -1.436 -31.787 1.00 0.00 521 GLN A CA 19
ATOM 18999 C C . GLN A 1 20 ? 1.450 -1.101 -30.988 1.00 0.00 521 GLN A C 19
ATOM 19000 O O . GLN A 1 20 ? 0.343 -1.464 -31.398 1.00 0.00 521 GLN A O 19
ATOM 19014 N N . PRO A 1 21 ? 1.591 -0.404 -29.837 1.00 0.00 522 PRO A N 19
ATOM 19015 C CA . PRO A 1 21 ? 0.451 0.021 -29.030 1.00 0.00 522 PRO A CA 19
ATOM 19016 C C . PRO A 1 21 ? -0.337 1.153 -29.697 1.00 0.00 522 PRO A C 19
ATOM 19017 O O . PRO A 1 21 ? 0.245 2.059 -30.293 1.00 0.00 522 PRO A O 19
ATOM 19028 N N . GLY A 1 22 ? -1.672 1.086 -29.594 1.00 0.00 523 GLY A N 19
ATOM 19029 C CA . GLY A 1 22 ? -2.544 2.091 -30.222 1.00 0.00 523 GLY A CA 19
ATOM 19030 C C . GLY A 1 22 ? -2.775 3.311 -29.301 1.00 0.00 523 GLY A C 19
ATOM 19031 O O . GLY A 1 22 ? -3.340 3.171 -28.215 1.00 0.00 523 GLY A O 19
ATOM 19035 N N . PRO A 1 23 ? -2.366 4.532 -29.743 1.00 0.00 524 PRO A N 19
ATOM 19036 C CA . PRO A 1 23 ? -2.560 5.759 -28.963 1.00 0.00 524 PRO A CA 19
ATOM 19037 C C . PRO A 1 23 ? -4.049 6.111 -28.767 1.00 0.00 524 PRO A C 19
ATOM 19038 O O . PRO A 1 23 ? -4.402 6.829 -27.831 1.00 0.00 524 PRO A O 19
ATOM 19049 N N . PHE A 1 24 ? -4.911 5.612 -29.670 1.00 0.00 525 PHE A N 19
ATOM 19050 C CA . PHE A 1 24 ? -6.347 5.910 -29.630 1.00 0.00 525 PHE A CA 19
ATOM 19051 C C . PHE A 1 24 ? -7.135 4.725 -29.052 1.00 0.00 525 PHE A C 19
ATOM 19052 O O . PHE A 1 24 ? -6.811 3.564 -29.308 1.00 0.00 525 PHE A O 19
ATOM 19069 N N . PHE A 1 25 ? -8.222 5.038 -28.334 1.00 0.00 526 PHE A N 19
ATOM 19070 C CA . PHE A 1 25 ? -9.161 4.021 -27.852 1.00 0.00 526 PHE A CA 19
ATOM 19071 C C . PHE A 1 25 ? -10.594 4.411 -28.221 1.00 0.00 526 PHE A C 19
ATOM 19072 O O . PHE A 1 25 ? -11.021 5.543 -27.979 1.00 0.00 526 PHE A O 19
ATOM 19089 N N . CYS A 1 26 ? -11.332 3.468 -28.811 1.00 0.00 527 CYS A N 19
ATOM 19090 C CA . CYS A 1 26 ? -12.717 3.710 -29.227 1.00 0.00 527 CYS A CA 19
ATOM 19091 C C . CYS A 1 26 ? -13.692 3.197 -28.166 1.00 0.00 527 CYS A C 19
ATOM 19092 O O . CYS A 1 26 ? -13.738 2.005 -27.885 1.00 0.00 527 CYS A O 19
ATOM 19099 N N . ARG A 1 27 ? -14.462 4.117 -27.573 1.00 0.00 528 ARG A N 19
ATOM 19100 C CA . ARG A 1 27 ? -15.355 3.786 -26.441 1.00 0.00 528 ARG A CA 19
ATOM 19101 C C . ARG A 1 27 ? -16.754 3.304 -26.926 1.00 0.00 528 ARG A C 19
ATOM 19102 O O . ARG A 1 27 ? -17.667 3.125 -26.118 1.00 0.00 528 ARG A O 19
ATOM 19123 N N . ASP A 1 28 ? -16.892 3.047 -28.234 1.00 0.00 529 ASP A N 19
ATOM 19124 C CA . ASP A 1 28 ? -18.127 2.455 -28.783 1.00 0.00 529 ASP A CA 19
ATOM 19125 C C . ASP A 1 28 ? -18.217 0.957 -28.416 1.00 0.00 529 ASP A C 19
ATOM 19126 O O . ASP A 1 28 ? -17.201 0.266 -28.341 1.00 0.00 529 ASP A O 19
ATOM 19135 N N . GLN A 1 29 ? -19.447 0.465 -28.214 1.00 0.00 530 GLN A N 19
ATOM 19136 C CA . GLN A 1 29 ? -19.677 -0.942 -27.841 1.00 0.00 530 GLN A CA 19
ATOM 19137 C C . GLN A 1 29 ? -19.238 -1.913 -28.974 1.00 0.00 530 GLN A C 19
ATOM 19138 O O . GLN A 1 29 ? -18.961 -3.085 -28.718 1.00 0.00 530 GLN A O 19
ATOM 19152 N N . VAL A 1 30 ? -19.165 -1.405 -30.216 1.00 0.00 531 VAL A N 19
ATOM 19153 C CA . VAL A 1 30 ? -18.732 -2.220 -31.373 1.00 0.00 531 VAL A CA 19
ATOM 19154 C C . VAL A 1 30 ? -17.217 -2.514 -31.303 1.00 0.00 531 VAL A C 19
ATOM 19155 O O . VAL A 1 30 ? -16.764 -3.583 -31.716 1.00 0.00 531 VAL A O 19
ATOM 19168 N N . CYS A 1 31 ? -16.442 -1.533 -30.819 1.00 0.00 532 CYS A N 19
ATOM 19169 C CA . CYS A 1 31 ? -14.973 -1.632 -30.790 1.00 0.00 532 CYS A CA 19
ATOM 19170 C C . CYS A 1 31 ? -14.464 -1.922 -29.359 1.00 0.00 532 CYS A C 19
ATOM 19171 O O . CYS A 1 31 ? -14.161 -3.070 -29.025 1.00 0.00 532 CYS A O 19
ATOM 19178 N N . PHE A 1 32 ? -14.343 -0.861 -28.537 1.00 0.00 533 PHE A N 19
ATOM 19179 C CA . PHE A 1 32 ? -13.853 -0.983 -27.148 1.00 0.00 533 PHE A CA 19
ATOM 19180 C C . PHE A 1 32 ? -12.430 -1.602 -27.117 1.00 0.00 533 PHE A C 19
ATOM 19181 O O . PHE A 1 32 ? -12.156 -2.527 -26.348 1.00 0.00 533 PHE A O 19
ATOM 19198 N N . LYS A 1 33 ? -11.539 -1.086 -27.983 1.00 0.00 534 LYS A N 19
ATOM 19199 C CA . LYS A 1 33 ? -10.171 -1.623 -28.120 1.00 0.00 534 LYS A CA 19
ATOM 19200 C C . LYS A 1 33 ? -9.173 -0.514 -28.544 1.00 0.00 534 LYS A C 19
ATOM 19201 O O . LYS A 1 33 ? -9.564 0.632 -28.789 1.00 0.00 534 LYS A O 19
ATOM 19220 N N . TYR A 1 34 ? -7.884 -0.876 -28.613 1.00 0.00 535 TYR A N 19
ATOM 19221 C CA . TYR A 1 34 ? -6.810 0.073 -28.972 1.00 0.00 535 TYR A CA 19
ATOM 19222 C C . TYR A 1 34 ? -6.589 0.103 -30.497 1.00 0.00 535 TYR A C 19
ATOM 19223 O O . TYR A 1 34 ? -6.675 -0.930 -31.165 1.00 0.00 535 TYR A O 19
ATOM 19241 N N . PHE A 1 35 ? -6.263 1.293 -31.028 1.00 0.00 536 PHE A N 19
ATOM 19242 C CA . PHE A 1 35 ? -6.042 1.473 -32.469 1.00 0.00 536 PHE A CA 19
ATOM 19243 C C . PHE A 1 35 ? -4.948 2.519 -32.733 1.00 0.00 536 PHE A C 19
ATOM 19244 O O . PHE A 1 35 ? -4.838 3.514 -32.014 1.00 0.00 536 PHE A O 19
ATOM 19261 N N . CYS A 1 36 ? -4.196 2.319 -33.817 1.00 0.00 537 CYS A N 19
ATOM 19262 C CA . CYS A 1 36 ? -3.264 3.339 -34.321 1.00 0.00 537 CYS A CA 19
ATOM 19263 C C . CYS A 1 36 ? -4.004 4.302 -35.268 1.00 0.00 537 CYS A C 19
ATOM 19264 O O . CYS A 1 36 ? -5.164 4.079 -35.595 1.00 0.00 537 CYS A O 19
ATOM 19271 N N . ARG A 1 37 ? -3.321 5.360 -35.717 1.00 0.00 538 ARG A N 19
ATOM 19272 C CA . ARG A 1 37 ? -3.944 6.364 -36.611 1.00 0.00 538 ARG A CA 19
ATOM 19273 C C . ARG A 1 37 ? -4.468 5.700 -37.909 1.00 0.00 538 ARG A C 19
ATOM 19274 O O . ARG A 1 37 ? -5.575 5.990 -38.360 1.00 0.00 538 ARG A O 19
ATOM 19295 N N . SER A 1 38 ? -3.670 4.792 -38.476 1.00 0.00 539 SER A N 19
ATOM 19296 C CA . SER A 1 38 ? -4.042 4.076 -39.713 1.00 0.00 539 SER A CA 19
ATOM 19297 C C . SER A 1 38 ? -5.101 2.988 -39.429 1.00 0.00 539 SER A C 19
ATOM 19298 O O . SER A 1 38 ? -6.074 2.851 -40.169 1.00 0.00 539 SER A O 19
ATOM 19306 N N . CYS A 1 39 ? -4.900 2.225 -38.345 1.00 0.00 540 CYS A N 19
ATOM 19307 C CA . CYS A 1 39 ? -5.831 1.147 -37.959 1.00 0.00 540 CYS A CA 19
ATOM 19308 C C . CYS A 1 39 ? -7.220 1.718 -37.612 1.00 0.00 540 CYS A C 19
ATOM 19309 O O . CYS A 1 39 ? -8.243 1.095 -37.894 1.00 0.00 540 CYS A O 19
ATOM 19316 N N . TRP A 1 40 ? -7.237 2.915 -37.019 1.00 0.00 541 TRP A N 19
ATOM 19317 C CA . TRP A 1 40 ? -8.481 3.606 -36.690 1.00 0.00 541 TRP A CA 19
ATOM 19318 C C . TRP A 1 40 ? -9.237 3.995 -37.966 1.00 0.00 541 TRP A C 19
ATOM 19319 O O . TRP A 1 40 ? -10.429 3.720 -38.097 1.00 0.00 541 TRP A O 19
ATOM 19340 N N . HIS A 1 41 ? -8.522 4.601 -38.920 1.00 0.00 542 HIS A N 19
ATOM 19341 C CA . HIS A 1 41 ? -9.111 4.980 -40.208 1.00 0.00 542 HIS A CA 19
ATOM 19342 C C . HIS A 1 41 ? -9.690 3.744 -40.933 1.00 0.00 542 HIS A C 19
ATOM 19343 O O . HIS A 1 41 ? -10.800 3.789 -41.462 1.00 0.00 542 HIS A O 19
ATOM 19357 N N . TRP A 1 42 ? -8.951 2.625 -40.889 1.00 0.00 543 TRP A N 19
ATOM 19358 C CA . TRP A 1 42 ? -9.398 1.369 -41.503 1.00 0.00 543 TRP A CA 19
ATOM 19359 C C . TRP A 1 42 ? -10.685 0.843 -40.821 1.00 0.00 543 TRP A C 19
ATOM 19360 O O . TRP A 1 42 ? -11.636 0.442 -41.498 1.00 0.00 543 TRP A O 19
ATOM 19381 N N . ARG A 1 43 ? -10.701 0.854 -39.478 1.00 0.00 544 ARG A N 19
ATOM 19382 C CA . ARG A 1 43 ? -11.825 0.296 -38.705 1.00 0.00 544 ARG A CA 19
ATOM 19383 C C . ARG A 1 43 ? -13.109 1.113 -38.920 1.00 0.00 544 ARG A C 19
ATOM 19384 O O . ARG A 1 43 ? -14.178 0.552 -39.138 1.00 0.00 544 ARG A O 19
ATOM 19405 N N . HIS A 1 44 ? -13.002 2.431 -38.791 1.00 0.00 545 HIS A N 19
ATOM 19406 C CA . HIS A 1 44 ? -14.187 3.303 -38.756 1.00 0.00 545 HIS A CA 19
ATOM 19407 C C . HIS A 1 44 ? -14.648 3.706 -40.186 1.00 0.00 545 HIS A C 19
ATOM 19408 O O . HIS A 1 44 ? -15.691 4.337 -40.353 1.00 0.00 545 HIS A O 19
ATOM 19422 N N . SER A 1 45 ? -13.907 3.255 -41.207 1.00 0.00 546 SER A N 19
ATOM 19423 C CA . SER A 1 45 ? -14.351 3.378 -42.610 1.00 0.00 546 SER A CA 19
ATOM 19424 C C . SER A 1 45 ? -15.542 2.432 -42.891 1.00 0.00 546 SER A C 19
ATOM 19425 O O . SER A 1 45 ? -16.377 2.704 -43.761 1.00 0.00 546 SER A O 19
ATOM 19433 N N . MET A 1 46 ? -15.597 1.315 -42.145 1.00 0.00 547 MET A N 19
ATOM 19434 C CA . MET A 1 46 ? -16.658 0.305 -42.309 1.00 0.00 547 MET A CA 19
ATOM 19435 C C . MET A 1 46 ? -18.058 0.935 -42.149 1.00 0.00 547 MET A C 19
ATOM 19436 O O . MET A 1 46 ? -18.270 1.807 -41.300 1.00 0.00 547 MET A O 19
ATOM 19450 N N . GLU A 1 47 ? -19.010 0.459 -42.958 1.00 0.00 548 GLU A N 19
ATOM 19451 C CA . GLU A 1 47 ? -20.386 0.968 -42.937 1.00 0.00 548 GLU A CA 19
ATOM 19452 C C . GLU A 1 47 ? -21.026 0.772 -41.548 1.00 0.00 548 GLU A C 19
ATOM 19453 O O . GLU A 1 47 ? -20.997 -0.327 -40.987 1.00 0.00 548 GLU A O 19
ATOM 19465 N N . GLY A 1 48 ? -21.642 1.845 -41.024 1.00 0.00 549 GLY A N 19
ATOM 19466 C CA . GLY A 1 48 ? -22.397 1.763 -39.759 1.00 0.00 549 GLY A CA 19
ATOM 19467 C C . GLY A 1 48 ? -21.571 2.209 -38.537 1.00 0.00 549 GLY A C 19
ATOM 19468 O O . GLY A 1 48 ? -22.110 2.332 -37.440 1.00 0.00 549 GLY A O 19
ATOM 19472 N N . LEU A 1 49 ? -20.258 2.431 -38.734 1.00 0.00 550 LEU A N 19
ATOM 19473 C CA . LEU A 1 49 ? -19.353 2.850 -37.633 1.00 0.00 550 LEU A CA 19
ATOM 19474 C C . LEU A 1 49 ? -18.845 4.309 -37.842 1.00 0.00 550 LEU A C 19
ATOM 19475 O O . LEU A 1 49 ? -17.921 4.755 -37.158 1.00 0.00 550 LEU A O 19
ATOM 19491 N N . ARG A 1 50 ? -19.458 5.036 -38.787 1.00 0.00 551 ARG A N 19
ATOM 19492 C CA . ARG A 1 50 ? -19.024 6.413 -39.124 1.00 0.00 551 ARG A CA 19
ATOM 19493 C C . ARG A 1 50 ? -19.271 7.398 -37.948 1.00 0.00 551 ARG A C 19
ATOM 19494 O O . ARG A 1 50 ? -18.728 8.503 -37.932 1.00 0.00 551 ARG A O 19
ATOM 19515 N N . HIS A 1 51 ? -20.111 6.991 -36.988 1.00 0.00 552 HIS A N 19
ATOM 19516 C CA . HIS A 1 51 ? -20.485 7.854 -35.848 1.00 0.00 552 HIS A CA 19
ATOM 19517 C C . HIS A 1 51 ? -19.462 7.737 -34.675 1.00 0.00 552 HIS A C 19
ATOM 19518 O O . HIS A 1 51 ? -19.607 8.404 -33.647 1.00 0.00 552 HIS A O 19
ATOM 19532 N N . HIS A 1 52 ? -18.463 6.862 -34.831 1.00 0.00 553 HIS A N 19
ATOM 19533 C CA . HIS A 1 52 ? -17.491 6.582 -33.758 1.00 0.00 553 HIS A CA 19
ATOM 19534 C C . HIS A 1 52 ? -16.543 7.781 -33.532 1.00 0.00 553 HIS A C 19
ATOM 19535 O O . HIS A 1 52 ? -16.169 8.482 -34.475 1.00 0.00 553 HIS A O 19
ATOM 19549 N N . SER A 1 53 ? -16.122 7.965 -32.279 1.00 0.00 554 SER A N 19
ATOM 19550 C CA . SER A 1 53 ? -15.145 9.006 -31.921 1.00 0.00 554 SER A CA 19
ATOM 19551 C C . SER A 1 53 ? -14.289 8.553 -30.714 1.00 0.00 554 SER A C 19
ATOM 19552 O O . SER A 1 53 ? -14.763 7.794 -29.855 1.00 0.00 554 SER A O 19
ATOM 19560 N N . PRO A 1 54 ? -13.020 9.017 -30.638 1.00 0.00 555 PRO A N 19
ATOM 19561 C CA . PRO A 1 54 ? -12.120 8.681 -29.539 1.00 0.00 555 PRO A CA 19
ATOM 19562 C C . PRO A 1 54 ? -12.463 9.450 -28.256 1.00 0.00 555 PRO A C 19
ATOM 19563 O O . PRO A 1 54 ? -13.153 10.474 -28.298 1.00 0.00 555 PRO A O 19
ATOM 19574 N N . LEU A 1 55 ? -11.976 8.947 -27.115 1.00 0.00 556 LEU A N 19
ATOM 19575 C CA . LEU A 1 55 ? -12.207 9.593 -25.816 1.00 0.00 556 LEU A CA 19
ATOM 19576 C C . LEU A 1 55 ? -11.495 10.964 -25.747 1.00 0.00 556 LEU A C 19
ATOM 19577 O O . LEU A 1 55 ? -10.546 11.226 -26.494 1.00 0.00 556 LEU A O 19
ATOM 19593 N N . MET A 1 56 ? -11.946 11.818 -24.820 1.00 0.00 557 MET A N 19
ATOM 19594 C CA . MET A 1 56 ? -11.353 13.152 -24.625 1.00 0.00 557 MET A CA 19
ATOM 19595 C C . MET A 1 56 ? -11.529 13.621 -23.170 1.00 0.00 557 MET A C 19
ATOM 19596 O O . MET A 1 56 ? -12.546 13.331 -22.532 1.00 0.00 557 MET A O 19
ATOM 19610 N N . ARG A 1 57 ? -10.525 14.348 -22.657 1.00 0.00 558 ARG A N 19
ATOM 19611 C CA . ARG A 1 57 ? -10.552 14.861 -21.276 1.00 0.00 558 ARG A CA 19
ATOM 19612 C C . ARG A 1 57 ? -11.476 16.094 -21.160 1.00 0.00 558 ARG A C 19
ATOM 19613 O O . ARG A 1 57 ? -11.799 16.738 -22.160 1.00 0.00 558 ARG A O 19
ATOM 19634 N N . ASN A 1 58 ? -11.851 16.435 -19.921 1.00 0.00 559 ASN A N 19
ATOM 19635 C CA . ASN A 1 58 ? -12.678 17.628 -19.651 1.00 0.00 559 ASN A CA 19
ATOM 19636 C C . ASN A 1 58 ? -12.528 18.078 -18.177 1.00 0.00 559 ASN A C 19
ATOM 19637 O O . ASN A 1 58 ? -12.221 19.240 -17.905 1.00 0.00 559 ASN A O 19
ATOM 19648 N N . GLN A 1 59 ? -12.696 17.122 -17.240 1.00 0.00 560 GLN A N 19
ATOM 19649 C CA . GLN A 1 59 ? -12.452 17.364 -15.793 1.00 0.00 560 GLN A CA 19
ATOM 19650 C C . GLN A 1 59 ? -13.428 18.437 -15.225 1.00 0.00 560 GLN A C 19
ATOM 19651 O O . GLN A 1 59 ? -13.098 19.147 -14.272 1.00 0.00 560 GLN A O 19
ATOM 19665 N N . LYS A 1 60 ? -14.636 18.517 -15.804 1.00 0.00 561 LYS A N 19
ATOM 19666 C CA . LYS A 1 60 ? -15.663 19.480 -15.352 1.00 0.00 561 LYS A CA 19
ATOM 19667 C C . LYS A 1 60 ? -17.064 19.080 -15.874 1.00 0.00 561 LYS A C 19
ATOM 19668 O O . LYS A 1 60 ? -17.202 18.146 -16.669 1.00 0.00 561 LYS A O 19
ATOM 19687 N N . ASN A 1 61 ? -18.091 19.812 -15.425 1.00 0.00 562 ASN A N 19
ATOM 19688 C CA . ASN A 1 61 ? -19.478 19.566 -15.852 1.00 0.00 562 ASN A CA 19
ATOM 19689 C C . ASN A 1 61 ? -20.302 20.870 -15.791 1.00 0.00 562 ASN A C 19
ATOM 19690 O O . ASN A 1 61 ? -20.149 21.669 -14.860 1.00 0.00 562 ASN A O 19
ATOM 19701 N N . ARG A 1 62 ? -21.167 21.076 -16.796 1.00 0.00 563 ARG A N 19
ATOM 19702 C CA . ARG A 1 62 ? -22.011 22.285 -16.879 1.00 0.00 563 ARG A CA 19
ATOM 19703 C C . ARG A 1 62 ? -23.384 21.947 -17.484 1.00 0.00 563 ARG A C 19
ATOM 19704 O O . ARG A 1 62 ? -23.512 21.009 -18.276 1.00 0.00 563 ARG A O 19
ATOM 19725 N N . ASP A 1 63 ? -24.398 22.737 -17.123 1.00 0.00 564 ASP A N 19
ATOM 19726 C CA . ASP A 1 63 ? -25.759 22.560 -17.655 1.00 0.00 564 ASP A CA 19
ATOM 19727 C C . ASP A 1 63 ? -25.848 23.060 -19.118 1.00 0.00 564 ASP A C 19
ATOM 19728 O O . ASP A 1 63 ? -25.065 23.911 -19.544 1.00 0.00 564 ASP A O 19
ATOM 19737 N N . SER A 1 64 ? -26.807 22.515 -19.873 1.00 0.00 565 SER A N 19
ATOM 19738 C CA . SER A 1 64 ? -26.986 22.870 -21.299 1.00 0.00 565 SER A CA 19
ATOM 19739 C C . SER A 1 64 ? -27.504 24.325 -21.459 1.00 0.00 565 SER A C 19
ATOM 19740 O O . SER A 1 64 ? -27.339 24.936 -22.518 1.00 0.00 565 SER A O 19
ATOM 19748 N N . SER A 1 65 ? -28.129 24.863 -20.404 1.00 0.00 566 SER A N 19
ATOM 19749 C CA . SER A 1 65 ? -28.673 26.231 -20.425 1.00 0.00 566 SER A CA 19
ATOM 19750 C C . SER A 1 65 ? -28.808 26.782 -19.001 1.00 0.00 566 SER A C 19
ATOM 19751 O O . SER A 1 65 ? -27.868 27.382 -18.459 1.00 0.00 566 SER A O 19
ATOM 19761 N N . GLY A 1 1 ? -18.204 11.842 -11.124 1.00 0.00 502 GLY A N 20
ATOM 19762 C CA . GLY A 1 1 ? -17.044 10.996 -11.558 1.00 0.00 502 GLY A CA 20
ATOM 19763 C C . GLY A 1 1 ? -15.875 11.842 -12.120 1.00 0.00 502 GLY A C 20
ATOM 19764 O O . GLY A 1 1 ? -15.973 13.075 -12.209 1.00 0.00 502 GLY A O 20
ATOM 19770 N N . PRO A 1 2 ? -14.760 11.179 -12.497 1.00 0.00 503 PRO A N 20
ATOM 19771 C CA . PRO A 1 2 ? -13.580 11.853 -13.040 1.00 0.00 503 PRO A CA 20
ATOM 19772 C C . PRO A 1 2 ? -13.797 12.334 -14.484 1.00 0.00 503 PRO A C 20
ATOM 19773 O O . PRO A 1 2 ? -14.677 11.840 -15.188 1.00 0.00 503 PRO A O 20
ATOM 19784 N N . VAL A 1 3 ? -12.955 13.277 -14.926 1.00 0.00 504 VAL A N 20
ATOM 19785 C CA . VAL A 1 3 ? -13.035 13.828 -16.303 1.00 0.00 504 VAL A CA 20
ATOM 19786 C C . VAL A 1 3 ? -12.194 12.981 -17.282 1.00 0.00 504 VAL A C 20
ATOM 19787 O O . VAL A 1 3 ? -11.524 13.511 -18.170 1.00 0.00 504 VAL A O 20
ATOM 19800 N N . GLN A 1 4 ? -12.243 11.660 -17.099 1.00 0.00 505 GLN A N 20
ATOM 19801 C CA . GLN A 1 4 ? -11.429 10.726 -17.882 1.00 0.00 505 GLN A CA 20
ATOM 19802 C C . GLN A 1 4 ? -12.009 9.303 -17.798 1.00 0.00 505 GLN A C 20
ATOM 19803 O O . GLN A 1 4 ? -12.388 8.842 -16.720 1.00 0.00 505 GLN A O 20
ATOM 19817 N N . ILE A 1 5 ? -12.027 8.598 -18.937 1.00 0.00 506 ILE A N 20
ATOM 19818 C CA . ILE A 1 5 ? -12.454 7.184 -18.978 1.00 0.00 506 ILE A CA 20
ATOM 19819 C C . ILE A 1 5 ? -11.239 6.250 -18.817 1.00 0.00 506 ILE A C 20
ATOM 19820 O O . ILE A 1 5 ? -10.151 6.537 -19.320 1.00 0.00 506 ILE A O 20
ATOM 19836 N N . ASP A 1 6 ? -11.437 5.139 -18.101 1.00 0.00 507 ASP A N 20
ATOM 19837 C CA . ASP A 1 6 ? -10.371 4.154 -17.868 1.00 0.00 507 ASP A CA 20
ATOM 19838 C C . ASP A 1 6 ? -10.582 2.900 -18.761 1.00 0.00 507 ASP A C 20
ATOM 19839 O O . ASP A 1 6 ? -11.540 2.144 -18.561 1.00 0.00 507 ASP A O 20
ATOM 19848 N N . PRO A 1 7 ? -9.685 2.673 -19.754 1.00 0.00 508 PRO A N 20
ATOM 19849 C CA . PRO A 1 7 ? -9.775 1.529 -20.657 1.00 0.00 508 PRO A CA 20
ATOM 19850 C C . PRO A 1 7 ? -9.201 0.234 -20.037 1.00 0.00 508 PRO A C 20
ATOM 19851 O O . PRO A 1 7 ? -9.206 -0.817 -20.675 1.00 0.00 508 PRO A O 20
ATOM 19862 N N . TYR A 1 8 ? -8.681 0.337 -18.794 1.00 0.00 509 TYR A N 20
ATOM 19863 C CA . TYR A 1 8 ? -8.086 -0.818 -18.071 1.00 0.00 509 TYR A CA 20
ATOM 19864 C C . TYR A 1 8 ? -6.824 -1.351 -18.808 1.00 0.00 509 TYR A C 20
ATOM 19865 O O . TYR A 1 8 ? -6.440 -2.514 -18.647 1.00 0.00 509 TYR A O 20
ATOM 19883 N N . LEU A 1 9 ? -6.187 -0.475 -19.601 1.00 0.00 510 LEU A N 20
ATOM 19884 C CA . LEU A 1 9 ? -4.984 -0.829 -20.371 1.00 0.00 510 LEU A CA 20
ATOM 19885 C C . LEU A 1 9 ? -3.924 0.285 -20.259 1.00 0.00 510 LEU A C 20
ATOM 19886 O O . LEU A 1 9 ? -4.258 1.452 -20.037 1.00 0.00 510 LEU A O 20
ATOM 19902 N N . GLU A 1 10 ? -2.646 -0.091 -20.410 1.00 0.00 511 GLU A N 20
ATOM 19903 C CA . GLU A 1 10 ? -1.525 0.863 -20.306 1.00 0.00 511 GLU A CA 20
ATOM 19904 C C . GLU A 1 10 ? -0.382 0.461 -21.255 1.00 0.00 511 GLU A C 20
ATOM 19905 O O . GLU A 1 10 ? 0.221 -0.603 -21.095 1.00 0.00 511 GLU A O 20
ATOM 19917 N N . ASP A 1 11 ? -0.094 1.332 -22.241 1.00 0.00 512 ASP A N 20
ATOM 19918 C CA . ASP A 1 11 ? 0.979 1.086 -23.244 1.00 0.00 512 ASP A CA 20
ATOM 19919 C C . ASP A 1 11 ? 0.817 -0.308 -23.900 1.00 0.00 512 ASP A C 20
ATOM 19920 O O . ASP A 1 11 ? 1.797 -1.020 -24.141 1.00 0.00 512 ASP A O 20
ATOM 19929 N N . SER A 1 12 ? -0.430 -0.679 -24.172 1.00 0.00 513 SER A N 20
ATOM 19930 C CA . SER A 1 12 ? -0.756 -2.000 -24.726 1.00 0.00 513 SER A CA 20
ATOM 19931 C C . SER A 1 12 ? -0.678 -1.989 -26.265 1.00 0.00 513 SER A C 20
ATOM 19932 O O . SER A 1 12 ? -0.932 -0.963 -26.908 1.00 0.00 513 SER A O 20
ATOM 19940 N N . LEU A 1 13 ? -0.344 -3.149 -26.849 1.00 0.00 514 LEU A N 20
ATOM 19941 C CA . LEU A 1 13 ? -0.265 -3.294 -28.307 1.00 0.00 514 LEU A CA 20
ATOM 19942 C C . LEU A 1 13 ? -1.656 -3.152 -28.943 1.00 0.00 514 LEU A C 20
ATOM 19943 O O . LEU A 1 13 ? -2.653 -3.630 -28.397 1.00 0.00 514 LEU A O 20
ATOM 19959 N N . CYS A 1 14 ? -1.703 -2.525 -30.122 1.00 0.00 515 CYS A N 20
ATOM 19960 C CA . CYS A 1 14 ? -2.942 -2.400 -30.895 1.00 0.00 515 CYS A CA 20
ATOM 19961 C C . CYS A 1 14 ? -3.519 -3.787 -31.217 1.00 0.00 515 CYS A C 20
ATOM 19962 O O . CYS A 1 14 ? -2.808 -4.671 -31.691 1.00 0.00 515 CYS A O 20
ATOM 19969 N N . HIS A 1 15 ? -4.811 -3.968 -30.945 1.00 0.00 516 HIS A N 20
ATOM 19970 C CA . HIS A 1 15 ? -5.459 -5.285 -31.074 1.00 0.00 516 HIS A CA 20
ATOM 19971 C C . HIS A 1 15 ? -5.553 -5.738 -32.558 1.00 0.00 516 HIS A C 20
ATOM 19972 O O . HIS A 1 15 ? -5.729 -6.925 -32.841 1.00 0.00 516 HIS A O 20
ATOM 19986 N N . ILE A 1 16 ? -5.460 -4.777 -33.492 1.00 0.00 517 ILE A N 20
ATOM 19987 C CA . ILE A 1 16 ? -5.590 -5.071 -34.936 1.00 0.00 517 ILE A CA 20
ATOM 19988 C C . ILE A 1 16 ? -4.258 -5.591 -35.518 1.00 0.00 517 ILE A C 20
ATOM 19989 O O . ILE A 1 16 ? -4.189 -6.716 -36.013 1.00 0.00 517 ILE A O 20
ATOM 20005 N N . CYS A 1 17 ? -3.216 -4.746 -35.488 1.00 0.00 518 CYS A N 20
ATOM 20006 C CA . CYS A 1 17 ? -1.924 -5.077 -36.125 1.00 0.00 518 CYS A CA 20
ATOM 20007 C C . CYS A 1 17 ? -0.983 -5.827 -35.150 1.00 0.00 518 CYS A C 20
ATOM 20008 O O . CYS A 1 17 ? -0.187 -6.660 -35.575 1.00 0.00 518 CYS A O 20
ATOM 20015 N N . SER A 1 18 ? -1.084 -5.503 -33.847 1.00 0.00 519 SER A N 20
ATOM 20016 C CA . SER A 1 18 ? -0.274 -6.168 -32.768 1.00 0.00 519 SER A CA 20
ATOM 20017 C C . SER A 1 18 ? 1.257 -5.897 -32.929 1.00 0.00 519 SER A C 20
ATOM 20018 O O . SER A 1 18 ? 2.072 -6.448 -32.186 1.00 0.00 519 SER A O 20
ATOM 20026 N N . SER A 1 19 ? 1.624 -5.027 -33.878 1.00 0.00 520 SER A N 20
ATOM 20027 C CA . SER A 1 19 ? 3.043 -4.698 -34.144 1.00 0.00 520 SER A CA 20
ATOM 20028 C C . SER A 1 19 ? 3.444 -3.353 -33.486 1.00 0.00 520 SER A C 20
ATOM 20029 O O . SER A 1 19 ? 4.633 -3.046 -33.358 1.00 0.00 520 SER A O 20
ATOM 20037 N N . GLN A 1 20 ? 2.440 -2.565 -33.073 1.00 0.00 521 GLN A N 20
ATOM 20038 C CA . GLN A 1 20 ? 2.667 -1.239 -32.480 1.00 0.00 521 GLN A CA 20
ATOM 20039 C C . GLN A 1 20 ? 1.546 -0.907 -31.477 1.00 0.00 521 GLN A C 20
ATOM 20040 O O . GLN A 1 20 ? 0.422 -1.398 -31.613 1.00 0.00 521 GLN A O 20
ATOM 20054 N N . PRO A 1 21 ? 1.834 -0.055 -30.465 1.00 0.00 522 PRO A N 20
ATOM 20055 C CA . PRO A 1 21 ? 0.834 0.380 -29.498 1.00 0.00 522 PRO A CA 20
ATOM 20056 C C . PRO A 1 21 ? -0.157 1.375 -30.107 1.00 0.00 522 PRO A C 20
ATOM 20057 O O . PRO A 1 21 ? 0.219 2.219 -30.923 1.00 0.00 522 PRO A O 20
ATOM 20068 N N . GLY A 1 22 ? -1.429 1.263 -29.706 1.00 0.00 523 GLY A N 20
ATOM 20069 C CA . GLY A 1 22 ? -2.481 2.146 -30.229 1.00 0.00 523 GLY A CA 20
ATOM 20070 C C . GLY A 1 22 ? -2.780 3.316 -29.270 1.00 0.00 523 GLY A C 20
ATOM 20071 O O . GLY A 1 22 ? -3.316 3.107 -28.181 1.00 0.00 523 GLY A O 20
ATOM 20075 N N . PRO A 1 23 ? -2.453 4.571 -29.676 1.00 0.00 524 PRO A N 20
ATOM 20076 C CA . PRO A 1 23 ? -2.705 5.754 -28.855 1.00 0.00 524 PRO A CA 20
ATOM 20077 C C . PRO A 1 23 ? -4.195 6.153 -28.834 1.00 0.00 524 PRO A C 20
ATOM 20078 O O . PRO A 1 23 ? -4.627 6.904 -27.959 1.00 0.00 524 PRO A O 20
ATOM 20089 N N . PHE A 1 24 ? -4.975 5.626 -29.795 1.00 0.00 525 PHE A N 20
ATOM 20090 C CA . PHE A 1 24 ? -6.414 5.894 -29.867 1.00 0.00 525 PHE A CA 20
ATOM 20091 C C . PHE A 1 24 ? -7.215 4.742 -29.239 1.00 0.00 525 PHE A C 20
ATOM 20092 O O . PHE A 1 24 ? -6.861 3.569 -29.393 1.00 0.00 525 PHE A O 20
ATOM 20109 N N . PHE A 1 25 ? -8.321 5.089 -28.573 1.00 0.00 526 PHE A N 20
ATOM 20110 C CA . PHE A 1 25 ? -9.228 4.099 -27.983 1.00 0.00 526 PHE A CA 20
ATOM 20111 C C . PHE A 1 25 ? -10.684 4.454 -28.302 1.00 0.00 526 PHE A C 20
ATOM 20112 O O . PHE A 1 25 ? -11.129 5.579 -28.052 1.00 0.00 526 PHE A O 20
ATOM 20129 N N . CYS A 1 26 ? -11.419 3.489 -28.859 1.00 0.00 527 CYS A N 20
ATOM 20130 C CA . CYS A 1 26 ? -12.832 3.686 -29.212 1.00 0.00 527 CYS A CA 20
ATOM 20131 C C . CYS A 1 26 ? -13.742 3.133 -28.104 1.00 0.00 527 CYS A C 20
ATOM 20132 O O . CYS A 1 26 ? -13.511 2.041 -27.593 1.00 0.00 527 CYS A O 20
ATOM 20139 N N . ARG A 1 27 ? -14.761 3.918 -27.720 1.00 0.00 528 ARG A N 20
ATOM 20140 C CA . ARG A 1 27 ? -15.612 3.587 -26.551 1.00 0.00 528 ARG A CA 20
ATOM 20141 C C . ARG A 1 27 ? -16.874 2.790 -26.966 1.00 0.00 528 ARG A C 20
ATOM 20142 O O . ARG A 1 27 ? -17.608 2.294 -26.110 1.00 0.00 528 ARG A O 20
ATOM 20163 N N . ASP A 1 28 ? -17.135 2.705 -28.278 1.00 0.00 529 ASP A N 20
ATOM 20164 C CA . ASP A 1 28 ? -18.331 2.011 -28.792 1.00 0.00 529 ASP A CA 20
ATOM 20165 C C . ASP A 1 28 ? -18.280 0.505 -28.459 1.00 0.00 529 ASP A C 20
ATOM 20166 O O . ASP A 1 28 ? -17.205 -0.097 -28.426 1.00 0.00 529 ASP A O 20
ATOM 20175 N N . GLN A 1 29 ? -19.459 -0.098 -28.253 1.00 0.00 530 GLN A N 20
ATOM 20176 C CA . GLN A 1 29 ? -19.565 -1.532 -27.941 1.00 0.00 530 GLN A CA 20
ATOM 20177 C C . GLN A 1 29 ? -19.032 -2.402 -29.110 1.00 0.00 530 GLN A C 20
ATOM 20178 O O . GLN A 1 29 ? -18.555 -3.517 -28.891 1.00 0.00 530 GLN A O 20
ATOM 20192 N N . VAL A 1 30 ? -19.092 -1.865 -30.340 1.00 0.00 531 VAL A N 20
ATOM 20193 C CA . VAL A 1 30 ? -18.573 -2.571 -31.532 1.00 0.00 531 VAL A CA 20
ATOM 20194 C C . VAL A 1 30 ? -17.041 -2.753 -31.438 1.00 0.00 531 VAL A C 20
ATOM 20195 O O . VAL A 1 30 ? -16.501 -3.767 -31.884 1.00 0.00 531 VAL A O 20
ATOM 20208 N N . CYS A 1 31 ? -16.354 -1.744 -30.884 1.00 0.00 532 CYS A N 20
ATOM 20209 C CA . CYS A 1 31 ? -14.885 -1.732 -30.822 1.00 0.00 532 CYS A CA 20
ATOM 20210 C C . CYS A 1 31 ? -14.383 -2.020 -29.384 1.00 0.00 532 CYS A C 20
ATOM 20211 O O . CYS A 1 31 ? -14.051 -3.160 -29.055 1.00 0.00 532 CYS A O 20
ATOM 20218 N N . PHE A 1 32 ? -14.301 -0.961 -28.551 1.00 0.00 533 PHE A N 20
ATOM 20219 C CA . PHE A 1 32 ? -13.821 -1.077 -27.155 1.00 0.00 533 PHE A CA 20
ATOM 20220 C C . PHE A 1 32 ? -12.394 -1.696 -27.106 1.00 0.00 533 PHE A C 20
ATOM 20221 O O . PHE A 1 32 ? -12.146 -2.667 -26.387 1.00 0.00 533 PHE A O 20
ATOM 20238 N N . LYS A 1 33 ? -11.469 -1.116 -27.891 1.00 0.00 534 LYS A N 20
ATOM 20239 C CA . LYS A 1 33 ? -10.088 -1.635 -27.995 1.00 0.00 534 LYS A CA 20
ATOM 20240 C C . LYS A 1 33 ? -9.121 -0.549 -28.545 1.00 0.00 534 LYS A C 20
ATOM 20241 O O . LYS A 1 33 ? -9.538 0.570 -28.861 1.00 0.00 534 LYS A O 20
ATOM 20260 N N . TYR A 1 34 ? -7.823 -0.887 -28.605 1.00 0.00 535 TYR A N 20
ATOM 20261 C CA . TYR A 1 34 ? -6.772 0.071 -29.015 1.00 0.00 535 TYR A CA 20
ATOM 20262 C C . TYR A 1 34 ? -6.596 0.080 -30.546 1.00 0.00 535 TYR A C 20
ATOM 20263 O O . TYR A 1 34 ? -6.723 -0.958 -31.202 1.00 0.00 535 TYR A O 20
ATOM 20281 N N . PHE A 1 35 ? -6.247 1.257 -31.094 1.00 0.00 536 PHE A N 20
ATOM 20282 C CA . PHE A 1 35 ? -6.034 1.419 -32.539 1.00 0.00 536 PHE A CA 20
ATOM 20283 C C . PHE A 1 35 ? -4.899 2.414 -32.821 1.00 0.00 536 PHE A C 20
ATOM 20284 O O . PHE A 1 35 ? -4.724 3.396 -32.097 1.00 0.00 536 PHE A O 20
ATOM 20301 N N . CYS A 1 36 ? -4.192 2.195 -33.934 1.00 0.00 537 CYS A N 20
ATOM 20302 C CA . CYS A 1 36 ? -3.227 3.176 -34.454 1.00 0.00 537 CYS A CA 20
ATOM 20303 C C . CYS A 1 36 ? -3.936 4.151 -35.417 1.00 0.00 537 CYS A C 20
ATOM 20304 O O . CYS A 1 36 ? -5.090 3.938 -35.776 1.00 0.00 537 CYS A O 20
ATOM 20311 N N . ARG A 1 37 ? -3.229 5.201 -35.851 1.00 0.00 538 ARG A N 20
ATOM 20312 C CA . ARG A 1 37 ? -3.811 6.205 -36.780 1.00 0.00 538 ARG A CA 20
ATOM 20313 C C . ARG A 1 37 ? -4.297 5.539 -38.094 1.00 0.00 538 ARG A C 20
ATOM 20314 O O . ARG A 1 37 ? -5.307 5.946 -38.666 1.00 0.00 538 ARG A O 20
ATOM 20335 N N . SER A 1 38 ? -3.585 4.500 -38.537 1.00 0.00 539 SER A N 20
ATOM 20336 C CA . SER A 1 38 ? -3.951 3.758 -39.758 1.00 0.00 539 SER A CA 20
ATOM 20337 C C . SER A 1 38 ? -5.084 2.746 -39.473 1.00 0.00 539 SER A C 20
ATOM 20338 O O . SER A 1 38 ? -6.039 2.638 -40.245 1.00 0.00 539 SER A O 20
ATOM 20346 N N . CYS A 1 39 ? -4.961 2.009 -38.362 1.00 0.00 540 CYS A N 20
ATOM 20347 C CA . CYS A 1 39 ? -5.947 0.976 -37.992 1.00 0.00 540 CYS A CA 20
ATOM 20348 C C . CYS A 1 39 ? -7.312 1.606 -37.657 1.00 0.00 540 CYS A C 20
ATOM 20349 O O . CYS A 1 39 ? -8.357 1.029 -37.951 1.00 0.00 540 CYS A O 20
ATOM 20356 N N . TRP A 1 40 ? -7.287 2.799 -37.054 1.00 0.00 541 TRP A N 20
ATOM 20357 C CA . TRP A 1 40 ? -8.508 3.531 -36.723 1.00 0.00 541 TRP A CA 20
ATOM 20358 C C . TRP A 1 40 ? -9.249 3.948 -37.999 1.00 0.00 541 TRP A C 20
ATOM 20359 O O . TRP A 1 40 ? -10.456 3.732 -38.123 1.00 0.00 541 TRP A O 20
ATOM 20380 N N . HIS A 1 41 ? -8.507 4.500 -38.964 1.00 0.00 542 HIS A N 20
ATOM 20381 C CA . HIS A 1 41 ? -9.076 4.879 -40.257 1.00 0.00 542 HIS A CA 20
ATOM 20382 C C . HIS A 1 41 ? -9.710 3.655 -40.953 1.00 0.00 542 HIS A C 20
ATOM 20383 O O . HIS A 1 41 ? -10.855 3.711 -41.396 1.00 0.00 542 HIS A O 20
ATOM 20397 N N . TRP A 1 42 ? -8.979 2.531 -40.972 1.00 0.00 543 TRP A N 20
ATOM 20398 C CA . TRP A 1 42 ? -9.480 1.284 -41.567 1.00 0.00 543 TRP A CA 20
ATOM 20399 C C . TRP A 1 42 ? -10.779 0.815 -40.869 1.00 0.00 543 TRP A C 20
ATOM 20400 O O . TRP A 1 42 ? -11.748 0.441 -41.533 1.00 0.00 543 TRP A O 20
ATOM 20421 N N . ARG A 1 43 ? -10.782 0.843 -39.527 1.00 0.00 544 ARG A N 20
ATOM 20422 C CA . ARG A 1 43 ? -11.909 0.322 -38.737 1.00 0.00 544 ARG A CA 20
ATOM 20423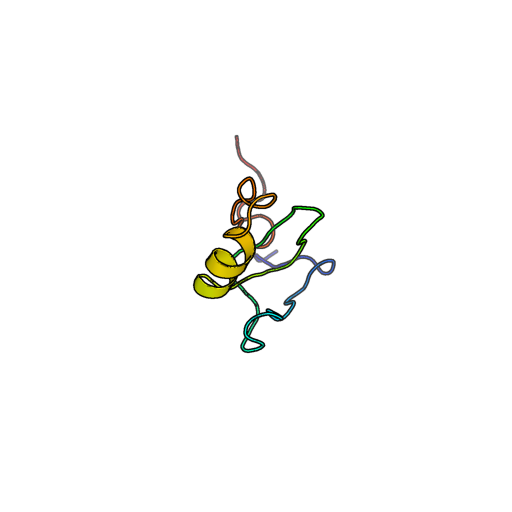 C C . ARG A 1 43 ? -13.180 1.156 -38.960 1.00 0.00 544 ARG A C 20
ATOM 20424 O O . ARG A 1 43 ? -14.265 0.605 -39.142 1.00 0.00 544 ARG A O 20
ATOM 20445 N N . HIS A 1 44 ? -13.049 2.478 -38.868 1.00 0.00 545 HIS A N 20
ATOM 20446 C CA . HIS A 1 44 ? -14.218 3.373 -38.841 1.00 0.00 545 HIS A CA 20
ATOM 20447 C C . HIS A 1 44 ? -14.613 3.856 -40.267 1.00 0.00 545 HIS A C 20
ATOM 20448 O O . HIS A 1 44 ? -15.660 4.478 -40.447 1.00 0.00 545 HIS A O 20
ATOM 20462 N N . SER A 1 45 ? -13.801 3.509 -41.275 1.00 0.00 546 SER A N 20
ATOM 20463 C CA . SER A 1 45 ? -14.162 3.756 -42.688 1.00 0.00 546 SER A CA 20
ATOM 20464 C C . SER A 1 45 ? -15.386 2.908 -43.089 1.00 0.00 546 SER A C 20
ATOM 20465 O O . SER A 1 45 ? -16.222 3.342 -43.888 1.00 0.00 546 SER A O 20
ATOM 20473 N N . MET A 1 46 ? -15.501 1.713 -42.492 1.00 0.00 547 MET A N 20
ATOM 20474 C CA . MET A 1 46 ? -16.638 0.817 -42.738 1.00 0.00 547 MET A CA 20
ATOM 20475 C C . MET A 1 46 ? -17.970 1.513 -42.394 1.00 0.00 547 MET A C 20
ATOM 20476 O O . MET A 1 46 ? -18.078 2.205 -41.376 1.00 0.00 547 MET A O 20
ATOM 20490 N N . GLU A 1 47 ? -18.978 1.314 -43.246 1.00 0.00 548 GLU A N 20
ATOM 20491 C CA . GLU A 1 47 ? -20.302 1.916 -43.042 1.00 0.00 548 GLU A CA 20
ATOM 20492 C C . GLU A 1 47 ? -20.954 1.375 -41.755 1.00 0.00 548 GLU A C 20
ATOM 20493 O O . GLU A 1 47 ? -20.799 0.199 -41.411 1.00 0.00 548 GLU A O 20
ATOM 20505 N N . GLY A 1 48 ? -21.694 2.250 -41.056 1.00 0.00 549 GLY A N 20
ATOM 20506 C CA . GLY A 1 48 ? -22.388 1.857 -39.813 1.00 0.00 549 GLY A CA 20
ATOM 20507 C C . GLY A 1 48 ? -21.584 2.218 -38.550 1.00 0.00 549 GLY A C 20
ATOM 20508 O O . GLY A 1 48 ? -22.138 2.265 -37.454 1.00 0.00 549 GLY A O 20
ATOM 20512 N N . LEU A 1 49 ? -20.274 2.473 -38.719 1.00 0.00 550 LEU A N 20
ATOM 20513 C CA . LEU A 1 49 ? -19.389 2.864 -37.595 1.00 0.00 550 LEU A CA 20
ATOM 20514 C C . LEU A 1 49 ? -18.915 4.339 -37.744 1.00 0.00 550 LEU A C 20
ATOM 20515 O O . LEU A 1 49 ? -17.972 4.769 -37.077 1.00 0.00 550 LEU A O 20
ATOM 20531 N N . ARG A 1 50 ? -19.579 5.095 -38.629 1.00 0.00 551 ARG A N 20
ATOM 20532 C CA . ARG A 1 50 ? -19.187 6.490 -38.926 1.00 0.00 551 ARG A CA 20
ATOM 20533 C C . ARG A 1 50 ? -19.440 7.424 -37.712 1.00 0.00 551 ARG A C 20
ATOM 20534 O O . ARG A 1 50 ? -18.944 8.551 -37.675 1.00 0.00 551 ARG A O 20
ATOM 20555 N N . HIS A 1 51 ? -20.226 6.946 -36.738 1.00 0.00 552 HIS A N 20
ATOM 20556 C CA . HIS A 1 51 ? -20.589 7.748 -35.552 1.00 0.00 552 HIS A CA 20
ATOM 20557 C C . HIS A 1 51 ? -19.526 7.614 -34.416 1.00 0.00 552 HIS A C 20
ATOM 20558 O O . HIS A 1 51 ? -19.650 8.246 -33.363 1.00 0.00 552 HIS A O 20
ATOM 20572 N N . HIS A 1 52 ? -18.508 6.775 -34.638 1.00 0.00 553 HIS A N 20
ATOM 20573 C CA . HIS A 1 52 ? -17.473 6.509 -33.617 1.00 0.00 553 HIS A CA 20
ATOM 20574 C C . HIS A 1 52 ? -16.498 7.704 -33.486 1.00 0.00 553 HIS A C 20
ATOM 20575 O O . HIS A 1 52 ? -16.154 8.352 -34.477 1.00 0.00 553 HIS A O 20
ATOM 20589 N N . SER A 1 53 ? -16.041 7.962 -32.255 1.00 0.00 554 SER A N 20
ATOM 20590 C CA . SER A 1 53 ? -15.076 9.044 -31.986 1.00 0.00 554 SER A CA 20
ATOM 20591 C C . SER A 1 53 ? -14.165 8.678 -30.780 1.00 0.00 554 SER A C 20
ATOM 20592 O O . SER A 1 53 ? -14.630 8.052 -29.813 1.00 0.00 554 SER A O 20
ATOM 20600 N N . PRO A 1 54 ? -12.866 9.082 -30.815 1.00 0.00 555 PRO A N 20
ATOM 20601 C CA . PRO A 1 54 ? -11.936 8.854 -29.702 1.00 0.00 555 PRO A CA 20
ATOM 20602 C C . PRO A 1 54 ? -12.395 9.544 -28.410 1.00 0.00 555 PRO A C 20
ATOM 20603 O O . PRO A 1 54 ? -13.201 10.478 -28.445 1.00 0.00 555 PRO A O 20
ATOM 20614 N N . LEU A 1 55 ? -11.858 9.091 -27.269 1.00 0.00 556 LEU A N 20
ATOM 20615 C CA . LEU A 1 55 ? -12.194 9.678 -25.964 1.00 0.00 556 LEU A CA 20
ATOM 20616 C C . LEU A 1 55 ? -11.678 11.128 -25.863 1.00 0.00 556 LEU A C 20
ATOM 20617 O O . LEU A 1 55 ? -10.724 11.512 -26.547 1.00 0.00 556 LEU A O 20
ATOM 20633 N N . MET A 1 56 ? -12.304 11.913 -24.979 1.00 0.00 557 MET A N 20
ATOM 20634 C CA . MET A 1 56 ? -11.925 13.322 -24.765 1.00 0.00 557 MET A CA 20
ATOM 20635 C C . MET A 1 56 ? -12.117 13.715 -23.293 1.00 0.00 557 MET A C 20
ATOM 20636 O O . MET A 1 56 ? -12.971 13.155 -22.596 1.00 0.00 557 MET A O 20
ATOM 20650 N N . ARG A 1 57 ? -11.337 14.702 -22.833 1.00 0.00 558 ARG A N 20
ATOM 20651 C CA . ARG A 1 57 ? -11.450 15.211 -21.457 1.00 0.00 558 ARG A CA 20
ATOM 20652 C C . ARG A 1 57 ? -12.749 16.014 -21.286 1.00 0.00 558 ARG A C 20
ATOM 20653 O O . ARG A 1 57 ? -13.083 16.858 -22.122 1.00 0.00 558 ARG A O 20
ATOM 20674 N N . ASN A 1 58 ? -13.479 15.736 -20.205 1.00 0.00 559 ASN A N 20
ATOM 20675 C CA . ASN A 1 58 ? -14.752 16.413 -19.929 1.00 0.00 559 ASN A CA 20
ATOM 20676 C C . ASN A 1 58 ? -14.508 17.806 -19.299 1.00 0.00 559 ASN A C 20
ATOM 20677 O O . ASN A 1 58 ? -13.747 17.934 -18.337 1.00 0.00 559 ASN A O 20
ATOM 20688 N N . GLN A 1 59 ? -15.164 18.836 -19.863 1.00 0.00 560 GLN A N 20
ATOM 20689 C CA . GLN A 1 59 ? -15.014 20.239 -19.394 1.00 0.00 560 GLN A CA 20
ATOM 20690 C C . GLN A 1 59 ? -13.540 20.718 -19.535 1.00 0.00 560 GLN A C 20
ATOM 20691 O O . GLN A 1 59 ? -12.733 20.086 -20.223 1.00 0.00 560 GLN A O 20
ATOM 20705 N N . LYS A 1 60 ? -13.219 21.854 -18.897 1.00 0.00 561 LYS A N 20
ATOM 20706 C CA . LYS A 1 60 ? -11.858 22.426 -18.933 1.00 0.00 561 LYS A CA 20
ATOM 20707 C C . LYS A 1 60 ? -11.370 22.762 -17.507 1.00 0.00 561 LYS A C 20
ATOM 20708 O O . LYS A 1 60 ? -12.176 22.956 -16.590 1.00 0.00 561 LYS A O 20
ATOM 20727 N N . ASN A 1 61 ? -10.046 22.848 -17.337 1.00 0.00 562 ASN A N 20
ATOM 20728 C CA . ASN A 1 61 ? -9.443 23.175 -16.036 1.00 0.00 562 ASN A CA 20
ATOM 20729 C C . ASN A 1 61 ? -9.755 24.635 -15.637 1.00 0.00 562 ASN A C 20
ATOM 20730 O O . ASN A 1 61 ? -9.641 25.552 -16.458 1.00 0.00 562 ASN A O 20
ATOM 20741 N N . ARG A 1 62 ? -10.132 24.835 -14.366 1.00 0.00 563 ARG A N 20
ATOM 20742 C CA . ARG A 1 62 ? -10.443 26.176 -13.841 1.00 0.00 563 ARG A CA 20
ATOM 20743 C C . ARG A 1 62 ? -9.150 26.953 -13.530 1.00 0.00 563 ARG A C 20
ATOM 20744 O O . ARG A 1 62 ? -8.133 26.362 -13.158 1.00 0.00 563 ARG A O 20
ATOM 20765 N N . ASP A 1 63 ? -9.206 28.279 -13.672 1.00 0.00 564 ASP A N 20
ATOM 20766 C CA . ASP A 1 63 ? -8.052 29.150 -13.379 1.00 0.00 564 ASP A CA 20
ATOM 20767 C C . ASP A 1 63 ? -7.814 29.263 -11.856 1.00 0.00 564 ASP A C 20
ATOM 20768 O O . ASP A 1 63 ? -6.676 29.387 -11.405 1.00 0.00 564 ASP A O 20
ATOM 20777 N N . SER A 1 64 ? -8.903 29.218 -11.077 1.00 0.00 565 SER A N 20
ATOM 20778 C CA . SER A 1 64 ? -8.830 29.322 -9.607 1.00 0.00 565 SER A CA 20
ATOM 20779 C C . SER A 1 64 ? -9.039 27.941 -8.942 1.00 0.00 565 SER A C 20
ATOM 20780 O O . SER A 1 64 ? -9.668 27.046 -9.518 1.00 0.00 565 SER A O 20
ATOM 20788 N N . SER A 1 65 ? -8.529 27.790 -7.715 1.00 0.00 566 SER A N 20
ATOM 20789 C CA . SER A 1 65 ? -8.663 26.532 -6.952 1.00 0.00 566 SER A CA 20
ATOM 20790 C C . SER A 1 65 ? -8.322 26.751 -5.466 1.00 0.00 566 SER A C 20
ATOM 20791 O O . SER A 1 65 ? -8.034 27.879 -5.033 1.00 0.00 566 SER A O 20
#

Nearest PDB structures (foldseek):
  2m13-assembly1_A  TM=6.877E-01  e=1.464E-10  Homo sapiens
  2mke-assembly1_A  TM=6.693E-01  e=4.090E-08  Homo sapiens
  6o5k-assembly1_A  TM=6.564E-01  e=1.020E+00  Mus musculus
  2m13-assembly1_A  TM=7.561E-01  e=2.118E-11  Homo sapiens
  2mke-assembly1_A  TM=6.626E-01  e=2.158E-09  Homo sapiens

Solvent-accessible surface area: 5352 Å² total; per-residue (Å²): 122,112,150,123,60,29,100,191,38,111,88,39,90,0,101,59,52,83,86,112,49,2,80,70,21,2,180,35,164,79,19,117,48,2,1,21,179,82,7,17,115,171,62,19,69,143,117,48,25,152,128,26,71,68,52,85,66,60,119,170,80,218,108,94,164

InterPro domains:
  IPR000504 RNA recognition motif domain [PF16367] (310-410)
  IPR000504 RNA recognition motif domain [PS50102] (311-408)
  IPR000504 RNA recognition motif domain [PS50102] (430-511)
  IPR012677 Nucleotide-binding alpha-beta plait domain superfamily [G3DSA:3.30.70.330] (312-410)
  IPR012677 Nucleotide-binding alpha-beta plait domain superfamily [G3DSA:3.30.70.330] (414-506)
  IPR032292 Cytoplasmic polyadenylation element-binding protein 1, N-terminal [PF16368] (1-307)
  IPR032296 Cytoplasmic polyadenylation element-binding protein, ZZ domain [PF16366] (502-559)
  IPR034819 Cytoplasmic polyadenylation element-binding protein [PTHR12566] (25-563)
  IPR034977 CPEB-1, RNA recognition motif 1 [cd12723] (309-416)
  IPR035979 RNA-binding domain superfamily [SSF54928] (309-489)
  IPR038446 CEBP, ZZ domain superfamily [G3DSA:4.10.640.40] (507-566)

Sequence (65 aa):
GPVQIDPYLEDSLCHICSSQPGPFFCRDQVCFKYFCRSCWHWRHSMEGLRHHSPLMRNQKNRDSSGPVQIDPYLEDSLCHICSSQPGPFFCRDQVCFKYFCRSCWHWRHSMEGLRHHSPLMRNQKNRDSSGPVQIDPYLEDSLCHICSSQPGPFFCRDQVCFKYFCRSCWHWRHSMEGLRHHSPLMRNQKNRDSSGPVQIDPYLEDSLCHICSSQPGPFFCRDQVCFKYFCRSCWHWRHSMEGLRHHSPLMRNQKNRDSSGPVQIDPYLEDSLCHICSSQPGPFFCRDQVCFKYFCRSCWHWRHSMEGLRHHSPLMRNQKNRDSSGPVQIDPYLEDSLCHICSSQPGPFFCRDQVCFKYFCRSCWHWRHSMEGLRHHSPLMRNQKNRDSSGPVQIDPYLEDSLCHICSSQPGPFFCRDQVCFKYFCRSCWHWRHSMEGLRHHSPLMRNQKNRDSSGPVQIDPYLEDSLCHICSSQPGPFFCRDQVCFKYFCRSCWHWRHSMEGLRHHSPLMRNQKNRDSSGPVQIDPYLEDSLCHICSSQPGPFFCRDQVCFKYFCRSCWHWRHSMEGLRHHSPLMRNQKNRDSSGPVQIDPYLEDSLCHICSSQPGPFFCRDQVCFKYFCRSCWHWRHSMEGLRHHSPLMRNQKNRDSSGPVQIDPYLEDSLCHICSSQPGPFFCRDQVCFKYFCRSCWHWRHSMEGLRHHSPLMRNQKNRDSSGPVQIDPYLEDSLCHICSSQPGPFFCRDQVCFKYFCRSCWHWRHSMEGLRHHSPLMRNQKNRDSSGPVQIDPYLEDSLCHICSSQPGPFFCRDQVCFKYFCRSCWHWRHSMEGLRHHSPLMRNQKNRDSSGPVQIDPYLEDSLCHICSSQPGPFFCRDQVCFKYFCRSCWHWRHSMEGLRHHSPLMRNQKNRDSSGPVQIDPYLEDSLCHICSSQPGPFFCRDQVCFKYFCRSCWHWRHSMEGLRHHSPLMRNQKNRDSSGPVQIDPYLEDSLCHICSSQPGPFFCRDQVCFKYFCRSCWHWRHSMEGLRHHSPLMRNQKNRDSSGPVQIDPYLEDSLCHICSSQPGPFFCRDQVCFKYFCRSCWHWRHSMEGLRHHSPLMRNQKNRDSSGPVQIDPYLEDSLCHICSSQPGPFFCRDQVCFKYFCRSCWHWRHSMEGLRHHSPLMRNQKNRDSSGPVQIDPYLEDSLCHICSSQPGPFFCRDQVCFKYFCRSCWHWRHSMEGLRHHSPLMRNQKNRDSSGPVQIDPYLEDSLCHICSSQPGPFFCRDQVCFKYFCRSCWHWRHSMEGLRHHSPLMRNQKNRDSS

CATH classification: 4.10.640.40

Secondary structure (DSSP, 8-state):
------TTT-S-B-TTT-SSB-SEEE-STTT-EEE-HHHHHHHHSSTTSTT---B-SS-S-S---

Organism: Homo sapiens (NCBI:txid9606)

Radius of gyration: 12.71 Å; Cα contacts (8 Å, |Δi|>4): 75; chains: 1; bounding box: 25×29×35 Å

Foldseek 3Di:
DAQDDDLVDDLAAFPVPSPHWAPFAWPDPVGSTGDHPVRVCVVCVDPPNVPIDTDDGPDDDDPDD